Protein 9EXV (pdb70)

InterPro domains:
  IPR000415 Nitroreductase-like [G3DSA:3.40.109.10] (1-157)
  IPR000415 Nitroreductase-like [SSF55469] (2-156)
  IPR029479 Nitroreductase [PF00881] (74-133)

Structure (mmCIF, N/CA/C/O backbone):
data_9EXV
#
_entry.id   9EXV
#
loop_
_entity.id
_entity.type
_entity.pdbx_description
1 polymer Nitroreductase
2 polymer AlbB
3 non-polymer 'FLAVIN MONONUCLEOTIDE'
#
loop_
_atom_site.group_PDB
_atom_site.id
_atom_site.type_symbol
_atom_site.label_atom_id
_atom_site.label_alt_id
_atom_site.label_comp_id
_atom_site.label_asym_id
_atom_site.label_entity_id
_atom_site.label_seq_id
_atom_site.pdbx_PDB_ins_code
_atom_site.Cartn_x
_atom_site.Cartn_y
_atom_site.Cartn_z
_atom_site.occupancy
_atom_site.B_iso_or_equiv
_atom_site.auth_seq_id
_atom_site.auth_comp_id
_atom_site.auth_asym_id
_atom_site.auth_atom_id
_atom_site.pdbx_PDB_model_num
ATOM 1 N N . PRO A 1 14 ? 187.85186 146.83852 132.18071 1.000 156.16409 14 PRO A N 1
ATOM 2 C CA . PRO A 1 14 ? 186.84221 145.78344 132.05205 1.000 156.97499 14 PRO A CA 1
ATOM 3 C C . PRO A 1 14 ? 186.20489 145.43548 133.39212 1.000 152.41064 14 PRO A C 1
ATOM 4 O O . PRO A 1 14 ? 184.97939 145.42407 133.51105 1.000 149.70821 14 PRO A O 1
ATOM 8 N N . SER A 1 15 ? 187.04091 145.14983 134.39285 1.000 149.77587 15 SER A N 1
ATOM 9 C CA . SER A 1 15 ? 186.52382 144.89108 135.72972 1.000 146.23106 15 SER A CA 1
ATOM 10 C C . SER A 1 15 ? 186.06968 146.17589 136.40869 1.000 143.87996 15 SER A C 1
ATOM 11 O O . SER A 1 15 ? 185.13157 146.15348 137.21214 1.000 140.35439 15 SER A O 1
ATOM 14 N N . GLN A 1 16 ? 186.71381 147.30326 136.09230 1.000 145.59378 16 GLN A N 1
ATOM 15 C CA . GLN A 1 16 ? 186.38698 148.55232 136.77036 1.000 143.43497 16 GLN A CA 1
ATOM 16 C C . GLN A 1 16 ? 185.02847 149.08703 136.33361 1.000 138.96507 16 GLN A C 1
ATOM 17 O O . GLN A 1 16 ? 184.24267 149.54980 137.16918 1.000 131.10957 16 GLN A O 1
ATOM 23 N N . ARG A 1 17 ? 184.72809 149.03198 135.03420 1.000 142.10972 17 ARG A N 1
ATOM 24 C CA . ARG A 1 17 ? 183.44211 149.53385 134.56433 1.000 139.70624 17 ARG A CA 1
ATOM 25 C C . ARG A 1 17 ? 182.30993 148.60153 134.96502 1.000 132.57330 17 ARG A C 1
ATOM 26 O O . ARG A 1 17 ? 181.21058 149.05877 135.29924 1.000 125.60534 17 ARG A O 1
ATOM 34 N N . SER A 1 18 ? 182.55502 147.29009 134.93294 1.000 134.31446 18 SER A N 1
ATOM 35 C CA . SER A 1 18 ? 181.56422 146.35587 135.44784 1.000 128.04212 18 SER A CA 1
ATOM 36 C C . SER A 1 18 ? 181.29467 146.62390 136.92011 1.000 124.19552 18 SER A C 1
ATOM 37 O O . SER A 1 18 ? 180.13954 146.65886 137.35069 1.000 117.57368 18 SER A O 1
ATOM 40 N N . SER A 1 19 ? 182.35275 146.85266 137.69976 1.000 128.12977 19 SER A N 1
ATOM 41 C CA . SER A 1 19 ? 182.17974 147.16910 139.11211 1.000 122.59208 19 SER A CA 1
ATOM 42 C C . SER A 1 19 ? 181.40401 148.46759 139.29974 1.000 114.85246 19 SER A C 1
ATOM 43 O O . SER A 1 19 ? 180.50462 148.54246 140.14377 1.000 109.63593 19 SER A O 1
ATOM 46 N N . HIS A 1 20 ? 181.73378 149.49959 138.51862 1.000 118.10463 20 HIS A N 1
ATOM 47 C CA . HIS A 1 20 ? 181.05575 150.78644 138.66486 1.000 121.80282 20 HIS A CA 1
ATOM 48 C C . HIS A 1 20 ? 179.58120 150.69167 138.29675 1.000 110.96656 20 HIS A C 1
ATOM 49 O O . HIS A 1 20 ? 178.72392 151.23547 139.00200 1.000 104.35548 20 HIS A O 1
ATOM 56 N N . ALA A 1 21 ? 179.26979 150.02557 137.18510 1.000 112.03465 21 ALA A N 1
ATOM 57 C CA . ALA A 1 21 ? 177.87465 149.87328 136.78675 1.000 101.61783 21 ALA A CA 1
ATOM 58 C C . ALA A 1 21 ? 177.10541 149.02275 137.79024 1.000 99.35517 21 ALA A C 1
ATOM 59 O O . ALA A 1 21 ? 175.94612 149.31447 138.10026 1.000 94.47760 21 ALA A O 1
ATOM 61 N N . LEU A 1 22 ? 177.73844 147.96947 138.30525 1.000 104.62079 22 LEU A N 1
ATOM 62 C CA . LEU A 1 22 ? 177.10709 147.15942 139.34101 1.000 99.51332 22 LEU A CA 1
ATOM 63 C C . LEU A 1 22 ? 176.85041 147.98006 140.59833 1.000 98.87746 22 LEU A C 1
ATOM 64 O O . LEU A 1 22 ? 175.80271 147.83822 141.23949 1.000 96.17524 22 LEU A O 1
ATOM 69 N N . GLN A 1 23 ? 177.79909 148.84143 140.96688 1.000 98.47618 23 GLN A N 1
ATOM 70 C CA . GLN A 1 23 ? 177.60577 149.70636 142.12739 1.000 93.84457 23 GLN A CA 1
ATOM 71 C C . GLN A 1 23 ? 176.47861 150.70277 141.89467 1.000 87.72790 23 GLN A C 1
ATOM 72 O O . GLN A 1 23 ? 175.68318 150.96597 142.79923 1.000 86.55319 23 GLN A O 1
ATOM 78 N N . THR A 1 24 ? 176.40014 151.27129 140.68985 1.000 88.82303 24 THR A N 1
ATOM 79 C CA . THR A 1 24 ? 175.32638 152.20867 140.38076 1.000 85.36904 24 THR A CA 1
ATOM 80 C C . THR A 1 24 ? 173.96672 151.52421 140.44989 1.000 78.01700 24 THR A C 1
ATOM 81 O O . THR A 1 24 ? 173.01509 152.06096 141.02816 1.000 75.22445 24 THR A O 1
ATOM 85 N N . LEU A 1 25 ? 173.86003 150.33194 139.86446 1.000 80.36342 25 LEU A N 1
ATOM 86 C CA . LEU A 1 25 ? 172.59672 149.60340 139.88984 1.000 75.22596 25 LEU A CA 1
ATOM 87 C C . LEU A 1 25 ? 172.22188 149.18144 141.30351 1.000 74.14951 25 LEU A C 1
ATOM 88 O O . LEU A 1 25 ? 171.05945 149.30388 141.70785 1.000 71.87524 25 LEU A O 1
ATOM 93 N N . THR A 1 26 ? 173.19354 148.68292 142.06879 1.000 75.11417 26 THR A N 1
ATOM 94 C CA . THR A 1 26 ? 172.89936 148.15101 143.39609 1.000 74.65845 26 THR A CA 1
ATOM 95 C C . THR A 1 26 ? 172.52483 149.25838 144.37298 1.000 76.33836 26 THR A C 1
ATOM 96 O O . THR A 1 26 ? 171.56914 149.11447 145.14575 1.000 75.38166 26 THR A O 1
AT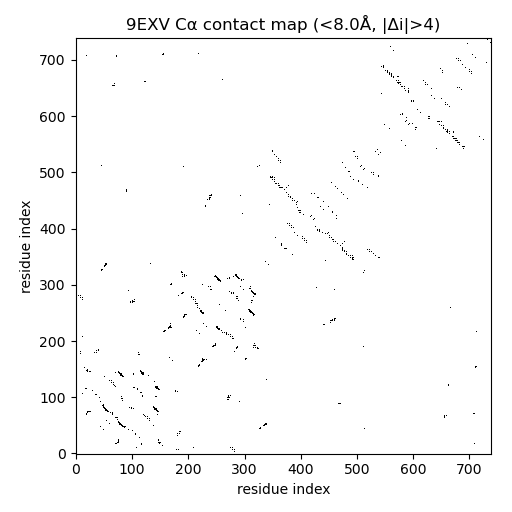OM 100 N N . THR A 1 27 ? 173.25872 150.36673 144.35437 1.000 77.23877 27 THR A N 1
ATOM 101 C CA . THR A 1 27 ? 173.04107 151.46006 145.30061 1.000 71.25991 27 THR A CA 1
ATOM 102 C C . THR A 1 27 ? 171.99954 152.44560 144.78545 1.000 69.86013 27 THR A C 1
ATOM 103 O O . THR A 1 27 ? 172.23226 153.64649 144.70775 1.000 68.47587 27 THR A O 1
ATOM 107 N N . ARG A 1 28 ? 170.83032 151.92639 144.43082 1.000 72.32313 28 ARG A N 1
ATOM 108 C CA . ARG A 1 28 ? 169.70796 152.72559 143.95093 1.000 68.60968 28 ARG A CA 1
ATOM 109 C C . ARG A 1 28 ? 168.60747 152.64244 145.00399 1.000 75.02173 28 ARG A C 1
ATOM 110 O O . ARG A 1 28 ? 167.88224 151.64774 145.07912 1.000 77.05919 28 ARG A O 1
ATOM 118 N N . ARG A 1 29 ? 168.49323 153.68705 145.81720 1.000 77.11092 29 ARG A N 1
ATOM 119 C CA . ARG A 1 29 ? 167.51595 153.75223 146.89294 1.000 77.34869 29 ARG A CA 1
ATOM 120 C C . ARG A 1 29 ? 166.45829 154.79879 146.57407 1.000 80.45698 29 ARG A C 1
ATOM 121 O O . ARG A 1 29 ? 166.76960 155.86699 146.03976 1.000 77.69891 29 ARG A O 1
ATOM 129 N N . ALA A 1 30 ? 165.20910 154.48294 146.90647 1.000 77.93144 30 ALA A N 1
ATOM 130 C CA . ALA A 1 30 ? 164.11581 155.41319 146.66732 1.000 66.23839 30 ALA A CA 1
ATOM 131 C C . ALA A 1 30 ? 164.31337 156.68885 147.47705 1.000 67.12399 30 ALA A C 1
ATOM 132 O O . ALA A 1 30 ? 164.74299 156.65275 148.63268 1.000 67.43858 30 ALA A O 1
ATOM 134 N N . VAL A 1 31 ? 163.99260 157.82229 146.85924 1.000 64.06916 31 VAL A N 1
ATOM 135 C CA . VAL A 1 31 ? 164.13171 159.13674 147.47428 1.000 55.02071 31 VAL A CA 1
ATOM 136 C C . VAL A 1 31 ? 162.73874 159.72909 147.63733 1.000 55.98522 31 VAL A C 1
ATOM 137 O O . VAL A 1 31 ? 161.99258 159.85703 146.65927 1.000 55.92101 31 VAL A O 1
ATOM 141 N N . ARG A 1 32 ? 162.38953 160.08946 148.87295 1.000 59.35965 32 ARG A N 1
ATOM 142 C CA . ARG A 1 32 ? 161.09558 160.67882 149.18167 1.000 63.76390 32 ARG A CA 1
ATOM 143 C C . ARG A 1 32 ? 161.19074 162.06520 149.79704 1.000 69.55506 32 ARG A C 1
ATOM 144 O O . ARG A 1 32 ? 160.15429 162.64697 150.13519 1.000 72.20838 32 ARG A O 1
ATOM 152 N N . ALA A 1 33 ? 162.39594 162.60941 149.96366 1.000 67.09562 33 ALA A N 1
ATOM 153 C CA . ALA A 1 33 ? 162.60263 163.92245 150.57564 1.000 67.16635 33 ALA A CA 1
ATOM 154 C C . ALA A 1 33 ? 163.41869 164.76885 149.60433 1.000 65.03928 33 ALA A C 1
ATOM 155 O O . ALA A 1 33 ? 164.65183 164.75094 149.64063 1.000 69.29172 33 ALA A O 1
ATOM 157 N N . PHE A 1 34 ? 162.73491 165.50742 148.74484 1.000 63.74390 34 PHE A N 1
ATOM 158 C CA . PHE A 1 34 ? 163.40064 166.31857 147.74012 1.000 63.01441 34 PHE A CA 1
ATOM 159 C C . PHE A 1 34 ? 163.80038 167.67517 148.31248 1.000 70.08419 34 PHE A C 1
ATOM 160 O O . PHE A 1 34 ? 163.22404 168.16177 149.28772 1.000 79.49354 34 PHE A O 1
ATOM 168 N N . ALA A 1 35 ? 164.80714 168.27932 147.68922 1.000 62.45959 35 ALA A N 1
ATOM 169 C CA . ALA A 1 35 ? 165.32714 169.57299 148.09174 1.000 66.17201 35 ALA A CA 1
ATOM 170 C C . ALA A 1 35 ? 164.72415 170.66825 147.21931 1.000 82.93937 35 ALA A C 1
ATOM 171 O O . ALA A 1 35 ? 163.90339 170.41621 146.33517 1.000 86.29781 35 ALA A O 1
ATOM 173 N N . ASP A 1 36 ? 165.14123 171.90342 147.47592 1.000 94.08349 36 ASP A N 1
ATOM 174 C CA . ASP A 1 36 ? 164.66976 173.05185 146.70460 1.000 93.22127 36 ASP A CA 1
ATOM 175 C C . ASP A 1 36 ? 165.61033 173.37549 145.54686 1.000 90.86566 36 ASP A C 1
ATOM 176 O O . ASP A 1 36 ? 166.04414 174.51310 145.37283 1.000 86.40605 36 ASP A O 1
ATOM 181 N N . ARG A 1 37 ? 165.93420 172.36858 144.74266 1.000 88.07640 37 ARG A N 1
ATOM 182 C CA . ARG A 1 37 ? 166.72827 172.55938 143.52575 1.000 83.30753 37 ARG A CA 1
ATOM 183 C C . ARG A 1 37 ? 165.93461 172.06597 142.32682 1.000 84.18435 37 ARG A C 1
ATOM 184 O O . ARG A 1 37 ? 165.67764 170.85151 142.21821 1.000 83.63177 37 ARG A O 1
ATOM 192 N N . PRO A 1 38 ? 165.51637 172.94235 141.41420 1.000 84.12552 38 PRO A N 1
ATOM 193 C CA . PRO A 1 38 ? 164.73730 172.48239 140.26014 1.000 79.26000 38 PRO A CA 1
ATOM 194 C C . PRO A 1 38 ? 165.55481 171.58509 139.34418 1.000 79.64401 38 PRO A C 1
ATOM 195 O O . PRO A 1 38 ? 166.77900 171.69711 139.24995 1.000 78.05531 38 PRO A O 1
ATOM 199 N N . VAL A 1 39 ? 164.85348 170.68031 138.66682 1.000 81.33611 39 VAL A N 1
ATOM 200 C CA . VAL A 1 39 ? 165.47145 169.76564 137.71321 1.000 77.00848 39 VAL A CA 1
ATOM 201 C C . VAL A 1 39 ? 165.54406 170.47753 136.36758 1.000 83.67167 39 VAL A C 1
ATOM 202 O O . VAL A 1 39 ? 164.51759 170.72598 135.72922 1.000 84.75934 39 VAL A O 1
ATOM 206 N N . ASP A 1 40 ? 166.75720 170.80638 135.93798 1.000 83.02480 40 ASP A N 1
ATOM 207 C CA . ASP A 1 40 ? 166.95058 171.53317 134.69409 1.000 82.31284 40 ASP A CA 1
ATOM 208 C C . ASP A 1 40 ? 166.69121 170.62715 133.49329 1.000 83.59833 40 ASP A C 1
ATOM 209 O O . ASP A 1 40 ? 166.70084 169.39760 133.59294 1.000 83.43291 40 ASP A O 1
ATOM 214 N N . ASP A 1 41 ? 166.45515 171.25912 132.34171 1.000 84.34471 41 ASP A N 1
ATOM 215 C CA . ASP A 1 41 ? 166.26915 170.49536 131.11347 1.000 83.39242 41 ASP A CA 1
ATOM 216 C C . ASP A 1 41 ? 167.53683 169.74900 130.72318 1.000 84.86902 41 ASP A C 1
ATOM 217 O O . ASP A 1 41 ? 167.46280 168.68165 130.10556 1.000 82.50705 41 ASP A O 1
ATOM 222 N N . SER A 1 42 ? 168.70622 170.29558 131.06507 1.000 86.70858 42 SER A N 1
ATOM 223 C CA . SER A 1 42 ? 169.95406 169.59471 130.78790 1.000 85.15619 42 SER A CA 1
ATOM 224 C C . SER A 1 42 ? 170.06928 168.31515 131.60379 1.000 80.78626 42 SER A C 1
ATOM 225 O O . SER A 1 42 ? 170.72481 167.36172 131.17138 1.000 79.19870 42 SER A O 1
ATOM 228 N N . LEU A 1 43 ? 169.44964 168.27678 132.77977 1.000 84.30026 43 LEU A N 1
ATOM 229 C CA . LEU A 1 43 ? 169.42386 167.07874 133.60565 1.000 78.25053 43 LEU A CA 1
ATOM 230 C C . LEU A 1 43 ? 168.24848 166.16848 133.28622 1.000 75.93695 43 LEU A C 1
ATOM 231 O O . LEU A 1 43 ? 168.16735 165.06768 133.84307 1.000 71.36315 43 LEU A O 1
ATOM 236 N N . LEU A 1 44 ? 167.34219 166.59505 132.40919 1.000 78.39003 44 LEU A N 1
ATOM 237 C CA . LEU A 1 44 ? 166.19565 165.79383 132.00416 1.000 78.55441 44 LEU A CA 1
ATOM 238 C C . LEU A 1 44 ? 166.38469 165.11685 130.65591 1.000 80.39687 44 LEU A C 1
ATOM 239 O O . LEU A 1 44 ? 165.97437 163.96597 130.48786 1.000 82.18204 44 LEU A O 1
ATOM 244 N N . ASP A 1 45 ? 166.98173 165.80534 129.68446 1.000 79.02740 45 ASP A N 1
ATOM 245 C CA . ASP A 1 45 ? 167.11360 165.22130 128.35038 1.000 77.21833 45 ASP A CA 1
ATOM 246 C C . ASP A 1 45 ? 167.86638 163.89985 128.37006 1.000 74.04189 45 ASP A C 1
ATOM 247 O O . ASP A 1 45 ? 167.36495 162.92001 127.79143 1.000 71.64750 45 ASP A O 1
ATOM 252 N N . PRO A 1 46 ? 169.03616 163.78590 129.00525 1.000 74.51370 46 PRO A N 1
AT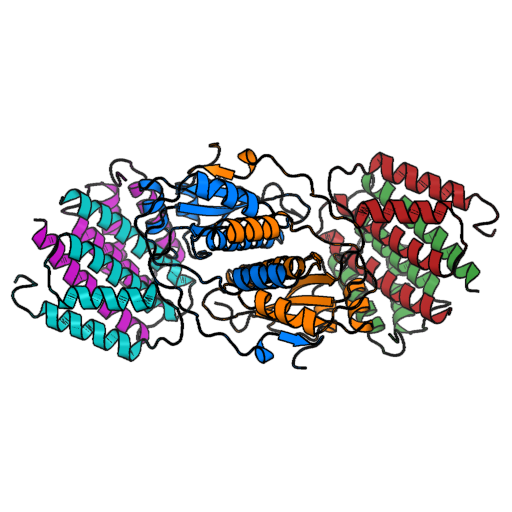OM 253 C CA . PRO A 1 46 ? 169.65196 162.45912 129.13953 1.000 71.36212 46 PRO A CA 1
ATOM 254 C C . PRO A 1 46 ? 168.77021 161.47645 129.88582 1.000 67.94077 46 PRO A C 1
ATOM 255 O O . PRO A 1 46 ? 168.77945 160.28098 129.56821 1.000 70.46327 46 PRO A O 1
ATOM 259 N N . MET A 1 47 ? 167.99560 161.95191 130.86119 1.000 66.34130 47 MET A N 1
ATOM 260 C CA . MET A 1 47 ? 167.13193 161.06142 131.62728 1.000 63.71117 47 MET A CA 1
ATOM 261 C C . MET A 1 47 ? 166.07851 160.41481 130.73867 1.000 66.58986 47 MET A C 1
ATOM 262 O O . MET A 1 47 ? 165.89448 159.19375 130.76258 1.000 70.11026 47 MET A O 1
ATOM 267 N N . LEU A 1 48 ? 165.36690 161.22633 129.95474 1.000 68.35653 48 LEU A N 1
ATOM 268 C CA . LEU A 1 48 ? 164.36917 160.68293 129.04280 1.000 63.51809 48 LEU A CA 1
ATOM 269 C C . LEU A 1 48 ? 165.01317 159.86300 127.93465 1.000 67.73881 48 LEU A C 1
ATOM 270 O O . LEU A 1 48 ? 164.43236 158.87020 127.48229 1.000 67.65992 48 LEU A O 1
ATOM 275 N N . ASP A 1 49 ? 166.20270 160.25989 127.48405 1.000 71.03567 49 ASP A N 1
ATOM 276 C CA . ASP A 1 49 ? 166.88817 159.50673 126.43848 1.000 67.76531 49 ASP A CA 1
ATOM 277 C C . ASP A 1 49 ? 167.22655 158.09692 126.90984 1.000 65.45779 49 ASP A C 1
ATOM 278 O O . ASP A 1 49 ? 167.00789 157.11760 126.18734 1.000 63.60612 49 ASP A O 1
ATOM 283 N N . ALA A 1 50 ? 167.76102 157.97377 128.12641 1.000 67.71756 50 ALA A N 1
ATOM 284 C CA . ALA A 1 50 ? 168.10133 156.66338 128.66675 1.000 65.73130 50 ALA A CA 1
ATOM 285 C C . ALA A 1 50 ? 166.87367 155.90284 129.15107 1.000 58.94334 50 ALA A C 1
ATOM 286 O O . ALA A 1 50 ? 166.88615 154.66723 129.18250 1.000 61.71330 50 ALA A O 1
ATOM 288 N N . MET A 1 51 ? 165.81861 156.61997 129.54286 1.000 60.93204 51 MET A N 1
ATOM 289 C CA . MET A 1 51 ? 164.59952 155.96913 130.01331 1.000 63.61159 51 MET A CA 1
ATOM 290 C C . MET A 1 51 ? 163.87114 155.26826 128.87538 1.000 67.01645 51 MET A C 1
ATOM 291 O O . MET A 1 51 ? 163.35501 154.15762 129.04691 1.000 62.85928 51 MET A O 1
ATOM 296 N N . LEU A 1 52 ? 163.81764 155.90597 127.70496 1.000 69.71986 52 LEU A N 1
ATOM 297 C CA . LEU A 1 52 ? 163.10579 155.34049 126.56834 1.000 59.97563 52 LEU A CA 1
ATOM 298 C C . LEU A 1 52 ? 163.77947 154.09214 126.01817 1.000 62.64927 52 LEU A C 1
ATOM 299 O O . LEU A 1 52 ? 163.14394 153.33672 125.27666 1.000 61.91737 52 LEU A O 1
ATOM 304 N N . ALA A 1 53 ? 165.04874 153.86261 126.35668 1.000 64.48667 53 ALA A N 1
ATOM 305 C CA . ALA A 1 53 ? 165.77556 152.68098 125.89560 1.000 64.61824 53 ALA A CA 1
ATOM 306 C C . ALA A 1 53 ? 165.45392 151.50418 126.81628 1.000 60.51306 53 ALA A C 1
ATOM 307 O O . ALA A 1 53 ? 166.28967 151.00101 127.56901 1.000 57.84112 53 ALA A O 1
ATOM 309 N N . ALA A 1 54 ? 164.20119 151.06864 126.74370 1.000 61.73544 54 ALA A N 1
ATOM 310 C CA . ALA A 1 54 ? 163.69023 149.96244 127.53339 1.000 61.45110 54 ALA A CA 1
ATOM 311 C C . ALA A 1 54 ? 162.96183 148.98552 126.62633 1.000 72.96726 54 ALA A C 1
ATOM 312 O O . ALA A 1 54 ? 162.43268 149.38297 125.58355 1.000 82.42676 54 ALA A O 1
ATOM 314 N N . PRO A 1 55 ? 162.91838 147.70505 126.99270 1.000 68.73383 55 PRO A N 1
ATOM 315 C CA . PRO A 1 55 ? 162.23871 146.72853 126.13512 1.000 72.16963 55 PRO A CA 1
ATOM 316 C C . PRO A 1 55 ? 160.76548 147.06588 125.95888 1.000 72.92035 55 PRO A C 1
ATOM 317 O O . PRO A 1 55 ? 160.08733 147.49991 126.89176 1.000 72.80644 55 PRO A O 1
ATOM 321 N N . SER A 1 56 ? 160.28147 146.86455 124.73768 1.000 68.74129 56 SER A N 1
ATOM 322 C CA . SER A 1 56 ? 158.87825 147.00982 124.39147 1.000 69.21276 56 SER A CA 1
ATOM 323 C C . SER A 1 56 ? 158.36482 145.67354 123.88023 1.000 73.73075 56 SER A C 1
ATOM 324 O O . SER A 1 56 ? 159.11758 144.90524 123.28441 1.000 80.96311 56 SER A O 1
ATOM 327 N N . ALA A 1 57 ? 157.07567 145.40541 124.11355 1.000 71.07724 57 ALA A N 1
ATOM 328 C CA . ALA A 1 57 ? 156.51782 144.08648 123.82956 1.000 74.00424 57 ALA A CA 1
ATOM 329 C C . ALA A 1 57 ? 156.98135 143.53677 122.49207 1.000 76.80890 57 ALA A C 1
ATOM 330 O O . ALA A 1 57 ? 157.71417 142.54491 122.42766 1.000 77.32450 57 ALA A O 1
ATOM 332 N N . SER A 1 58 ? 156.59463 144.20613 121.40520 1.000 77.81082 58 SER A N 1
ATOM 333 C CA . SER A 1 58 ? 156.99268 143.82590 120.05677 1.000 76.70948 58 SER A CA 1
ATOM 334 C C . SER A 1 58 ? 157.79656 144.92384 119.38309 1.000 77.21451 58 SER A C 1
ATOM 335 O O . SER A 1 58 ? 157.89252 144.94157 118.15269 1.000 81.25472 58 SER A O 1
ATOM 338 N N . ASN A 1 59 ? 158.36354 145.83980 120.16640 1.000 74.25712 59 ASN A N 1
ATOM 339 C CA . ASN A 1 59 ? 158.80914 147.13285 119.67294 1.000 74.68124 59 ASN A CA 1
ATOM 340 C C . ASN A 1 59 ? 157.61115 147.99346 119.30540 1.000 81.24451 59 ASN A C 1
ATOM 341 O O . ASN A 1 59 ? 157.76649 149.02163 118.63333 1.000 79.87485 59 ASN A O 1
ATOM 346 N N . LYS A 1 60 ? 156.41042 147.57480 119.71690 1.000 83.44988 60 LYS A N 1
ATOM 347 C CA . LYS A 1 60 ? 155.23195 148.42478 119.61437 1.000 79.93886 60 LYS A CA 1
ATOM 348 C C . LYS A 1 60 ? 155.49844 149.77932 120.23995 1.000 77.55358 60 LYS A C 1
ATOM 349 O O . LYS A 1 60 ? 155.06987 150.81390 119.71694 1.000 82.62392 60 LYS A O 1
ATOM 355 N N . GLN A 1 61 ? 156.22441 149.78911 121.35703 1.000 72.25282 61 GLN A N 1
ATOM 356 C CA . GLN A 1 61 ? 156.44057 151.00126 122.13383 1.000 71.64420 61 GLN A CA 1
ATOM 357 C C . GLN A 1 61 ? 155.10509 151.58867 122.58531 1.000 75.89548 61 GLN A C 1
ATOM 358 O O . GLN A 1 61 ? 154.88688 152.80036 122.53463 1.000 73.94851 61 GLN A O 1
ATOM 364 N N . ALA A 1 62 ? 154.19978 150.71056 123.03171 1.000 77.59028 62 ALA A N 1
ATOM 365 C CA . ALA A 1 62 ? 152.86768 151.10256 123.49981 1.000 75.96646 62 ALA A CA 1
ATOM 366 C C . ALA A 1 62 ? 152.99101 151.70557 124.89468 1.000 75.56320 62 ALA A C 1
ATOM 367 O O . ALA A 1 62 ? 152.68517 151.07973 125.91189 1.000 80.82595 62 ALA A O 1
ATOM 369 N N . TRP A 1 63 ? 153.44457 152.95499 124.93481 1.000 73.09772 63 TRP A N 1
ATOM 370 C CA . TRP A 1 63 ? 153.55131 153.68667 126.19058 1.000 69.88335 63 TRP A CA 1
ATOM 371 C C . TRP A 1 63 ? 153.51266 155.18199 125.90665 1.000 69.56576 63 TRP A C 1
ATOM 372 O O . TRP A 1 63 ? 153.63196 155.62401 124.76223 1.000 71.53979 63 TRP A O 1
ATOM 383 N N . ALA A 1 64 ? 153.33141 155.95456 126.97616 1.000 68.26359 64 ALA A N 1
ATOM 384 C CA . ALA A 1 64 ? 153.31864 157.40706 126.89731 1.000 64.92912 64 ALA A CA 1
ATOM 385 C C . ALA A 1 64 ? 153.83949 157.96722 128.21171 1.000 66.73714 64 ALA A C 1
ATOM 386 O O . ALA A 1 64 ? 153.51926 157.44745 129.28310 1.000 70.98909 64 ALA A O 1
ATOM 388 N N . PHE A 1 65 ? 154.63895 159.02576 128.12020 1.000 59.95163 65 PHE A N 1
ATOM 389 C CA . PHE A 1 65 ? 155.24076 159.66496 129.28086 1.000 54.12104 65 PHE A CA 1
ATOM 390 C C . PHE A 1 65 ? 154.93509 161.15396 129.24885 1.000 58.16276 65 PHE A C 1
ATOM 391 O O . PHE A 1 65 ? 154.92847 161.77038 128.17955 1.000 67.31487 65 PHE A O 1
ATOM 399 N N . VAL A 1 66 ? 154.67304 161.72638 130.42106 1.000 57.44512 66 VAL A N 1
ATOM 400 C CA . VAL A 1 66 ? 154.40235 163.15317 130.57225 1.000 54.59644 66 VAL A CA 1
ATOM 401 C C . VAL A 1 66 ? 155.37770 163.71664 131.59455 1.000 58.16681 66 VAL A C 1
ATOM 402 O O . VAL A 1 66 ? 155.46296 163.21075 132.71945 1.000 61.50045 66 VAL A O 1
ATOM 406 N N . ALA A 1 67 ? 156.10304 164.76442 131.20952 1.000 54.85974 67 ALA A N 1
ATOM 407 C CA . ALA A 1 67 ? 157.09939 165.38997 132.07371 1.000 50.11170 67 ALA A CA 1
ATOM 408 C C . ALA A 1 67 ? 156.51929 166.68369 132.63353 1.000 57.89177 67 ALA A C 1
ATOM 409 O O . ALA A 1 67 ? 156.38129 167.67432 131.90987 1.000 75.13051 67 ALA A O 1
ATOM 411 N N . VAL A 1 68 ? 156.20266 166.67627 133.92556 1.000 46.85142 68 VAL A N 1
ATOM 412 C CA . VAL A 1 68 ? 155.53857 167.78714 134.59895 1.000 52.07752 68 VAL A CA 1
ATOM 413 C C . VAL A 1 68 ? 156.56482 168.52120 135.45004 1.000 57.07964 68 VAL A C 1
ATOM 414 O O . VAL A 1 68 ? 157.25047 167.90432 136.27445 1.000 58.92747 68 VAL A O 1
ATOM 418 N N . ARG A 1 69 ? 156.66976 169.83490 135.25260 1.000 59.96108 69 ARG A N 1
ATOM 419 C CA . ARG A 1 69 ? 157.52783 170.67811 136.07673 1.000 60.43401 69 ARG A CA 1
ATOM 420 C C . ARG A 1 69 ? 156.84454 171.91449 136.63479 1.000 63.35035 69 ARG A C 1
ATOM 421 O O . ARG A 1 69 ? 157.36496 172.49248 137.59691 1.000 70.22909 69 ARG A O 1
ATOM 429 N N . GLU A 1 70 ? 155.72082 172.35004 136.06998 1.000 61.26193 70 GLU A N 1
ATOM 430 C CA . GLU A 1 70 ? 155.05313 173.53790 136.58097 1.000 66.99058 70 GLU A CA 1
ATOM 431 C C . GLU A 1 70 ? 154.64292 173.32362 138.03116 1.000 67.60271 70 GLU A C 1
ATOM 432 O O . GLU A 1 70 ? 154.13256 172.26263 138.39549 1.000 66.96294 70 GLU A O 1
ATOM 438 N N . ARG A 1 71 ? 154.86864 174.34226 138.86091 1.000 70.56110 71 ARG A N 1
ATOM 439 C CA . ARG A 1 71 ? 154.59059 174.20429 140.28637 1.000 72.85672 71 ARG A CA 1
ATOM 440 C C . ARG A 1 71 ? 153.11319 173.93094 140.54589 1.000 68.12883 71 ARG A C 1
ATOM 441 O O . ARG A 1 71 ? 152.77031 173.09402 141.38898 1.000 63.52194 71 ARG A O 1
ATOM 449 N N . ARG A 1 72 ? 152.22513 174.62410 139.82991 1.000 66.93476 72 ARG A N 1
ATOM 450 C CA . ARG A 1 72 ? 150.79478 174.38471 139.99617 1.000 65.38694 72 ARG A CA 1
ATOM 451 C C . ARG A 1 72 ? 150.43785 172.94112 139.68227 1.000 66.28134 72 ARG A C 1
ATOM 452 O O . ARG A 1 72 ? 149.74179 172.27432 140.45546 1.000 66.66500 72 ARG A O 1
ATOM 460 N N . ALA A 1 73 ? 150.90088 172.44760 138.53372 1.000 67.05535 73 ALA A N 1
ATOM 461 C CA . ALA A 1 73 ? 150.57552 171.08879 138.12473 1.000 60.26018 73 ALA A CA 1
ATOM 462 C C . ALA A 1 73 ? 151.15849 170.07266 139.09353 1.000 60.24774 73 ALA A C 1
ATOM 463 O O . ALA A 1 73 ? 150.51758 169.06232 139.40736 1.000 60.37547 73 ALA A O 1
ATOM 465 N N . LEU A 1 74 ? 152.37695 170.32090 139.57544 1.000 63.26736 74 LEU A N 1
ATOM 466 C CA . LEU A 1 74 ? 152.99407 169.41256 140.53512 1.000 61.43876 74 LEU A CA 1
ATOM 467 C C . LEU A 1 74 ? 152.20405 169.36119 141.83509 1.000 65.88464 74 LEU A C 1
ATOM 468 O O . LEU A 1 74 ? 151.98715 168.28085 142.39584 1.000 66.13990 74 LEU A O 1
ATOM 473 N N . ARG A 1 75 ? 151.76656 170.51886 142.33022 1.000 63.08815 75 ARG A N 1
ATOM 474 C CA . ARG A 1 75 ? 150.96956 170.53986 143.55098 1.000 59.53783 75 ARG A CA 1
ATOM 475 C C . ARG A 1 75 ? 149.63548 169.83469 143.35128 1.000 58.45152 75 ARG A C 1
ATOM 476 O O . ARG A 1 75 ? 149.18227 169.09021 144.22761 1.000 59.81861 75 ARG A O 1
ATOM 484 N N . LEU A 1 76 ? 148.98984 170.05932 142.20679 1.000 55.38333 76 LEU A N 1
ATOM 485 C CA . LEU A 1 76 ? 147.72462 169.38642 141.93642 1.000 53.09960 76 LEU A CA 1
ATOM 486 C C . LEU A 1 76 ? 147.91015 167.87689 141.85250 1.000 58.04909 76 LEU A C 1
ATOM 487 O O . LEU A 1 76 ? 147.08576 167.11222 142.36733 1.000 61.27358 76 LEU A O 1
ATOM 492 N N . LEU A 1 77 ? 148.98862 167.42959 141.20553 1.000 61.12682 77 LEU A N 1
ATOM 493 C CA . LEU A 1 77 ? 149.25788 165.99765 141.11254 1.000 57.79955 77 LEU A CA 1
ATOM 494 C C . LEU A 1 77 ? 149.53630 165.39360 142.48273 1.000 58.83641 77 LEU A C 1
ATOM 495 O O . LEU A 1 77 ? 149.02666 164.31621 142.80877 1.000 62.29477 77 LEU A O 1
ATOM 500 N N . ARG A 1 78 ? 150.34297 166.07388 143.29981 1.000 57.81754 78 ARG A N 1
ATOM 501 C CA . ARG A 1 78 ? 150.63473 165.56906 144.63671 1.000 61.02012 78 ARG A CA 1
ATOM 502 C C . ARG A 1 78 ? 149.37565 165.50399 145.48893 1.000 63.51937 78 ARG A C 1
ATOM 503 O O . ARG A 1 78 ? 149.16363 164.53540 146.22755 1.000 63.24050 78 ARG A O 1
ATOM 511 N N . ALA A 1 79 ? 148.52511 166.52758 145.39491 1.000 61.23697 79 ALA A N 1
ATOM 512 C CA . ALA A 1 79 ? 147.33582 166.58130 146.23706 1.000 55.63252 79 ALA A CA 1
ATOM 513 C C . ALA A 1 79 ? 146.40501 165.40901 145.96005 1.000 59.51497 79 ALA A C 1
ATOM 514 O O . ALA A 1 79 ? 145.83615 164.82699 146.88616 1.000 61.90256 79 ALA A O 1
ATOM 516 N N . PHE A 1 80 ? 146.24224 165.04519 144.69232 1.000 64.21653 80 PHE A N 1
ATOM 517 C CA . PHE A 1 80 ? 145.35313 163.95820 144.30661 1.000 65.52277 80 PHE A CA 1
ATOM 518 C C . PHE A 1 80 ? 146.04069 162.60377 144.25832 1.000 66.98295 80 PHE A C 1
ATOM 519 O O . PHE A 1 80 ? 145.40306 161.61562 143.87999 1.000 72.87985 80 PHE A O 1
ATOM 527 N N . SER A 1 81 ? 147.31687 162.53051 144.62221 1.000 63.68953 81 SER A N 1
ATOM 528 C CA . SER A 1 81 ? 148.06793 161.27769 144.61110 1.000 63.07271 81 SER A CA 1
ATOM 529 C C . SER A 1 81 ? 148.71945 161.07363 145.97194 1.000 63.66281 81 SER A C 1
ATOM 530 O O . SER A 1 81 ? 149.74565 161.70846 146.27107 1.000 70.27175 81 SER A O 1
ATOM 533 N N . PRO A 1 82 ? 148.16177 160.20867 146.82388 1.000 60.39992 82 PRO A N 1
ATOM 534 C CA . PRO A 1 82 ? 148.77053 159.99398 148.14649 1.000 61.78038 82 PRO A CA 1
ATOM 535 C C . PRO A 1 82 ? 150.15817 159.38562 148.08420 1.000 65.63298 82 PRO A C 1
ATOM 536 O O . PRO A 1 82 ? 150.89792 159.46823 149.07243 1.000 67.35146 82 PRO A O 1
ATOM 540 N N . GLY A 1 83 ? 150.53424 158.77264 146.95961 1.000 66.34065 83 GLY A N 1
ATOM 541 C CA . GLY A 1 83 ? 151.84222 158.14409 146.87587 1.000 62.42425 83 GLY A CA 1
ATOM 542 C C . GLY A 1 83 ? 152.98231 159.12292 147.08060 1.000 61.63464 83 GLY A C 1
ATOM 543 O O . GLY A 1 83 ? 153.99801 158.78775 147.69369 1.000 64.83234 83 GLY A O 1
ATOM 544 N N . ILE A 1 84 ? 152.82690 160.34782 146.57355 1.000 60.99758 84 ILE A N 1
ATOM 545 C CA . ILE A 1 84 ? 153.87822 161.34745 146.68861 1.000 63.15887 84 ILE A CA 1
ATOM 546 C C . ILE A 1 84 ? 153.91337 161.87481 148.11352 1.000 67.94886 84 ILE A C 1
ATOM 547 O O . ILE A 1 84 ? 152.87843 162.24427 148.68177 1.000 70.47544 84 ILE A O 1
ATOM 552 N N . ILE A 1 85 ? 155.10642 161.90436 148.69732 1.000 69.05302 85 ILE A N 1
ATOM 553 C CA . ILE A 1 85 ? 155.29222 162.31953 150.07752 1.000 69.26455 85 ILE A CA 1
ATOM 554 C C . ILE A 1 85 ? 155.75414 163.76766 150.17178 1.000 72.92628 85 ILE A C 1
ATOM 555 O O . ILE A 1 85 ? 155.24111 164.53312 150.98576 1.000 74.43720 85 ILE A O 1
ATOM 560 N N . GLU A 1 86 ? 156.70318 164.16422 149.33014 1.000 72.13016 86 GLU A N 1
ATOM 561 C CA . GLU A 1 86 ? 157.24019 165.51470 149.32146 1.000 73.41657 86 GLU A CA 1
ATOM 562 C C . GLU A 1 86 ? 157.08674 166.12265 147.93662 1.000 71.72669 86 GLU A C 1
ATOM 563 O O . GLU A 1 86 ? 157.03235 165.40744 146.93222 1.000 70.52685 86 GLU A O 1
ATOM 569 N N . LEU A 1 87 ? 157.01936 167.44635 147.88911 1.000 69.56951 87 LEU A N 1
ATOM 570 C CA . LEU A 1 87 ? 156.81758 168.13258 146.62083 1.000 68.39781 87 LEU A CA 1
ATOM 571 C C . LEU A 1 87 ? 157.99478 167.85085 145.69475 1.000 66.78948 87 LEU A C 1
ATOM 572 O O . LEU A 1 87 ? 159.13815 168.17399 146.04887 1.000 67.15714 87 LEU A O 1
ATOM 577 N N . PRO A 1 88 ? 157.77741 167.25757 144.52282 1.000 59.74455 88 PRO A N 1
ATOM 578 C CA . PRO A 1 88 ? 158.89998 166.92835 143.64656 1.000 51.17103 88 PRO A CA 1
ATOM 579 C C . PRO A 1 88 ? 159.16583 168.04492 142.65337 1.000 57.28702 88 PRO A C 1
ATOM 580 O O . PRO A 1 88 ? 158.22375 168.59792 142.06595 1.000 70.52387 88 PRO A O 1
ATOM 584 N N . PRO A 1 89 ? 160.43285 168.41469 142.43762 1.000 54.43181 89 PRO A N 1
ATOM 585 C CA . PRO A 1 89 ? 160.72183 169.37499 141.36123 1.000 58.23225 89 PRO A CA 1
ATOM 586 C C . PRO A 1 89 ? 160.26350 168.90003 139.99162 1.000 56.60835 89 PRO A C 1
ATOM 587 O O . PRO A 1 89 ? 159.86093 169.72748 139.16499 1.000 57.59801 89 PRO A O 1
ATOM 591 N N . LEU A 1 90 ? 160.31200 167.59579 139.72555 1.000 53.12282 90 LEU A N 1
ATOM 592 C CA . LEU A 1 90 ? 159.89478 167.04480 138.44523 1.000 48.55618 90 LEU A CA 1
ATOM 593 C C . LEU A 1 90 ? 159.08165 165.77967 138.68160 1.000 48.69190 90 LEU A C 1
ATOM 594 O O . LEU A 1 90 ? 159.25640 165.09182 139.68985 1.000 55.93756 90 LEU A O 1
ATOM 599 N N . VAL A 1 91 ? 158.18802 165.48344 137.74204 1.000 48.82980 91 VAL A N 1
ATOM 600 C CA . VAL A 1 91 ? 157.33910 164.29901 137.79794 1.000 48.81249 91 VAL A CA 1
ATOM 601 C C . VAL A 1 91 ? 157.28449 163.67281 136.41156 1.000 54.66604 91 VAL A C 1
ATOM 602 O O . VAL A 1 91 ? 157.21631 164.38230 135.40171 1.000 60.29992 91 VAL A O 1
ATOM 606 N N . VAL A 1 92 ? 157.32890 162.34417 136.36324 1.000 51.66811 92 VAL A N 1
ATOM 607 C CA . VAL A 1 92 ? 157.19069 161.58843 135.12425 1.000 55.13638 92 VAL A CA 1
ATOM 608 C C . VAL A 1 92 ? 155.98052 160.67765 135.26936 1.000 61.45033 92 VAL A C 1
ATOM 609 O O . VAL A 1 92 ? 155.97279 159.78019 136.12173 1.000 65.06144 92 VAL A O 1
ATOM 613 N N . ALA A 1 93 ? 154.96580 160.90470 134.44100 1.000 58.99904 93 ALA A N 1
ATOM 614 C CA . ALA A 1 93 ? 153.74496 160.10799 134.44862 1.000 56.10116 93 ALA A CA 1
ATOM 615 C C . ALA A 1 93 ? 153.83482 159.08231 133.32532 1.000 60.94734 93 ALA A C 1
ATOM 616 O O . ALA A 1 93 ? 153.71890 159.43266 132.14715 1.000 65.37020 93 ALA A O 1
ATOM 618 N N . ALA A 1 94 ? 154.04044 157.82176 133.69168 1.000 60.00348 94 ALA A N 1
ATOM 619 C CA . ALA A 1 94 ? 154.15814 156.73276 132.73464 1.000 62.33399 94 ALA A CA 1
ATOM 620 C C . ALA A 1 94 ? 152.81762 156.02989 132.58445 1.000 66.61474 94 ALA A C 1
ATOM 621 O O . ALA A 1 94 ? 152.13188 155.75613 133.57557 1.000 69.50346 94 ALA A O 1
ATOM 623 N N . CYS A 1 95 ? 152.44415 155.74554 131.34029 1.000 66.15607 95 CYS A N 1
ATOM 624 C CA . CYS A 1 95 ? 151.10578 155.28162 131.01675 1.000 69.34612 95 CYS A CA 1
ATOM 625 C C . CYS A 1 95 ? 151.17969 154.27158 129.88230 1.000 73.27782 95 CYS A C 1
ATOM 626 O O . CYS A 1 95 ? 152.08915 154.31814 129.05093 1.000 75.01490 95 CYS A O 1
ATOM 629 N N . PHE A 1 96 ? 150.21483 153.35532 129.85572 1.000 75.36821 96 PHE A N 1
ATOM 630 C CA . PHE A 1 96 ? 150.17925 152.30658 128.84463 1.000 72.90028 96 PHE A CA 1
ATOM 631 C C . PHE A 1 96 ? 149.32903 152.75250 127.66421 1.000 74.65150 96 PHE A C 1
ATOM 632 O O . PHE A 1 96 ? 148.19184 153.20038 127.84184 1.000 79.91624 96 PHE A O 1
ATOM 640 N N . ASP A 1 97 ? 149.88295 152.62213 126.46191 1.000 70.15249 97 ASP A N 1
ATOM 641 C CA . ASP A 1 97 ? 149.18941 153.00463 125.23481 1.000 70.27042 97 ASP A CA 1
ATOM 642 C C . ASP A 1 97 ? 148.35597 151.81679 124.77283 1.000 80.76970 97 ASP A C 1
ATOM 643 O O . ASP A 1 97 ? 148.86329 150.90216 124.11985 1.000 89.51115 97 ASP A O 1
ATOM 648 N N . ARG A 1 98 ? 147.06659 151.82854 125.11342 1.000 77.55332 98 ARG A N 1
ATOM 649 C CA . ARG A 1 98 ? 146.17567 150.75102 124.70777 1.000 81.52509 98 ARG A CA 1
ATOM 650 C C . ARG A 1 98 ? 145.91417 150.73166 123.20946 1.000 84.31127 98 ARG A C 1
ATOM 651 O O . ARG A 1 98 ? 145.35284 149.75108 122.70922 1.000 90.37023 98 ARG A O 1
ATOM 659 N N . SER A 1 99 ? 146.30125 151.78434 122.48803 1.000 80.00302 99 SER A N 1
ATOM 660 C CA . SER A 1 99 ? 146.09356 151.80676 121.04405 1.000 81.06452 99 SER A CA 1
ATOM 661 C C . SER A 1 99 ? 146.87269 150.69291 120.35832 1.000 88.98634 99 SER A C 1
ATOM 662 O O . SER A 1 99 ? 146.37397 150.06012 119.42109 1.000 92.76423 99 SER A O 1
ATOM 665 N N . ARG A 1 100 ? 148.09901 150.44149 120.81450 1.000 88.68844 100 ARG A N 1
ATOM 666 C CA . ARG A 1 100 ? 148.98323 149.44727 120.22255 1.000 90.41680 100 ARG A CA 1
ATOM 667 C C . ARG A 1 100 ? 149.14323 148.22862 121.12400 1.000 92.47867 100 ARG A C 1
ATOM 668 O O . ARG A 1 100 ? 150.21971 147.63556 121.19310 1.000 97.83018 100 ARG A O 1
ATOM 676 N N . ALA A 1 101 ? 148.08486 147.85977 121.83821 1.000 93.89881 101 ALA A N 1
ATOM 677 C CA . ALA A 1 101 ? 148.14262 146.71211 122.73009 1.000 94.57455 101 ALA A CA 1
ATOM 678 C C . ALA A 1 101 ? 148.30701 145.42280 121.93573 1.000 104.19069 101 ALA A C 1
ATOM 679 O O . ALA A 1 101 ? 147.76276 145.27553 120.83875 1.000 107.96209 101 ALA A O 1
ATOM 681 N N . VAL A 1 102 ? 149.06571 144.48559 122.49778 1.000 105.66580 102 VAL A N 1
ATOM 682 C CA . VAL A 1 102 ? 149.30760 143.19452 121.86536 1.000 105.24761 102 VAL A CA 1
ATOM 683 C C . VAL A 1 102 ? 148.16685 142.25035 122.22016 1.000 110.93084 102 VAL A C 1
ATOM 684 O O . VAL A 1 102 ? 147.80113 142.10849 123.39386 1.000 112.86577 102 VAL A O 1
ATOM 688 N N . GLY A 1 103 ? 147.59350 141.60963 121.20406 1.000 112.82371 103 GLY A N 1
ATOM 689 C CA . GLY A 1 103 ? 146.50462 140.67979 121.40469 1.000 119.89938 103 GLY A CA 1
ATOM 690 C C . GLY A 1 103 ? 145.13275 141.30336 121.51713 1.000 124.33885 103 GLY A C 1
ATOM 691 O O . GLY A 1 103 ? 144.15009 140.57019 121.68398 1.000 127.21028 103 GLY A O 1
ATOM 692 N N . GLY A 1 104 ? 145.02838 142.62535 121.43225 1.000 122.48971 104 GLY A N 1
ATOM 693 C CA . GLY A 1 104 ? 143.74698 143.29752 121.52857 1.000 125.15551 104 GLY A CA 1
ATOM 694 C C . GLY A 1 104 ? 143.76922 144.69209 120.93600 1.000 120.24067 104 GLY A C 1
ATOM 695 O O . GLY A 1 104 ? 144.43305 145.58803 121.45807 1.000 115.08058 104 GLY A O 1
ATOM 696 N N . TRP A 1 115 ? 144.61657 142.54263 131.93422 1.000 95.36580 115 TRP A N 1
ATOM 697 C CA . TRP A 1 115 ? 146.04863 142.77555 132.06874 1.000 97.10924 115 TRP A CA 1
ATOM 698 C C . TRP A 1 115 ? 146.76440 142.54299 130.74354 1.000 99.01651 115 TRP A C 1
ATOM 699 O O . TRP A 1 115 ? 146.39433 141.65422 129.97645 1.000 96.44061 115 TRP A O 1
ATOM 710 N N . ASP A 1 116 ? 147.79434 143.34564 130.48036 1.000 95.97694 116 ASP A N 1
ATOM 711 C CA . ASP A 1 116 ? 148.56176 143.26312 129.24882 1.000 91.73972 116 ASP A CA 1
ATOM 712 C C . ASP A 1 116 ? 150.04693 143.23060 129.57897 1.000 89.49520 116 ASP A C 1
ATOM 713 O O . ASP A 1 116 ? 150.50065 143.86529 130.53455 1.000 86.24803 116 ASP A O 1
ATOM 718 N N . GLU A 1 117 ? 150.80273 142.48032 128.77497 1.000 91.45956 117 GLU A N 1
ATOM 719 C CA . GLU A 1 117 ? 152.23203 142.33857 129.02091 1.000 87.49719 117 GLU A CA 1
ATOM 720 C C . GLU A 1 117 ? 152.98443 143.64526 128.79135 1.000 82.85595 117 GLU A C 1
ATOM 721 O O . GLU A 1 117 ? 154.01965 143.87856 129.42539 1.000 83.07870 117 GLU A O 1
ATOM 727 N N . GLY A 1 118 ? 152.48751 144.50548 127.89862 1.000 77.74641 118 GLY A N 1
ATOM 728 C CA . GLY A 1 118 ? 153.15902 145.77149 127.65013 1.000 75.03279 118 GLY A CA 1
ATOM 729 C C . GLY A 1 118 ? 153.18793 146.68412 128.86020 1.000 73.22805 118 GLY A C 1
ATOM 730 O O . GLY A 1 118 ? 154.08563 147.51951 128.98968 1.000 72.19617 118 GLY A O 1
ATOM 731 N N . MET A 1 119 ? 152.20410 146.54987 129.75256 1.000 75.83914 119 MET A N 1
ATOM 732 C CA . MET A 1 119 ? 152.23389 147.29498 131.00587 1.000 70.62332 119 MET A CA 1
ATOM 733 C C . MET A 1 119 ? 153.52445 147.02382 131.76765 1.000 69.81186 119 MET A C 1
ATOM 734 O O . MET A 1 119 ? 154.11509 147.93506 132.35855 1.000 71.42719 119 MET A O 1
ATOM 739 N N . LEU A 1 120 ? 153.98590 145.77386 131.74401 1.000 70.05173 120 LEU A N 1
ATOM 740 C CA . LEU A 1 120 ? 155.26673 145.45075 132.35672 1.000 62.99704 120 LEU A CA 1
ATOM 741 C C . LEU A 1 120 ? 156.40634 146.19520 131.67145 1.000 59.67588 120 LEU A C 1
ATOM 742 O O . LEU A 1 120 ? 157.37095 146.59909 132.32904 1.000 59.18636 120 LEU A O 1
ATOM 747 N N . CYS A 1 121 ? 156.31609 146.38649 130.35391 1.000 60.22379 121 CYS A N 1
ATOM 748 C CA . CYS A 1 121 ? 157.33914 147.16215 129.65704 1.000 57.20242 121 CYS A CA 1
ATOM 749 C C . CYS A 1 121 ? 157.31214 148.62468 130.08508 1.000 61.97405 121 CYS A C 1
ATOM 750 O O . CYS A 1 121 ? 158.36273 149.26829 130.18426 1.000 63.50353 121 CYS A O 1
ATOM 753 N N . VAL A 1 122 ? 156.11937 149.17060 130.33036 1.000 65.87680 122 VAL A N 1
ATOM 754 C CA . VAL A 1 122 ? 156.01912 150.50616 130.90773 1.000 56.89941 122 VAL A CA 1
ATOM 755 C C . VAL A 1 122 ? 156.76647 150.55385 132.23501 1.000 56.35743 122 VAL A C 1
ATOM 756 O O . VAL A 1 122 ? 157.55161 151.47139 132.49785 1.000 62.12797 122 VAL A O 1
ATOM 760 N N . ALA A 1 123 ? 156.55459 149.54400 133.07963 1.000 58.21744 123 ALA A N 1
ATOM 761 C CA . ALA A 1 123 ? 157.25288 149.48089 134.35623 1.000 55.25279 123 ALA A CA 1
ATOM 762 C C . ALA A 1 123 ? 158.76093 149.36301 134.16276 1.000 52.34777 123 ALA A C 1
ATOM 763 O O . ALA A 1 123 ? 159.53941 149.92668 134.94225 1.000 52.43728 123 ALA A O 1
ATOM 765 N N . MET A 1 124 ? 159.19412 148.61540 133.14392 1.000 53.53955 124 MET A N 1
ATOM 766 C CA . MET A 1 124 ? 160.62258 148.47342 132.87811 1.000 52.42777 124 MET A CA 1
ATOM 767 C C . MET A 1 124 ? 161.24633 149.80467 132.48264 1.000 53.27719 124 MET A C 1
ATOM 768 O O . MET A 1 124 ? 162.34242 150.14921 132.93916 1.000 57.84151 124 MET A O 1
ATOM 773 N N . ALA A 1 125 ? 160.56247 150.56411 131.62516 1.000 54.00232 125 ALA A N 1
ATOM 774 C CA . ALA A 1 125 ? 161.02849 151.90411 131.30915 1.000 53.76030 125 ALA A CA 1
ATOM 775 C C . ALA A 1 125 ? 161.07619 152.77558 132.55254 1.000 53.79644 125 ALA A C 1
ATOM 776 O O . ALA A 1 125 ? 161.96279 153.62562 132.67957 1.000 61.28122 125 ALA A O 1
ATOM 778 N N . VAL A 1 126 ? 160.15227 152.57071 133.48978 1.000 53.90538 126 VAL A N 1
ATOM 779 C CA . VAL A 1 126 ? 160.20544 153.31388 134.74320 1.000 50.35785 126 VAL A CA 1
ATOM 780 C C . VAL A 1 126 ? 161.43570 152.91961 135.55388 1.000 50.64436 126 VAL A C 1
ATOM 781 O O . VAL A 1 126 ? 162.04222 153.75708 136.22801 1.000 50.99281 126 VAL A O 1
ATOM 785 N N . GLU A 1 127 ? 161.82209 151.64173 135.52200 1.000 57.93962 127 GLU A N 1
ATOM 786 C CA . GLU A 1 127 ? 163.05504 151.24134 136.19220 1.000 55.80076 127 GLU A CA 1
ATOM 787 C C . GLU A 1 127 ? 164.25398 151.95462 135.59127 1.000 52.47471 127 GLU A C 1
ATOM 788 O O . GLU A 1 127 ? 165.11452 152.47255 136.31023 1.000 56.41624 127 GLU A O 1
ATOM 794 N N . ASN A 1 128 ? 164.32952 151.98316 134.25994 1.000 47.64967 128 ASN A N 1
ATOM 795 C CA . ASN A 1 128 ? 165.37704 152.74800 133.60607 1.000 48.24411 128 ASN A CA 1
ATOM 796 C C . ASN A 1 128 ? 165.30665 154.21341 133.99708 1.000 53.34953 128 ASN A C 1
ATOM 797 O O . ASN A 1 128 ? 166.34329 154.88001 134.08865 1.000 57.96585 128 ASN A O 1
ATOM 802 N N . LEU A 1 129 ? 164.09948 154.72997 134.24481 1.000 55.23616 129 LEU A N 1
ATOM 803 C CA . LEU A 1 129 ? 163.95472 156.09762 134.73549 1.000 52.20101 129 LEU A CA 1
ATOM 804 C C . LEU A 1 129 ? 164.63384 156.27397 136.08319 1.000 52.93829 129 LEU A C 1
ATOM 805 O O . LEU A 1 129 ? 165.35300 157.25454 136.30828 1.000 55.48634 129 LEU A O 1
ATOM 810 N N . LEU A 1 130 ? 164.39357 155.34175 137.00742 1.000 52.47168 130 LEU A N 1
ATOM 811 C CA . LEU A 1 130 ? 164.98430 155.46097 138.33117 1.000 48.54792 130 LEU A CA 1
ATOM 812 C C . LEU A 1 130 ? 166.49884 155.45765 138.24564 1.000 55.47420 130 LEU A C 1
ATOM 813 O O . LEU A 1 130 ? 167.16548 156.28219 138.88195 1.000 56.32910 130 LEU A O 1
ATOM 818 N N . LEU A 1 131 ? 167.06543 154.55827 137.44792 1.000 60.43157 131 LEU A N 1
ATOM 819 C CA . LEU A 1 131 ? 168.51342 154.53384 137.32038 1.000 55.93583 131 LEU A CA 1
ATOM 820 C C . LEU A 1 131 ? 169.02815 155.77896 136.60877 1.000 58.46370 131 LEU A C 1
ATOM 821 O O . LEU A 1 131 ? 170.07773 156.31631 136.97737 1.000 61.48395 131 LEU A O 1
ATOM 826 N N . ALA A 1 132 ? 168.29974 156.25949 135.59636 1.000 57.25438 132 ALA A N 1
ATOM 827 C CA . ALA A 1 132 ? 168.68495 157.50393 134.93649 1.000 54.77574 132 ALA A CA 1
ATOM 828 C C . ALA A 1 132 ? 168.72512 158.66229 135.92103 1.000 58.87712 132 ALA A C 1
ATOM 829 O O . ALA A 1 132 ? 169.55672 159.56834 135.78787 1.000 60.60367 132 ALA A O 1
ATOM 831 N N . ALA A 1 133 ? 167.82886 158.65577 136.90882 1.000 56.49686 133 ALA A N 1
ATOM 832 C CA . ALA A 1 133 ? 167.86053 159.67878 137.94178 1.000 51.98556 133 ALA A CA 1
ATOM 833 C C . ALA A 1 133 ? 169.01924 159.46916 138.90643 1.000 53.44940 133 ALA A C 1
ATOM 834 O O . ALA A 1 133 ? 169.59988 160.44414 139.38936 1.000 57.35829 133 ALA A O 1
ATOM 836 N N . HIS A 1 134 ? 169.37104 158.21722 139.20103 1.000 51.31483 134 HIS A N 1
ATOM 837 C CA . HIS A 1 134 ? 170.41209 157.97205 140.19380 1.000 53.27140 134 HIS A CA 1
ATOM 838 C C . HIS A 1 134 ? 171.78997 158.37616 139.68448 1.000 55.36272 134 HIS A C 1
ATOM 839 O O . HIS A 1 134 ? 172.59969 158.92080 140.44322 1.000 55.54954 134 HIS A O 1
ATOM 846 N N . CYS A 1 135 ? 172.07920 158.10807 138.40982 1.000 56.03575 135 CYS A N 1
ATOM 847 C CA . CYS A 1 135 ? 173.41863 158.36430 137.88972 1.000 55.33913 135 CYS A CA 1
ATOM 848 C C . CYS A 1 135 ? 173.76976 159.84466 137.95204 1.000 66.03411 135 CYS A C 1
ATOM 849 O O . CYS A 1 135 ? 174.90149 160.21000 138.29125 1.000 74.80299 135 CYS A O 1
ATOM 852 N N . LEU A 1 136 ? 172.81232 160.70975 137.63254 1.000 60.07552 136 LEU A N 1
ATOM 853 C CA . LEU A 1 136 ? 173.04487 162.14703 137.60208 1.000 52.50451 136 LEU A CA 1
ATOM 854 C C . LEU A 1 136 ? 172.98824 162.78785 138.98291 1.000 54.42163 136 LEU A C 1
ATOM 855 O O . LEU A 1 136 ? 173.24981 163.98987 139.09985 1.000 59.88739 136 LEU A O 1
ATOM 860 N N . GLY A 1 137 ? 172.65781 162.02308 140.02269 1.000 55.34121 137 GLY A N 1
ATOM 861 C CA . GLY A 1 137 ? 172.54654 162.53811 141.36967 1.000 56.89090 137 GLY A CA 1
ATOM 862 C C . GLY A 1 137 ? 171.12984 162.79032 141.83241 1.000 54.13110 137 GLY A C 1
ATOM 863 O O . GLY A 1 137 ? 170.93069 163.13895 142.99993 1.000 54.67691 137 GLY A O 1
ATOM 864 N N . LEU A 1 138 ? 170.14881 162.62440 140.95471 1.000 53.14202 138 LEU A N 1
ATOM 865 C CA . LEU A 1 138 ? 168.74738 162.81358 141.29691 1.000 50.41521 138 LEU A CA 1
ATOM 866 C C . LEU A 1 138 ? 168.22840 161.55011 141.98375 1.000 50.47527 138 LEU A C 1
ATOM 867 O O . LEU A 1 138 ? 168.98390 160.62154 142.28283 1.000 59.08726 138 LEU A O 1
ATOM 872 N N . GLY A 1 139 ? 166.92867 161.50029 142.24723 1.000 48.19346 139 GLY A N 1
ATOM 873 C CA . GLY A 1 139 ? 166.35408 160.34833 142.91268 1.000 49.43492 139 GLY A CA 1
ATOM 874 C C . GLY A 1 139 ? 164.84596 160.41500 142.91180 1.000 48.86692 139 GLY A C 1
ATOM 875 O O . GLY A 1 139 ? 164.24916 161.48088 142.72460 1.000 53.21535 139 GLY A O 1
ATOM 876 N N . GLY A 1 140 ? 164.23765 159.25618 143.12871 1.000 51.31614 140 GLY A N 1
ATOM 877 C CA . GLY A 1 140 ? 162.79152 159.17425 143.17357 1.000 44.88732 140 GLY A CA 1
ATOM 878 C C . GLY A 1 140 ? 162.35123 157.75753 143.45346 1.000 55.73367 140 GLY A C 1
ATOM 879 O O . GLY A 1 140 ? 163.16837 156.84572 143.60733 1.000 72.56053 140 GLY A O 1
ATOM 880 N N . CYS A 1 141 ? 161.03626 157.58536 143.52484 1.000 48.41970 141 CYS A N 1
ATOM 881 C CA . CYS A 1 141 ? 160.42823 156.28962 143.76999 1.000 63.75162 141 CYS A CA 1
ATOM 882 C C . CYS A 1 141 ? 159.35439 156.02078 142.72758 1.000 60.12559 141 CYS A C 1
ATOM 883 O O . CYS A 1 141 ? 158.70312 156.95176 142.25548 1.000 57.36331 141 CYS A O 1
ATOM 886 N N . PRO A 1 142 ? 159.16141 154.75526 142.32952 1.000 59.03170 142 PRO A N 1
ATOM 887 C CA . PRO A 1 142 ? 158.05928 154.44882 141.38746 1.000 59.41767 142 PRO A CA 1
ATOM 888 C C . PRO A 1 142 ? 156.68539 154.46968 142.04851 1.000 64.95329 142 PRO A C 1
ATOM 889 O O . PRO A 1 142 ? 155.98759 153.45919 142.15441 1.000 74.44374 142 PRO A O 1
ATOM 893 N N . SER A 1 143 ? 156.26663 155.65022 142.50143 1.000 60.87076 143 SER A N 1
ATOM 894 C CA . SER A 1 143 ? 154.95832 155.78020 143.12818 1.000 65.25380 143 SER A CA 1
ATOM 895 C C . SER A 1 143 ? 153.86643 155.36777 142.15019 1.000 65.63632 143 SER A C 1
ATOM 896 O O . SER A 1 143 ? 153.89353 155.74788 140.97630 1.000 70.01274 143 SER A O 1
ATOM 899 N N . GLY A 1 144 ? 152.91604 154.57042 142.62990 1.000 65.04958 144 GLY A N 1
ATOM 900 C CA . GLY A 1 144 ? 151.83397 154.10466 141.78519 1.000 69.85484 144 GLY A CA 1
ATOM 901 C C . GLY A 1 144 ? 150.48455 154.11991 142.47202 1.000 74.73003 144 GLY A C 1
ATOM 902 O O . GLY A 1 144 ? 149.47397 153.73463 141.87718 1.000 79.18197 144 GLY A O 1
ATOM 903 N N . SER A 1 145 ? 150.45565 154.56328 143.72706 1.000 75.03452 145 SER A N 1
ATOM 904 C CA . SER A 1 145 ? 149.22037 154.62881 144.50645 1.000 75.97535 145 SER A CA 1
ATOM 905 C C . SER A 1 145 ? 148.61936 156.01536 144.32582 1.000 70.84166 145 SER A C 1
ATOM 906 O O . SER A 1 145 ? 148.91892 156.94986 145.07093 1.000 71.16976 145 SER A O 1
ATOM 909 N N . PHE A 1 146 ? 147.75631 156.15086 143.32288 1.000 72.16594 146 PHE A N 1
ATOM 910 C CA . PHE A 1 146 ? 147.13662 157.42977 143.01396 1.000 69.82097 146 PHE A CA 1
ATOM 911 C C . PHE A 1 146 ? 145.73551 157.19102 142.47370 1.000 75.58135 146 PHE A C 1
ATOM 912 O O . PHE A 1 146 ? 145.41458 156.10684 141.97895 1.000 80.95291 146 PHE A O 1
ATOM 920 N N . ARG A 1 147 ? 144.90335 158.22546 142.56982 1.000 72.26393 147 ARG A N 1
ATOM 921 C CA . ARG A 1 147 ? 143.56220 158.19346 142.00038 1.000 74.62709 147 ARG A CA 1
ATOM 922 C C . ARG A 1 147 ? 143.67462 158.38434 140.49513 1.000 72.09602 147 ARG A C 1
ATOM 923 O O . ARG A 1 147 ? 144.04063 159.46562 140.02644 1.000 71.47142 147 ARG A O 1
ATOM 931 N N . ARG A 1 148 ? 143.36279 157.33300 139.73724 1.000 71.71534 148 ARG A N 1
ATOM 932 C CA . ARG A 1 148 ? 143.59610 157.36607 138.29802 1.000 71.47963 148 ARG A CA 1
ATOM 933 C C . ARG A 1 148 ? 142.72526 158.40921 137.60740 1.000 73.45466 148 ARG A C 1
ATOM 934 O O . ARG A 1 148 ? 143.17621 159.07198 136.66670 1.000 74.22677 148 ARG A O 1
ATOM 942 N N . GLY A 1 149 ? 141.48302 158.56662 138.05019 1.000 74.54312 149 GLY A N 1
ATOM 943 C CA . GLY A 1 149 ? 140.56291 159.48533 137.41840 1.000 72.43378 149 GLY A CA 1
ATOM 944 C C . GLY A 1 149 ? 141.00130 160.93504 137.49445 1.000 73.91932 149 GLY A C 1
ATOM 945 O O . GLY A 1 149 ? 141.16762 161.61266 136.47572 1.000 80.22020 149 GLY A O 1
ATOM 946 N N . PRO A 1 150 ? 141.16164 161.44849 138.71800 1.000 70.73653 150 PRO A N 1
ATOM 947 C CA . PRO A 1 150 ? 141.61908 162.83992 138.86363 1.000 65.12720 150 PRO A CA 1
ATOM 948 C C . PRO A 1 150 ? 142.96698 163.10269 138.21487 1.000 66.70756 150 PRO A C 1
ATOM 949 O O . PRO A 1 150 ? 143.15510 164.16046 137.60447 1.000 63.92775 150 PRO A O 1
ATOM 953 N N . VAL A 1 151 ? 143.90715 162.16024 138.31532 1.000 68.37014 151 VAL A N 1
ATOM 954 C CA . VAL A 1 151 ? 145.21293 162.34327 137.68548 1.000 64.91653 151 VAL A CA 1
ATOM 955 C C . VAL A 1 151 ? 145.06915 162.40340 136.17112 1.000 66.82574 151 VAL A C 1
ATOM 956 O O . VAL A 1 151 ? 145.69411 163.23635 135.50393 1.000 66.19289 151 VAL A O 1
ATOM 960 N N . ARG A 1 152 ? 144.24521 161.51912 135.60823 1.000 65.77101 152 ARG A N 1
ATOM 961 C CA . ARG A 1 152 ? 143.99425 161.54065 134.17154 1.000 63.40106 152 ARG A CA 1
ATOM 962 C C . ARG A 1 152 ? 143.42161 162.88262 133.74024 1.000 62.64437 152 ARG A C 1
ATOM 963 O O . ARG A 1 152 ? 143.85392 163.46485 132.73993 1.000 64.08849 152 ARG A O 1
ATOM 971 N N . ARG A 1 153 ? 142.44031 163.39084 134.48629 1.000 66.70906 153 ARG A N 1
ATOM 972 C CA . ARG A 1 153 ? 141.84065 164.66663 134.12442 1.000 68.11922 153 ARG A CA 1
ATOM 973 C C . ARG A 1 153 ? 142.84773 165.80244 134.23888 1.000 65.75191 153 ARG A C 1
ATOM 974 O O . ARG A 1 153 ? 142.85742 166.71813 133.40883 1.000 67.46608 153 ARG A O 1
ATOM 982 N N . LEU A 1 154 ? 143.70182 165.75804 135.26132 1.000 67.80529 154 LEU A N 1
ATOM 983 C CA . LEU A 1 154 ? 144.70355 166.80369 135.44211 1.000 68.59711 154 LEU A CA 1
ATOM 984 C C . LEU A 1 154 ? 145.72878 166.80302 134.31477 1.000 66.57439 154 LEU A C 1
ATOM 985 O O . LEU A 1 154 ? 146.12036 167.86705 133.82744 1.000 67.91547 154 LEU A O 1
ATOM 990 N N . LEU A 1 155 ? 146.17945 165.62501 133.89313 1.000 64.92387 155 LEU A N 1
ATOM 991 C CA . LEU A 1 155 ? 147.23146 165.51517 132.89265 1.000 59.21315 155 LEU A CA 1
ATOM 992 C C . LEU A 1 155 ? 146.70292 165.44276 131.46486 1.000 61.61527 155 LEU A C 1
ATOM 993 O O . LEU A 1 155 ? 147.50306 165.44181 130.52456 1.000 61.68472 155 LEU A O 1
ATOM 998 N N . GLY A 1 156 ? 145.38709 165.38512 131.28049 1.000 62.63631 156 GLY A N 1
ATOM 999 C CA . GLY A 1 156 ? 144.81505 165.46777 129.95010 1.000 58.80907 156 GLY A CA 1
ATOM 1000 C C . GLY A 1 156 ? 145.00417 164.24503 129.08201 1.000 67.95331 156 GLY A C 1
ATOM 1001 O O . GLY A 1 156 ? 145.07293 164.36976 127.85693 1.000 75.91658 156 GLY A O 1
ATOM 1002 N N . LEU A 1 157 ? 145.09266 163.06475 129.67927 1.000 64.56036 157 LEU A N 1
ATOM 1003 C CA . LEU A 1 157 ? 145.22109 161.85123 128.88599 1.000 63.28090 157 LEU A CA 1
ATOM 1004 C C . LEU A 1 157 ? 143.91558 161.56065 128.15126 1.000 71.18497 157 LEU A C 1
ATOM 1005 O O . LEU A 1 157 ? 142.83189 161.80228 128.69027 1.000 78.87696 157 LEU A O 1
ATOM 1010 N N . PRO A 1 158 ? 143.98281 161.04237 126.92140 1.000 66.30681 158 PRO A N 1
ATOM 1011 C CA . PRO A 1 158 ? 142.76277 160.55881 126.26550 1.000 70.73458 158 PRO A CA 1
ATOM 1012 C C . PRO A 1 158 ? 142.28406 159.24744 126.86686 1.000 72.67794 158 PRO A C 1
ATOM 1013 O O . PRO A 1 158 ? 142.85130 158.76138 127.85049 1.000 73.19497 158 PRO A O 1
ATOM 1017 N N . ASP A 1 159 ? 141.23470 158.66784 126.28198 1.000 78.01100 159 ASP A N 1
ATOM 1018 C CA . ASP A 1 159 ? 140.66144 157.44470 126.83429 1.000 85.09818 159 ASP A CA 1
ATOM 1019 C C . ASP A 1 159 ? 141.64491 156.28265 126.77410 1.000 84.15898 159 ASP A C 1
ATOM 1020 O O . ASP A 1 159 ? 141.72508 155.47874 127.71025 1.000 80.30807 159 ASP A O 1
ATOM 1025 N N . HIS A 1 160 ? 142.40406 156.17416 125.68170 1.000 81.59737 160 HIS A N 1
ATOM 1026 C CA . HIS A 1 160 ? 143.22310 154.98953 125.45764 1.000 75.62599 160 HIS A CA 1
ATOM 1027 C C . HIS A 1 160 ? 144.50045 154.96521 126.29117 1.000 73.91056 160 HIS A C 1
ATOM 1028 O O . HIS A 1 160 ? 145.10997 153.89914 126.42384 1.000 81.10314 160 HIS A O 1
ATOM 1035 N N . LEU A 1 161 ? 144.92138 156.09662 126.85261 1.000 70.14912 161 LEU A N 1
ATOM 1036 C CA . LEU A 1 161 ? 146.11167 156.14575 127.69921 1.000 69.68496 161 LEU A CA 1
ATOM 1037 C C . LEU A 1 161 ? 145.70281 155.88569 129.14479 1.000 73.60423 161 LEU A C 1
ATOM 1038 O O . LEU A 1 161 ? 145.08263 156.73858 129.78506 1.000 76.50918 161 LEU A O 1
ATOM 1043 N N . GLU A 1 162 ? 146.06469 154.71079 129.66217 1.000 72.74517 162 GLU A N 1
ATOM 1044 C CA . GLU A 1 162 ? 145.73984 154.32518 131.02946 1.000 76.82757 162 GLU A CA 1
ATOM 1045 C C . GLU A 1 162 ? 146.92225 154.62028 131.93636 1.000 79.12222 162 GLU A C 1
ATOM 1046 O O . GLU A 1 162 ? 147.98968 154.01621 131.74626 1.000 81.77497 162 GLU A O 1
ATOM 1052 N N . PRO A 1 163 ? 146.80497 155.52380 132.91199 1.000 78.62520 163 PRO A N 1
ATOM 1053 C CA . PRO A 1 163 ? 147.95202 155.80253 133.78489 1.000 73.69175 163 PRO A CA 1
ATOM 1054 C C . PRO A 1 163 ? 148.38209 154.56531 134.56213 1.000 82.32136 163 PRO A C 1
ATOM 1055 O O . PRO A 1 163 ? 147.55499 153.78297 135.03487 1.000 88.58939 163 PRO A O 1
ATOM 1059 N N . LEU A 1 164 ? 149.69727 154.39663 134.68814 1.000 78.31986 164 LEU A N 1
ATOM 1060 C CA . LEU A 1 164 ? 150.28857 153.28557 135.42466 1.000 72.13006 164 LEU A CA 1
ATOM 1061 C C . LEU A 1 164 ? 151.11386 153.74164 136.61491 1.000 71.40431 164 LEU A C 1
ATOM 1062 O O . LEU A 1 164 ? 150.87748 153.28789 137.74125 1.000 70.82301 164 LEU A O 1
ATOM 1067 N N . LEU A 1 165 ? 152.08383 154.62368 136.39537 1.000 71.43760 165 LEU A N 1
ATOM 1068 C CA . LEU A 1 165 ? 153.00035 155.04869 137.43899 1.000 66.58597 165 LEU A CA 1
ATOM 1069 C C . LEU A 1 165 ? 153.17037 156.55686 137.37934 1.000 66.86306 165 LEU A C 1
ATOM 1070 O O . LEU A 1 165 ? 153.00964 157.17742 136.32484 1.000 73.95449 165 LEU A O 1
ATOM 1075 N N . LEU A 1 166 ? 153.48742 157.14024 138.53482 1.000 59.27265 166 LEU A N 1
ATOM 1076 C CA . LEU A 1 166 ? 153.70901 158.57634 138.68838 1.000 57.19811 166 LEU A CA 1
ATOM 1077 C C . LEU A 1 166 ? 154.98122 158.72469 139.51745 1.000 60.83727 166 LEU A C 1
ATOM 1078 O O . LEU A 1 166 ? 154.92479 158.84172 140.74533 1.000 64.62043 166 LEU A O 1
ATOM 1083 N N . VAL A 1 167 ? 156.12782 158.72825 138.84620 1.000 54.49796 167 VAL A N 1
ATOM 1084 C CA . VAL A 1 167 ? 157.42716 158.68663 139.50149 1.000 56.94715 167 VAL A CA 1
ATOM 1085 C C . VAL A 1 167 ? 157.84586 160.12363 139.83124 1.000 56.34063 167 VAL A C 1
ATOM 1086 O O . VAL A 1 167 ? 158.01847 160.92170 138.89979 1.000 58.71338 167 VAL A O 1
ATOM 1090 N N . PRO A 1 168 ? 158.01356 160.48030 141.11076 1.000 49.94306 168 PRO A N 1
ATOM 1091 C CA . PRO A 1 168 ? 158.55666 161.80061 141.42635 1.000 44.72122 168 PRO A CA 1
ATOM 1092 C C . PRO A 1 168 ? 160.07049 161.80225 141.39442 1.000 47.48337 168 PRO A C 1
ATOM 1093 O O . PRO A 1 168 ? 160.71341 161.11091 142.19366 1.000 58.95213 168 PRO A O 1
ATOM 1097 N N . ILE A 1 169 ? 160.65536 162.56887 140.48118 1.000 47.87552 169 ILE A N 1
ATOM 1098 C CA . ILE A 1 169 ? 162.09953 162.65830 140.31074 1.000 48.77394 169 ILE A CA 1
ATOM 1099 C C . ILE A 1 169 ? 162.54591 164.04871 140.73836 1.000 49.02672 169 ILE A C 1
ATOM 1100 O O . ILE A 1 169 ? 161.97054 165.05426 140.30401 1.000 60.25644 169 ILE A O 1
ATOM 1105 N N . GLY A 1 170 ? 163.56611 164.10361 141.58607 1.000 45.73105 170 GLY A N 1
ATOM 1106 C CA . GLY A 1 170 ? 164.04620 165.37078 142.10400 1.000 48.29133 170 GLY A CA 1
ATOM 1107 C C . GLY A 1 170 ? 165.36601 165.18423 142.81522 1.000 55.67359 170 GLY A C 1
ATOM 1108 O O . GLY A 1 170 ? 165.83621 164.06220 143.02151 1.000 64.35922 170 GLY A O 1
ATOM 1109 N N . HIS A 1 171 ? 165.95604 166.30644 143.18982 1.000 55.77167 171 HIS A N 1
ATOM 1110 C CA . HIS A 1 171 ? 167.25796 166.29090 143.84410 1.000 55.67753 171 HIS A CA 1
ATOM 1111 C C . HIS A 1 171 ? 167.11791 165.82107 145.28489 1.000 61.77077 171 HIS A C 1
ATOM 1112 O O . HIS A 1 171 ? 166.35120 166.42347 146.04761 1.000 73.80195 171 HIS A O 1
ATOM 1119 N N . PRO A 1 172 ? 167.81934 164.76850 145.70277 1.000 59.44812 172 PRO A N 1
ATOM 1120 C CA . PRO A 1 172 ? 167.64119 164.26915 147.06935 1.000 59.11357 172 PRO A CA 1
ATOM 1121 C C . PRO A 1 172 ? 168.11241 165.27256 148.11027 1.000 66.44578 172 PRO A C 1
ATOM 1122 O O . PRO A 1 172 ? 169.05559 166.03801 147.89743 1.000 67.96620 172 PRO A O 1
ATOM 1126 N N . ALA A 1 173 ? 167.42800 165.25781 149.25364 1.000 71.38805 173 ALA A N 1
ATOM 1127 C CA . ALA A 1 173 ? 167.76699 166.09195 150.39386 1.000 71.53386 173 ALA A CA 1
ATOM 1128 C C . ALA A 1 173 ? 168.12609 165.29252 151.63377 1.000 80.82949 173 ALA A C 1
ATOM 1129 O O . ALA A 1 173 ? 168.69198 165.86098 152.57372 1.000 90.14221 173 ALA A O 1
ATOM 1131 N N . ARG A 1 174 ? 167.81141 164.00193 151.66387 1.000 80.92505 174 ARG A N 1
ATOM 1132 C CA . ARG A 1 174 ? 168.05697 163.13828 152.80037 1.000 91.26423 174 ARG A CA 1
ATOM 1133 C C . ARG A 1 174 ? 169.06553 162.06755 152.41113 1.000 93.86550 174 ARG A C 1
ATOM 1134 O O . ARG A 1 174 ? 168.93755 161.47653 151.32978 1.000 95.86398 174 ARG A O 1
ATOM 1142 N N . PRO A 1 175 ? 170.07524 161.79150 153.23799 1.000 95.85108 175 PRO A N 1
ATOM 1143 C CA . PRO A 1 175 ? 171.05667 160.76661 152.86561 1.000 100.31560 175 PRO A CA 1
ATOM 1144 C C . PRO A 1 175 ? 170.38209 159.42480 152.61907 1.000 105.70391 175 PRO A C 1
ATOM 1145 O O . PRO A 1 175 ? 169.44657 159.04090 153.32342 1.000 106.44506 175 PRO A O 1
ATOM 1149 N N . LEU A 1 176 ? 170.86058 158.72032 151.59664 1.000 103.67860 176 LEU A N 1
ATOM 1150 C CA . LEU A 1 176 ? 170.29989 157.41762 151.26874 1.000 99.71607 176 LEU A CA 1
ATOM 1151 C C . LEU A 1 176 ? 170.43743 156.47374 152.45554 1.000 101.07521 176 LEU A C 1
ATOM 1152 O O . LEU A 1 176 ? 171.50839 156.36655 153.05886 1.000 101.65393 176 LEU A O 1
ATOM 1157 N N . ALA A 1 177 ? 169.34660 155.79637 152.79108 1.000 101.38558 177 ALA A N 1
ATOM 1158 C CA . ALA A 1 177 ? 169.30004 154.89607 153.93963 1.000 109.10261 177 ALA A CA 1
ATOM 1159 C C . ALA A 1 177 ? 168.82276 153.52581 153.48251 1.000 111.69328 177 ALA A C 1
ATOM 1160 O O . ALA A 1 177 ? 167.66024 153.39571 153.04567 1.000 113.10322 177 ALA A O 1
ATOM 1162 N N . PRO A 1 178 ? 169.66021 152.48963 153.55443 1.000 109.30958 178 PRO A N 1
ATOM 1163 C CA . PRO A 1 178 ? 169.23758 151.17159 153.06652 1.000 106.21484 178 PRO A CA 1
ATOM 1164 C C . PRO A 1 178 ? 168.07054 150.61862 153.87303 1.000 111.19066 178 PRO A C 1
ATOM 1165 O O . PRO A 1 178 ? 167.92774 150.88397 155.06827 1.000 115.93816 178 PRO A O 1
ATOM 1169 N N . ALA A 1 179 ? 167.22522 149.83877 153.19406 1.000 103.77209 179 ALA A N 1
ATOM 1170 C CA . ALA A 1 179 ? 166.06085 149.22971 153.81447 1.000 105.86418 179 ALA A CA 1
ATOM 1171 C C . ALA A 1 179 ? 166.28945 147.73864 154.04613 1.000 118.95801 179 ALA A C 1
ATOM 1172 O O . ALA A 1 179 ? 167.01484 147.09319 153.28377 1.000 122.18817 179 ALA A O 1
ATOM 1174 N N . PRO A 1 180 ? 165.68730 147.16388 155.08804 1.000 118.82468 180 PRO A N 1
ATOM 1175 C CA . PRO A 1 180 ? 165.85147 145.72485 155.32453 1.000 113.76953 180 PRO A CA 1
ATOM 1176 C C . PRO A 1 180 ? 165.31965 144.90296 154.15802 1.000 111.13740 180 PRO A C 1
ATOM 1177 O O . PRO A 1 180 ? 164.31486 145.25129 153.53393 1.000 115.72017 180 PRO A O 1
ATOM 1181 N N . ARG A 1 181 ? 166.00885 143.80233 153.87096 1.000 103.56911 181 ARG A N 1
ATOM 1182 C CA . ARG A 1 181 ? 165.66894 142.93012 152.75883 1.000 103.13349 181 ARG A CA 1
ATOM 1183 C C . ARG A 1 181 ? 165.56407 141.49169 153.24595 1.000 104.98596 181 ARG A C 1
ATOM 1184 O O . ARG A 1 181 ? 166.22868 141.09174 154.20497 1.000 105.68289 181 ARG A O 1
ATOM 1192 N N . ARG A 1 182 ? 164.71989 140.71991 152.56864 1.000 107.25202 182 ARG A N 1
ATOM 1193 C CA . ARG A 1 182 ? 164.54916 139.31695 152.89445 1.000 104.02679 182 ARG A CA 1
ATOM 1194 C C . ARG A 1 182 ? 165.82769 138.53382 152.62331 1.000 100.56149 182 ARG A C 1
ATOM 1195 O O . ARG A 1 182 ? 166.71651 138.97006 151.88541 1.000 102.20616 182 ARG A O 1
ATOM 1203 N N . ASP A 1 183 ? 165.90652 137.35434 153.23131 1.000 90.94669 183 ASP A N 1
ATOM 1204 C CA . ASP A 1 183 ? 167.04813 136.48012 153.01246 1.000 89.83562 183 ASP A CA 1
ATOM 1205 C C . ASP A 1 183 ? 167.11851 136.06476 151.54847 1.000 92.08142 183 ASP A C 1
ATOM 1206 O O . ASP A 1 183 ? 166.09455 135.83673 150.89993 1.000 95.33594 183 ASP A O 1
ATOM 1211 N N . ARG A 1 184 ? 168.34265 135.97500 151.02740 1.000 89.60770 184 ARG A N 1
ATOM 1212 C CA . ARG A 1 184 ? 168.52797 135.58478 149.63547 1.000 85.76136 184 ARG A CA 1
ATOM 1213 C C . ARG A 1 184 ? 168.00508 134.17839 149.37327 1.000 87.51597 184 ARG A C 1
ATOM 1214 O O . ARG A 1 184 ? 167.46826 133.90688 148.29412 1.000 89.06779 184 ARG A O 1
ATOM 1222 N N . ASN A 1 185 ? 168.14180 133.27664 150.34710 1.000 87.39612 185 ASN A N 1
ATOM 1223 C CA . ASN A 1 185 ? 167.70582 131.89955 150.14625 1.000 86.94219 185 ASN A CA 1
ATOM 1224 C C . ASN A 1 185 ? 166.19395 131.79326 149.98661 1.000 86.99019 185 ASN A C 1
ATOM 1225 O O . ASN A 1 185 ? 165.70677 130.87473 149.31873 1.000 88.90641 185 ASN A O 1
ATOM 1230 N N . GLU A 1 186 ? 165.43979 132.70996 150.58558 1.000 86.36516 186 GLU A N 1
ATOM 1231 C CA . GLU A 1 186 ? 163.98568 132.67313 150.53870 1.000 86.76230 186 GLU A CA 1
ATOM 1232 C C . GLU A 1 186 ? 163.40161 133.39486 149.33104 1.000 87.17393 186 GLU A C 1
ATOM 1233 O O . GLU A 1 186 ? 162.18289 133.36349 149.14150 1.000 92.40309 186 GLU A O 1
ATOM 1239 N N . VAL A 1 187 ? 164.23215 134.03932 148.51595 1.000 81.65405 187 VAL A N 1
ATOM 1240 C CA . VAL A 1 187 ? 163.76658 134.79321 147.36338 1.000 75.97545 187 VAL A CA 1
ATOM 1241 C C . VAL A 1 187 ? 164.20323 134.15338 146.04847 1.000 72.43870 187 VAL A C 1
ATOM 1242 O O . VAL A 1 187 ? 163.45535 134.17646 145.06836 1.000 80.94500 187 VAL A O 1
ATOM 1246 N N . VAL A 1 188 ? 165.40518 133.57730 146.00227 1.000 67.35997 188 VAL A N 1
ATOM 1247 C CA . VAL A 1 188 ? 165.93887 132.99161 144.78029 1.000 68.41102 188 VAL A CA 1
ATOM 1248 C C . VAL A 1 188 ? 166.27539 131.52726 145.03812 1.000 78.12329 188 VAL A C 1
ATOM 1249 O O . VAL A 1 188 ? 166.52297 131.10903 146.17065 1.000 84.72778 188 VAL A O 1
ATOM 1253 N N . SER A 1 189 ? 166.27061 130.74124 143.96192 1.000 78.39244 189 SER A N 1
ATOM 1254 C CA . SER A 1 189 ? 166.53856 129.31437 144.03700 1.000 74.15835 189 SER A CA 1
ATOM 1255 C C . SER A 1 189 ? 167.28847 128.88897 142.78323 1.000 77.69363 189 SER A C 1
ATOM 1256 O O . SER A 1 189 ? 167.44036 129.66236 141.83381 1.000 89.62983 189 SER A O 1
ATOM 1259 N N . HIS A 1 190 ? 167.76164 127.64410 142.78548 1.000 74.31101 190 HIS A N 1
ATOM 1260 C CA . HIS A 1 190 ? 168.57396 127.10262 141.69784 1.000 80.40581 190 HIS A CA 1
ATOM 1261 C C . HIS A 1 190 ? 167.78225 126.02294 140.96695 1.000 86.13760 190 HIS A C 1
ATOM 1262 O O . HIS A 1 190 ? 167.63799 124.90300 141.46661 1.000 92.91061 190 HIS A O 1
ATOM 1269 N N . GLU A 1 191 ? 167.25299 126.38176 139.79439 1.000 87.51232 191 GLU A N 1
ATOM 1270 C CA . GLU A 1 191 ? 166.57955 125.51222 138.83230 1.000 87.81542 191 GLU A CA 1
ATOM 1271 C C . GLU A 1 191 ? 165.39365 124.75712 139.41735 1.000 85.29810 191 GLU A C 1
ATOM 1272 O O . GLU A 1 191 ? 164.81369 123.90591 138.73230 1.000 94.01053 191 GLU A O 1
ATOM 1278 N N . ARG A 1 192 ? 164.99673 125.06091 140.64506 1.000 81.01847 192 ARG A N 1
ATOM 1279 C CA . ARG A 1 192 ? 163.88609 124.38971 141.30964 1.000 83.41144 192 ARG A CA 1
ATOM 1280 C C . ARG A 1 192 ? 163.33635 125.34838 142.35988 1.000 87.06775 192 ARG A C 1
ATOM 1281 O O . ARG A 1 192 ? 163.65211 126.54106 142.35364 1.000 96.37402 192 ARG A O 1
ATOM 1289 N N . TRP A 1 193 ? 162.50306 124.83473 143.25731 1.000 88.91543 193 TRP A N 1
ATOM 1290 C CA . TRP A 1 193 ? 162.01817 125.59920 144.39617 1.000 91.15319 193 TRP A CA 1
ATOM 1291 C C . TRP A 1 193 ? 162.45778 124.90887 145.67717 1.000 101.75618 193 TRP A C 1
ATOM 1292 O O . TRP A 1 193 ? 162.22792 123.70648 145.84934 1.000 105.79803 193 TRP A O 1
ATOM 1303 N N . GLY A 1 194 ? 163.08926 125.66853 146.56898 1.000 101.25913 194 GLY A N 1
ATOM 1304 C CA . GLY A 1 194 ? 163.59382 125.13345 147.81290 1.000 107.55028 194 GLY A CA 1
ATOM 1305 C C . GLY A 1 194 ? 164.95181 124.47497 147.73050 1.000 116.71931 194 GLY A C 1
ATOM 1306 O O . GLY A 1 194 ? 165.44631 123.98580 148.75323 1.000 117.38999 194 GLY A O 1
ATOM 1307 N N . THR A 1 195 ? 165.57324 124.44541 146.55464 1.000 113.96729 195 THR A N 1
ATOM 1308 C CA . THR A 1 195 ? 166.89086 123.84232 146.39713 1.000 115.48187 195 THR A CA 1
ATOM 1309 C C . THR A 1 195 ? 167.97499 124.91368 146.35825 1.000 115.41625 195 THR A C 1
ATOM 1310 O O . THR A 1 195 ? 169.01724 124.78186 146.99916 1.000 119.15373 195 THR A O 1
ATOM 1314 N N . PRO B 1 14 ? 182.28832 161.17365 139.18457 1.000 111.88382 14 PRO B N 1
ATOM 1315 C CA . PRO B 1 14 ? 181.35642 162.29928 139.06123 1.000 112.31717 14 PRO B CA 1
ATOM 1316 C C . PRO B 1 14 ? 180.75970 162.40928 137.65034 1.000 110.66501 14 PRO B C 1
ATOM 1317 O O . PRO B 1 14 ? 179.80929 161.68487 137.35591 1.000 109.49814 14 PRO B O 1
ATOM 1321 N N . SER B 1 15 ? 181.29408 163.28872 136.80066 1.000 110.68083 15 SER B N 1
ATOM 1322 C CA . SER B 1 15 ? 180.74751 163.42597 135.45188 1.000 108.95921 15 SER B CA 1
ATOM 1323 C C . SER B 1 15 ? 181.07145 162.20924 134.59679 1.000 106.06786 15 SER B C 1
ATOM 1324 O O . SER B 1 15 ? 180.23304 161.75061 133.81190 1.000 103.95840 15 SER B O 1
ATOM 1327 N N . GLN B 1 16 ? 182.28506 161.67241 134.73420 1.000 107.59456 16 GLN B N 1
ATOM 1328 C CA . GLN B 1 16 ? 182.68072 160.53451 133.91265 1.000 106.32012 16 GLN B CA 1
ATOM 1329 C C . GLN B 1 16 ? 181.96282 159.26309 134.34706 1.000 103.73520 16 GLN B C 1
ATOM 1330 O O . GLN B 1 16 ? 181.56132 158.45311 133.50398 1.000 102.92766 16 GLN B O 1
ATOM 1336 N N . ARG B 1 17 ? 181.78789 159.07365 135.65602 1.000 103.41419 17 ARG B N 1
ATOM 1337 C CA . ARG B 1 17 ? 181.04408 157.91625 136.13694 1.000 104.99643 17 ARG B CA 1
ATOM 1338 C C . ARG B 1 17 ? 179.59155 157.97371 135.68221 1.000 102.65667 17 ARG B C 1
ATOM 1339 O O . ARG B 1 17 ? 179.02793 156.96304 135.24439 1.000 102.45925 17 ARG B O 1
ATOM 1347 N N . SER B 1 18 ? 178.97219 159.15243 135.77204 1.000 100.04299 18 SER B N 1
ATOM 1348 C CA . SER B 1 18 ? 177.60155 159.30386 135.29642 1.000 97.37532 18 SER B CA 1
ATOM 1349 C C . SER B 1 18 ? 177.50833 159.05194 133.79809 1.000 94.74756 18 SER B C 1
ATOM 1350 O O . SER B 1 18 ? 176.58224 158.38143 133.33131 1.000 92.08313 18 SER B O 1
ATOM 1353 N N . SER B 1 19 ? 178.46025 159.58126 133.02757 1.000 97.69422 19 SER B N 1
ATOM 1354 C CA . SER B 1 19 ? 178.44225 159.36188 131.58644 1.000 95.97782 19 SER B CA 1
ATOM 1355 C C . SER B 1 19 ? 178.58678 157.88277 131.25141 1.000 91.15841 19 SER B C 1
ATOM 1356 O O . SER B 1 19 ? 177.88323 157.36432 130.37729 1.000 86.03913 19 SER B O 1
ATOM 1359 N N . HIS B 1 20 ? 179.49340 157.18737 131.94153 1.000 95.25262 20 HIS B N 1
ATOM 1360 C CA . HIS B 1 20 ? 179.66593 155.75828 131.70826 1.000 94.02984 20 HIS B CA 1
ATOM 1361 C C . HIS B 1 20 ? 178.40369 154.98366 132.06297 1.000 86.68391 20 HIS B C 1
ATOM 1362 O O . HIS B 1 20 ? 177.99460 154.07813 131.32699 1.000 85.93995 20 HIS B O 1
ATOM 1369 N N . ALA B 1 21 ? 177.77407 155.32320 133.18807 1.000 83.56834 21 ALA B N 1
ATOM 1370 C CA . ALA B 1 21 ? 176.54044 154.64283 133.56605 1.000 80.44756 21 ALA B CA 1
ATOM 1371 C C . ALA B 1 21 ? 175.44380 154.88248 132.53970 1.000 81.60574 21 ALA B C 1
ATOM 1372 O O . ALA B 1 21 ? 174.73843 153.95398 132.15123 1.000 80.40333 21 ALA B O 1
ATOM 1374 N N . LEU B 1 22 ? 175.30067 156.12115 132.07238 1.000 84.02930 22 LEU B N 1
ATOM 1375 C CA . LEU B 1 22 ? 174.27173 156.41774 131.07966 1.000 79.73400 22 LEU B CA 1
ATOM 1376 C C . LEU B 1 22 ? 174.54164 155.68162 129.77499 1.000 78.31942 22 LEU B C 1
ATOM 1377 O O . LEU B 1 22 ? 173.61111 155.19207 129.12599 1.000 75.44335 22 LEU B O 1
ATOM 1382 N N . GLN B 1 23 ? 175.81115 155.59370 129.37393 1.000 80.22533 23 GLN B N 1
ATOM 1383 C CA . GLN B 1 23 ? 176.15128 154.79487 128.20308 1.000 78.51049 23 GLN B CA 1
ATOM 1384 C C . GLN B 1 23 ? 175.76387 153.33849 128.41020 1.000 74.44744 23 GLN B C 1
ATOM 1385 O O . GLN B 1 23 ? 175.19411 152.70779 127.51518 1.000 76.92388 23 GLN B O 1
ATOM 1391 N N . THR B 1 24 ? 176.05219 152.79558 129.59489 1.000 72.15935 24 THR B N 1
ATOM 1392 C CA . THR B 1 24 ? 175.70541 151.41014 129.88695 1.000 72.55002 24 THR B CA 1
ATOM 1393 C C . THR B 1 24 ? 174.20205 151.18641 129.78940 1.000 69.75773 24 THR B C 1
ATOM 1394 O O . THR B 1 24 ? 173.74800 150.19654 129.20377 1.000 69.31949 24 THR B O 1
ATOM 1398 N N . LEU B 1 25 ? 173.41287 152.10298 130.35322 1.000 69.23280 25 LEU B N 1
ATOM 1399 C CA . LEU B 1 25 ? 171.96222 151.95470 130.32180 1.000 66.27034 25 LEU B CA 1
ATOM 1400 C C . LEU B 1 25 ? 171.41413 152.09313 128.90825 1.000 64.73236 25 LEU B C 1
ATOM 1401 O O . LEU B 1 25 ? 170.51643 151.34245 128.50864 1.000 63.08822 25 LEU B O 1
ATOM 1406 N N . THR B 1 26 ? 171.93912 153.04701 128.13840 1.000 65.87669 26 THR B N 1
ATOM 1407 C CA . THR B 1 26 ? 171.38480 153.32886 126.81768 1.000 64.72888 26 THR B CA 1
ATOM 1408 C C . THR B 1 26 ? 171.71167 152.22382 125.82006 1.000 66.26960 26 THR B C 1
ATOM 1409 O O . THR B 1 26 ? 170.87235 151.86320 124.98640 1.000 69.09075 26 THR B O 1
ATOM 1413 N N . THR B 1 27 ? 172.92154 151.67257 125.88862 1.000 66.98728 27 THR B N 1
ATOM 1414 C CA . THR B 1 27 ? 173.36685 150.65187 124.94789 1.000 64.24653 27 THR B CA 1
ATOM 1415 C C . THR B 1 27 ? 172.75624 149.28312 125.21153 1.000 62.23633 27 THR B C 1
ATOM 1416 O O . THR B 1 27 ? 173.14971 148.31184 124.55763 1.000 64.55957 27 THR B O 1
ATOM 1420 N N . ARG B 1 28 ? 171.81693 149.17716 126.14755 1.000 60.00364 28 ARG B N 1
ATOM 1421 C CA . ARG B 1 28 ? 171.22472 147.88687 126.47110 1.000 56.34561 28 ARG B CA 1
ATOM 1422 C C . ARG B 1 28 ? 170.36274 147.41247 125.30526 1.000 58.83145 28 ARG B C 1
ATOM 1423 O O . ARG B 1 28 ? 169.39658 148.08178 124.92321 1.000 60.33712 28 ARG B O 1
ATOM 1431 N N . ARG B 1 29 ? 170.71488 146.25812 124.74532 1.000 58.39613 29 ARG B N 1
ATOM 1432 C CA . ARG B 1 29 ? 170.02934 145.69699 123.59117 1.000 57.05438 29 ARG B CA 1
ATOM 1433 C C . ARG B 1 29 ? 169.66318 144.24641 123.87220 1.000 57.58968 29 ARG B C 1
ATOM 1434 O O . ARG B 1 29 ? 170.45354 143.49950 124.45839 1.000 58.80568 29 ARG B O 1
ATOM 1442 N N . ALA B 1 30 ? 168.46184 143.85697 123.45348 1.000 54.72897 30 ALA B N 1
ATOM 1443 C CA . ALA B 1 30 ? 168.00711 142.48996 123.65848 1.000 48.39772 30 ALA B CA 1
ATOM 1444 C C . ALA B 1 30 ? 168.87981 141.51659 122.87767 1.000 48.28740 30 ALA B C 1
ATOM 1445 O O . ALA B 1 30 ? 169.25320 141.77349 121.73014 1.000 48.93304 30 ALA B O 1
ATOM 1447 N N . VAL B 1 31 ? 169.20484 140.39183 123.50918 1.000 48.00970 31 VAL B N 1
ATOM 1448 C CA . VAL B 1 31 ? 170.07594 139.37569 122.93010 1.000 47.49386 31 VAL B CA 1
ATOM 1449 C C . VAL B 1 31 ? 169.26109 138.10627 122.73551 1.000 45.76556 31 VAL B C 1
ATOM 1450 O O . VAL B 1 31 ? 168.75873 137.53165 123.70856 1.000 45.57483 31 VAL B O 1
ATOM 1454 N N . ARG B 1 32 ? 169.14269 137.66327 121.48454 1.000 42.18384 32 ARG B N 1
ATOM 1455 C CA . ARG B 1 32 ? 168.42849 136.44036 121.15326 1.000 38.76665 32 ARG B CA 1
ATOM 1456 C C . ARG B 1 32 ? 169.34314 135.31625 120.68987 1.000 42.12985 32 ARG B C 1
ATOM 1457 O O . ARG B 1 32 ? 168.89614 134.16645 120.62186 1.000 43.22910 32 ARG B O 1
ATOM 1465 N N . ALA B 1 33 ? 170.59882 135.61349 120.36870 1.000 45.11818 33 ALA B N 1
ATOM 1466 C CA . ALA B 1 33 ? 171.57744 134.61062 119.96838 1.000 46.83016 33 ALA B CA 1
ATOM 1467 C C . ALA B 1 33 ? 172.64440 134.51914 121.04821 1.000 47.48033 33 ALA B C 1
ATOM 1468 O O . ALA B 1 33 ? 173.33170 135.50606 121.33146 1.000 47.39299 33 ALA B O 1
ATOM 1470 N N . PHE B 1 34 ? 172.78584 133.33729 121.63998 1.000 48.11245 34 PHE B N 1
ATOM 1471 C CA . PHE B 1 34 ? 173.68729 133.11659 122.76009 1.000 47.34089 34 PHE B CA 1
ATOM 1472 C C . PHE B 1 34 ? 174.76083 132.11826 122.35957 1.000 52.36823 34 PHE B C 1
ATOM 1473 O O . PHE B 1 34 ? 174.45852 131.08524 121.75292 1.000 56.08289 34 PHE B O 1
ATOM 1481 N N . ALA B 1 35 ? 176.00823 132.43025 122.69660 1.000 50.80355 35 ALA B N 1
ATOM 1482 C CA . ALA B 1 35 ? 177.09485 131.49533 122.47096 1.000 50.79976 35 ALA B CA 1
ATOM 1483 C C . ALA B 1 35 ? 176.91024 130.25768 123.34235 1.000 60.66884 35 ALA B C 1
ATOM 1484 O O . ALA B 1 35 ? 176.16444 130.26153 124.32573 1.000 61.41577 35 ALA B O 1
ATOM 1486 N N . ASP B 1 36 ? 177.59763 129.18505 122.96686 1.000 68.05536 36 ASP B N 1
ATOM 1487 C CA . ASP B 1 36 ? 177.55133 127.94576 123.73228 1.000 65.90831 36 ASP B CA 1
ATOM 1488 C C . ASP B 1 36 ? 178.40934 127.99791 124.99004 1.000 64.14630 36 ASP B C 1
ATOM 1489 O O . ASP B 1 36 ? 178.64937 126.95405 125.60535 1.000 62.38014 36 ASP B O 1
ATOM 1494 N N . ARG B 1 37 ? 178.89104 129.18003 125.36834 1.000 62.52213 37 ARG B N 1
ATOM 1495 C CA . ARG B 1 37 ? 179.65203 129.34770 126.59792 1.000 57.06833 37 ARG B CA 1
ATOM 1496 C C . ARG B 1 37 ? 178.71003 129.37234 127.80059 1.000 55.31382 37 ARG B C 1
ATOM 1497 O O . ARG B 1 37 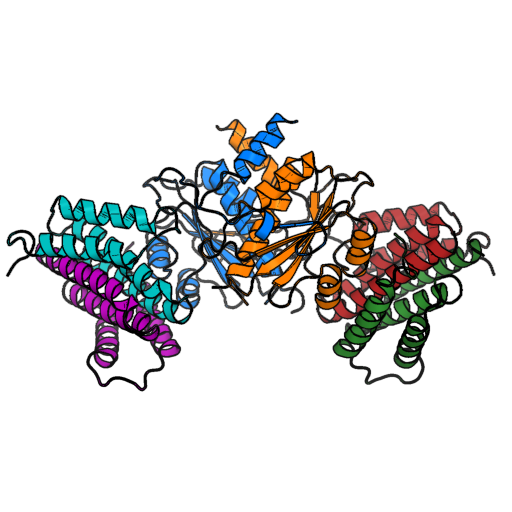? 177.62081 129.94605 127.71942 1.000 56.17128 37 ARG B O 1
ATOM 1505 N N . PRO B 1 38 ? 179.09252 128.76610 128.92345 1.000 54.44584 38 PRO B N 1
ATOM 1506 C CA . PRO B 1 38 ? 178.23063 128.79111 130.10587 1.000 54.09131 38 PRO B CA 1
ATOM 1507 C C . PRO B 1 38 ? 178.46471 130.03019 130.96110 1.000 55.50510 38 PRO B C 1
ATOM 1508 O O . PRO B 1 38 ? 179.50273 130.69009 130.88915 1.000 56.21723 38 PRO B O 1
ATOM 1512 N N . VAL B 1 39 ? 177.46453 130.33546 131.78208 1.000 56.33323 39 VAL B N 1
ATOM 1513 C CA . VAL B 1 39 ? 177.52909 131.46575 132.70185 1.000 51.93078 39 VAL B CA 1
ATOM 1514 C C . VAL B 1 39 ? 178.09923 130.97428 134.02457 1.000 55.69132 39 VAL B C 1
ATOM 1515 O O . VAL B 1 39 ? 177.49405 130.13417 134.69826 1.000 60.91811 39 VAL B O 1
ATOM 1519 N N . ASP B 1 40 ? 179.26233 131.49925 134.39647 1.000 53.92659 40 ASP B N 1
ATOM 1520 C CA . ASP B 1 40 ? 179.91849 131.07620 135.62197 1.000 58.40240 40 ASP B CA 1
ATOM 1521 C C . ASP B 1 40 ? 179.19304 131.63695 136.84143 1.000 58.66739 40 ASP B C 1
ATOM 1522 O O . ASP B 1 40 ? 178.50509 132.65838 136.77628 1.000 60.34091 40 ASP B O 1
ATOM 1527 N N . ASP B 1 41 ? 179.34934 130.94022 137.96969 1.000 62.14420 41 ASP B N 1
ATOM 1528 C CA . ASP B 1 41 ? 178.74903 131.40172 139.21656 1.000 61.86219 41 ASP B CA 1
ATOM 1529 C C . ASP B 1 41 ? 179.33364 132.73948 139.65053 1.000 58.81246 41 ASP B C 1
ATOM 1530 O O . ASP B 1 41 ? 178.60671 133.62016 140.12424 1.000 56.99598 41 ASP B O 1
ATOM 1535 N N . SER B 1 42 ? 180.65082 132.90317 139.50807 1.000 61.33517 42 SER B N 1
ATOM 1536 C CA . SER B 1 42 ? 181.27812 134.17264 139.85346 1.000 62.90769 42 SER B CA 1
ATOM 1537 C C . SER B 1 42 ? 180.72708 135.30912 139.00610 1.000 57.76889 42 SER B C 1
ATOM 1538 O O . SER B 1 42 ? 180.72925 136.46668 139.43695 1.000 59.78899 42 SER B O 1
ATOM 1541 N N . LEU B 1 43 ? 180.25524 134.99654 137.80168 1.000 55.94427 43 LEU B N 1
ATOM 1542 C CA . LEU B 1 43 ? 179.61591 135.97543 136.93861 1.000 49.24598 43 LEU B CA 1
ATOM 1543 C C . LEU B 1 43 ? 178.12109 136.09211 137.19369 1.000 46.55128 43 LEU B C 1
ATOM 1544 O O . LEU B 1 43 ? 177.51758 137.10565 136.82858 1.000 42.08246 43 LEU B O 1
ATOM 1549 N N . LEU B 1 44 ? 177.50923 135.08760 137.81424 1.000 53.48894 44 LEU B N 1
ATOM 1550 C CA . LEU B 1 44 ? 176.08180 135.11039 138.08431 1.000 53.03082 44 LEU B CA 1
ATOM 1551 C C . LEU B 1 44 ? 175.74686 135.84651 139.37487 1.000 53.89384 44 LEU B C 1
ATOM 1552 O O . LEU B 1 44 ? 174.70833 136.51274 139.45593 1.000 55.79255 44 LEU B O 1
ATOM 1557 N N . ASP B 1 45 ? 176.60487 135.73895 140.38546 1.000 56.52613 45 ASP B N 1
ATOM 1558 C CA . ASP B 1 45 ? 176.31214 136.36178 141.67558 1.000 54.86559 45 ASP B CA 1
ATOM 1559 C C . ASP B 1 45 ? 176.08145 137.86233 141.57363 1.000 54.79137 45 ASP B C 1
ATOM 1560 O O . ASP B 1 45 ? 175.05954 138.34312 142.09431 1.000 54.10092 45 ASP B O 1
ATOM 1565 N N . PRO B 1 46 ? 176.95992 138.65305 140.94646 1.000 53.29398 46 PRO B N 1
ATOM 1566 C CA . PRO B 1 46 ? 176.67637 140.09204 140.83432 1.000 48.61610 46 PRO B CA 1
ATOM 1567 C C . PRO B 1 46 ? 175.37184 140.38578 140.11857 1.000 46.25103 46 PRO B C 1
ATOM 1568 O O . PRO B 1 46 ? 174.65875 141.32642 140.48894 1.000 50.55021 46 PRO B O 1
ATOM 1572 N N . MET B 1 47 ? 175.03458 139.59080 139.10225 1.000 43.37510 47 MET B N 1
ATOM 1573 C CA . MET B 1 47 ? 173.77138 139.77851 138.40219 1.000 43.61830 47 MET B CA 1
ATOM 1574 C C . MET B 1 47 ? 172.58809 139.55919 139.33409 1.000 44.75246 47 MET B C 1
ATOM 1575 O O . MET B 1 47 ? 171.62927 140.34077 139.32916 1.000 42.97579 47 MET B O 1
ATOM 1580 N N . LEU B 1 48 ? 172.64418 138.50704 140.15111 1.000 49.23320 48 LEU B N 1
ATOM 1581 C CA . LEU B 1 48 ? 171.56447 138.24479 141.09647 1.000 47.55112 48 LEU B CA 1
ATOM 1582 C C . LEU B 1 48 ? 171.45367 139.35810 142.13021 1.000 49.87327 48 LEU B C 1
ATOM 1583 O O . LEU B 1 48 ? 170.34775 139.78149 142.48122 1.000 52.33878 48 LEU B O 1
ATOM 1588 N N . ASP B 1 49 ? 172.59258 139.84448 142.62943 1.000 49.08982 49 ASP B N 1
ATOM 1589 C CA . ASP B 1 49 ? 172.56238 140.92854 143.60480 1.000 47.05445 49 ASP B CA 1
ATOM 1590 C C . ASP B 1 49 ? 171.95058 142.18982 143.00996 1.000 50.64165 49 ASP B C 1
ATOM 1591 O O . ASP B 1 49 ? 171.11389 142.84208 143.64713 1.000 50.55777 49 ASP B O 1
ATOM 1596 N N . ALA B 1 50 ? 172.34775 142.54517 141.78867 1.000 52.09904 50 ALA B N 1
ATOM 1597 C CA . ALA B 1 50 ? 171.77419 143.72023 141.14382 1.000 44.72371 50 ALA B CA 1
ATOM 1598 C C . ALA B 1 50 ? 170.28297 143.53794 140.89538 1.000 42.30105 50 ALA B C 1
ATOM 1599 O O . ALA B 1 50 ? 169.49829 144.47917 141.06291 1.000 43.55853 50 ALA B O 1
ATOM 1601 N N . MET B 1 51 ? 169.87388 142.33457 140.49239 1.000 42.60599 51 MET B N 1
ATOM 1602 C CA . MET B 1 51 ? 168.45752 142.07194 140.25651 1.000 43.56359 51 MET B CA 1
ATOM 1603 C C . MET B 1 51 ? 167.64312 142.23040 141.53439 1.000 44.01771 51 MET B C 1
ATOM 1604 O O . MET B 1 51 ? 166.57145 142.84592 141.52509 1.000 42.64408 51 MET B O 1
ATOM 1609 N N . LEU B 1 52 ? 168.13653 141.68186 142.64483 1.000 47.36313 52 LEU B N 1
ATOM 1610 C CA . LEU B 1 52 ? 167.39219 141.73532 143.89574 1.000 47.50119 52 LEU B CA 1
ATOM 1611 C C . LEU B 1 52 ? 167.32374 143.14133 144.47676 1.000 49.78851 52 LEU B C 1
ATOM 1612 O O . LEU B 1 52 ? 166.44066 143.41567 145.29513 1.000 53.66666 52 LEU B O 1
ATOM 1617 N N . ALA B 1 53 ? 168.23105 144.03085 144.07844 1.000 47.58869 53 ALA B N 1
ATOM 1618 C CA . ALA B 1 53 ? 168.22537 145.41227 144.56110 1.000 47.20300 53 ALA B CA 1
ATOM 1619 C C . ALA B 1 53 ? 167.29662 146.25235 143.68391 1.000 48.75892 53 ALA B C 1
ATOM 1620 O O . ALA B 1 53 ? 167.70676 147.17066 142.97321 1.000 47.88116 53 ALA B O 1
ATOM 1622 N N . ALA B 1 54 ? 166.01402 145.91129 143.74880 1.000 50.57515 54 ALA B N 1
ATOM 1623 C CA . ALA B 1 54 ? 164.98507 146.57595 142.96824 1.000 46.75781 54 ALA B CA 1
ATOM 1624 C C . ALA B 1 54 ? 163.83584 146.99598 143.87017 1.000 51.26371 54 ALA B C 1
ATOM 1625 O O . ALA B 1 54 ? 163.57788 146.35387 144.89316 1.000 56.64258 54 ALA B O 1
ATOM 1627 N N . PRO B 1 55 ? 163.12935 148.06733 143.51558 1.000 49.45533 55 PRO B N 1
ATOM 1628 C CA . PRO B 1 55 ? 162.00380 148.50527 144.34330 1.000 52.36409 55 PRO B CA 1
ATOM 1629 C C . PRO B 1 55 ? 160.87073 147.49220 144.33674 1.000 51.78719 55 PRO B C 1
ATOM 1630 O O . PRO B 1 55 ? 160.64814 146.77259 143.36050 1.000 56.44698 55 PRO B O 1
ATOM 1634 N N . SER B 1 56 ? 160.15576 147.44279 145.45374 1.000 50.17685 56 SER B N 1
ATOM 1635 C CA . SER B 1 56 ? 159.01924 146.55872 145.65888 1.000 52.09859 56 SER B CA 1
ATOM 1636 C C . SER B 1 56 ? 157.77570 147.39986 145.92205 1.000 56.48184 56 SER B C 1
ATOM 1637 O O . SER B 1 56 ? 157.82279 148.62848 145.91208 1.000 58.91792 56 SER B O 1
ATOM 1640 N N . ALA B 1 57 ? 156.64798 146.72922 146.15640 1.000 55.08197 57 ALA B N 1
ATOM 1641 C CA . ALA B 1 57 ? 155.42519 147.45889 146.47123 1.000 54.22747 57 ALA B CA 1
ATOM 1642 C C . ALA B 1 57 ? 155.53509 148.16216 147.81994 1.000 57.52523 57 ALA B C 1
ATOM 1643 O O . ALA B 1 57 ? 155.32814 149.37749 147.91650 1.000 63.73456 57 ALA B O 1
ATOM 1645 N N . SER B 1 58 ? 155.85643 147.41411 148.87584 1.000 58.15009 58 SER B N 1
ATOM 1646 C CA . SER B 1 58 ? 155.88784 147.95742 150.23163 1.000 54.83309 58 SER B CA 1
ATOM 1647 C C . SER B 1 58 ? 157.05214 147.38444 151.03029 1.000 54.71054 58 SER B C 1
ATOM 1648 O O . SER B 1 58 ? 156.89285 146.99673 152.19273 1.000 57.80659 58 SER B O 1
ATOM 1651 N N . ASN B 1 59 ? 158.23736 147.31262 150.42180 1.000 54.06310 59 ASN B N 1
ATOM 1652 C CA . ASN B 1 59 ? 159.36699 146.59598 151.02309 1.000 53.26074 59 ASN B CA 1
ATOM 1653 C C . ASN B 1 59 ? 158.95513 145.18332 151.42785 1.000 61.01272 59 ASN B C 1
ATOM 1654 O O . ASN B 1 59 ? 159.50270 144.59424 152.36074 1.000 63.81878 59 ASN B O 1
ATOM 1659 N N . LYS B 1 60 ? 157.95860 144.63893 150.73889 1.000 61.18733 60 LYS B N 1
ATOM 1660 C CA . LYS B 1 60 ? 157.47324 143.29679 151.00008 1.000 60.50408 60 LYS B CA 1
ATOM 1661 C C . LYS B 1 60 ? 158.25737 142.23297 150.25358 1.000 59.87690 60 LYS B C 1
ATOM 1662 O O . LYS B 1 60 ? 158.02341 141.04044 150.48534 1.000 67.19055 60 LYS B O 1
ATOM 1668 N N . GLN B 1 61 ? 159.17655 142.63856 149.37674 1.000 55.61951 61 GLN B N 1
ATOM 1669 C CA . GLN B 1 61 ? 159.93715 141.71666 148.54340 1.000 53.52350 61 GLN B CA 1
ATOM 1670 C C . GLN B 1 61 ? 159.03875 140.61517 147.99038 1.000 52.75211 61 GLN B C 1
ATOM 1671 O O . GLN B 1 61 ? 159.41405 139.44169 147.98233 1.000 52.75010 61 GLN B O 1
ATOM 1677 N N . ALA B 1 62 ? 157.85008 140.99591 147.52149 1.000 51.46956 62 ALA B N 1
ATOM 1678 C CA . ALA B 1 62 ? 156.83997 140.04494 147.06387 1.000 53.21609 62 ALA B CA 1
ATOM 1679 C C . ALA B 1 62 ? 157.18494 139.58681 145.64956 1.000 51.86343 62 ALA B C 1
ATOM 1680 O O . ALA B 1 62 ? 156.62880 140.05429 144.65274 1.000 55.65922 62 ALA B O 1
ATOM 1682 N N . TRP B 1 63 ? 158.12574 138.64965 145.56693 1.000 48.99536 63 TRP B N 1
ATOM 1683 C CA . TRP B 1 63 ? 158.48824 138.05088 144.29054 1.000 50.08235 63 TRP B CA 1
ATOM 1684 C C . TRP B 1 63 ? 159.25805 136.76364 144.54406 1.000 49.82222 63 TRP B C 1
ATOM 1685 O O . TRP B 1 63 ? 159.67259 136.47004 145.66780 1.000 51.16959 63 TRP B O 1
ATOM 1696 N N . ALA B 1 64 ? 159.44828 136.00207 143.47002 1.000 48.09627 64 ALA B N 1
ATOM 1697 C CA . ALA B 1 64 ? 160.18590 134.74954 143.50325 1.000 43.60391 64 ALA B CA 1
ATOM 1698 C C . ALA B 1 64 ? 161.00959 134.63072 142.23142 1.000 42.00150 64 ALA B C 1
ATOM 1699 O O . ALA B 1 64 ? 160.51576 134.91607 141.13833 1.000 47.65272 64 ALA B O 1
ATOM 1701 N N . PHE B 1 65 ? 162.26393 134.21247 142.37630 1.000 34.93218 65 PHE B N 1
ATOM 1702 C CA . PHE B 1 65 ? 163.16394 134.04595 141.24551 1.000 33.07013 65 PHE B CA 1
ATOM 1703 C C . PHE B 1 65 ? 163.72388 132.63236 141.24319 1.000 40.30008 65 PHE B C 1
ATOM 1704 O O . PHE B 1 65 ? 164.02930 132.07386 142.30066 1.000 45.17412 65 PHE B O 1
ATOM 1712 N N . VAL B 1 66 ? 163.84700 132.05568 140.05059 1.000 39.37438 66 VAL B N 1
ATOM 1713 C CA . VAL B 1 66 ? 164.42601 130.73218 139.85713 1.000 32.97389 66 VAL B CA 1
ATOM 1714 C C . VAL B 1 66 ? 165.53040 130.85182 138.81739 1.000 34.67722 66 VAL B C 1
ATOM 1715 O O . VAL B 1 66 ? 165.33246 131.47443 137.76820 1.000 40.09898 66 VAL B O 1
ATOM 1719 N N . ALA B 1 67 ? 166.68680 130.26587 139.10736 1.000 35.45875 67 ALA B N 1
ATOM 1720 C CA . ALA B 1 67 ? 167.86760 130.36948 138.25375 1.000 35.11638 67 ALA B CA 1
ATOM 1721 C C . ALA B 1 67 ? 168.15296 128.99094 137.66376 1.000 38.75633 67 ALA B C 1
ATOM 1722 O O . ALA B 1 67 ? 168.88214 128.18725 138.24657 1.000 43.77733 67 ALA B O 1
ATOM 1724 N N . VAL B 1 68 ? 167.57454 128.72728 136.49749 1.000 36.82760 68 VAL B N 1
ATOM 1725 C CA . VAL B 1 68 ? 167.75274 127.44918 135.81699 1.000 37.21886 68 VAL B CA 1
ATOM 1726 C C . VAL B 1 68 ? 169.05764 127.47609 135.03359 1.000 37.62484 68 VAL B C 1
ATOM 1727 O O . VAL B 1 68 ? 169.28262 128.36916 134.20861 1.000 39.38794 68 VAL B O 1
ATOM 1731 N N . ARG B 1 69 ? 169.92356 126.49326 135.28868 1.000 39.41049 69 ARG B N 1
ATOM 1732 C CA . ARG B 1 69 ? 171.16565 126.34527 134.54417 1.000 37.82443 69 ARG B CA 1
ATOM 1733 C C . ARG B 1 69 ? 171.41623 124.93743 134.02738 1.000 39.04385 69 ARG B C 1
ATOM 1734 O O . ARG B 1 69 ? 172.29351 124.76656 133.17304 1.000 39.02497 69 ARG B O 1
ATOM 1742 N N . GLU B 1 70 ? 170.69225 123.93111 134.51066 1.000 42.59749 70 GLU B N 1
ATOM 1743 C CA . GLU B 1 70 ? 170.86969 122.57911 133.99820 1.000 44.44910 70 GLU B CA 1
ATOM 1744 C C . GLU B 1 70 ? 170.46402 122.51419 132.53371 1.000 43.20017 70 GLU B C 1
ATOM 1745 O O . GLU B 1 70 ? 169.50701 123.16551 132.11083 1.000 40.81820 70 GLU B O 1
ATOM 1751 N N . ARG B 1 71 ? 171.20304 121.72384 131.75368 1.000 45.61933 71 ARG B N 1
ATOM 1752 C CA . ARG B 1 71 ? 170.95674 121.67231 130.31572 1.000 43.48875 71 ARG B CA 1
ATOM 1753 C C . ARG B 1 71 ? 169.56371 121.14113 130.00706 1.000 39.56107 71 ARG B C 1
ATOM 1754 O O . ARG B 1 71 ? 168.83350 121.71968 129.19558 1.000 35.56984 71 ARG B O 1
ATOM 1762 N N . ARG B 1 72 ? 169.17402 120.04026 130.65242 1.000 41.87990 72 ARG B N 1
ATOM 1763 C CA . ARG B 1 72 ? 167.87180 119.44583 130.36901 1.000 37.24781 72 ARG B CA 1
ATOM 1764 C C . ARG B 1 72 ? 166.73960 120.39973 130.72416 1.000 36.40223 72 ARG B C 1
ATOM 1765 O O . ARG B 1 72 ? 165.78372 120.55651 129.95597 1.000 39.38257 72 ARG B O 1
ATOM 1773 N N . ALA B 1 73 ? 166.83396 121.05229 131.88383 1.000 35.91169 73 ALA B N 1
ATOM 1774 C CA . ALA B 1 73 ? 165.81665 122.02221 132.27017 1.000 32.40211 73 ALA B CA 1
ATOM 1775 C C . ALA B 1 73 ? 165.77673 123.18852 131.29400 1.000 33.25182 73 ALA B C 1
ATOM 1776 O O . ALA B 1 73 ? 164.69871 123.69326 130.95925 1.000 34.54976 73 ALA B O 1
ATOM 1778 N N . LEU B 1 74 ? 166.94648 123.63198 130.83102 1.000 35.35348 74 LEU B N 1
ATOM 1779 C CA . LEU B 1 74 ? 167.00028 124.72020 129.86107 1.000 35.76852 74 LEU B CA 1
ATOM 1780 C C . LEU B 1 74 ? 166.29087 124.33822 128.56936 1.000 36.30925 74 LEU B C 1
ATOM 1781 O O . LEU B 1 74 ? 165.50728 125.12147 128.02118 1.000 38.33873 74 LEU B O 1
ATOM 1786 N N . ARG B 1 75 ? 166.55132 123.12927 128.06909 1.000 33.19302 75 ARG B N 1
ATOM 1787 C CA . ARG B 1 75 ? 165.90921 122.69117 126.83611 1.000 30.71604 75 ARG B CA 1
ATOM 1788 C C . ARG B 1 75 ? 164.40391 122.54535 127.01819 1.000 31.19198 75 ARG B C 1
ATOM 1789 O O . ARG B 1 75 ? 163.62848 122.92700 126.13554 1.000 33.14450 75 ARG B O 1
ATOM 1797 N N . LEU B 1 76 ? 163.97012 122.00265 128.15714 1.000 30.87181 76 LEU B N 1
ATOM 1798 C CA . LEU B 1 76 ? 162.53882 121.87927 128.40853 1.000 28.09501 76 LEU B CA 1
ATOM 1799 C C . LEU B 1 76 ? 161.86751 123.24517 128.47316 1.000 28.86821 76 LEU B C 1
ATOM 1800 O O . LEU B 1 76 ? 160.79440 123.44556 127.89285 1.000 32.79453 76 LEU B O 1
ATOM 1805 N N . LEU B 1 77 ? 162.48908 124.19892 129.16741 1.000 28.84195 77 LEU B N 1
ATOM 1806 C CA . LEU B 1 77 ? 161.91712 125.53795 129.26071 1.000 28.85382 77 LEU B CA 1
ATOM 1807 C C . LEU B 1 77 ? 161.86347 126.21342 127.89778 1.000 29.68759 77 LEU B C 1
ATOM 1808 O O . LEU B 1 77 ? 160.88031 126.88193 127.56954 1.000 32.83302 77 LEU B O 1
ATOM 1813 N N . ARG B 1 78 ? 162.91323 126.05273 127.09212 1.000 29.62312 78 ARG B N 1
ATOM 1814 C CA . ARG B 1 78 ? 162.89334 126.61370 125.74585 1.000 32.01191 78 ARG B CA 1
ATOM 1815 C C . ARG B 1 78 ? 161.78202 125.99259 124.91081 1.000 33.14881 78 ARG B C 1
ATOM 1816 O O . ARG B 1 78 ? 161.08623 126.69397 124.16799 1.000 35.57854 78 ARG B O 1
ATOM 1824 N N . ALA B 1 79 ? 161.60024 124.67673 125.02455 1.000 30.55533 79 ALA B N 1
ATOM 1825 C CA . ALA B 1 79 ? 160.53409 124.01316 124.28442 1.000 28.24126 79 ALA B CA 1
ATOM 1826 C C . ALA B 1 79 ? 159.16595 124.52625 124.71321 1.000 28.33072 79 ALA B C 1
ATOM 1827 O O . ALA B 1 79 ? 158.27451 124.71231 123.87856 1.000 28.58264 79 ALA B O 1
ATOM 1829 N N . PHE B 1 80 ? 158.98127 124.76852 126.00714 1.000 31.00433 80 PHE B N 1
ATOM 1830 C CA . PHE B 1 80 ? 157.69795 125.20212 126.53684 1.000 31.68341 80 PHE B CA 1
ATOM 1831 C C . PHE B 1 80 ? 157.57121 126.71366 126.65579 1.000 34.51848 80 PHE B C 1
ATOM 1832 O O . PHE B 1 80 ? 156.56898 127.19839 127.18779 1.000 35.91938 80 PHE B O 1
ATOM 1840 N N . SER B 1 81 ? 158.55681 127.46638 126.17413 1.000 32.98339 81 SER B N 1
ATOM 1841 C CA . SER B 1 81 ? 158.50325 128.92658 126.15324 1.000 32.94150 81 SER B CA 1
ATOM 1842 C C . SER B 1 81 ? 158.79930 129.39370 124.73583 1.000 34.75006 81 SER B C 1
ATOM 1843 O O . SER B 1 81 ? 159.96748 129.56418 124.36152 1.000 36.43009 81 SER B O 1
ATOM 1846 N N . PRO B 1 82 ? 157.76755 129.60508 123.91323 1.000 33.81780 82 PRO B N 1
ATOM 1847 C CA . PRO B 1 82 ? 158.01816 130.05363 122.53389 1.000 33.64356 82 PRO B CA 1
ATOM 1848 C C . PRO B 1 82 ? 158.71446 131.39858 122.45075 1.000 37.63599 82 PRO B C 1
ATOM 1849 O O . PRO B 1 82 ? 159.32812 131.69617 121.41906 1.000 39.72788 82 PRO B O 1
ATOM 1853 N N . GLY B 1 83 ? 158.64000 132.22023 123.49928 1.000 36.41798 83 GLY B N 1
ATOM 1854 C CA . GLY B 1 83 ? 159.33185 133.49831 123.46974 1.000 34.07113 83 GLY B CA 1
ATOM 1855 C C . GLY B 1 83 ? 160.83320 133.34497 123.32299 1.000 36.47448 83 GLY B C 1
ATOM 1856 O O . GLY B 1 83 ? 161.48580 134.14610 122.64975 1.000 39.38156 83 GLY B O 1
ATOM 1857 N N . ILE B 1 84 ? 161.39924 132.31233 123.94772 1.000 38.28625 84 ILE B N 1
ATOM 1858 C CA . ILE B 1 84 ? 162.83414 132.07483 123.86428 1.000 39.80703 84 ILE B CA 1
ATOM 1859 C C . ILE B 1 84 ? 163.19367 131.64347 122.44975 1.000 44.14455 84 ILE B C 1
ATOM 1860 O O . ILE B 1 84 ? 162.55336 130.75653 121.87199 1.000 44.73007 84 ILE B O 1
ATOM 1865 N N . ILE B 1 85 ? 164.22020 132.27260 121.88558 1.000 47.42681 85 ILE B N 1
ATOM 1866 C CA . ILE B 1 85 ? 164.59659 132.03886 120.49478 1.000 43.30873 85 ILE B CA 1
ATOM 1867 C C . ILE B 1 85 ? 165.66260 130.95774 120.37758 1.000 46.95950 85 ILE B C 1
ATOM 1868 O O . ILE B 1 85 ? 165.52172 130.01504 119.59352 1.000 51.47366 85 ILE B O 1
ATOM 1873 N N . GLU B 1 86 ? 166.74278 131.06852 121.14747 1.000 44.89619 86 GLU B N 1
ATOM 1874 C CA . GLU B 1 86 ? 167.83197 130.10482 121.11453 1.000 43.03798 86 GLU B CA 1
ATOM 1875 C C . GLU B 1 86 ? 168.13209 129.63485 122.53140 1.000 39.76634 86 GLU B C 1
ATOM 1876 O O . GLU B 1 86 ? 167.77358 130.29185 123.51156 1.000 41.10836 86 GLU B O 1
ATOM 1882 N N . LEU B 1 87 ? 168.79176 128.48642 122.63099 1.000 38.82754 87 LEU B N 1
ATOM 1883 C CA . LEU B 1 87 ? 169.04198 127.87359 123.92672 1.000 37.37425 87 LEU B CA 1
ATOM 1884 C C . LEU B 1 87 ? 169.88820 128.80483 124.78789 1.000 40.12719 87 LEU B C 1
ATOM 1885 O O . LEU B 1 87 ? 171.00400 129.16498 124.38296 1.000 40.22862 87 LEU B O 1
ATOM 1890 N N . PRO B 1 88 ? 169.41129 129.21932 125.95919 1.000 37.59225 88 PRO B N 1
ATOM 1891 C CA . PRO B 1 88 ? 170.17047 130.16410 126.76976 1.000 32.74232 88 PRO B CA 1
ATOM 1892 C C . PRO B 1 88 ? 171.03707 129.44431 127.78561 1.000 34.13196 88 PRO B C 1
ATOM 1893 O O . PRO B 1 88 ? 170.62796 128.41916 128.35074 1.000 40.22208 88 PRO B O 1
ATOM 1897 N N . PRO B 1 89 ? 172.24704 129.94586 128.04304 1.000 34.68031 89 PRO B N 1
ATOM 1898 C CA . PRO B 1 89 ? 173.04862 129.37364 129.13468 1.000 34.65179 89 PRO B CA 1
ATOM 1899 C C . PRO B 1 89 ? 172.36002 129.44147 130.48546 1.000 34.03412 89 PRO B C 1
ATOM 1900 O O . PRO B 1 89 ? 172.54444 128.54041 131.31291 1.000 39.46867 89 PRO B O 1
ATOM 1904 N N . LEU B 1 90 ? 171.57289 130.48615 130.73446 1.000 31.94340 90 LEU B N 1
ATOM 1905 C CA . LEU B 1 90 ? 170.89210 130.67740 132.00439 1.000 30.89696 90 LEU B CA 1
ATOM 1906 C C . LEU B 1 90 ? 169.47158 131.15560 131.73733 1.000 32.94559 90 LEU B C 1
ATOM 1907 O O . LEU B 1 90 ? 169.20706 131.82591 130.73810 1.000 35.87183 90 LEU B O 1
ATOM 1912 N N . VAL B 1 91 ? 168.55553 130.79544 132.63570 1.000 34.66879 91 VAL B N 1
ATOM 1913 C CA . VAL B 1 91 ? 167.17129 131.25122 132.58634 1.000 33.73344 91 VAL B CA 1
ATOM 1914 C C . VAL B 1 91 ? 166.79555 131.78061 133.96281 1.000 36.63611 91 VAL B C 1
ATOM 1915 O O . VAL B 1 91 ? 167.07056 131.12995 134.97675 1.000 42.42725 91 VAL B O 1
ATOM 1919 N N . VAL B 1 92 ? 166.17881 132.95858 134.00020 1.000 32.57105 92 VAL B N 1
ATOM 1920 C CA . VAL B 1 92 ? 165.68959 133.56056 135.23459 1.000 33.29888 92 VAL B CA 1
ATOM 1921 C C . VAL B 1 92 ? 164.17246 133.62205 135.14419 1.000 34.59226 92 VAL B C 1
ATOM 1922 O O . VAL B 1 92 ? 163.61904 134.36451 134.32414 1.000 38.20297 92 VAL B O 1
ATOM 1926 N N . ALA B 1 93 ? 163.49932 132.84707 135.98826 1.000 34.22339 93 ALA B N 1
ATOM 1927 C CA . ALA B 1 93 ? 162.04396 132.81726 136.04574 1.000 33.12140 93 ALA B CA 1
ATOM 1928 C C . ALA B 1 93 ? 161.59180 133.72880 137.17883 1.000 34.65914 93 ALA B C 1
ATOM 1929 O O . ALA B 1 93 ? 161.77732 133.40546 138.35637 1.000 39.88516 93 ALA B O 1
ATOM 1931 N N . ALA B 1 94 ? 161.00365 134.86453 136.82152 1.000 34.87886 94 ALA B N 1
ATOM 1932 C CA . ALA B 1 94 ? 160.48665 135.82324 137.78689 1.000 38.75807 94 ALA B CA 1
ATOM 1933 C C . ALA B 1 94 ? 158.99527 135.58984 137.97043 1.000 42.88479 94 ALA B C 1
ATOM 1934 O O . ALA B 1 94 ? 158.25285 135.48068 136.98907 1.000 47.23918 94 ALA B O 1
ATOM 1936 N N . CYS B 1 95 ? 158.56444 135.51230 139.22530 1.000 42.00554 95 CYS B N 1
ATOM 1937 C CA . CYS B 1 95 ? 157.19759 135.16822 139.57826 1.000 45.89815 95 CYS B CA 1
ATOM 1938 C C . CYS B 1 95 ? 156.67431 136.17112 140.59146 1.000 49.38706 95 CYS B C 1
ATOM 1939 O O . CYS B 1 95 ? 157.43635 136.71620 141.39308 1.000 48.62240 95 CYS B O 1
ATOM 1942 N N . PHE B 1 96 ? 155.36788 136.41248 140.55492 1.000 54.82957 96 PHE B N 1
ATOM 1943 C CA . PHE B 1 96 ? 154.73565 137.26501 141.55036 1.000 58.16920 96 PHE B CA 1
ATOM 1944 C C . PHE B 1 96 ? 154.35445 136.42724 142.76123 1.000 62.75599 96 PHE B C 1
ATOM 1945 O O . PHE B 1 96 ? 153.79499 135.33498 142.61856 1.000 65.05320 96 PHE B O 1
ATOM 1953 N N . ASP B 1 97 ? 154.65801 136.94196 143.94845 1.000 61.53725 97 ASP B N 1
ATOM 1954 C CA . ASP B 1 97 ? 154.38071 136.23832 145.19823 1.000 61.07529 97 ASP B CA 1
ATOM 1955 C C . ASP B 1 97 ? 153.01147 136.68342 145.69532 1.000 66.21396 97 ASP B C 1
ATOM 1956 O O . ASP B 1 97 ? 152.85978 137.77787 146.24307 1.000 69.99562 97 ASP B O 1
ATOM 1961 N N . ARG B 1 98 ? 152.00593 135.82598 145.50306 1.000 67.26569 98 ARG B N 1
ATOM 1962 C CA . ARG B 1 98 ? 150.64163 136.18000 145.87777 1.000 69.76795 98 ARG B CA 1
ATOM 1963 C C . ARG B 1 98 ? 150.44451 136.18759 147.38782 1.000 70.71684 98 ARG B C 1
ATOM 1964 O O . ARG B 1 98 ? 149.57271 136.90444 147.89140 1.000 73.40086 98 ARG B O 1
ATOM 1972 N N . SER B 1 99 ? 151.22687 135.39646 148.12584 1.000 67.62555 99 SER B N 1
ATOM 1973 C CA . SER B 1 99 ? 151.07679 135.37570 149.57683 1.000 71.35314 99 SER B CA 1
ATOM 1974 C C . SER B 1 99 ? 151.47359 136.70721 150.19782 1.000 75.87582 99 SER B C 1
ATOM 1975 O O . SER B 1 99 ? 150.88853 137.12215 151.20382 1.000 77.08774 99 SER B O 1
ATOM 1978 N N . ARG B 1 100 ? 152.45730 137.38601 149.61343 1.000 73.30484 100 ARG B N 1
ATOM 1979 C CA . ARG B 1 100 ? 152.93360 138.67226 150.09765 1.000 67.28726 100 ARG B CA 1
ATOM 1980 C C . ARG B 1 100 ? 152.33193 139.84344 149.33442 1.000 68.70423 100 ARG B C 1
ATOM 1981 O O . ARG B 1 100 ? 152.76812 140.98158 149.52253 1.000 73.90900 100 ARG B O 1
ATOM 1989 N N . ALA B 1 101 ? 151.35287 139.58986 148.47283 1.000 69.38006 101 ALA B N 1
ATOM 1990 C CA . ALA B 1 101 ? 150.73912 140.66090 147.70267 1.000 73.25206 101 ALA B CA 1
ATOM 1991 C C . ALA B 1 101 ? 150.00470 141.63067 148.61888 1.000 76.48267 101 ALA B C 1
ATOM 1992 O O . ALA B 1 101 ? 149.40892 141.23139 149.62395 1.000 79.17179 101 ALA B O 1
ATOM 1994 N N . VAL B 1 102 ? 150.05115 142.91152 148.26741 1.000 77.80377 102 VAL B N 1
ATOM 1995 C CA . VAL B 1 102 ? 149.37259 143.94534 149.03704 1.000 78.42321 102 VAL B CA 1
ATOM 1996 C C . VAL B 1 102 ? 147.93217 144.08637 148.56342 1.000 76.42424 102 VAL B C 1
ATOM 1997 O O . VAL B 1 102 ? 147.03384 144.37899 149.35204 1.000 74.65790 102 VAL B O 1
ATOM 2001 N N . TRP B 1 115 ? 146.34244 141.14299 137.97754 1.000 97.53183 115 TRP B N 1
ATOM 2002 C CA . TRP B 1 115 ? 145.95322 142.52389 138.23250 1.000 98.33119 115 TRP B CA 1
ATOM 2003 C C . TRP B 1 115 ? 146.43827 142.97926 139.60924 1.000 101.06496 115 TRP B C 1
ATOM 2004 O O . TRP B 1 115 ? 145.66240 143.09044 140.55158 1.000 103.95747 115 TRP B O 1
ATOM 2015 N N . ASP B 1 116 ? 147.73519 143.24625 139.72828 1.000 94.75307 116 ASP B N 1
ATOM 2016 C CA . ASP B 1 116 ? 148.31095 143.64147 141.00426 1.000 84.29122 116 ASP B CA 1
ATOM 2017 C C . ASP B 1 116 ? 149.38178 144.69610 140.77531 1.000 77.21151 116 ASP B C 1
ATOM 2018 O O . ASP B 1 116 ? 150.18801 144.58274 139.84831 1.000 75.61412 116 ASP B O 1
ATOM 2023 N N . GLU B 1 117 ? 149.38087 145.72223 141.62856 1.000 78.11522 117 GLU B N 1
ATOM 2024 C CA . GLU B 1 117 ? 150.38268 146.77634 141.52564 1.000 76.30403 117 GLU B CA 1
ATOM 2025 C C . GLU B 1 117 ? 151.78886 146.22147 141.70217 1.000 69.80333 117 GLU B C 1
ATOM 2026 O O . GLU B 1 117 ? 152.70248 146.56593 140.94119 1.000 68.38328 117 GLU B O 1
ATOM 2032 N N . GLY B 1 118 ? 151.98175 145.35101 142.69467 1.000 67.82028 118 GLY B N 1
ATOM 2033 C CA . GLY B 1 118 ? 153.29746 144.79715 142.95220 1.000 62.94590 118 GLY B CA 1
ATOM 2034 C C . GLY B 1 118 ? 153.84263 143.95921 141.81696 1.000 59.98747 118 GLY B C 1
ATOM 2035 O O . GLY B 1 118 ? 155.05778 143.75206 141.73887 1.000 57.14538 118 GLY B O 1
ATOM 2036 N N . MET B 1 119 ? 152.97077 143.47188 140.93189 1.000 61.64411 119 MET B N 1
ATOM 2037 C CA . MET B 1 119 ? 153.43492 142.69416 139.78919 1.000 58.16483 119 MET B CA 1
ATOM 2038 C C . MET B 1 119 ? 154.36048 143.51273 138.89473 1.000 56.28898 119 MET B C 1
ATOM 2039 O O . MET B 1 119 ? 155.21637 142.94823 138.20545 1.000 54.63967 119 MET B O 1
ATOM 2044 N N . LEU B 1 120 ? 154.20509 144.83934 138.89441 1.000 57.40384 120 LEU B N 1
ATOM 2045 C CA . LEU B 1 120 ? 155.10491 145.70045 138.13410 1.000 49.74498 120 LEU B CA 1
ATOM 2046 C C . LEU B 1 120 ? 156.50910 145.71845 138.72585 1.000 48.25621 120 LEU B C 1
ATOM 2047 O O . LEU B 1 120 ? 157.49368 145.82739 137.98630 1.000 48.00879 120 LEU B O 1
ATOM 2052 N N . CYS B 1 121 ? 156.61960 145.63194 140.05205 1.000 49.57876 121 CYS B N 1
ATOM 2053 C CA . CYS B 1 121 ? 157.92839 145.67483 140.69447 1.000 47.33273 121 CYS B CA 1
ATOM 2054 C C . CYS B 1 121 ? 158.79299 144.48685 140.29297 1.000 49.02259 121 CYS B C 1
ATOM 2055 O O . CYS B 1 121 ? 160.01592 144.61815 140.17974 1.000 48.28234 121 CYS B O 1
ATOM 2058 N N . VAL B 1 122 ? 158.17934 143.32220 140.08260 1.000 50.44301 122 VAL B N 1
ATOM 2059 C CA . VAL B 1 122 ? 158.93321 142.15930 139.62615 1.000 43.65832 122 VAL B CA 1
ATOM 2060 C C . VAL B 1 122 ? 159.53177 142.42056 138.25015 1.000 43.45020 122 VAL B C 1
ATOM 2061 O O . VAL B 1 122 ? 160.68879 142.07351 137.98186 1.000 44.87957 122 VAL B O 1
ATOM 2065 N N . ALA B 1 123 ? 158.75562 143.03679 137.35690 1.000 43.10697 123 ALA B N 1
ATOM 2066 C CA . ALA B 1 123 ? 159.28445 143.40314 136.04894 1.000 40.02973 123 ALA B CA 1
ATOM 2067 C C . ALA B 1 123 ? 160.39453 144.43921 136.17446 1.000 40.26406 123 ALA B C 1
ATOM 2068 O O . ALA B 1 123 ? 161.35429 144.42963 135.39389 1.000 44.46909 123 ALA B O 1
ATOM 2070 N N . MET B 1 124 ? 160.27939 145.35007 137.14344 1.000 41.18840 124 MET B N 1
ATOM 2071 C CA . MET B 1 124 ? 161.36718 146.28509 137.40316 1.000 40.35709 124 MET B CA 1
ATOM 2072 C C . MET B 1 124 ? 162.63927 145.54779 137.79655 1.000 40.07350 124 MET B C 1
ATOM 2073 O O . MET B 1 124 ? 163.73455 145.88661 137.33165 1.000 40.58256 124 MET B O 1
ATOM 2078 N N . ALA B 1 125 ? 162.51348 144.53220 138.65321 1.000 41.81876 125 ALA B N 1
ATOM 2079 C CA . ALA B 1 125 ? 163.66555 143.71891 139.01548 1.000 39.67087 125 ALA B CA 1
ATOM 2080 C C . ALA B 1 125 ? 164.25060 143.02087 137.79664 1.000 38.57025 125 ALA B C 1
ATOM 2081 O O . ALA B 1 125 ? 165.47499 142.92887 137.65182 1.000 41.92440 125 ALA B O 1
ATOM 2083 N N . VAL B 1 126 ? 163.38985 142.52095 136.90909 1.000 36.92066 126 VAL B N 1
ATOM 2084 C CA . VAL B 1 126 ? 163.86916 141.89080 135.68451 1.000 36.83694 126 VAL B CA 1
ATOM 2085 C C . VAL B 1 126 ? 164.65264 142.88839 134.84077 1.000 38.17761 126 VAL B C 1
ATOM 2086 O O . VAL B 1 126 ? 165.69756 142.55332 134.26920 1.000 40.18198 126 VAL B O 1
ATOM 2090 N N . GLU B 1 127 ? 164.15677 144.12372 134.74018 1.000 40.51961 127 GLU B N 1
ATOM 2091 C CA . GLU B 1 127 ? 164.88239 145.15948 134.01389 1.000 37.19621 127 GLU B CA 1
ATOM 2092 C C . GLU B 1 127 ? 166.25574 145.39836 134.62186 1.000 37.41461 127 GLU B C 1
ATOM 2093 O O . GLU B 1 127 ? 167.25015 145.53769 133.90121 1.000 39.95065 127 GLU B O 1
ATOM 2099 N N . ASN B 1 128 ? 166.32741 145.45582 135.95234 1.000 39.32721 128 ASN B N 1
ATOM 2100 C CA . ASN B 1 128 ? 167.61655 145.58577 136.61259 1.000 38.87950 128 ASN B CA 1
ATOM 2101 C C . ASN B 1 128 ? 168.52791 144.42262 136.25421 1.000 37.94727 128 ASN B C 1
ATOM 2102 O O . ASN B 1 128 ? 169.73943 144.60290 136.08576 1.000 40.60252 128 ASN B O 1
ATOM 2107 N N . LEU B 1 129 ? 167.96651 143.21857 136.13156 1.000 37.17200 129 LEU B N 1
ATOM 2108 C CA . LEU B 1 129 ? 168.77905 142.07200 135.74493 1.000 36.75967 129 LEU B CA 1
ATOM 2109 C C . LEU B 1 129 ? 169.31304 142.22067 134.32734 1.000 39.60624 129 LEU B C 1
ATOM 2110 O O . LEU B 1 129 ? 170.45516 141.83509 134.04726 1.000 41.14307 129 LEU B O 1
ATOM 2115 N N . LEU B 1 130 ? 168.49756 142.74592 133.40941 1.000 39.88014 130 LEU B N 1
ATOM 2116 C CA . LEU B 1 130 ? 168.97436 142.98790 132.05386 1.000 35.30912 130 LEU B CA 1
ATOM 2117 C C . LEU B 1 130 ? 170.14906 143.95298 132.06202 1.000 40.19215 130 LEU B C 1
ATOM 2118 O O . LEU B 1 130 ? 171.17912 143.70941 131.42420 1.000 44.61658 130 LEU B O 1
ATOM 2123 N N . LEU B 1 131 ? 170.01509 145.05326 132.79711 1.000 39.67776 131 LEU B N 1
ATOM 2124 C CA . LEU B 1 131 ? 171.10172 146.01354 132.87417 1.000 38.25758 131 LEU B CA 1
ATOM 2125 C C . LEU B 1 131 ? 172.32728 145.41120 133.55222 1.000 41.41429 131 LEU B C 1
ATOM 2126 O O . LEU B 1 131 ? 173.45827 145.75247 133.19314 1.000 41.94954 131 LEU B O 1
ATOM 2131 N N . ALA B 1 132 ? 172.13001 144.50519 134.51544 1.000 42.02267 132 ALA B N 1
ATOM 2132 C CA . ALA B 1 132 ? 173.26466 143.80508 135.11391 1.000 40.84317 132 ALA B CA 1
ATOM 2133 C C . ALA B 1 132 ? 173.97223 142.92026 134.09579 1.000 47.18706 132 ALA B C 1
ATOM 2134 O O . ALA B 1 132 ? 175.20573 142.87398 134.05006 1.000 50.47295 132 ALA B O 1
ATOM 2136 N N . ALA B 1 133 ? 173.19876 142.19713 133.28232 1.000 46.03929 133 ALA B N 1
ATOM 2137 C CA . ALA B 1 133 ? 173.79136 141.42046 132.20469 1.000 41.75575 133 ALA B CA 1
ATOM 2138 C C . ALA B 1 133 ? 174.67012 142.30046 131.33368 1.000 42.36949 133 ALA B C 1
ATOM 2139 O O . ALA B 1 133 ? 175.78923 141.91936 130.98378 1.000 46.75910 133 ALA B O 1
ATOM 2141 N N . HIS B 1 134 ? 174.19543 143.50008 130.99419 1.000 41.76136 134 HIS B N 1
ATOM 2142 C CA . HIS B 1 134 ? 175.04920 144.39612 130.23192 1.000 44.63782 134 HIS B CA 1
ATOM 2143 C C . HIS B 1 134 ? 176.22334 144.89509 131.06268 1.000 47.54992 134 HIS B C 1
ATOM 2144 O O . HIS B 1 134 ? 177.27860 145.21990 130.50434 1.000 48.62563 134 HIS B O 1
ATOM 2151 N N . CYS B 1 135 ? 176.06794 144.96530 132.38835 1.000 47.49701 135 CYS B N 1
ATOM 2152 C CA . CYS B 1 135 ? 177.19331 145.33304 133.24061 1.000 47.78677 135 CYS B CA 1
ATOM 2153 C C . CYS B 1 135 ? 178.33615 144.33916 133.09237 1.000 51.76979 135 CYS B C 1
ATOM 2154 O O . CYS B 1 135 ? 179.50895 144.72649 133.08763 1.000 57.77038 135 CYS B O 1
ATOM 2157 N N . LEU B 1 136 ? 178.01716 143.05356 132.96876 1.000 46.85629 136 LEU B N 1
ATOM 2158 C CA . LEU B 1 136 ? 179.02620 142.01607 132.84073 1.000 40.68941 136 LEU B CA 1
ATOM 2159 C C . LEU B 1 136 ? 179.25578 141.57839 131.39992 1.000 43.87802 136 LEU B C 1
ATOM 2160 O O . LEU B 1 136 ? 179.93505 140.57422 131.17034 1.000 47.94165 136 LEU B O 1
ATOM 2165 N N . GLY B 1 137 ? 178.70840 142.30540 130.42574 1.000 45.84956 137 GLY B N 1
ATOM 2166 C CA . GLY B 1 137 ? 178.92220 141.99689 129.02875 1.000 45.59058 137 GLY B CA 1
ATOM 2167 C C . GLY B 1 137 ? 177.99543 140.95646 128.45503 1.000 46.31011 137 GLY B C 1
ATOM 2168 O O . GLY B 1 137 ? 178.02994 140.71614 127.24131 1.000 49.23746 137 GLY B O 1
ATOM 2169 N N . LEU B 1 138 ? 177.16415 140.33138 129.27560 1.000 46.24834 138 LEU B N 1
ATOM 2170 C CA . LEU B 1 138 ? 176.19508 139.35340 128.80496 1.000 40.95197 138 LEU B CA 1
ATOM 2171 C C . LEU B 1 138 ? 174.94828 140.09117 128.32843 1.000 40.78571 138 LEU B C 1
ATOM 2172 O O . LEU B 1 138 ? 174.91595 141.32302 128.24800 1.000 44.51152 138 LEU B O 1
ATOM 2177 N N . GLY B 1 139 ? 173.90219 139.34297 127.99607 1.000 38.59723 139 GLY B N 1
ATOM 2178 C CA . GLY B 1 139 ? 172.65718 139.94360 127.56638 1.000 38.74056 139 GLY B CA 1
ATOM 2179 C C . GLY B 1 139 ? 171.45810 139.07869 127.88358 1.000 38.53932 139 GLY B C 1
ATOM 2180 O O . GLY B 1 139 ? 171.52970 137.84944 127.79232 1.000 40.66173 139 GLY B O 1
ATOM 2181 N N . GLY B 1 140 ? 170.35678 139.70584 128.25646 1.000 41.25002 140 GLY B N 1
ATOM 2182 C CA . GLY B 1 140 ? 169.13721 138.98213 128.57998 1.000 39.72199 140 GLY B CA 1
ATOM 2183 C C . GLY B 1 140 ? 167.96620 139.50777 127.78078 1.000 40.87710 140 GLY B C 1
ATOM 2184 O O . GLY B 1 140 ? 167.86895 140.70450 127.51560 1.000 47.61947 140 GLY B O 1
ATOM 2185 N N . CYS B 1 141 ? 167.07216 138.59391 127.40183 1.000 36.92796 141 CYS B N 1
ATOM 2186 C CA . CYS B 1 141 ? 165.91609 138.90678 126.56320 1.000 37.46823 141 CYS B CA 1
ATOM 2187 C C . CYS B 1 141 ? 164.64657 138.48258 127.28703 1.000 37.64553 141 CYS B C 1
ATOM 2188 O O . CYS B 1 141 ? 164.20725 137.33079 127.15711 1.000 38.22692 141 CYS B O 1
ATOM 2191 N N . PRO B 1 142 ? 164.01587 139.37618 128.04919 1.000 36.48634 142 PRO B N 1
ATOM 2192 C CA . PRO B 1 142 ? 162.80379 138.98671 128.77478 1.000 36.44614 142 PRO B CA 1
ATOM 2193 C C . PRO B 1 142 ? 161.68820 138.60168 127.81633 1.000 41.57703 142 PRO B C 1
ATOM 2194 O O . PRO B 1 142 ? 161.57847 139.12881 126.70809 1.000 47.89042 142 PRO B O 1
ATOM 2198 N N . SER B 1 143 ? 160.85811 137.65851 128.25570 1.000 41.26740 143 SER B N 1
ATOM 2199 C CA . SER B 1 143 ? 159.75528 137.15978 127.45001 1.000 45.68991 143 SER B CA 1
ATOM 2200 C C . SER B 1 143 ? 158.57105 136.85478 128.35253 1.000 44.22424 143 SER B C 1
ATOM 2201 O O . SER B 1 143 ? 158.74143 136.33283 129.45725 1.000 43.51364 143 SER B O 1
ATOM 2204 N N . GLY B 1 144 ? 157.37354 137.18389 127.87574 1.000 45.07688 144 GLY B N 1
ATOM 2205 C CA . GLY B 1 144 ? 156.16302 136.90487 128.61850 1.000 44.78132 144 GLY B CA 1
ATOM 2206 C C . GLY B 1 144 ? 155.20263 136.01499 127.85877 1.000 45.58142 144 GLY B C 1
ATOM 2207 O O . GLY B 1 144 ? 154.12465 135.68598 128.35884 1.000 47.91438 144 GLY B O 1
ATOM 2208 N N . SER B 1 145 ? 155.58132 135.61492 126.64739 1.000 46.35770 145 SER B N 1
ATOM 2209 C CA . SER B 1 145 ? 154.73304 134.77039 125.80656 1.000 49.52009 145 SER B CA 1
ATOM 2210 C C . SER B 1 145 ? 155.14283 133.31958 126.02559 1.000 45.56022 145 SER B C 1
ATOM 2211 O O . SER B 1 145 ? 156.01271 132.78178 125.33891 1.000 43.75433 145 SER B O 1
ATOM 2214 N N . PHE B 1 146 ? 154.51083 132.67533 127.00203 1.000 43.61251 146 PHE B N 1
ATOM 2215 C CA . PHE B 1 146 ? 154.81297 131.28402 127.30460 1.000 39.86869 146 PHE B CA 1
ATOM 2216 C C . PHE B 1 146 ? 153.61092 130.65006 127.98679 1.000 42.99200 146 PHE B C 1
ATOM 2217 O O . PHE B 1 146 ? 152.72220 131.33950 128.49370 1.000 44.29085 146 PHE B O 1
ATOM 2225 N N . ARG B 1 147 ? 153.60324 129.31928 127.99547 1.000 43.09559 147 ARG B N 1
ATOM 2226 C CA . ARG B 1 147 ? 152.55229 128.55122 128.65003 1.000 44.16648 147 ARG B CA 1
ATOM 2227 C C . ARG B 1 147 ? 152.84436 128.49271 130.14096 1.000 42.94469 147 ARG B C 1
ATOM 2228 O O . ARG B 1 147 ? 153.81259 127.85514 130.56376 1.000 43.33098 147 ARG B O 1
ATOM 2236 N N . ARG B 1 148 ? 152.00939 129.15995 130.94193 1.000 43.44616 148 ARG B N 1
ATOM 2237 C CA . ARG B 1 148 ? 152.25587 129.21156 132.37981 1.000 43.89784 148 ARG B CA 1
ATOM 2238 C C . ARG B 1 148 ? 152.18417 127.83014 133.01241 1.000 46.68318 148 ARG B C 1
ATOM 2239 O O . ARG B 1 148 ? 152.95945 127.51985 133.92255 1.000 48.64505 148 ARG B O 1
ATOM 2247 N N . GLY B 1 149 ? 151.25372 126.99582 132.56197 1.000 46.24946 149 GLY B N 1
ATOM 2248 C CA . GLY B 1 149 ? 151.04947 125.70024 133.16682 1.000 44.48004 149 GLY B CA 1
ATOM 2249 C C . GLY B 1 149 ? 152.27866 124.81669 133.11137 1.000 44.97773 149 GLY B C 1
ATOM 2250 O O . GLY B 1 149 ? 152.87409 124.47520 134.13750 1.000 50.16672 149 GLY B O 1
ATOM 2251 N N . PRO B 1 150 ? 152.67306 124.41391 131.89965 1.000 42.84641 150 PRO B N 1
ATOM 2252 C CA . PRO B 1 150 ? 153.86062 123.55389 131.77554 1.000 42.06219 150 PRO B CA 1
ATOM 2253 C C . PRO B 1 150 ? 155.12481 124.18359 132.33611 1.000 43.93301 150 PRO B C 1
ATOM 2254 O O . PRO B 1 150 ? 155.93808 123.48039 132.94518 1.000 45.18317 150 PRO B O 1
ATOM 2258 N N . VAL B 1 151 ? 155.30838 125.49364 132.15914 1.000 45.48910 151 VAL B N 1
ATOM 2259 C CA . VAL B 1 151 ? 156.50498 126.15187 132.68088 1.000 41.76386 151 VAL B CA 1
ATOM 2260 C C . VAL B 1 151 ? 156.53058 126.08437 134.20077 1.000 43.69484 151 VAL B C 1
ATOM 2261 O O . VAL B 1 151 ? 157.56907 125.79916 134.80971 1.000 46.27266 151 VAL B O 1
ATOM 2265 N N . ARG B 1 152 ? 155.38609 126.34573 134.83378 1.000 42.72633 152 ARG B N 1
ATOM 2266 C CA . ARG B 1 152 ? 155.26988 126.17591 136.27801 1.000 42.18038 152 ARG B CA 1
ATOM 2267 C C . ARG B 1 152 ? 155.61305 124.75121 136.68462 1.000 43.29107 152 ARG B C 1
ATOM 2268 O O . ARG B 1 152 ? 156.34957 124.52627 137.64978 1.000 48.12190 152 ARG B O 1
ATOM 2276 N N . ARG B 1 153 ? 155.08618 123.77315 135.94895 1.000 45.26902 153 ARG B N 1
ATOM 2277 C CA . ARG B 1 153 ? 155.32390 122.38206 136.30117 1.000 45.54430 153 ARG B CA 1
ATOM 2278 C C . ARG B 1 153 ? 156.80580 122.04271 136.24049 1.000 44.02041 153 ARG B C 1
ATOM 2279 O O . ARG B 1 153 ? 157.32897 121.35628 137.12681 1.000 45.47697 153 ARG B O 1
ATOM 2287 N N . LEU B 1 154 ? 157.50257 122.51473 135.20321 1.000 44.19413 154 LEU B N 1
ATOM 2288 C CA . LEU B 1 154 ? 158.94005 122.28212 135.12051 1.000 45.01360 154 LEU B CA 1
ATOM 2289 C C . LEU B 1 154 ? 159.68065 122.98671 136.24852 1.000 46.88837 154 LEU B C 1
ATOM 2290 O O . LEU B 1 154 ? 160.58928 122.41182 136.85689 1.000 50.22997 154 LEU B O 1
ATOM 2295 N N . LEU B 1 155 ? 159.30370 124.23180 136.54320 1.000 44.68072 155 LEU B N 1
ATOM 2296 C CA . LEU B 1 155 ? 159.97289 124.99383 137.59028 1.000 43.68499 155 LEU B CA 1
ATOM 2297 C C . LEU B 1 155 ? 159.63341 124.49285 138.98740 1.000 47.15768 155 LEU B C 1
ATOM 2298 O O . LEU B 1 155 ? 160.34973 124.81795 139.93911 1.000 48.78601 155 LEU B O 1
ATOM 2303 N N . GLY B 1 156 ? 158.56364 123.71300 139.13376 1.000 49.06090 156 GLY B N 1
ATOM 2304 C CA . GLY B 1 156 ? 158.16408 123.24237 140.44336 1.000 47.18325 156 GLY B CA 1
ATOM 2305 C C . GLY B 1 156 ? 157.62796 124.31535 141.36024 1.000 54.76898 156 GLY B C 1
ATOM 2306 O O . GLY B 1 156 ? 157.67474 124.15501 142.58136 1.000 61.75887 156 GLY B O 1
ATOM 2307 N N . LEU B 1 157 ? 157.12187 125.41001 140.80449 1.000 52.63555 157 LEU B N 1
ATOM 2308 C CA . LEU B 1 157 ? 156.65246 126.51434 141.62744 1.000 55.06400 157 LEU B CA 1
ATOM 2309 C C . LEU B 1 157 ? 155.40138 126.10996 142.40411 1.000 58.43244 157 LEU B C 1
ATOM 2310 O O . LEU B 1 157 ? 154.56533 125.36293 141.88703 1.000 56.81259 157 LEU B O 1
ATOM 2315 N N . PRO B 1 158 ? 155.24497 126.57990 143.64996 1.000 60.09122 158 PRO B N 1
ATOM 2316 C CA . PRO B 1 158 ? 154.01084 126.28990 144.39157 1.000 61.92830 158 PRO B CA 1
ATOM 2317 C C . PRO B 1 158 ? 152.79858 127.00673 143.81964 1.000 64.66860 158 PRO B C 1
ATOM 2318 O O . PRO B 1 158 ? 152.88703 127.67793 142.78869 1.000 65.61365 158 PRO B O 1
ATOM 2322 N N . ASP B 1 159 ? 151.65522 126.86209 144.49208 1.000 64.74158 159 ASP B N 1
ATOM 2323 C CA . ASP B 1 159 ? 150.40551 127.39938 143.96372 1.000 66.07216 159 ASP B CA 1
ATOM 2324 C C . ASP B 1 159 ? 150.39592 128.92362 143.97352 1.000 67.90339 159 ASP B C 1
ATOM 2325 O O . ASP B 1 159 ? 149.98932 129.55180 142.98829 1.000 67.06199 159 ASP B O 1
ATOM 2330 N N . HIS B 1 160 ? 150.83385 129.53828 145.07692 1.000 68.08009 160 HIS B N 1
ATOM 2331 C CA . HIS B 1 160 ? 150.73075 130.98940 145.20100 1.000 64.87638 160 HIS B CA 1
ATOM 2332 C C . HIS B 1 160 ? 151.60458 131.70998 144.17991 1.000 65.83966 160 HIS B C 1
ATOM 2333 O O . HIS B 1 160 ? 151.16718 132.69047 143.56620 1.000 69.12157 160 HIS B O 1
ATOM 2340 N N . LEU B 1 161 ? 152.83531 131.24543 143.98144 1.000 63.31253 161 LEU B N 1
ATOM 2341 C CA . LEU B 1 161 ? 153.72301 131.87773 143.01561 1.000 60.68013 161 LEU B CA 1
ATOM 2342 C C . LEU B 1 161 ? 153.20313 131.65863 141.60094 1.000 60.83234 161 LEU B C 1
ATOM 2343 O O . LEU B 1 161 ? 152.85074 130.53653 141.22733 1.000 61.01135 161 LEU B O 1
ATOM 2348 N N . GLU B 1 162 ? 153.15229 132.72692 140.81446 1.000 57.47048 162 GLU B N 1
ATOM 2349 C CA . GLU B 1 162 ? 152.69292 132.65338 139.42610 1.000 58.11252 162 GLU B CA 1
ATOM 2350 C C . GLU B 1 162 ? 153.76297 133.19912 138.49458 1.000 53.63747 162 GLU B C 1
ATOM 2351 O O . GLU B 1 162 ? 154.04518 134.41200 138.53008 1.000 54.53410 162 GLU B O 1
ATOM 2357 N N . PRO B 1 163 ? 154.38864 132.37241 137.65374 1.000 51.66135 163 PRO B N 1
ATOM 2358 C CA . PRO B 1 163 ? 155.42379 132.89594 136.75455 1.000 47.31477 163 PRO B CA 1
ATOM 2359 C C . PRO B 1 163 ? 154.86079 133.93781 135.79985 1.000 48.49641 163 PRO B C 1
ATOM 2360 O O . PRO B 1 163 ? 153.74969 133.80280 135.28289 1.000 53.69349 163 PRO B O 1
ATOM 2364 N N . LEU B 1 164 ? 155.64950 134.98756 135.56890 1.000 41.36664 164 LEU B N 1
ATOM 2365 C CA . LEU B 1 164 ? 155.25105 136.08439 134.69664 1.000 37.53984 164 LEU B CA 1
ATOM 2366 C C . LEU B 1 164 ? 156.31285 136.49538 133.68692 1.000 37.87900 164 LEU B C 1
ATOM 2367 O O . LEU B 1 164 ? 155.96112 137.12178 132.68054 1.000 40.57677 164 LEU B O 1
ATOM 2372 N N . LEU B 1 165 ? 157.58905 136.18708 133.91772 1.000 37.77217 165 LEU B N 1
ATOM 2373 C CA . LEU B 1 165 ? 158.65651 136.55994 132.99906 1.000 37.76703 165 LEU B CA 1
ATOM 2374 C C . LEU B 1 165 ? 159.71800 135.47424 132.96700 1.000 37.03576 165 LEU B C 1
ATOM 2375 O O . LEU B 1 165 ? 160.13662 134.97880 134.01760 1.000 38.53822 165 LEU B O 1
ATOM 2380 N N . LEU B 1 166 ? 160.14529 135.10846 131.76156 1.000 37.52534 166 LEU B N 1
ATOM 2381 C CA . LEU B 1 166 ? 161.29718 134.24446 131.54885 1.000 34.11110 166 LEU B CA 1
ATOM 2382 C C . LEU B 1 166 ? 162.38703 135.05175 130.86072 1.000 37.77252 166 LEU B C 1
ATOM 2383 O O . LEU B 1 166 ? 162.14449 135.65938 129.81343 1.000 40.92049 166 LEU B O 1
ATOM 2388 N N . VAL B 1 167 ? 163.58167 135.05115 131.44280 1.000 33.39241 167 VAL B N 1
ATOM 2389 C CA . VAL B 1 167 ? 164.66833 135.90056 130.96486 1.000 33.43579 167 VAL B CA 1
ATOM 2390 C C . VAL B 1 167 ? 165.84339 135.03305 130.53166 1.000 34.16460 167 VAL B C 1
ATOM 2391 O O . VAL B 1 167 ? 166.71792 134.71775 131.35401 1.000 36.44052 167 VAL B O 1
ATOM 2395 N N . PRO B 1 168 ? 165.89886 134.60858 129.26980 1.000 32.04382 168 PRO B N 1
ATOM 2396 C CA . PRO B 1 168 ? 167.11456 133.95567 128.75826 1.000 30.98531 168 PRO B CA 1
ATOM 2397 C C . PRO B 1 168 ? 168.30295 134.90566 128.79015 1.000 34.95096 168 PRO B C 1
ATOM 2398 O O . PRO B 1 168 ? 168.27724 135.98176 128.19109 1.000 37.49855 168 PRO B O 1
ATOM 2402 N N . ILE B 1 169 ? 169.35856 134.48896 129.48718 1.000 36.54646 169 ILE B N 1
ATOM 2403 C CA . ILE B 1 169 ? 170.55803 135.29640 129.66877 1.000 35.32925 169 ILE B CA 1
ATOM 2404 C C . ILE B 1 169 ? 171.77583 134.47726 129.27090 1.000 35.87073 169 ILE B C 1
ATOM 2405 O O . ILE B 1 169 ? 171.87801 133.29424 129.61353 1.000 40.62831 169 ILE B O 1
ATOM 2410 N N . GLY B 1 170 ? 172.69724 135.10684 128.55290 1.000 36.49625 170 GLY B N 1
ATOM 2411 C CA . GLY B 1 170 ? 173.91736 134.43378 128.15234 1.000 36.78017 170 GLY B CA 1
ATOM 2412 C C . GLY B 1 170 ? 174.83230 135.39198 127.42278 1.000 41.23701 170 GLY B C 1
ATOM 2413 O O . GLY B 1 170 ? 174.47975 136.54335 127.14539 1.000 46.83776 170 GLY B O 1
ATOM 2414 N N . HIS B 1 171 ? 176.01910 134.89240 127.11353 1.000 38.42731 171 HIS B N 1
ATOM 2415 C CA . HIS B 1 171 ? 177.00939 135.69842 126.41381 1.000 43.44176 171 HIS B CA 1
ATOM 2416 C C . HIS B 1 171 ? 176.55451 135.96307 124.98289 1.000 45.48550 171 HIS B C 1
ATOM 2417 O O . HIS B 1 171 ? 176.19268 135.01826 124.27198 1.000 52.20438 171 HIS B O 1
ATOM 2424 N N . PRO B 1 172 ? 176.54132 137.21792 124.52924 1.000 42.42456 172 PRO B N 1
ATOM 2425 C CA . PRO B 1 172 ? 176.13202 137.49111 123.14734 1.000 46.78340 172 PRO B CA 1
ATOM 2426 C C . PRO B 1 172 ? 177.04323 136.80259 122.14298 1.000 51.42584 172 PRO B C 1
ATOM 2427 O O . PRO B 1 172 ? 178.24305 136.63082 122.36948 1.000 51.90643 172 PRO B O 1
ATOM 2431 N N . ALA B 1 173 ? 176.44891 136.39977 121.01880 1.000 52.88490 173 ALA B N 1
ATOM 2432 C CA . ALA B 1 173 ? 177.17464 135.73808 119.94619 1.000 54.54158 173 ALA B CA 1
ATOM 2433 C C . ALA B 1 173 ? 177.27641 136.56424 118.67404 1.000 65.36612 173 ALA B C 1
ATOM 2434 O O . ALA B 1 173 ? 178.18298 136.32109 117.87199 1.000 73.30040 173 ALA B O 1
ATOM 2436 N N . ARG B 1 174 ? 176.37889 137.52198 118.46836 1.000 66.41079 174 ARG B N 1
ATOM 2437 C CA . ARG B 1 174 ? 176.37669 138.36554 117.28491 1.000 71.00315 174 ARG B CA 1
ATOM 2438 C C . ARG B 1 174 ? 176.26559 139.82647 117.68734 1.000 72.35425 174 ARG B C 1
ATOM 2439 O O . ARG B 1 174 ? 175.73356 140.13887 118.75743 1.000 71.05998 174 ARG B O 1
ATOM 2447 N N . PRO B 1 175 ? 176.76606 140.74281 116.85667 1.000 75.40125 175 PRO B N 1
ATOM 2448 C CA . PRO B 1 175 ? 176.68693 142.16571 117.20606 1.000 78.19510 175 PRO B CA 1
ATOM 2449 C C . PRO B 1 175 ? 175.24364 142.61578 117.38414 1.000 78.16329 175 PRO B C 1
ATOM 2450 O O . PRO B 1 175 ? 174.33577 142.15110 116.69224 1.000 75.31517 175 PRO B O 1
ATOM 2454 N N . LEU B 1 176 ? 175.04261 143.52819 118.32815 1.000 77.23867 176 LEU B N 1
ATOM 2455 C CA . LEU B 1 176 ? 173.72069 144.03767 118.66277 1.000 78.73858 176 LEU B CA 1
ATOM 2456 C C . LEU B 1 176 ? 173.46942 145.35966 117.94988 1.000 81.86899 176 LEU B C 1
ATOM 2457 O O . LEU B 1 176 ? 174.35140 146.22003 117.88310 1.000 82.36431 176 LEU B O 1
ATOM 2462 N N . ALA B 1 177 ? 172.25903 145.51158 117.41473 1.000 84.41425 177 ALA B N 1
ATOM 2463 C CA . ALA B 1 177 ? 171.86519 146.72041 116.71322 1.000 89.62867 177 ALA B CA 1
ATOM 2464 C C . ALA B 1 177 ? 170.56440 147.25712 117.29313 1.000 93.75081 177 ALA B C 1
ATOM 2465 O O . ALA B 1 177 ? 169.69014 146.47530 117.68607 1.000 95.35952 177 ALA B O 1
ATOM 2467 N N . PRO B 1 178 ? 170.40609 148.57761 117.35871 1.000 92.63414 178 PRO B N 1
ATOM 2468 C CA . PRO B 1 178 ? 169.17976 149.14115 117.93244 1.000 90.88188 178 PRO B CA 1
ATOM 2469 C C . PRO B 1 178 ? 167.95936 148.85045 117.07465 1.000 93.32381 178 PRO B C 1
ATOM 2470 O O . PRO B 1 178 ? 168.03329 148.76608 115.84580 1.000 93.44780 178 PRO B O 1
ATOM 2474 N N . ALA B 1 179 ? 166.82286 148.69433 117.74572 1.000 94.05220 179 ALA B N 1
ATOM 2475 C CA . ALA B 1 179 ? 165.55564 148.51832 117.05880 1.000 98.14996 179 ALA B CA 1
ATOM 2476 C C . ALA B 1 179 ? 164.98294 149.87436 116.65177 1.000 103.22332 179 ALA B C 1
ATOM 2477 O O . ALA B 1 179 ? 165.29745 150.89536 117.26999 1.000 105.87214 179 ALA B O 1
ATOM 2479 N N . PRO B 1 180 ? 164.14531 149.91505 115.61430 1.000 103.51136 180 PRO B N 1
ATOM 2480 C CA . PRO B 1 180 ? 163.54216 151.19279 115.21703 1.000 104.79063 180 PRO B CA 1
ATOM 2481 C C . PRO B 1 180 ? 162.74146 151.80500 116.35937 1.000 105.25963 180 PRO B C 1
ATOM 2482 O O . PRO B 1 180 ? 162.03340 151.11052 117.08999 1.000 105.72883 180 PRO B O 1
ATOM 2486 N N . ARG B 1 181 ? 162.86419 153.12413 116.50741 1.000 102.83482 181 ARG B N 1
ATOM 2487 C CA . ARG B 1 181 ? 162.25181 153.85064 117.61029 1.000 101.59347 181 ARG B CA 1
ATOM 2488 C C . ARG B 1 181 ? 161.42902 155.01309 117.07377 1.000 102.25143 181 ARG B C 1
ATOM 2489 O O . ARG B 1 181 ? 161.81939 155.66592 116.10165 1.000 102.68716 181 ARG B O 1
ATOM 2497 N N . ARG B 1 182 ? 160.28853 155.26345 117.71306 1.000 100.85591 182 ARG B N 1
ATOM 2498 C CA . ARG B 1 182 ? 159.44141 156.38376 117.33984 1.000 96.24373 182 ARG B CA 1
ATOM 2499 C C . ARG B 1 182 ? 160.07110 157.69989 117.78280 1.000 97.78019 182 ARG B C 1
ATOM 2500 O O . ARG B 1 182 ? 160.97676 157.73854 118.62089 1.000 101.07792 182 ARG B O 1
ATOM 2508 N N . ASP B 1 183 ? 159.57516 158.79158 117.20554 1.000 95.40747 183 ASP B N 1
ATOM 2509 C CA . ASP B 1 183 ? 160.06755 160.11259 117.57205 1.000 95.81818 183 ASP B CA 1
ATOM 2510 C C . ASP B 1 183 ? 159.76385 160.40444 119.03577 1.000 94.81008 183 ASP B C 1
ATOM 2511 O O . ASP B 1 183 ? 158.72698 159.99310 119.56592 1.000 95.75177 183 ASP B O 1
ATOM 2516 N N . ARG B 1 184 ? 160.68053 161.11769 119.69111 1.000 93.09010 184 ARG B N 1
ATOM 2517 C CA . ARG B 1 184 ? 160.50535 161.41067 121.10850 1.000 90.67817 184 ARG B CA 1
ATOM 2518 C C . ARG B 1 184 ? 159.26561 162.25841 121.36073 1.000 89.79130 184 ARG B C 1
ATOM 2519 O O . ARG B 1 184 ? 158.70717 162.22664 122.46215 1.000 90.66680 184 ARG B O 1
ATOM 2527 N N . ASN B 1 185 ? 158.82661 163.02587 120.36296 1.000 90.58938 185 ASN B N 1
ATOM 2528 C CA . ASN B 1 185 ? 157.65501 163.87564 120.54680 1.000 90.16433 185 ASN B CA 1
ATOM 2529 C C . ASN B 1 185 ? 156.38000 163.04955 120.66769 1.000 87.40990 185 ASN B C 1
ATOM 2530 O O . ASN B 1 185 ? 155.46605 163.41222 121.41701 1.000 87.39402 185 ASN B O 1
ATOM 2535 N N . GLU B 1 186 ? 156.29845 161.93740 119.93449 1.000 86.72237 186 GLU B N 1
ATOM 2536 C CA . GLU B 1 186 ? 155.09428 161.11448 119.96806 1.000 89.22906 186 GLU B CA 1
ATOM 2537 C C . GLU B 1 186 ? 154.94688 160.38990 121.30154 1.000 86.28909 186 GLU B C 1
ATOM 2538 O O . GLU B 1 186 ? 153.82826 160.21120 121.79562 1.000 89.00694 186 GLU B O 1
ATOM 2544 N N . VAL B 1 187 ? 156.06213 159.96599 121.89465 1.000 81.55693 187 VAL B N 1
ATOM 2545 C CA . VAL B 1 187 ? 156.02388 159.15651 123.10599 1.000 78.21892 187 VAL B CA 1
ATOM 2546 C C . VAL B 1 187 ? 156.21009 159.97212 124.38221 1.000 79.27900 187 VAL B C 1
ATOM 2547 O O . VAL B 1 187 ? 155.81950 159.50242 125.46331 1.000 81.22151 187 VAL B O 1
ATOM 2551 N N . VAL B 1 188 ? 156.79096 161.16536 124.29532 1.000 78.64864 188 VAL B N 1
ATOM 2552 C CA . VAL B 1 188 ? 157.06029 162.00539 125.45646 1.000 75.66768 188 VAL B CA 1
ATOM 2553 C C . VAL B 1 188 ? 156.45350 163.37861 125.21078 1.000 77.86520 188 VAL B C 1
ATOM 2554 O O . VAL B 1 188 ? 156.63664 163.95970 124.13619 1.000 83.16551 188 VAL B O 1
ATOM 2558 N N . SER B 1 189 ? 155.73449 163.89056 126.20195 1.000 76.49437 189 SER B N 1
ATOM 2559 C CA . SER B 1 189 ? 155.13199 165.21434 126.16990 1.000 75.98678 189 SER B CA 1
ATOM 2560 C C . SER B 1 189 ? 155.68979 166.04396 127.32134 1.000 78.93963 189 SER B C 1
ATOM 2561 O O . SER B 1 189 ? 156.56722 165.60025 128.06554 1.000 85.57280 189 SER B O 1
ATOM 2564 N N . HIS B 1 190 ? 155.17122 167.26130 127.47258 1.000 76.53474 190 HIS B N 1
ATOM 2565 C CA . HIS B 1 190 ? 155.67543 168.20386 128.47105 1.000 75.88624 190 HIS B CA 1
ATOM 2566 C C . HIS B 1 190 ? 154.50630 168.84443 129.21315 1.000 80.92294 190 HIS B C 1
ATOM 2567 O O . HIS B 1 190 ? 153.88320 169.78537 128.71015 1.000 82.30416 190 HIS B O 1
ATOM 2574 N N . GLU B 1 191 ? 154.21305 168.31688 130.40368 1.000 82.96488 191 GLU B N 1
ATOM 2575 C CA . GLU B 1 191 ? 153.27342 168.90940 131.34925 1.000 81.33628 191 GLU B CA 1
ATOM 2576 C C . GLU B 1 191 ? 151.82755 168.71239 130.91860 1.000 81.14408 191 GLU B C 1
ATOM 2577 O O . GLU B 1 191 ? 150.90469 169.01468 131.67921 1.000 83.95260 191 GLU B O 1
ATOM 2583 N N . ARG B 1 192 ? 151.62214 168.19073 129.71394 1.000 80.65873 192 ARG B N 1
ATOM 2584 C CA . ARG B 1 192 ? 150.29276 167.96000 129.16775 1.000 81.26227 192 ARG B CA 1
ATOM 2585 C C . ARG B 1 192 ? 150.39269 166.79993 128.18574 1.000 82.02189 192 ARG B C 1
ATOM 2586 O O . ARG B 1 192 ? 151.39858 166.08701 128.14537 1.000 84.46056 192 ARG B O 1
ATOM 2594 N N . TRP B 1 193 ? 149.34433 166.60361 127.39262 1.000 80.98490 193 TRP B N 1
ATOM 2595 C CA . TRP B 1 193 ? 149.35642 165.63061 126.31152 1.000 78.54386 193 TRP B CA 1
ATOM 2596 C C . TRP B 1 193 ? 149.23143 166.36598 124.98733 1.000 84.19701 193 TRP B C 1
ATOM 2597 O O . TRP B 1 193 ? 148.37285 167.24227 124.83859 1.000 86.94497 193 TRP B O 1
ATOM 2608 N N . GLY B 1 194 ? 150.08508 166.00800 124.03077 1.000 86.19281 194 GLY B N 1
ATOM 2609 C CA . GLY B 1 194 ? 150.13849 166.68782 122.75703 1.000 90.20570 194 GLY B CA 1
ATOM 2610 C C . GLY B 1 194 ? 151.09658 167.85608 122.69691 1.000 93.10466 194 GLY B C 1
ATOM 2611 O O . GLY B 1 194 ? 151.23674 168.46592 121.62904 1.000 96.17467 194 GLY B O 1
ATOM 2612 N N . THR B 1 195 ? 151.75863 168.18748 123.80067 1.000 89.69479 195 THR B N 1
ATOM 2613 C CA . THR B 1 195 ? 152.70152 169.29375 123.85404 1.000 91.87560 195 THR B CA 1
ATOM 2614 C C . THR B 1 195 ? 154.12115 168.77434 123.66890 1.000 93.45284 195 THR B C 1
ATOM 2615 O O . THR B 1 195 ? 154.50885 167.76953 124.27173 1.000 89.76378 195 THR B O 1
ATOM 2619 N N . GLY B 1 196 ? 154.89011 169.46180 122.83059 1.000 99.58218 196 GLY B N 1
ATOM 2620 C CA . GLY B 1 196 ? 156.26110 169.07357 122.56079 1.000 98.31555 196 GLY B CA 1
ATOM 2621 C C . GLY B 1 196 ? 157.26262 169.78006 123.45309 1.000 95.26423 196 GLY B C 1
ATOM 2622 O O . GLY B 1 196 ? 156.90899 170.69877 124.19274 1.000 94.11079 196 GLY B O 1
ATOM 2623 N N . GLU C 2 7 ? 169.63389 105.31501 108.29140 1.000 91.78469 7 GLU C N 1
ATOM 2624 C CA . GLU C 2 7 ? 168.29601 105.75688 108.66473 1.000 92.12400 7 GLU C CA 1
ATOM 2625 C C . GLU C 2 7 ? 168.30005 107.24278 109.01114 1.000 92.07022 7 GLU C C 1
ATOM 2626 O O . GLU C 2 7 ? 167.29511 107.93377 108.85197 1.000 93.62239 7 GLU C O 1
ATOM 2632 N N . VAL C 2 8 ? 169.45068 107.72485 109.48450 1.000 91.47726 8 VAL C N 1
ATOM 2633 C CA . VAL C 2 8 ? 169.57986 109.12673 109.87430 1.000 89.70412 8 VAL C CA 1
ATOM 2634 C C . VAL C 2 8 ? 169.41667 110.04094 108.66284 1.000 89.48726 8 VAL C C 1
ATOM 2635 O O . VAL C 2 8 ? 168.77688 111.09543 108.74102 1.000 87.88968 8 VAL C O 1
ATOM 2639 N N . ARG C 2 9 ? 169.98470 109.64220 107.52200 1.000 90.91431 9 ARG C N 1
ATOM 2640 C CA . ARG C 2 9 ? 169.86913 110.42710 106.29763 1.000 92.05834 9 ARG C CA 1
ATOM 2641 C C . ARG C 2 9 ? 168.41073 110.61683 105.89645 1.000 85.96057 9 ARG C C 1
ATOM 2642 O O . ARG C 2 9 ? 167.99941 111.71639 105.50992 1.000 82.34354 9 ARG C O 1
ATOM 2650 N N . GLN C 2 10 ? 167.61424 109.55077 105.98114 1.000 83.28549 10 GLN C N 1
ATOM 2651 C CA . GLN C 2 10 ? 166.19905 109.65106 105.64225 1.000 82.67738 10 GLN C CA 1
ATOM 2652 C C . GLN C 2 10 ? 165.46844 110.57949 106.60532 1.000 79.12588 10 GLN C C 1
ATOM 2653 O O . GLN C 2 10 ? 164.59155 111.34563 106.20303 1.000 80.65730 10 GLN C O 1
ATOM 2659 N N . VAL C 2 11 ? 165.81756 110.52531 107.88689 1.000 75.89657 11 VAL C N 1
ATOM 2660 C CA . VAL C 2 11 ? 165.22615 111.45508 108.84238 1.000 73.82498 11 VAL C CA 1
ATOM 2661 C C . VAL C 2 11 ? 165.53437 112.88955 108.43903 1.000 74.35105 11 VAL C C 1
ATOM 2662 O O . VAL C 2 11 ? 164.66939 113.77036 108.50458 1.000 72.10677 11 VAL C O 1
ATOM 2666 N N . GLY C 2 12 ? 166.76610 113.14162 107.99611 1.000 78.05851 12 GLY C N 1
ATOM 2667 C CA . GLY C 2 12 ? 167.12702 114.48266 107.57416 1.000 74.19497 12 GLY C CA 1
ATOM 2668 C C . GLY C 2 12 ? 166.35239 114.96220 106.36014 1.000 72.06869 12 GLY C C 1
ATOM 2669 O O . GLY C 2 12 ? 165.92010 116.11481 106.31032 1.000 69.86212 12 GLY C O 1
ATOM 2670 N N . GLU C 2 13 ? 166.18170 114.09817 105.35501 1.000 73.07617 13 GLU C N 1
ATOM 2671 C CA . GLU C 2 13 ? 165.41842 114.50717 104.18204 1.000 67.41666 13 GLU C CA 1
ATOM 2672 C C . GLU C 2 13 ? 163.97711 114.83125 104.55570 1.000 67.30791 13 GLU C C 1
ATOM 2673 O O . GLU C 2 13 ? 163.41940 115.82910 104.09198 1.000 67.11580 13 GLU C O 1
ATOM 2679 N N . GLU C 2 14 ? 163.36324 114.01253 105.41084 1.000 68.91152 14 GLU C N 1
ATOM 2680 C CA . GLU C 2 14 ? 162.01304 114.31838 105.85715 1.000 67.54975 14 GLU C CA 1
ATOM 2681 C C . GLU C 2 14 ? 161.97702 115.61868 106.64917 1.000 67.08831 14 GLU C C 1
ATOM 2682 O O . GLU C 2 14 ? 160.99514 116.36381 106.57167 1.000 67.50273 14 GLU C O 1
ATOM 2688 N N . LEU C 2 15 ? 163.038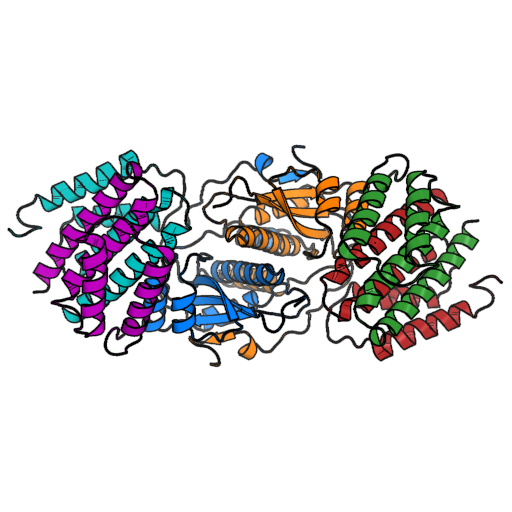39 115.91467 107.40262 1.000 66.53445 15 LEU C N 1
ATOM 2689 C CA . LEU C 2 15 ? 163.11195 117.18964 108.10759 1.000 64.15131 15 LEU C CA 1
ATOM 2690 C C . LEU C 2 15 ? 163.14064 118.36039 107.13462 1.000 62.00433 15 LEU C C 1
ATOM 2691 O O . LEU C 2 15 ? 162.51358 119.39739 107.38098 1.000 59.46642 15 LEU C O 1
ATOM 2696 N N . LEU C 2 16 ? 163.88409 118.22637 106.03372 1.000 60.45720 16 LEU C N 1
ATOM 2697 C CA . LEU C 2 16 ? 163.89999 119.28406 105.03170 1.000 58.61962 16 LEU C CA 1
ATOM 2698 C C . LEU C 2 16 ? 162.51270 119.49986 104.44572 1.000 58.46758 16 LEU C C 1
ATOM 2699 O O . LEU C 2 16 ? 162.07554 120.64104 104.26767 1.000 58.18339 16 LEU C O 1
ATOM 2704 N N . LEU C 2 17 ? 161.79846 118.41498 104.14775 1.000 57.45686 17 LEU C N 1
ATOM 2705 C CA . LEU C 2 17 ? 160.43710 118.55040 103.65028 1.000 54.90876 17 LEU C CA 1
ATOM 2706 C C . LEU C 2 17 ? 159.54715 119.24724 104.66960 1.000 53.47004 17 LEU C C 1
ATOM 2707 O O . LEU C 2 17 ? 158.72676 120.09828 104.30912 1.000 55.56253 17 LEU C O 1
ATOM 2712 N N . LEU C 2 18 ? 159.69838 118.90381 105.95009 1.000 52.02625 18 LEU C N 1
ATOM 2713 C CA . LEU C 2 18 ? 158.89327 119.54126 106.98566 1.000 51.71270 18 LEU C CA 1
ATOM 2714 C C . LEU C 2 18 ? 159.19688 121.03105 107.08455 1.000 55.53594 18 LEU C C 1
ATOM 2715 O O . LEU C 2 18 ? 158.28687 121.84413 107.28926 1.000 55.57763 18 LEU C O 1
ATOM 2720 N N . ALA C 2 19 ? 160.47262 121.40740 106.97162 1.000 58.05909 19 ALA C N 1
ATOM 2721 C CA . ALA C 2 19 ? 160.82756 122.82150 107.00590 1.000 55.07743 19 ALA C CA 1
ATOM 2722 C C . ALA C 2 19 ? 160.21992 123.56973 105.82696 1.000 54.20103 19 ALA C C 1
ATOM 2723 O O . ALA C 2 19 ? 159.73806 124.69685 105.97857 1.000 53.65868 19 ALA C O 1
ATOM 2725 N N . ALA C 2 20 ? 160.23703 122.95881 104.64177 1.000 54.61587 20 ALA C N 1
ATOM 2726 C CA . ALA C 2 20 ? 159.58934 123.57309 103.49139 1.000 50.94040 20 ALA C CA 1
ATOM 2727 C C . ALA C 2 20 ? 158.09769 123.74954 103.73724 1.000 53.15873 20 ALA C C 1
ATOM 2728 O O . ALA C 2 20 ? 157.51963 124.78320 103.38425 1.000 56.27034 20 ALA C O 1
ATOM 2730 N N . TYR C 2 21 ? 157.45608 122.74795 104.34515 1.000 52.30934 21 TYR C N 1
ATOM 2731 C CA . TYR C 2 21 ? 156.04381 122.87635 104.67893 1.000 50.28363 21 TYR C CA 1
ATOM 2732 C C . TYR C 2 21 ? 155.81036 124.01519 105.66088 1.000 53.48345 21 TYR C C 1
ATOM 2733 O O . TYR C 2 21 ? 154.82336 124.75163 105.54435 1.000 58.73595 21 TYR C O 1
ATOM 2742 N N . LEU C 2 22 ? 156.69095 124.16011 106.65263 1.000 50.31184 22 LEU C N 1
ATOM 2743 C CA . LEU C 2 22 ? 156.54335 125.25078 107.60920 1.000 50.65122 22 LEU C CA 1
ATOM 2744 C C . LEU C 2 22 ? 156.65228 126.60423 106.92193 1.000 54.27295 22 LEU C C 1
ATOM 2745 O O . LEU C 2 22 ? 155.87718 127.52098 107.21200 1.000 55.40275 22 LEU C O 1
ATOM 2750 N N . LEU C 2 23 ? 157.60892 126.75051 106.00501 1.000 57.86545 23 LEU C N 1
ATOM 2751 C CA . LEU C 2 23 ? 157.74478 128.01189 105.28630 1.000 54.80497 23 LEU C CA 1
ATOM 2752 C C . LEU C 2 23 ? 156.51954 128.29643 104.42707 1.000 53.91890 23 LEU C C 1
ATOM 2753 O O . LEU C 2 23 ? 156.02814 129.42928 104.39185 1.000 55.73653 23 LEU C O 1
ATOM 2758 N N . SER C 2 24 ? 156.01256 127.28171 103.72483 1.000 53.08840 24 SER C N 1
ATOM 2759 C CA . SER C 2 24 ? 154.83073 127.48439 102.89570 1.000 56.83010 24 SER C CA 1
ATOM 2760 C C . SER C 2 24 ? 153.61959 127.84558 103.74496 1.000 60.82908 24 SER C C 1
ATOM 2761 O O . SER C 2 24 ? 152.83546 128.72859 103.37837 1.000 65.32710 24 SER C O 1
ATOM 2764 N N . SER C 2 25 ? 153.45165 127.17236 104.88624 1.000 56.79408 25 SER C N 1
ATOM 2765 C CA . SER C 2 25 ? 152.34241 127.49340 105.77775 1.000 54.52692 25 SER C CA 1
ATOM 2766 C C . SER C 2 25 ? 152.46025 128.91414 106.30893 1.000 63.47608 25 SER C C 1
ATOM 2767 O O . SER C 2 25 ? 151.46064 129.63592 106.39810 1.000 73.68083 25 SER C O 1
ATOM 2770 N N . GLY C 2 26 ? 153.67404 129.33237 106.66957 1.000 63.09058 26 GLY C N 1
ATOM 2771 C CA . GLY C 2 26 ? 153.86160 130.70264 107.11496 1.000 63.66700 26 GLY C CA 1
ATOM 2772 C C . GLY C 2 26 ? 153.48967 131.70916 106.04406 1.000 65.40496 26 GLY C C 1
ATOM 2773 O O . GLY C 2 26 ? 152.74264 132.64901 106.29254 1.000 67.22757 26 GLY C O 1
ATOM 2774 N N . ARG C 2 27 ? 153.97877 131.50191 104.82098 1.000 67.36887 27 ARG C N 1
ATOM 2775 C CA . ARG C 2 27 ? 153.64502 132.42490 103.74309 1.000 69.59635 27 ARG C CA 1
ATOM 2776 C C . ARG C 2 27 ? 152.14358 132.45635 103.49346 1.000 71.00941 27 ARG C C 1
ATOM 2777 O O . ARG C 2 27 ? 151.56365 133.52738 103.27850 1.000 74.29806 27 ARG C O 1
ATOM 2785 N N . GLY C 2 28 ? 151.49335 131.29216 103.52949 1.000 68.14209 28 GLY C N 1
ATOM 2786 C CA . GLY C 2 28 ? 150.06489 131.24483 103.27094 1.000 68.61767 28 GLY C CA 1
ATOM 2787 C C . GLY C 2 28 ? 149.22194 131.83658 104.38106 1.000 73.39410 28 GLY C C 1
ATOM 2788 O O . GLY C 2 28 ? 148.13646 132.35782 104.12456 1.000 79.71008 28 GLY C O 1
ATOM 2789 N N . LEU C 2 29 ? 149.70976 131.78417 105.62272 1.000 71.06524 29 LEU C N 1
ATOM 2790 C CA . LEU C 2 29 ? 148.90758 132.23766 106.75482 1.000 73.01139 29 LEU C CA 1
ATOM 2791 C C . LEU C 2 29 ? 148.51186 133.70424 106.63946 1.000 78.31645 29 LEU C C 1
ATOM 2792 O O . LEU C 2 29 ? 147.53632 134.12129 107.27093 1.000 84.16596 29 LEU C O 1
ATOM 2797 N N . LEU C 2 30 ? 149.24713 134.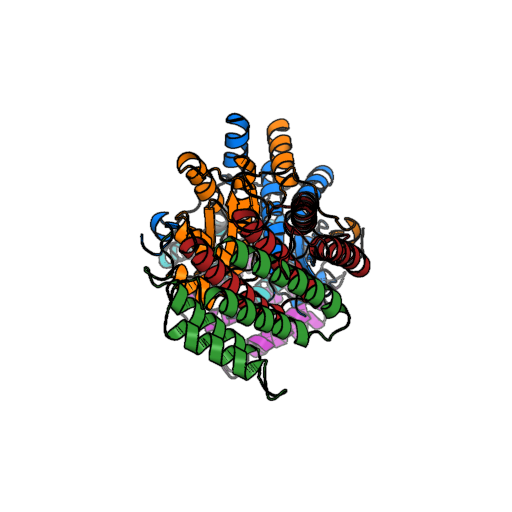49417 105.85575 1.000 79.45160 30 LEU C N 1
ATOM 2798 C CA . LEU C 2 30 ? 148.84354 135.87487 105.62248 1.000 81.99854 30 LEU C CA 1
ATOM 2799 C C . LEU C 2 30 ? 147.49957 135.94028 104.91053 1.000 83.05355 30 LEU C C 1
ATOM 2800 O O . LEU C 2 30 ? 146.63323 136.74585 105.26975 1.000 84.67672 30 LEU C O 1
ATOM 2805 N N . ASP C 2 31 ? 147.30612 135.09311 103.89846 1.000 84.10774 31 ASP C N 1
ATOM 2806 C CA . ASP C 2 31 ? 146.02770 135.04877 103.19842 1.000 87.38330 31 ASP C CA 1
ATOM 2807 C C . ASP C 2 31 ? 144.95741 134.37065 104.04567 1.000 87.39847 31 ASP C C 1
ATOM 2808 O O . ASP C 2 31 ? 143.81716 134.84384 104.11280 1.000 86.18440 31 ASP C O 1
ATOM 2813 N N . GLU C 2 32 ? 145.30686 133.26720 104.69785 1.000 87.96205 32 GLU C N 1
ATOM 2814 C CA . GLU C 2 32 ? 144.34535 132.53540 105.50240 1.000 88.23809 32 GLU C CA 1
ATOM 2815 C C . GLU C 2 32 ? 143.96060 133.34172 106.74134 1.000 87.54262 32 GLU C C 1
ATOM 2816 O O . GLU C 2 32 ? 144.73666 134.17510 107.21426 1.000 86.62850 32 GLU C O 1
ATOM 2822 N N . PRO C 2 33 ? 142.76412 133.11355 107.28420 1.000 88.52922 33 PRO C N 1
ATOM 2823 C CA . PRO C 2 33 ? 142.33011 133.87027 108.46488 1.000 87.37585 33 PRO C CA 1
ATOM 2824 C C . PRO C 2 33 ? 143.23394 133.62045 109.66464 1.000 87.70984 33 PRO C C 1
ATOM 2825 O O . PRO C 2 33 ? 144.14013 132.78459 109.64950 1.000 90.01503 33 PRO C O 1
ATOM 2829 N N . ARG C 2 34 ? 142.97218 134.38554 110.72688 1.000 87.94725 34 ARG C N 1
ATOM 2830 C CA . ARG C 2 34 ? 143.78353 134.29433 111.93718 1.000 95.15445 34 ARG C CA 1
ATOM 2831 C C . ARG C 2 34 ? 143.67778 132.91996 112.58069 1.000 96.71278 34 ARG C C 1
ATOM 2832 O O . ARG C 2 34 ? 144.67605 132.37038 113.06186 1.000 92.25045 34 ARG C O 1
ATOM 2840 N N . GLN C 2 35 ? 142.47139 132.35043 112.60898 1.000 99.39011 35 GLN C N 1
ATOM 2841 C CA . GLN C 2 35 ? 142.26122 131.08550 113.30088 1.000 98.09919 35 GLN C CA 1
ATOM 2842 C C . GLN C 2 35 ? 143.08050 129.95134 112.70036 1.000 87.71157 35 GLN C C 1
ATOM 2843 O O . GLN C 2 35 ? 143.30279 128.93992 113.37229 1.000 87.91246 35 GLN C O 1
ATOM 2849 N N . TYR C 2 36 ? 143.54278 130.10200 111.45827 1.000 82.83339 36 TYR C N 1
ATOM 2850 C CA . TYR C 2 36 ? 144.32410 129.05212 110.81864 1.000 77.54103 36 TYR C CA 1
ATOM 2851 C C . TYR C 2 36 ? 145.74943 128.96530 111.34815 1.000 78.65949 36 TYR C C 1
ATOM 2852 O O . TYR C 2 36 ? 146.41948 127.95891 111.10589 1.000 80.93051 36 TYR C O 1
ATOM 2861 N N . GLY C 2 37 ? 146.23566 129.99118 112.05045 1.000 80.44790 37 GLY C N 1
ATOM 2862 C CA . GLY C 2 37 ? 147.58835 129.91667 112.58237 1.000 74.96898 37 GLY C CA 1
ATOM 2863 C C . GLY C 2 37 ? 147.76312 128.76715 113.55482 1.000 69.93263 37 GLY C C 1
ATOM 2864 O O . GLY C 2 37 ? 148.70445 127.97918 113.44486 1.000 70.59004 37 GLY C O 1
ATOM 2865 N N . THR C 2 38 ? 146.83744 128.64337 114.50604 1.000 69.88811 38 THR C N 1
ATOM 2866 C CA . THR C 2 38 ? 146.91550 127.56171 115.47945 1.000 68.45631 38 THR C CA 1
ATOM 2867 C C . THR C 2 38 ? 146.76416 126.20516 114.80945 1.000 68.40175 38 THR C C 1
ATOM 2868 O O . THR C 2 38 ? 147.42812 125.23500 115.19429 1.000 69.60802 38 THR C O 1
ATOM 2872 N N . PHE C 2 39 ? 145.88158 126.11063 113.81449 1.000 70.48826 39 PHE C N 1
ATOM 2873 C CA . PHE C 2 39 ? 145.68809 124.83809 113.12990 1.000 69.52869 39 PHE C CA 1
ATOM 2874 C C . PHE C 2 39 ? 146.92221 124.43794 112.33711 1.000 67.96855 39 PHE C C 1
ATOM 2875 O O . PHE C 2 39 ? 147.26817 123.25265 112.27822 1.000 75.17344 39 PHE C O 1
ATOM 2883 N N . ARG C 2 40 ? 147.58376 125.40278 111.70285 1.000 65.64187 40 ARG C N 1
ATOM 2884 C CA . ARG C 2 40 ? 148.81288 125.08295 110.98850 1.000 68.23660 40 ARG C CA 1
ATOM 2885 C C . ARG C 2 40 ? 149.91145 124.66462 111.95740 1.000 72.15711 40 ARG C C 1
ATOM 2886 O O . ARG C 2 40 ? 150.67563 123.73574 111.67602 1.000 71.88388 40 ARG C O 1
ATOM 2894 N N . CYS C 2 41 ? 149.98242 125.31510 113.12009 1.000 73.77489 41 CYS C N 1
ATOM 2895 C CA . CYS C 2 41 ? 150.92327 124.88685 114.14923 1.000 66.29864 41 CYS C CA 1
ATOM 2896 C C . CYS C 2 41 ? 150.62639 123.46575 114.61713 1.000 66.92132 41 CYS C C 1
ATOM 2897 O O . CYS C 2 41 ? 151.54363 122.65196 114.77649 1.000 66.42490 41 CYS C O 1
ATOM 2899 N N . LEU C 2 42 ? 149.34786 123.14963 114.84049 1.000 68.11155 42 LEU C N 1
ATOM 2900 C CA . LEU C 2 42 ? 148.96140 121.81633 115.29642 1.000 67.31200 42 LEU C CA 1
ATOM 2901 C C . LEU C 2 42 ? 149.23294 120.76173 114.22733 1.000 67.08935 42 LEU C C 1
ATOM 2902 O O . LEU C 2 42 ? 149.67124 119.64706 114.53614 1.000 71.27055 42 LEU C O 1
ATOM 2907 N N . ASP C 2 43 ? 148.96619 121.10330 112.96672 1.000 63.53177 43 ASP C N 1
ATOM 2908 C CA . ASP C 2 43 ? 149.29745 120.22199 111.85272 1.000 62.26811 43 ASP C CA 1
ATOM 2909 C C . ASP C 2 43 ? 150.78919 119.92158 111.82694 1.000 64.21225 43 ASP C C 1
ATOM 2910 O O . ASP C 2 43 ? 151.20519 118.76653 111.70013 1.000 69.12940 43 ASP C O 1
ATOM 2915 N N . ALA C 2 44 ? 151.61307 120.95999 111.95608 1.000 63.89087 44 ALA C N 1
ATOM 2916 C CA . ALA C 2 44 ? 153.05474 120.75837 112.01153 1.000 63.55580 44 ALA C CA 1
ATOM 2917 C C . ALA C 2 44 ? 153.44096 119.90608 113.21176 1.000 63.28782 44 ALA C C 1
ATOM 2918 O O . ALA C 2 44 ? 154.36957 119.09453 113.13297 1.000 61.43770 44 ALA C O 1
ATOM 2920 N N . ALA C 2 45 ? 152.74257 120.08387 114.33536 1.000 64.54760 45 ALA C N 1
ATOM 2921 C CA . ALA C 2 45 ? 153.02159 119.28091 115.51964 1.000 59.64215 45 ALA C CA 1
ATOM 2922 C C . ALA C 2 45 ? 152.82468 117.79924 115.23505 1.000 58.81958 45 ALA C C 1
ATOM 2923 O O . ALA C 2 45 ? 153.68951 116.97310 115.54739 1.000 60.31048 45 ALA C O 1
ATOM 2925 N N . ARG C 2 46 ? 151.68899 117.43981 114.63212 1.000 58.52164 46 ARG C N 1
ATOM 2926 C CA . ARG C 2 46 ? 151.45060 116.03286 114.34553 1.000 58.83407 46 ARG C CA 1
ATOM 2927 C C . ARG C 2 46 ? 152.39889 115.50908 113.27555 1.000 60.82747 46 ARG C C 1
ATOM 2928 O O . ARG C 2 46 ? 152.78779 114.33803 113.32374 1.000 63.53178 46 ARG C O 1
ATOM 2936 N N . ARG C 2 47 ? 152.79372 116.34563 112.31418 1.000 60.87804 47 ARG C N 1
ATOM 2937 C CA . ARG C 2 47 ? 153.79012 115.91675 111.33732 1.000 59.12565 47 ARG C CA 1
ATOM 2938 C C . ARG C 2 47 ? 155.12604 115.60640 112.00898 1.000 63.56162 47 ARG C C 1
ATOM 2939 O O . ARG C 2 47 ? 155.76000 114.58808 111.70957 1.000 65.51374 47 ARG C O 1
ATOM 2947 N N . VAL C 2 48 ? 155.56058 116.47090 112.92774 1.000 64.48065 48 VAL C N 1
ATOM 2948 C CA . VAL C 2 48 ? 156.80223 116.23190 113.65666 1.000 59.04849 48 VAL C CA 1
ATOM 2949 C C . VAL C 2 48 ? 156.70744 114.94560 114.46381 1.000 61.22032 48 VAL C C 1
ATOM 2950 O O . VAL C 2 48 ? 157.64612 114.14115 114.49524 1.000 65.33846 48 VAL C O 1
ATOM 2954 N N . LEU C 2 49 ? 155.57771 114.73664 115.14107 1.000 61.29666 49 LEU C N 1
ATOM 2955 C CA . LEU C 2 49 ? 155.39592 113.50457 115.89458 1.000 62.00404 49 LEU C CA 1
ATOM 2956 C C . LEU C 2 49 ? 155.38597 112.28804 114.98105 1.000 64.05232 49 LEU C C 1
ATOM 2957 O O . LEU C 2 49 ? 155.82014 111.20494 115.38801 1.000 67.01489 49 LEU C O 1
ATOM 2962 N N . ALA C 2 50 ? 154.89228 112.44150 113.75056 1.000 61.85106 50 ALA C N 1
ATOM 2963 C CA . ALA C 2 50 ? 154.98247 111.35170 112.78628 1.000 60.99589 50 ALA C CA 1
ATOM 2964 C C . ALA C 2 50 ? 156.43459 111.01516 112.48277 1.000 66.63681 50 ALA C C 1
ATOM 2965 O O . ALA C 2 50 ? 156.81022 109.83830 112.43147 1.000 70.47953 50 ALA C O 1
ATOM 2967 N N . LEU C 2 51 ? 157.27075 112.03584 112.28524 1.000 69.14667 51 LEU C N 1
ATOM 2968 C CA . LEU C 2 51 ? 158.68405 111.78193 112.04776 1.000 69.07229 51 LEU C CA 1
ATOM 2969 C C . LEU C 2 51 ? 159.32393 111.09136 113.24276 1.000 71.26866 51 LEU C C 1
ATOM 2970 O O . LEU C 2 51 ? 160.13903 110.17620 113.07739 1.000 75.07707 51 LEU C O 1
ATOM 2975 N N . ALA C 2 52 ? 158.96528 111.50601 114.45655 1.000 71.17591 52 ALA C N 1
ATOM 2976 C CA . ALA C 2 52 ? 159.54941 110.94058 115.66352 1.000 69.38967 52 ALA C CA 1
ATOM 2977 C C . ALA C 2 52 ? 158.89680 109.63393 116.09552 1.000 75.24597 52 ALA C C 1
ATOM 2978 O O . ALA C 2 52 ? 159.34097 109.03770 117.08204 1.000 82.12425 52 ALA C O 1
ATOM 2980 N N . ALA C 2 53 ? 157.85417 109.18065 115.39751 1.000 74.49648 53 ALA C N 1
ATOM 2981 C CA . ALA C 2 53 ? 157.16630 107.95979 115.80494 1.000 75.05711 53 ALA C CA 1
ATOM 2982 C C . ALA C 2 53 ? 158.03776 106.72735 115.59451 1.000 84.49294 53 ALA C C 1
ATOM 2983 O O . ALA C 2 53 ? 158.04124 105.81401 116.42782 1.000 87.76184 53 ALA C O 1
ATOM 2985 N N . GLY C 2 54 ? 158.77651 106.67896 114.48867 1.000 82.34309 54 GLY C N 1
ATOM 2986 C CA . GLY C 2 54 ? 159.56171 105.50608 114.15941 1.000 85.48349 54 GLY C CA 1
ATOM 2987 C C . GLY C 2 54 ? 161.02612 105.60566 114.53144 1.000 88.96699 54 GLY C C 1
ATOM 2988 O O . GLY C 2 54 ? 161.75624 104.61382 114.46005 1.000 91.74109 54 GLY C O 1
ATOM 2989 N N . THR C 2 55 ? 161.46851 106.79297 114.93337 1.000 86.12515 55 THR C N 1
ATOM 2990 C CA . THR C 2 55 ? 162.86618 107.03050 115.27703 1.000 84.43888 55 THR C CA 1
ATOM 2991 C C . THR C 2 55 ? 163.06505 107.48455 116.71164 1.000 81.37022 55 THR C C 1
ATOM 2992 O O . THR C 2 55 ? 164.03991 107.08289 117.35193 1.000 82.00359 55 THR C O 1
ATOM 2996 N N . GLY C 2 56 ? 162.16613 108.31350 117.23589 1.000 82.29479 56 GLY C N 1
ATOM 2997 C CA . GLY C 2 56 ? 162.30523 108.82246 118.57741 1.000 80.83632 56 GLY C CA 1
ATOM 2998 C C . GLY C 2 56 ? 161.83018 107.83526 119.61701 1.000 82.65139 56 GLY C C 1
ATOM 2999 O O . GLY C 2 56 ? 161.43526 106.69858 119.31990 1.000 88.26460 56 GLY C O 1
ATOM 3000 N N . PRO C 2 57 ? 161.87014 108.26820 120.87642 1.000 81.22791 57 PRO C N 1
ATOM 3001 C CA . PRO C 2 57 ? 161.45111 107.38377 121.96781 1.000 90.32820 57 PRO C CA 1
ATOM 3002 C C . PRO C 2 57 ? 160.00981 106.93196 121.78584 1.000 97.18940 57 PRO C C 1
ATOM 3003 O O . PRO C 2 57 ? 159.14339 107.70122 121.36831 1.000 94.13863 57 PRO C O 1
ATOM 3007 N N . HIS C 2 58 ? 159.76272 105.66285 122.10103 1.000 98.96303 58 HIS C N 1
ATOM 3008 C CA . HIS C 2 58 ? 158.43380 105.07480 121.98301 1.000 95.81344 58 HIS C CA 1
ATOM 3009 C C . HIS C 2 58 ? 157.73521 105.17789 123.33307 1.000 89.25137 58 HIS C C 1
ATOM 3010 O O . HIS C 2 58 ? 158.15283 104.54091 124.30609 1.000 95.81895 58 HIS C O 1
ATOM 3017 N N . HIS C 2 59 ? 156.67542 105.97995 123.39254 1.000 81.25806 59 HIS C N 1
ATOM 3018 C CA . HIS C 2 59 ? 155.89978 106.16783 124.60772 1.000 82.14223 59 HIS C CA 1
ATOM 3019 C C . HIS C 2 59 ? 154.42502 105.99459 124.26597 1.000 84.26486 59 HIS C C 1
ATOM 3020 O O . HIS C 2 59 ? 153.95829 106.55296 123.25892 1.000 84.55743 59 HIS C O 1
ATOM 3027 N N . PRO C 2 60 ? 153.66322 105.23083 125.05739 1.000 85.25387 60 PRO C N 1
ATOM 3028 C CA . PRO C 2 60 ? 152.23884 105.04846 124.72313 1.000 85.59265 60 PRO C CA 1
ATOM 3029 C C . PRO C 2 60 ? 151.47581 106.35814 124.62723 1.000 87.04156 60 PRO C C 1
ATOM 3030 O O . PRO C 2 60 ? 150.64550 106.53500 123.72768 1.000 85.24898 60 PRO C O 1
ATOM 3034 N N . GLU C 2 61 ? 151.76372 107.29527 125.52940 1.000 85.13750 61 GLU C N 1
ATOM 3035 C CA . GLU C 2 61 ? 151.07376 108.57650 125.50161 1.000 84.46492 61 GLU C CA 1
ATOM 3036 C C . GLU C 2 61 ? 151.39859 109.35541 124.23461 1.000 83.16930 61 GLU C C 1
ATOM 3037 O O . GLU C 2 61 ? 150.56824 110.13502 123.75949 1.000 84.22869 61 GLU C O 1
ATOM 3043 N N . LEU C 2 62 ? 152.59577 109.16122 123.67381 1.000 80.84975 62 LEU C N 1
ATOM 3044 C CA . LEU C 2 62 ? 152.91779 109.80362 122.40362 1.000 76.30926 62 LEU C CA 1
ATOM 3045 C C . LEU C 2 62 ? 152.00917 109.30756 121.28861 1.000 82.81833 62 LEU C C 1
ATOM 3046 O O . LEU C 2 62 ? 151.51798 110.10030 120.47759 1.000 86.86810 62 LEU C O 1
ATOM 3051 N N . ASP C 2 63 ? 151.77876 107.99536 121.22946 1.000 84.76597 63 ASP C N 1
ATOM 3052 C CA . ASP C 2 63 ? 150.85743 107.45748 120.23583 1.000 84.13614 63 ASP C CA 1
ATOM 3053 C C . ASP C 2 63 ? 149.44948 107.99469 120.45169 1.000 80.12295 63 ASP C C 1
ATOM 3054 O O . ASP C 2 63 ? 148.76380 108.36266 119.49330 1.000 78.61259 63 ASP C O 1
ATOM 3059 N N . ALA C 2 64 ? 149.00521 108.06262 121.70727 1.000 82.31935 64 ALA C N 1
ATOM 3060 C CA . ALA C 2 64 ? 147.68326 108.60792 121.98763 1.000 88.01497 64 ALA C CA 1
ATOM 3061 C C . ALA C 2 64 ? 147.57593 110.05866 121.53116 1.000 85.20498 64 ALA C C 1
ATOM 3062 O O . ALA C 2 64 ? 146.56902 110.45926 120.93664 1.000 86.51068 64 ALA C O 1
ATOM 3064 N N . LEU C 2 65 ? 148.61035 110.85950 121.79799 1.000 81.83267 65 LEU C N 1
ATOM 3065 C CA . LEU C 2 65 ? 148.60509 112.26365 121.39642 1.000 79.48323 65 LEU C CA 1
ATOM 3066 C C . LEU C 2 65 ? 148.59119 112.41265 119.88172 1.000 77.11566 65 LEU C C 1
ATOM 3067 O O . LEU C 2 65 ? 147.88086 113.26495 119.33701 1.000 79.16568 65 LEU C O 1
ATOM 3072 N N . ARG C 2 66 ? 149.39628 111.60950 119.18972 1.000 75.28321 66 ARG C N 1
ATOM 3073 C CA . ARG C 2 66 ? 149.40217 111.66075 117.73787 1.000 74.87772 66 ARG C CA 1
ATOM 3074 C C . ARG C 2 66 ? 148.03225 111.30556 117.18323 1.000 79.71124 66 ARG C C 1
ATOM 3075 O O . ARG C 2 66 ? 147.56156 111.92612 116.22438 1.000 79.86060 66 ARG C O 1
ATOM 3083 N N . GLY C 2 67 ? 147.37192 110.31355 117.78301 1.000 82.62407 67 GLY C N 1
ATOM 3084 C CA . GLY C 2 67 ? 146.01528 109.99375 117.37622 1.000 81.31287 67 GLY C CA 1
ATOM 3085 C C . GLY C 2 67 ? 145.04867 111.13671 117.62189 1.000 81.92922 67 GLY C C 1
ATOM 3086 O O . GLY C 2 67 ? 144.15311 111.38842 116.81261 1.000 82.69145 67 GLY C O 1
ATOM 3087 N N . ARG C 2 68 ? 145.21190 111.83996 118.74445 1.000 80.49537 68 ARG C N 1
ATOM 3088 C CA . ARG C 2 68 ? 144.36396 112.99125 119.02910 1.000 80.20502 68 ARG C CA 1
ATOM 3089 C C . ARG C 2 68 ? 144.48801 114.04306 117.93327 1.000 79.66777 68 ARG C C 1
ATOM 3090 O O . ARG C 2 68 ? 143.48571 114.50556 117.37953 1.000 82.03089 68 ARG C O 1
ATOM 3098 N N . MET C 2 69 ? 145.72097 114.42336 117.59840 1.000 79.38021 69 MET C N 1
ATOM 3099 C CA . MET C 2 69 ? 145.92808 115.41878 116.55550 1.000 73.49030 69 MET C CA 1
ATOM 3100 C C . MET C 2 69 ? 145.45559 114.91159 115.20328 1.000 74.63772 69 MET C C 1
ATOM 3101 O O . MET C 2 69 ? 144.94995 115.68835 114.38533 1.000 78.48455 69 MET C O 1
ATOM 3106 N N . ASP C 2 70 ? 145.64858 113.62041 114.93623 1.000 76.25344 70 ASP C N 1
ATOM 3107 C CA . ASP C 2 70 ? 145.15708 113.04300 113.69123 1.000 77.49994 70 ASP C CA 1
ATOM 3108 C C . ASP C 2 70 ? 143.64849 113.20523 113.58150 1.000 80.77869 70 ASP C C 1
ATOM 3109 O O . ASP C 2 70 ? 143.12919 113.64277 112.54894 1.000 83.99926 70 ASP C O 1
ATOM 3114 N N . ASP C 2 71 ? 142.92917 112.88325 114.65742 1.000 83.72620 71 ASP C N 1
ATOM 3115 C CA . ASP C 2 71 ? 141.48195 113.05082 114.65535 1.000 84.24509 71 ASP C CA 1
ATOM 3116 C C . ASP C 2 71 ? 141.09692 114.50685 114.43586 1.000 80.41864 71 ASP C C 1
ATOM 3117 O O . ASP C 2 71 ? 140.15352 114.80273 113.69643 1.000 83.27738 71 ASP C O 1
ATOM 3122 N N . VAL C 2 72 ? 141.81753 115.43339 115.06498 1.000 78.93192 72 VAL C N 1
ATOM 3123 C CA . VAL C 2 72 ? 141.44497 116.84022 114.98030 1.000 76.55067 72 VAL C CA 1
ATOM 3124 C C . VAL C 2 72 ? 141.67334 117.37608 113.57152 1.000 79.82064 72 VAL C C 1
ATOM 3125 O O . VAL C 2 72 ? 140.74692 117.87725 112.92462 1.000 85.75794 72 VAL C O 1
ATOM 3129 N N . MET C 2 73 ? 142.90638 117.27607 113.07296 1.000 79.78075 73 MET C N 1
ATOM 3130 C CA . MET C 2 73 ? 143.21554 117.83789 111.76221 1.000 79.13626 73 MET C CA 1
ATOM 3131 C C . MET C 2 73 ? 142.55243 117.03821 110.64854 1.000 83.21560 73 MET C C 1
ATOM 3132 O O . MET C 2 73 ? 141.77242 117.57801 109.85575 1.000 88.65757 73 MET C O 1
ATOM 3137 N N . CYS C 2 74 ? 142.85333 115.74747 110.57398 1.000 80.42703 74 CYS C N 1
ATOM 3138 C CA . CYS C 2 74 ? 142.30887 114.91453 109.51640 1.000 78.98326 74 CYS C CA 1
ATOM 3139 C C . CYS C 2 74 ? 140.82392 114.65383 109.75440 1.000 85.99740 74 CYS C C 1
ATOM 3140 O O . CYS C 2 74 ? 140.27697 114.92462 110.82693 1.000 87.82091 74 CYS C O 1
ATOM 3142 N N . GLY C 2 75 ? 140.16741 114.11876 108.72812 1.000 92.69800 75 GLY C N 1
ATOM 3143 C CA . GLY C 2 75 ? 138.77130 113.76077 108.82254 1.000 96.93129 75 GLY C CA 1
ATOM 3144 C C . GLY C 2 75 ? 137.85504 114.96167 108.93170 1.000 101.37501 75 GLY C C 1
ATOM 3145 O O . GLY C 2 75 ? 137.97421 115.92895 108.17411 1.000 102.07675 75 GLY C O 1
ATOM 3146 N N . PRO C 2 76 ? 136.91734 114.92759 109.88313 1.000 103.78215 76 PRO C N 1
ATOM 3147 C CA . PRO C 2 76 ? 135.89790 115.98037 109.93886 1.000 103.23033 76 PRO C CA 1
ATOM 3148 C C . PRO C 2 76 ? 136.50976 117.34394 110.21840 1.000 105.25964 76 PRO C C 1
ATOM 3149 O O . PRO C 2 76 ? 137.49352 117.47226 110.95072 1.000 102.54785 76 PRO C O 1
ATOM 3153 N N . MET C 2 77 ? 135.91063 118.37071 109.62268 1.000 103.84550 77 MET C N 1
ATOM 3154 C CA . MET C 2 77 ? 136.32573 119.75139 109.81900 1.000 102.38437 77 MET C CA 1
ATOM 3155 C C . MET C 2 77 ? 135.23570 120.51565 110.55532 1.000 102.26101 77 MET C C 1
ATOM 3156 O O . MET C 2 77 ? 134.04244 120.32571 110.29319 1.000 105.50873 77 MET C O 1
ATOM 3161 N N . GLY C 2 78 ? 135.64888 121.37615 111.47367 1.000 102.37912 78 GLY C N 1
ATOM 3162 C CA . GLY C 2 78 ? 134.74435 122.19349 112.25288 1.000 107.44645 78 GLY C CA 1
ATOM 3163 C C . GLY C 2 78 ? 134.83483 121.87468 113.72983 1.000 108.07265 78 GLY C C 1
ATOM 3164 O O . GLY C 2 78 ? 135.55644 120.97481 114.15784 1.000 109.35475 78 GLY C O 1
ATOM 3165 N N . ASP C 2 79 ? 134.07466 122.64049 114.51288 1.000 108.40283 79 ASP C N 1
ATOM 3166 C CA . ASP C 2 79 ? 134.01851 122.46616 115.96418 1.000 112.00316 79 ASP C CA 1
ATOM 3167 C C . ASP C 2 79 ? 135.43688 122.63314 116.49271 1.000 112.37265 79 ASP C C 1
ATOM 3168 O O . ASP C 2 79 ? 136.04833 123.68315 116.22402 1.000 109.72415 79 ASP C O 1
ATOM 3173 N N . HIS C 2 80 ? 135.99359 121.66293 117.21374 1.000 112.23295 80 HIS C N 1
ATOM 3174 C CA . HIS C 2 80 ? 137.40562 121.66914 117.57514 1.000 106.74448 80 HIS C CA 1
ATOM 3175 C C . HIS C 2 80 ? 137.80766 122.98403 118.23707 1.000 109.17338 80 HIS C C 1
ATOM 3176 O O . HIS C 2 80 ? 138.72906 123.66973 117.78892 1.000 110.04387 80 HIS C O 1
ATOM 3183 N N . GLU C 2 81 ? 137.08318 123.35307 119.29376 1.000 109.41380 81 GLU C N 1
ATOM 3184 C CA . GLU C 2 81 ? 137.48736 124.51317 120.07656 1.000 109.67878 81 GLU C CA 1
ATOM 3185 C C . GLU C 2 81 ? 138.96521 124.40311 120.40824 1.000 109.38980 81 GLU C C 1
ATOM 3186 O O . GLU C 2 81 ? 139.41972 123.37617 120.91067 1.000 105.60725 81 GLU C O 1
ATOM 3192 N N . LEU C 2 82 ? 139.71526 125.45798 120.11044 1.000 106.25467 82 LEU C N 1
ATOM 3193 C CA . LEU C 2 82 ? 141.16562 125.32696 120.11767 1.000 96.27069 82 LEU C CA 1
ATOM 3194 C C . LEU C 2 82 ? 141.82227 125.72509 121.42812 1.000 94.73712 82 LEU C C 1
ATOM 3195 O O . LEU C 2 82 ? 142.87388 125.17191 121.75466 1.000 97.16988 82 LEU C O 1
ATOM 3200 N N . ASP C 2 83 ? 141.27942 126.67647 122.18533 1.000 97.99660 83 ASP C N 1
ATOM 3201 C CA . ASP C 2 83 ? 141.95639 127.02105 123.43163 1.000 99.91137 83 ASP C CA 1
ATOM 3202 C C . ASP C 2 83 ? 142.06020 125.80202 124.34335 1.000 100.10976 83 ASP C C 1
ATOM 3203 O O . ASP C 2 83 ? 143.16093 125.39514 124.72975 1.000 98.94942 83 ASP C O 1
ATOM 3208 N N . THR C 2 84 ? 140.92931 125.14844 124.61282 1.000 101.51851 84 THR C N 1
ATOM 3209 C CA . THR C 2 84 ? 140.93384 123.96729 125.46892 1.000 99.53888 84 THR C CA 1
ATOM 3210 C C . THR C 2 84 ? 141.68385 122.81222 124.82025 1.000 96.21952 84 THR C C 1
ATOM 3211 O O . THR C 2 84 ? 142.46524 122.12015 125.48119 1.000 94.95893 84 THR C O 1
ATOM 3215 N N . LEU C 2 85 ? 141.45566 122.59157 123.52531 1.000 97.91161 85 LEU C N 1
ATOM 3216 C CA . LEU C 2 85 ? 142.06572 121.45777 122.84150 1.000 95.18438 85 LEU C CA 1
ATOM 3217 C C . LEU C 2 85 ? 143.58379 121.56931 122.83372 1.000 93.42870 85 LEU C C 1
ATOM 3218 O O . LEU C 2 85 ? 144.29401 120.62228 123.19142 1.000 91.66985 85 LEU C O 1
ATOM 3223 N N . LEU C 2 86 ? 144.09530 122.72955 122.42147 1.000 93.72969 86 LEU C N 1
ATOM 3224 C CA . LEU C 2 86 ? 145.53804 122.94986 122.39906 1.000 86.24921 86 LEU C CA 1
ATOM 3225 C C . LEU C 2 86 ? 146.13050 122.86922 123.79844 1.000 87.25064 86 LEU C C 1
ATOM 3226 O O . LEU C 2 86 ? 147.18748 122.26484 123.99430 1.000 91.91870 86 LEU C O 1
ATOM 3231 N N . ASP C 2 87 ? 145.46522 123.47095 124.78379 1.000 87.37900 87 ASP C N 1
ATOM 3232 C CA . ASP C 2 87 ? 145.96092 123.38234 126.15467 1.000 90.54914 87 ASP C CA 1
ATOM 3233 C C . ASP C 2 87 ? 146.10181 121.92791 126.58686 1.000 89.89105 87 ASP C C 1
ATOM 3234 O O . ASP C 2 87 ? 147.14641 121.51841 127.10330 1.000 88.43454 87 ASP C O 1
ATOM 3239 N N . GLN C 2 88 ? 145.06017 121.12579 126.35886 1.000 90.12850 88 GLN C N 1
ATOM 3240 C CA . GLN C 2 88 ? 145.08365 119.72999 126.78431 1.000 86.27520 88 GLN C CA 1
ATOM 3241 C C . GLN C 2 88 ? 146.18573 118.95006 126.07668 1.000 85.20487 88 GLN C C 1
ATOM 3242 O O . GLN C 2 88 ? 146.95841 118.22764 126.71387 1.000 86.39816 88 GLN C O 1
ATOM 3248 N N . MET C 2 89 ? 146.27721 119.09157 124.75349 1.000 86.87420 89 MET C N 1
ATOM 3249 C CA . MET C 2 89 ? 147.28452 118.35599 123.99583 1.000 84.35073 89 MET C CA 1
ATOM 3250 C C . MET C 2 89 ? 148.68922 118.71475 124.46056 1.000 83.95226 89 MET C C 1
ATOM 3251 O O . MET C 2 89 ? 149.52412 117.83697 124.69764 1.000 85.43380 89 MET C O 1
ATOM 3256 N N . CYS C 2 90 ? 148.96233 120.01201 124.59800 1.000 81.01348 90 CYS C N 1
ATOM 3257 C CA . CYS C 2 90 ? 150.29112 120.45205 125.00105 1.000 77.21670 90 CYS C CA 1
ATOM 3258 C C . CYS C 2 90 ? 150.62490 119.98332 126.41169 1.000 81.05455 90 CYS C C 1
ATOM 3259 O O . CYS C 2 90 ? 151.76355 119.59277 126.68962 1.000 82.14515 90 CYS C O 1
ATOM 3261 N N . GLU C 2 91 ? 149.64482 120.01457 127.31616 1.000 83.38727 91 GLU C N 1
ATOM 3262 C CA . GLU C 2 91 ? 149.87545 119.53493 128.67651 1.000 80.83605 91 GLU C CA 1
ATOM 3263 C C . GLU C 2 91 ? 150.25070 118.05903 128.68622 1.000 76.87825 91 GLU C C 1
ATOM 3264 O O . GLU C 2 91 ? 151.15815 117.64145 129.41132 1.000 79.08916 91 GLU C O 1
ATOM 3270 N N . ARG C 2 92 ? 149.54640 117.25114 127.90167 1.000 76.08433 92 ARG C N 1
ATOM 3271 C CA . ARG C 2 92 ? 149.86938 115.83600 127.83159 1.000 76.87054 92 ARG C CA 1
ATOM 3272 C C . ARG C 2 92 ? 151.27738 115.62371 127.29330 1.000 78.23811 92 ARG C C 1
ATOM 3273 O O . ARG C 2 92 ? 152.05044 114.83143 127.84107 1.000 79.85987 92 ARG C O 1
ATOM 3281 N N . LEU C 2 93 ? 151.63772 116.33548 126.22449 1.000 77.88433 93 LEU C N 1
ATOM 3282 C CA . LEU C 2 93 ? 153.00346 116.22948 125.73007 1.000 75.77252 93 LEU C CA 1
ATOM 3283 C C . LEU C 2 93 ? 154.00058 116.64923 126.79875 1.000 76.36344 93 LEU C C 1
ATOM 3284 O O . LEU C 2 93 ? 155.09750 116.08683 126.87881 1.000 79.29838 93 LEU C O 1
ATOM 3289 N N . ALA C 2 94 ? 153.62729 117.61642 127.63959 1.000 75.33308 94 ALA C N 1
ATOM 3290 C CA . ALA C 2 94 ? 154.49155 118.02480 128.74051 1.000 73.08173 94 ALA C CA 1
ATOM 3291 C C . ALA C 2 94 ? 154.73817 116.87446 129.69995 1.000 78.88433 94 ALA C C 1
ATOM 3292 O O . ALA C 2 94 ? 155.87872 116.62218 130.10434 1.000 82.52963 94 ALA C O 1
ATOM 3294 N N . THR C 2 95 ? 153.67658 116.16109 130.08177 1.000 80.91718 95 THR C N 1
ATOM 3295 C CA . THR C 2 95 ? 153.87933 114.99429 130.92371 1.000 78.64995 95 THR C CA 1
ATOM 3296 C C . THR C 2 95 ? 154.82107 114.00783 130.25531 1.000 80.64841 95 THR C C 1
ATOM 3297 O O . THR C 2 95 ? 155.68568 113.42059 130.91458 1.000 84.88668 95 THR C O 1
ATOM 3301 N N . VAL C 2 96 ? 154.68615 113.82224 128.94178 1.000 78.29182 96 VAL C N 1
ATOM 3302 C CA . VAL C 2 96 ? 155.54133 112.86742 128.25190 1.000 80.07778 96 VAL C CA 1
ATOM 3303 C C . VAL C 2 96 ? 157.00197 113.29011 128.33394 1.000 85.88902 96 VAL C C 1
ATOM 3304 O O . VAL C 2 96 ? 157.88746 112.46437 128.58377 1.000 90.66892 96 VAL C O 1
ATOM 3308 N N . LEU C 2 97 ? 157.28210 114.57843 128.12312 1.000 82.16948 97 LEU C N 1
ATOM 3309 C CA . LEU C 2 97 ? 158.67003 115.01990 128.02712 1.000 81.55902 97 LEU C CA 1
ATOM 3310 C C . LEU C 2 97 ? 159.41345 114.89030 129.35067 1.000 91.70417 97 LEU C C 1
ATOM 3311 O O . LEU C 2 97 ? 160.63427 114.69683 129.35494 1.000 97.45745 97 LEU C O 1
ATOM 3316 N N . GLU C 2 98 ? 158.71069 114.99643 130.47959 1.000 91.42358 98 GLU C N 1
ATOM 3317 C CA . GLU C 2 98 ? 159.38181 114.93925 131.77255 1.000 95.67543 98 GLU C CA 1
ATOM 3318 C C . GLU C 2 98 ? 159.90224 113.55137 132.11974 1.000 96.77962 98 GLU C C 1
ATOM 3319 O O . GLU C 2 98 ? 160.66583 113.42295 133.08305 1.000 98.35780 98 GLU C O 1
ATOM 3325 N N . ASP C 2 99 ? 159.51526 112.52209 131.37980 1.000 96.02433 99 ASP C N 1
ATOM 3326 C CA . ASP C 2 99 ? 159.98783 111.17492 131.67997 1.000 99.11458 99 ASP C CA 1
ATOM 3327 C C . ASP C 2 99 ? 161.49445 111.09609 131.45707 1.000 100.40472 99 ASP C C 1
ATOM 3328 O O . ASP C 2 99 ? 161.97901 111.52886 130.40520 1.000 100.72902 99 ASP C O 1
ATOM 3333 N N . PRO C 2 100 ? 162.26787 110.56761 132.41423 1.000 101.02389 100 PRO C N 1
ATOM 3334 C CA . PRO C 2 100 ? 163.72144 110.48498 132.19493 1.000 102.03064 100 PRO C CA 1
ATOM 3335 C C . PRO C 2 100 ? 164.10290 109.70409 130.94858 1.000 102.70172 100 PRO C C 1
ATOM 3336 O O . PRO C 2 100 ? 165.06231 110.07269 130.26184 1.000 103.33615 100 PRO C O 1
ATOM 3340 N N . ASP C 2 101 ? 163.37383 108.63141 130.63444 1.000 104.12235 101 ASP C N 1
ATOM 3341 C CA . ASP C 2 101 ? 163.67772 107.86190 129.43365 1.000 105.34101 101 ASP C CA 1
ATOM 3342 C C . ASP C 2 101 ? 163.37169 108.64753 128.16605 1.000 102.73990 101 ASP C C 1
ATOM 3343 O O . ASP C 2 101 ? 164.07985 108.50401 127.16306 1.000 100.24935 101 ASP C O 1
ATOM 3348 N N . VAL C 2 102 ? 162.32309 109.47044 128.18685 1.000 101.30418 102 VAL C N 1
ATOM 3349 C CA . VAL C 2 102 ? 161.94001 110.21596 126.98943 1.000 96.84000 102 VAL C CA 1
ATOM 3350 C C . VAL C 2 102 ? 163.03097 111.20878 126.60476 1.000 100.97209 102 VAL C C 1
ATOM 3351 O O . VAL C 2 102 ? 163.42092 111.30368 125.43665 1.000 105.24249 102 VAL C O 1
ATOM 3355 N N . ILE C 2 103 ? 163.54088 111.96068 127.57873 1.000 101.27878 103 ILE C N 1
ATOM 3356 C CA . ILE C 2 103 ? 164.62550 112.91383 127.35857 1.000 101.75475 103 ILE C CA 1
ATOM 3357 C C . ILE C 2 103 ? 165.70519 112.64923 128.39715 1.000 104.42027 103 ILE C C 1
ATOM 3358 O O . ILE C 2 103 ? 165.42651 112.66176 129.60151 1.000 107.67989 103 ILE C O 1
ATOM 3363 N N . SER C 2 104 ? 166.93348 112.41198 127.93396 1.000 104.38723 104 SER C N 1
ATOM 3364 C CA . SER C 2 104 ? 168.03902 112.13070 128.84314 1.000 109.33816 104 SER C CA 1
ATOM 3365 C C . SER C 2 104 ? 168.65201 113.41424 129.39123 1.000 113.00530 104 SER C C 1
ATOM 3366 O O . SER C 2 104 ? 168.64375 113.65253 130.60403 1.000 112.45150 104 SER C O 1
ATOM 3369 N N . ASP C 2 105 ? 169.18432 114.25395 128.51078 1.000 118.20830 105 ASP C N 1
ATOM 3370 C CA . ASP C 2 105 ? 169.79520 115.51433 128.92173 1.000 121.94287 105 ASP C CA 1
ATOM 3371 C C . ASP C 2 105 ? 170.00034 116.44395 127.73085 1.000 124.47230 105 ASP C C 1
ATOM 3372 O O . ASP C 2 105 ? 170.03199 117.66401 127.87794 1.000 123.22322 105 ASP C O 1
ATOM 3378 N N . GLU D 2 7 ? 172.60630 107.92756 117.81564 1.000 85.55342 7 GLU D N 1
ATOM 3379 C CA . GLU D 2 7 ? 172.44606 109.20120 117.12623 1.000 92.16153 7 GLU D CA 1
ATOM 3380 C C . GLU D 2 7 ? 170.98530 109.44654 116.76525 1.000 88.89105 7 GLU D C 1
ATOM 3381 O O . GLU D 2 7 ? 170.48448 110.56372 116.88492 1.000 86.64799 7 GLU D O 1
ATOM 3387 N N . VAL D 2 8 ? 170.30380 108.38638 116.32706 1.000 88.37230 8 VAL D N 1
ATOM 3388 C CA . VAL D 2 8 ? 168.89696 108.50307 115.95358 1.000 84.44935 8 VAL D CA 1
ATOM 3389 C C . VAL D 2 8 ? 168.05430 108.90553 117.15984 1.000 82.33057 8 VAL D C 1
ATOM 3390 O O . VAL D 2 8 ? 167.12256 109.70984 117.04663 1.000 79.15609 8 VAL D O 1
ATOM 3394 N N . ARG D 2 9 ? 168.37879 108.36292 118.33625 1.000 81.63405 9 ARG D N 1
ATOM 3395 C CA . ARG D 2 9 ? 167.60400 108.65809 119.53584 1.000 79.30502 9 ARG D CA 1
ATOM 3396 C C . ARG D 2 9 ? 167.70865 110.12937 119.92339 1.000 81.45536 9 ARG D C 1
ATOM 3397 O O . ARG D 2 9 ? 166.72317 110.73231 120.36238 1.000 80.88201 9 ARG D O 1
ATOM 3405 N N . GLN D 2 10 ? 168.89890 110.71890 119.78800 1.000 81.83129 10 GLN D N 1
ATOM 3406 C CA . GLN D 2 10 ? 169.05430 112.14125 120.07982 1.000 79.68109 10 GLN D CA 1
ATOM 3407 C C . GLN D 2 10 ? 168.18639 112.98891 119.15987 1.000 80.87128 10 GLN D C 1
ATOM 3408 O O . GLN D 2 10 ? 167.53228 113.93850 119.60652 1.000 79.78507 10 GLN D O 1
ATOM 3414 N N . VAL D 2 11 ? 168.16787 112.65352 117.86957 1.000 80.04034 11 VAL D N 1
ATOM 3415 C CA . VAL D 2 11 ? 167.32411 113.37424 116.92375 1.000 71.81677 11 VAL D CA 1
ATOM 3416 C C . VAL D 2 11 ? 165.86105 113.24682 117.32193 1.000 68.42414 11 VAL D C 1
ATOM 3417 O O . VAL D 2 11 ? 165.10381 114.22175 117.27465 1.000 67.08719 11 VAL D O 1
ATOM 3421 N N . GLY D 2 12 ? 165.44105 112.04828 117.72905 1.000 68.99734 12 GLY D N 1
ATOM 3422 C CA . GLY D 2 12 ? 164.06476 111.86944 118.16111 1.000 68.05958 12 GLY D CA 1
ATOM 3423 C C . GLY D 2 12 ? 163.71821 112.68961 119.38908 1.000 65.82747 12 GLY D C 1
ATOM 3424 O O . GLY D 2 12 ? 162.62847 113.25358 119.48052 1.000 69.11663 12 GLY D O 1
ATOM 3425 N N . GLU D 2 13 ? 164.63623 112.75856 120.35430 1.000 64.22400 13 GLU D N 1
ATOM 3426 C CA . GLU D 2 13 ? 164.40718 113.57541 121.54260 1.000 63.40715 13 GLU D CA 1
ATOM 3427 C C . GLU D 2 13 ? 164.22527 115.04042 121.17168 1.000 62.72658 13 GLU D C 1
ATOM 3428 O O . GLU D 2 13 ? 163.30242 115.70744 121.64773 1.000 63.34372 13 GLU D O 1
ATOM 3434 N N . GLU D 2 14 ? 165.10185 115.55656 120.31253 1.000 64.51320 14 GLU D N 1
ATOM 3435 C CA . GLU D 2 14 ? 164.95838 116.93512 119.87505 1.000 63.48936 14 GLU D CA 1
ATOM 3436 C C . GLU D 2 14 ? 163.67950 117.12801 119.07423 1.000 61.13488 14 GLU D C 1
ATOM 3437 O O . GLU D 2 14 ? 163.08496 118.21142 119.10877 1.000 59.42390 14 GLU D O 1
ATOM 3443 N N . LEU D 2 15 ? 163.22609 116.08834 118.36909 1.000 60.52341 15 LEU D N 1
ATOM 3444 C CA . LEU D 2 15 ? 161.93653 116.16172 117.68842 1.000 51.63174 15 LEU D CA 1
ATOM 3445 C C . LEU D 2 15 ? 160.79291 116.29547 118.68229 1.000 49.41069 15 LEU D C 1
ATOM 3446 O O . LEU D 2 15 ? 159.83146 117.03355 118.43555 1.000 51.19334 15 LEU D O 1
ATOM 3451 N N . LEU D 2 16 ? 160.85916 115.56706 119.79762 1.000 51.76634 16 LEU D N 1
ATOM 3452 C CA . LEU D 2 16 ? 159.82807 115.70291 120.81692 1.000 49.87411 16 LEU D CA 1
ATOM 3453 C C . LEU D 2 16 ? 159.79360 117.11736 121.37566 1.000 49.93230 16 LEU D C 1
ATOM 3454 O O . LEU D 2 16 ? 158.71945 117.70468 121.53420 1.000 51.54958 16 LEU D O 1
ATOM 3459 N N . LEU D 2 17 ? 160.96063 117.68869 121.67055 1.000 51.34280 17 LEU D N 1
ATOM 3460 C CA . LEU D 2 17 ? 160.99456 119.05936 122.16006 1.000 49.86263 17 LEU D CA 1
ATOM 3461 C C . LEU D 2 17 ? 160.47240 120.03076 121.10813 1.000 51.36725 17 LEU D C 1
ATOM 3462 O O . LEU D 2 17 ? 159.77061 120.99409 121.43645 1.000 52.89448 17 LEU D O 1
ATOM 3467 N N . LEU D 2 18 ? 160.79794 119.78743 119.83726 1.000 50.80344 18 LEU D N 1
ATOM 3468 C CA . LEU D 2 18 ? 160.28627 120.62461 118.75713 1.000 48.23888 18 LEU D CA 1
ATOM 3469 C C . LEU D 2 18 ? 158.76726 120.54965 118.66333 1.000 47.34727 18 LEU D C 1
ATOM 3470 O O . LEU D 2 18 ? 158.09833 121.56643 118.43822 1.000 44.27703 18 LEU D O 1
ATOM 3475 N N . ALA D 2 19 ? 158.20674 119.34668 118.80865 1.000 47.38264 19 ALA D N 1
ATOM 3476 C CA . ALA D 2 19 ? 156.75646 119.19751 118.77930 1.000 40.45374 19 ALA D CA 1
ATOM 3477 C C . ALA D 2 19 ? 156.10900 119.93460 119.93973 1.000 43.21640 19 ALA D C 1
ATOM 3478 O O . ALA D 2 19 ? 155.05208 120.55509 119.78167 1.000 49.47841 19 ALA D O 1
ATOM 3480 N N . ALA D 2 20 ? 156.72797 119.87633 121.11955 1.000 42.16658 20 ALA D N 1
ATOM 3481 C CA . ALA D 2 20 ? 156.22004 120.64393 122.24783 1.000 41.64744 20 ALA D CA 1
ATOM 3482 C C . ALA D 2 20 ? 156.25037 122.13537 121.95090 1.000 44.31257 20 ALA D C 1
ATOM 3483 O O . ALA D 2 20 ? 155.30794 122.86081 122.28730 1.000 47.31694 20 ALA D O 1
ATOM 3485 N N . TYR D 2 21 ? 157.32531 122.61499 121.31946 1.000 43.51647 21 TYR D N 1
ATOM 3486 C CA . TYR D 2 21 ? 157.38452 124.02488 120.95143 1.000 44.12751 21 TYR D CA 1
ATOM 3487 C C . TYR D 2 21 ? 156.28333 124.38831 119.96677 1.000 46.62041 21 TYR D C 1
ATOM 3488 O O . TYR D 2 21 ? 155.66398 125.45152 120.08343 1.000 48.38836 21 TYR D O 1
ATOM 3497 N N . LEU D 2 22 ? 156.04234 123.53041 118.97140 1.000 45.71888 22 LEU D N 1
ATOM 3498 C CA . LEU D 2 22 ? 154.99212 123.81331 117.99980 1.000 42.14309 22 LEU D CA 1
ATOM 3499 C C . LEU D 2 22 ? 153.62391 123.85919 118.66339 1.000 44.77869 22 LEU D C 1
ATOM 3500 O O . LEU D 2 22 ? 152.80165 124.72773 118.35090 1.000 48.89930 22 LEU D O 1
ATOM 3505 N N . LEU D 2 23 ? 153.36086 122.93136 119.58413 1.000 44.95509 23 LEU D N 1
ATOM 3506 C CA . LEU D 2 23 ? 152.09773 122.94725 120.31229 1.000 44.45300 23 LEU D CA 1
ATOM 3507 C C . LEU D 2 23 ? 151.95675 124.20448 121.15572 1.000 48.08254 23 LEU D C 1
ATOM 3508 O O . LEU D 2 23 ? 150.88108 124.81085 121.20874 1.000 54.33471 23 LEU D O 1
ATOM 3513 N N . SER D 2 24 ? 153.03074 124.59605 121.83890 1.000 45.52369 24 SER D N 1
ATOM 3514 C CA . SER D 2 24 ? 152.98602 125.81078 122.63988 1.000 48.36613 24 SER D CA 1
ATOM 3515 C C . SER D 2 24 ? 152.73885 127.02853 121.76291 1.000 54.04906 24 SER D C 1
ATOM 3516 O O . SER D 2 24 ? 151.97589 127.92568 122.13466 1.000 58.96615 24 SER D O 1
ATOM 3519 N N . SER D 2 25 ? 153.36679 127.07221 120.58641 1.000 52.68245 25 SER D N 1
ATOM 3520 C CA . SER D 2 25 ? 153.11286 128.16726 119.65522 1.000 52.09250 25 SER D CA 1
ATOM 3521 C C . SER D 2 25 ? 151.66117 128.17444 119.19821 1.000 56.30048 25 SER D C 1
ATOM 3522 O O . SER D 2 25 ? 151.04460 129.23846 119.08016 1.000 60.74299 25 SER D O 1
ATOM 3525 N N . GLY D 2 26 ? 151.10221 126.99336 118.92938 1.000 54.55571 26 GLY D N 1
ATOM 3526 C CA . GLY D 2 26 ? 149.70427 126.92551 118.54415 1.000 59.05235 26 GLY D CA 1
ATOM 3527 C C . GLY D 2 26 ? 148.78593 127.47495 119.61720 1.000 60.15836 26 GLY D C 1
ATOM 3528 O O . GLY D 2 26 ? 147.88133 128.26269 119.33448 1.000 63.96308 26 GLY D O 1
ATOM 3529 N N . ARG D 2 27 ? 149.01421 127.07765 120.87058 1.000 57.37917 27 ARG D N 1
ATOM 3530 C CA . ARG D 2 27 ? 148.21045 127.62491 121.95622 1.000 59.77974 27 ARG D CA 1
ATOM 3531 C C . ARG D 2 27 ? 148.43219 129.12313 122.10003 1.000 63.30778 27 ARG D C 1
ATOM 3532 O O . ARG D 2 27 ? 147.48201 129.87958 122.33917 1.000 66.87928 27 ARG D O 1
ATOM 3540 N N . GLY D 2 28 ? 149.67976 129.56881 121.95426 1.000 63.23350 28 GLY D N 1
ATOM 3541 C CA . GLY D 2 28 ? 149.97851 130.97742 122.14315 1.000 65.69615 28 GLY D CA 1
ATOM 3542 C C . GLY D 2 28 ? 149.32883 131.86662 121.10200 1.000 70.74018 28 GLY D C 1
ATOM 3543 O O . GLY D 2 28 ? 148.87463 132.96993 121.41641 1.000 74.15878 28 GLY D O 1
ATOM 3544 N N . LEU D 2 29 ? 149.25226 131.39419 119.85535 1.000 70.12000 29 LEU D N 1
ATOM 3545 C CA . LEU D 2 29 ? 148.73487 132.22590 118.77371 1.000 71.49007 29 LEU D CA 1
ATOM 3546 C C . LEU D 2 29 ? 147.29036 132.65141 119.00539 1.000 74.65403 29 LEU D C 1
ATOM 3547 O O . LEU D 2 29 ? 146.82509 133.59899 118.36482 1.000 77.53421 29 LEU D O 1
ATOM 3552 N N . LEU D 2 30 ? 146.57150 131.97585 119.90478 1.000 75.28202 30 LEU D N 1
ATOM 3553 C CA . LEU D 2 30 ? 145.21631 132.37994 120.26070 1.000 73.72224 30 LEU D CA 1
ATOM 3554 C C . LEU D 2 30 ? 145.18196 133.65573 121.09069 1.000 75.70042 30 LEU D C 1
ATOM 3555 O O . LEU D 2 30 ? 144.09190 134.15277 121.39137 1.000 77.02502 30 LEU D O 1
ATOM 3560 N N . ASP D 2 31 ? 146.34476 134.17627 121.48407 1.000 79.14183 31 ASP D N 1
ATOM 3561 C CA . ASP D 2 31 ? 146.45900 135.44182 122.19682 1.000 82.93645 31 ASP D CA 1
ATOM 3562 C C . ASP D 2 31 ? 147.42092 136.42423 121.54773 1.000 85.38430 31 ASP D C 1
ATOM 3563 O O . ASP D 2 31 ? 147.33227 137.62341 121.83522 1.000 88.92325 31 ASP D O 1
ATOM 3568 N N . GLU D 2 32 ? 148.33374 135.96414 120.69215 1.000 84.51874 32 GLU D N 1
ATOM 3569 C CA . GLU D 2 32 ? 149.30240 136.83615 120.05469 1.000 85.84468 32 GLU D CA 1
ATOM 3570 C C . GLU D 2 32 ? 148.63006 137.66786 118.96610 1.000 87.61317 32 GLU D C 1
ATOM 3571 O O . GLU D 2 32 ? 147.53531 137.33303 118.50784 1.000 86.61722 32 GLU D O 1
ATOM 3577 N N . PRO D 2 33 ? 149.26937 138.76170 118.52516 1.000 90.86246 33 PRO D N 1
ATOM 3578 C CA . PRO D 2 33 ? 148.67315 139.56104 117.44641 1.000 91.48259 33 PRO D CA 1
ATOM 3579 C C . PRO D 2 33 ? 148.54765 138.77736 116.14819 1.000 89.91124 33 PRO D C 1
ATOM 3580 O O . PRO D 2 33 ? 148.97895 137.62331 116.06103 1.000 88.48933 33 PRO D O 1
ATOM 3584 N N . ARG D 2 34 ? 147.95029 139.40305 115.13193 1.000 91.70716 34 ARG D N 1
ATOM 3585 C CA . ARG D 2 34 ? 147.62515 138.68759 113.90284 1.000 92.68437 34 ARG D CA 1
ATOM 3586 C C . ARG D 2 34 ? 148.86659 138.21608 113.15957 1.000 91.11461 34 ARG D C 1
ATOM 3587 O O . ARG D 2 34 ? 148.82789 137.17757 112.49078 1.000 91.73076 34 ARG D O 1
ATOM 3595 N N . GLN D 2 35 ? 149.96904 138.95620 113.26160 1.000 90.95224 35 GLN D N 1
ATOM 3596 C CA . GLN D 2 35 ? 151.11174 138.74693 112.38109 1.000 89.19629 35 GLN D CA 1
ATOM 3597 C C . GLN D 2 35 ? 152.05527 137.64503 112.84683 1.000 85.43104 35 GLN D C 1
ATOM 3598 O O . GLN D 2 35 ? 152.98504 137.30121 112.11025 1.000 85.50038 35 GLN D O 1
ATOM 3604 N N . TYR D 2 36 ? 151.85210 137.08462 114.03831 1.000 82.18251 36 TYR D N 1
ATOM 3605 C CA . TYR D 2 36 ? 152.76353 136.06292 114.53846 1.000 78.83975 36 TYR D CA 1
ATOM 3606 C C . TYR D 2 36 ? 152.50322 134.68556 113.94334 1.000 76.25730 36 TYR D C 1
ATOM 3607 O O . TYR D 2 36 ? 153.32194 133.78199 114.14375 1.000 74.97237 36 TYR D O 1
ATOM 3616 N N . GLY D 2 37 ? 151.40407 134.50559 113.20846 1.000 76.82441 37 GLY D N 1
ATOM 3617 C CA . GLY D 2 37 ? 151.17909 133.23111 112.54974 1.000 73.80158 37 GLY D CA 1
ATOM 3618 C C . GLY D 2 37 ? 152.32272 132.84747 111.63082 1.000 72.88033 37 GLY D C 1
ATOM 3619 O O . GLY D 2 37 ? 152.75537 131.69346 111.60910 1.000 74.38251 37 GLY D O 1
ATOM 3620 N N . THR D 2 38 ? 152.83135 133.81320 110.86418 1.000 70.65478 38 THR D N 1
ATOM 3621 C CA . THR D 2 38 ? 153.97617 133.56227 109.99634 1.000 69.10551 38 THR D CA 1
ATOM 3622 C C . THR D 2 38 ? 155.28553 133.53552 110.77321 1.000 72.46730 38 THR D C 1
ATOM 3623 O O . THR D 2 38 ? 156.18750 132.75753 110.44607 1.000 75.00029 38 THR D O 1
ATOM 3627 N N . PHE D 2 39 ? 155.42082 134.40005 111.78133 1.000 76.80325 39 PHE D N 1
ATOM 3628 C CA . PHE D 2 39 ? 156.68325 134.49181 112.50618 1.000 76.14107 39 PHE D CA 1
ATOM 3629 C C . PHE D 2 39 ? 156.98942 133.20596 113.26227 1.000 70.34371 39 PHE D C 1
ATOM 3630 O O . PHE D 2 39 ? 158.13845 132.75097 113.28124 1.000 69.87857 39 PHE D O 1
ATOM 3638 N N . ARG D 2 40 ? 155.98051 132.61168 113.89575 1.000 66.93310 40 ARG D N 1
ATOM 3639 C CA . ARG D 2 40 ? 156.20301 131.35397 114.60033 1.000 63.20613 40 ARG D CA 1
ATOM 3640 C C . ARG D 2 40 ? 156.53174 130.23051 113.62628 1.000 66.85049 40 ARG D C 1
ATOM 3641 O O . ARG D 2 40 ? 157.36374 129.36677 113.92319 1.000 69.57806 40 ARG D O 1
ATOM 3649 N N . CYS D 2 41 ? 155.89245 130.22913 112.45461 1.000 67.70113 41 CYS D N 1
ATOM 3650 C CA . CYS D 2 41 ? 156.23750 129.24867 111.43307 1.000 65.13263 41 CYS D CA 1
ATOM 3651 C C . CYS D 2 41 ? 157.68467 129.41194 110.98565 1.000 67.69223 41 CYS D C 1
ATOM 3652 O O . CYS D 2 41 ? 158.39963 128.42104 110.79556 1.000 70.38322 41 CYS D O 1
ATOM 3654 N N . LEU D 2 42 ? 158.13345 130.65713 110.81220 1.000 66.64747 42 LEU D N 1
ATOM 3655 C CA . LEU D 2 42 ? 159.51653 130.90965 110.42414 1.000 67.06723 42 LEU D CA 1
ATOM 3656 C C . LEU D 2 42 ? 160.48766 130.45927 111.51094 1.000 71.64699 42 LEU D C 1
ATOM 3657 O O . LEU D 2 42 ? 161.53666 129.87360 111.21707 1.000 72.78752 42 LEU D O 1
ATOM 3662 N N . ASP D 2 43 ? 160.15554 130.73689 112.77228 1.000 69.68230 43 ASP D N 1
ATOM 3663 C CA . ASP D 2 43 ? 160.97906 130.28248 113.88860 1.000 63.76541 43 ASP D CA 1
ATOM 3664 C C . ASP D 2 43 ? 161.09908 128.76563 113.89351 1.000 62.36688 43 ASP D C 1
ATOM 3665 O O . ASP D 2 43 ? 162.19695 128.21354 114.00489 1.000 65.18101 43 ASP D O 1
ATOM 3670 N N . ALA D 2 44 ? 159.96566 128.07588 113.77354 1.000 61.69315 44 ALA D N 1
ATOM 3671 C CA . ALA D 2 44 ? 159.98068 126.62015 113.72839 1.000 59.77724 44 ALA D CA 1
ATOM 3672 C C . ALA D 2 44 ? 160.76120 126.11930 112.52368 1.000 63.28210 44 ALA D C 1
ATOM 3673 O O . ALA D 2 44 ? 161.44945 125.09586 112.60189 1.000 66.09904 44 ALA D O 1
ATOM 3675 N N . ALA D 2 45 ? 160.65871 126.82615 111.39642 1.000 61.78445 45 ALA D N 1
ATOM 3676 C CA . ALA D 2 45 ? 161.38980 126.42522 110.20159 1.000 61.46744 45 ALA D CA 1
ATOM 3677 C C . ALA D 2 45 ? 162.89304 126.48635 110.42730 1.000 66.70940 45 ALA D C 1
ATOM 3678 O O . ALA D 2 45 ? 163.62286 125.56271 110.04948 1.000 70.07148 45 ALA D O 1
ATOM 3680 N N . ARG D 2 46 ? 163.37880 127.56584 111.04451 1.000 67.69583 46 ARG D N 1
ATOM 3681 C CA . ARG D 2 46 ? 164.80953 127.65437 111.29747 1.000 68.36795 46 ARG D CA 1
ATOM 3682 C C . ARG D 2 46 ? 165.25680 126.63360 112.33568 1.000 69.85865 46 ARG D C 1
ATOM 3683 O O . ARG D 2 46 ? 166.36217 126.09456 112.23018 1.000 72.87076 46 ARG D O 1
ATOM 3691 N N . ARG D 2 47 ? 164.41841 126.34466 113.33232 1.000 68.26788 47 ARG D N 1
ATOM 3692 C CA . ARG D 2 47 ? 164.74408 125.28675 114.28285 1.000 60.93744 47 ARG D CA 1
ATOM 3693 C C . ARG D 2 47 ? 164.86872 123.94163 113.57852 1.000 62.68437 47 ARG D C 1
ATOM 3694 O O . ARG D 2 47 ? 165.82449 123.19206 113.80460 1.000 67.23462 47 ARG D O 1
ATOM 3702 N N . VAL D 2 48 ? 163.90583 123.62832 112.70779 1.000 62.73318 48 VAL D N 1
ATOM 3703 C CA . VAL D 2 48 ? 163.94226 122.36716 111.97463 1.000 62.72377 48 VAL D CA 1
ATOM 3704 C C . VAL D 2 48 ? 165.16679 122.30923 111.07771 1.000 68.38634 48 VAL D C 1
ATOM 3705 O O . VAL D 2 48 ? 165.78913 121.25210 110.91901 1.000 75.01897 48 VAL D O 1
ATOM 3709 N N . LEU D 2 49 ? 165.52021 123.43541 110.45622 1.000 67.02084 49 LEU D N 1
ATOM 3710 C CA . LEU D 2 49 ? 166.67633 123.43921 109.56879 1.000 70.08823 49 LEU D CA 1
ATOM 3711 C C . LEU D 2 49 ? 167.97512 123.27605 110.34501 1.000 77.49947 49 LEU D C 1
ATOM 3712 O O . LEU D 2 49 ? 168.91253 122.63160 109.86145 1.000 82.88535 49 LEU D O 1
ATOM 3717 N N . ALA D 2 50 ? 168.06228 123.85639 111.54329 1.000 75.82287 50 ALA D N 1
ATOM 3718 C CA . ALA D 2 50 ? 169.22592 123.60324 112.38599 1.000 76.76865 50 ALA D CA 1
ATOM 3719 C C . ALA D 2 50 ? 169.33202 122.12127 112.72269 1.000 76.05718 50 ALA D C 1
ATOM 3720 O O . ALA D 2 50 ? 170.38566 121.50243 112.54488 1.000 80.17308 50 ALA D O 1
ATOM 3722 N N . LEU D 2 51 ? 168.22743 121.52690 113.17285 1.000 73.39191 51 LEU D N 1
ATOM 3723 C CA . LEU D 2 51 ? 168.23509 120.10778 113.50014 1.000 76.57652 51 LEU D CA 1
ATOM 3724 C C . LEU D 2 51 ? 168.60495 119.26538 112.28543 1.000 80.74917 51 LEU D C 1
ATOM 3725 O O . LEU D 2 51 ? 169.40095 118.32375 112.39149 1.000 85.28245 51 LEU D O 1
ATOM 3730 N N . ALA D 2 52 ? 168.04037 119.59756 111.12362 1.000 78.14348 52 ALA D N 1
ATOM 3731 C CA . ALA D 2 52 ? 168.29510 118.83302 109.90658 1.000 80.14686 52 ALA D CA 1
ATOM 3732 C C . ALA D 2 52 ? 169.73000 118.99747 109.42939 1.000 88.36829 52 ALA D C 1
ATOM 3733 O O . ALA D 2 52 ? 170.33753 118.04877 108.92944 1.000 97.02625 52 ALA D O 1
ATOM 3735 N N . ALA D 2 53 ? 170.27639 120.20774 109.54116 1.000 85.38202 53 ALA D N 1
ATOM 3736 C CA . ALA D 2 53 ? 171.68630 120.39540 109.22324 1.000 86.75150 53 ALA D CA 1
ATOM 3737 C C . ALA D 2 53 ? 172.56680 119.58860 110.16331 1.000 90.40860 53 ALA D C 1
ATOM 3738 O O . ALA D 2 53 ? 173.69027 119.22511 109.80461 1.000 93.14713 53 ALA D O 1
ATOM 3740 N N . GLY D 2 54 ? 172.07277 119.29064 111.36326 1.000 90.38657 54 GLY D N 1
ATOM 3741 C CA . GLY D 2 54 ? 172.83466 118.45791 112.27321 1.000 91.42951 54 GLY D CA 1
ATOM 3742 C C . GLY D 2 54 ? 173.14036 117.08583 111.70022 1.000 94.12018 54 GLY D C 1
ATOM 3743 O O . GLY D 2 54 ? 174.27917 116.61553 111.75654 1.000 98.66444 54 GLY D O 1
ATOM 3744 N N . THR D 2 55 ? 172.12943 116.42606 111.12896 1.000 93.51082 55 THR D N 1
ATOM 3745 C CA . THR D 2 55 ? 172.25798 115.02046 110.75346 1.000 98.12795 55 THR D CA 1
ATOM 3746 C C . THR D 2 55 ? 171.88726 114.76231 109.29755 1.000 94.68529 55 THR D C 1
ATOM 3747 O O . THR D 2 55 ? 172.46893 113.89282 108.64030 1.000 94.40568 55 THR D O 1
ATOM 3751 N N . GLY D 2 56 ? 170.90977 115.50748 108.79188 1.000 96.63579 56 GLY D N 1
ATOM 3752 C CA . GLY D 2 56 ? 170.39954 115.32400 107.45463 1.000 102.60629 56 GLY D CA 1
ATOM 3753 C C . GLY D 2 56 ? 171.32357 115.78100 106.34392 1.000 105.57263 56 GLY D C 1
ATOM 3754 O O . GLY D 2 56 ? 172.49928 116.09502 106.56267 1.000 106.60596 56 GLY D O 1
ATOM 3755 N N . PRO D 2 57 ? 170.79960 115.81208 105.11657 1.000 105.83130 57 PRO D N 1
ATOM 3756 C CA . PRO D 2 57 ? 171.63583 116.16675 103.96429 1.000 107.86297 57 PRO D CA 1
ATOM 3757 C C . PRO D 2 57 ? 172.21400 117.56820 104.10203 1.000 107.81957 57 PRO D C 1
ATOM 3758 O O . PRO D 2 57 ? 171.57164 118.48030 104.62506 1.000 103.75315 57 PRO D O 1
ATOM 3762 N N . HIS D 2 58 ? 173.44383 117.72729 103.62203 1.000 109.98791 58 HIS D N 1
ATOM 3763 C CA . HIS D 2 58 ? 174.15401 118.99773 103.66322 1.000 109.11708 58 HIS D CA 1
ATOM 3764 C C . HIS D 2 58 ? 174.12812 119.64541 102.28571 1.000 108.99296 58 HIS D C 1
ATOM 3765 O O . HIS D 2 58 ? 174.45364 118.99809 101.28427 1.000 110.13974 58 HIS D O 1
ATOM 3772 N N . HIS D 2 59 ? 173.74879 120.92301 102.23930 1.000 107.48910 59 HIS D N 1
ATOM 3773 C CA . HIS D 2 59 ? 173.74462 121.69053 101.00788 1.000 107.25545 59 HIS D CA 1
ATOM 3774 C C . HIS D 2 59 ? 174.09241 123.12600 101.37662 1.000 111.55030 59 HIS D C 1
ATOM 3775 O O . HIS D 2 59 ? 173.51248 123.65788 102.33619 1.000 112.02865 59 HIS D O 1
ATOM 3782 N N . PRO D 2 60 ? 175.02101 123.77052 100.66061 1.000 114.25461 60 PRO D N 1
ATOM 3783 C CA . PRO D 2 60 ? 175.39935 125.14538 101.03924 1.000 112.22111 60 PRO D CA 1
ATOM 3784 C C . PRO D 2 60 ? 174.22549 126.10909 101.06392 1.000 109.94588 60 PRO D C 1
ATOM 3785 O O . PRO D 2 60 ? 174.12463 126.94807 101.96750 1.000 109.24243 60 PRO D O 1
ATOM 3789 N N . GLU D 2 61 ? 173.31837 125.98977 100.09415 1.000 108.52535 61 GLU D N 1
ATOM 3790 C CA . GLU D 2 61 ? 172.16115 126.87222 100.04982 1.000 108.44338 61 GLU D CA 1
ATOM 3791 C C . GLU D 2 61 ? 171.27217 126.68931 101.27306 1.000 106.65161 61 GLU D C 1
ATOM 3792 O O . GLU D 2 61 ? 170.63679 127.64658 101.72375 1.000 107.83576 61 GLU D O 1
ATOM 3798 N N . LEU D 2 62 ? 171.21210 125.47441 101.82019 1.000 105.86906 62 LEU D N 1
ATOM 3799 C CA . LEU D 2 62 ? 170.45166 125.25776 103.04766 1.000 105.33000 62 LEU D CA 1
ATOM 3800 C C . LEU D 2 62 ? 171.06334 126.02461 104.21551 1.000 106.80120 62 LEU D C 1
ATOM 3801 O O . LEU D 2 62 ? 170.33991 126.60139 105.03464 1.000 104.52740 62 LEU D O 1
ATOM 3806 N N . ASP D 2 63 ? 172.39284 126.03711 104.30442 1.000 109.21560 63 ASP D N 1
ATOM 3807 C CA . ASP D 2 63 ? 173.05280 126.84910 105.31924 1.000 107.49404 63 ASP D CA 1
ATOM 3808 C C . ASP D 2 63 ? 172.74769 128.32703 105.11448 1.000 105.83811 63 ASP D C 1
ATOM 3809 O O . ASP D 2 63 ? 172.54955 129.06706 106.08251 1.000 103.63485 63 ASP D O 1
ATOM 3814 N N . ALA D 2 64 ? 172.70330 128.77519 103.85792 1.000 107.34696 64 ALA D N 1
ATOM 3815 C CA . ALA D 2 64 ? 172.31894 130.15434 103.58535 1.000 107.27653 64 ALA D CA 1
ATOM 3816 C C . ALA D 2 64 ? 170.90402 130.43748 104.07365 1.000 107.88627 64 ALA D C 1
ATOM 3817 O O . ALA D 2 64 ? 170.63913 131.49436 104.65896 1.000 106.58115 64 ALA D O 1
ATOM 3819 N N . LEU D 2 65 ? 169.97996 129.50265 103.83684 1.000 109.81252 65 LEU D N 1
ATOM 3820 C CA . LEU D 2 65 ? 168.61241 129.65780 104.31987 1.000 105.06878 65 LEU D CA 1
ATOM 3821 C C . LEU D 2 65 ? 168.57945 129.79964 105.83468 1.000 102.85279 65 LEU D C 1
ATOM 3822 O O . LEU D 2 65 ? 167.91263 130.68833 106.37433 1.000 100.99403 65 LEU D O 1
ATOM 3827 N N . ARG D 2 66 ? 169.29928 128.92424 106.53831 1.000 102.09090 66 ARG D N 1
ATOM 3828 C CA . ARG D 2 66 ? 169.31098 128.98864 107.99262 1.000 98.60262 66 ARG D CA 1
ATOM 3829 C C . ARG D 2 66 ? 169.90526 130.30256 108.47685 1.000 100.88916 66 ARG D C 1
ATOM 3830 O O . ARG D 2 66 ? 169.41499 130.89311 109.44669 1.000 101.96993 66 ARG D O 1
ATOM 3838 N N . GLY D 2 67 ? 170.96368 130.77630 107.81758 1.000 103.01701 67 GLY D N 1
ATOM 3839 C CA . GLY D 2 67 ? 171.54643 132.05036 108.20049 1.000 101.45619 67 GLY D CA 1
ATOM 3840 C C . GLY D 2 67 ? 170.58546 133.20930 108.02053 1.000 101.78299 67 GLY D C 1
ATOM 3841 O O . GLY D 2 67 ? 170.50204 134.09730 108.87115 1.000 103.22237 67 GLY D O 1
ATOM 3842 N N . ARG D 2 68 ? 169.84706 133.21728 106.90948 1.000 100.21922 68 ARG D N 1
ATOM 3843 C CA . ARG D 2 68 ? 168.86504 134.27005 106.68712 1.000 98.15617 68 ARG D CA 1
ATOM 3844 C C . ARG D 2 68 ? 167.77312 134.23609 107.74868 1.000 97.63524 68 ARG D C 1
ATOM 3845 O O . ARG D 2 68 ? 167.37233 135.28193 108.27170 1.000 98.50941 68 ARG D O 1
ATOM 3853 N N . MET D 2 69 ? 167.28204 133.04358 108.08139 1.000 97.25099 69 MET D N 1
ATOM 3854 C CA . MET D 2 69 ? 166.26550 132.93570 109.11981 1.000 94.32631 69 MET D CA 1
ATOM 3855 C C . MET D 2 69 ? 166.80406 133.40404 110.46394 1.000 94.83211 69 MET D C 1
ATOM 3856 O O . MET D 2 69 ? 166.09375 134.06237 111.23175 1.000 97.19249 69 MET D O 1
ATOM 3861 N N . ASP D 2 70 ? 168.05949 133.06570 110.76678 1.000 96.07443 70 ASP D N 1
ATOM 3862 C CA . ASP D 2 70 ? 168.67286 133.52380 112.00665 1.000 96.85846 70 ASP D CA 1
ATOM 3863 C C . ASP D 2 70 ? 168.76266 135.04163 112.04721 1.000 99.94606 70 ASP D C 1
ATOM 3864 O O . ASP D 2 70 ? 168.47946 135.66139 113.07905 1.000 101.13194 70 ASP D O 1
ATOM 3869 N N . ASP D 2 71 ? 169.15106 135.66156 110.93162 1.000 102.06553 71 ASP D N 1
ATOM 3870 C CA . ASP D 2 71 ? 169.18798 137.11833 110.88494 1.000 100.41358 71 ASP D CA 1
ATOM 3871 C C . ASP D 2 71 ? 167.80183 137.70995 111.10331 1.000 96.76005 71 ASP D C 1
ATOM 3872 O O . ASP D 2 71 ? 167.65146 138.71124 111.81160 1.000 96.54359 71 ASP D O 1
ATOM 3877 N N . VAL D 2 72 ? 166.77510 137.10391 110.50464 1.000 95.75044 72 VAL D N 1
ATOM 3878 C CA . VAL D 2 72 ? 165.42208 137.63400 110.63760 1.000 97.16539 72 VAL D CA 1
ATOM 3879 C C . VAL D 2 72 ? 164.95200 137.55670 112.08560 1.000 99.27863 72 VAL D C 1
ATOM 3880 O O . VAL D 2 72 ? 164.39726 138.51903 112.62845 1.000 101.61570 72 VAL D O 1
ATOM 3884 N N . MET D 2 73 ? 165.17278 136.41612 112.73653 1.000 99.45247 73 MET D N 1
ATOM 3885 C CA . MET D 2 73 ? 164.58870 136.17206 114.05358 1.000 97.50263 73 MET D CA 1
ATOM 3886 C C . MET D 2 73 ? 165.49752 136.62817 115.19081 1.000 101.98563 73 MET D C 1
ATOM 3887 O O . MET D 2 73 ? 165.13171 137.50956 115.97385 1.000 103.76355 73 MET D O 1
ATOM 3892 N N . CYS D 2 74 ? 166.68901 136.03783 115.28673 1.000 102.34609 74 CYS D N 1
ATOM 3893 C CA . CYS D 2 74 ? 167.60015 136.34739 116.38054 1.000 100.58241 74 CYS D CA 1
ATOM 3894 C C . CYS D 2 74 ? 168.09579 137.78523 116.34634 1.000 101.52834 74 CYS D C 1
ATOM 3895 O O . CYS D 2 74 ? 168.67152 138.24664 117.33640 1.000 102.17058 74 CYS D O 1
ATOM 3897 N N . GLY D 2 75 ? 167.89684 138.49377 115.23977 1.000 102.23941 75 GLY D N 1
ATOM 3898 C CA . GLY D 2 75 ? 168.36578 139.85100 115.11065 1.000 104.26127 75 GLY D CA 1
ATOM 3899 C C . GLY D 2 75 ? 167.31816 140.88456 115.45835 1.000 106.55215 75 GLY D C 1
ATOM 3900 O O . GLY D 2 75 ? 166.28313 140.58233 116.06084 1.000 107.06217 75 GLY D O 1
ATOM 3901 N N . PRO D 2 76 ? 167.57534 142.13737 115.08012 1.000 106.17119 76 PRO D N 1
ATOM 3902 C CA . PRO D 2 76 ? 166.63477 143.21114 115.41071 1.000 103.94453 76 PRO D CA 1
ATOM 3903 C C . PRO D 2 76 ? 165.26021 142.94158 114.81740 1.000 107.14530 76 PRO D C 1
ATOM 3904 O O . PRO D 2 76 ? 165.12553 142.37134 113.73267 1.000 110.18895 76 PRO D O 1
ATOM 3908 N N . MET D 2 77 ? 164.23392 143.34901 115.55463 1.000 105.05911 77 MET D N 1
ATOM 3909 C CA . MET D 2 77 ? 162.84982 143.14940 115.15753 1.000 106.45261 77 MET D CA 1
ATOM 3910 C C . MET D 2 77 ? 162.24858 144.46915 114.69806 1.000 109.28625 77 MET D C 1
ATOM 3911 O O . MET D 2 77 ? 162.51801 145.52338 115.28365 1.000 112.13254 77 MET D O 1
ATOM 3916 N N . GLY D 2 78 ? 161.43984 144.40477 113.65322 1.000 112.66554 78 GLY D N 1
ATOM 3917 C CA . GLY D 2 78 ? 160.83298 145.57574 113.06035 1.000 117.75105 78 GLY D CA 1
ATOM 3918 C C . GLY D 2 78 ? 161.35785 145.83514 111.65782 1.000 123.05375 78 GLY D C 1
ATOM 3919 O O . GLY D 2 78 ? 162.41380 145.34076 111.24900 1.000 122.69128 78 GLY D O 1
ATOM 3920 N N . ASP D 2 79 ? 160.59297 146.63276 110.91025 1.000 124.44990 79 ASP D N 1
ATOM 3921 C CA . ASP D 2 79 ? 160.94211 146.97932 109.53358 1.000 125.12681 79 ASP D CA 1
ATOM 3922 C C . ASP D 2 79 ? 161.13883 145.72939 108.67979 1.000 125.52040 79 ASP D C 1
ATOM 3923 O O . ASP D 2 79 ? 162.04492 145.65942 107.84762 1.000 126.56265 79 ASP D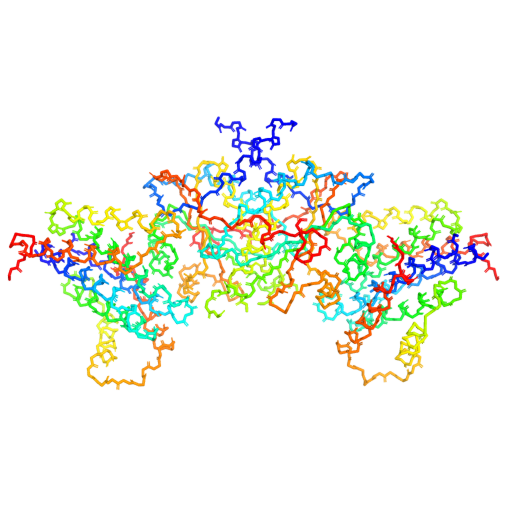 O 1
ATOM 3928 N N . HIS D 2 80 ? 160.28729 144.72826 108.89282 1.000 121.78357 80 HIS D N 1
ATOM 3929 C CA . HIS D 2 80 ? 160.34975 143.46994 108.16408 1.000 116.15782 80 HIS D CA 1
ATOM 3930 C C . HIS D 2 80 ? 159.08906 143.29087 107.33112 1.000 115.83515 80 HIS D C 1
ATOM 3931 O O . HIS D 2 80 ? 157.97405 143.38693 107.85446 1.000 114.11145 80 HIS D O 1
ATOM 3938 N N . GLU D 2 81 ? 159.27261 143.03165 106.03957 1.000 116.16563 81 GLU D N 1
ATOM 3939 C CA . GLU D 2 81 ? 158.18880 142.68075 105.13517 1.000 112.09950 81 GLU D CA 1
ATOM 3940 C C . GLU D 2 81 ? 158.12310 141.16575 104.99839 1.000 114.12512 81 GLU D C 1
ATOM 3941 O O . GLU D 2 81 ? 159.15088 140.50252 104.83821 1.000 114.10648 81 GLU D O 1
ATOM 3947 N N . LEU D 2 82 ? 156.90853 140.62337 105.06610 1.000 112.10787 82 LEU D N 1
ATOM 3948 C CA . LEU D 2 82 ? 156.70495 139.18201 105.04957 1.000 106.09178 82 LEU D CA 1
ATOM 3949 C C . LEU D 2 82 ? 156.23606 138.64436 103.70623 1.000 106.11063 82 LEU D C 1
ATOM 3950 O O . LEU D 2 82 ? 156.43995 137.45703 103.42901 1.000 106.30850 82 LEU D O 1
ATOM 3955 N N . ASP D 2 83 ? 155.61281 139.47762 102.87209 1.000 109.81766 83 ASP D N 1
ATOM 3956 C CA . ASP D 2 83 ? 155.12130 139.00284 101.58191 1.000 111.12898 83 ASP D CA 1
ATOM 3957 C C . ASP D 2 83 ? 156.26610 138.54019 100.68908 1.000 111.36013 83 ASP D C 1
ATOM 3958 O O . ASP D 2 83 ? 156.22330 137.44436 100.12406 1.000 111.80832 83 ASP D O 1
ATOM 3963 N N . THR D 2 84 ? 157.30602 139.36323 100.55818 1.000 111.11521 84 THR D N 1
ATOM 3964 C CA . THR D 2 84 ? 158.40425 139.06545 99.64887 1.000 110.02475 84 THR D CA 1
ATOM 3965 C C . THR D 2 84 ? 159.46359 138.17215 100.28081 1.000 110.82197 84 THR D C 1
ATOM 3966 O O . THR D 2 84 ? 159.93071 137.22557 99.64319 1.000 113.92808 84 THR D O 1
ATOM 3970 N N . LEU D 2 85 ? 159.84350 138.45532 101.52876 1.000 110.19968 85 LEU D N 1
ATOM 3971 C CA . LEU D 2 85 ? 160.89241 137.68472 102.18774 1.000 109.18499 85 LEU D CA 1
ATOM 3972 C C . LEU D 2 85 ? 160.55565 136.19969 102.21076 1.000 107.87687 85 LEU D C 1
ATOM 3973 O O . LEU D 2 85 ? 161.35732 135.35918 101.78706 1.000 106.91713 85 LEU D O 1
ATOM 3978 N N . LEU D 2 86 ? 159.36005 135.86207 102.69538 1.000 107.81271 86 LEU D N 1
ATOM 3979 C CA . LEU D 2 86 ? 158.94378 134.46721 102.73075 1.000 104.63014 86 LEU D CA 1
ATOM 3980 C C . LEU D 2 86 ? 158.92144 133.85803 101.33704 1.000 107.29451 86 LEU D C 1
ATOM 3981 O O . LEU D 2 86 ? 159.22170 132.67013 101.17682 1.000 109.97460 86 LEU D O 1
ATOM 3986 N N . ASP D 2 87 ? 158.58283 134.65151 100.31908 1.000 109.12097 87 ASP D N 1
ATOM 3987 C CA . ASP D 2 87 ? 158.56867 134.13293 98.95594 1.000 108.01704 87 ASP D CA 1
ATOM 3988 C C . ASP D 2 87 ? 159.95979 133.69059 98.52039 1.000 109.65366 87 ASP D C 1
ATOM 3989 O O . ASP D 2 87 ? 160.13716 132.57740 98.01083 1.000 112.12141 87 ASP D O 1
ATOM 3994 N N . GLN D 2 88 ? 160.96334 134.54971 98.71278 1.000 107.35025 88 GLN D N 1
ATOM 3995 C CA . GLN D 2 88 ? 162.32103 134.17949 98.32905 1.000 107.96500 88 GLN D CA 1
ATOM 3996 C C . GLN D 2 88 ? 162.82460 133.00144 99.14893 1.000 110.53621 88 GLN D C 1
ATOM 3997 O O . GLN D 2 88 ? 163.47637 132.09943 98.61333 1.000 111.50097 88 GLN D O 1
ATOM 4003 N N . MET D 2 89 ? 162.54056 132.98923 100.45116 1.000 110.78857 89 MET D N 1
ATOM 4004 C CA . MET D 2 89 ? 162.98354 131.87238 101.27950 1.000 108.44803 89 MET D CA 1
ATOM 4005 C C . MET D 2 89 ? 162.37423 130.56107 100.80096 1.000 106.91062 89 MET D C 1
ATOM 4006 O O . MET D 2 89 ? 163.07997 129.56265 100.62096 1.000 105.97727 89 MET D O 1
ATOM 4011 N N . CYS D 2 90 ? 161.05924 130.55434 100.57898 1.000 108.02503 90 CYS D N 1
ATOM 4012 C CA . CYS D 2 90 ? 160.38683 129.33726 100.13771 1.000 105.61331 90 CYS D CA 1
ATOM 4013 C C . CYS D 2 90 ? 160.87369 128.90195 98.76363 1.000 106.26279 90 CYS D C 1
ATOM 4014 O O . CYS D 2 90 ? 161.07643 127.70764 98.51983 1.000 108.46805 90 CYS D O 1
ATOM 4016 N N . GLU D 2 91 ? 161.06034 129.85564 97.84899 1.000 105.38782 91 GLU D N 1
ATOM 4017 C CA . GLU D 2 91 ? 161.52032 129.50659 96.50766 1.000 105.11068 91 GLU D CA 1
ATOM 4018 C C . GLU D 2 91 ? 162.94223 128.96369 96.52800 1.000 106.25013 91 GLU D C 1
ATOM 4019 O O . GLU D 2 91 ? 163.25815 128.01120 95.80554 1.000 109.06929 91 GLU D O 1
ATOM 4025 N N . ARG D 2 92 ? 163.81815 129.56794 97.33054 1.000 105.82594 92 ARG D N 1
ATOM 4026 C CA . ARG D 2 92 ? 165.18330 129.06059 97.43512 1.000 105.62824 92 ARG D CA 1
ATOM 4027 C C . ARG D 2 92 ? 165.19869 127.65797 98.01931 1.000 103.96690 92 ARG D C 1
ATOM 4028 O O . ARG D 2 92 ? 165.88062 126.76663 97.50457 1.000 102.70149 92 ARG D O 1
ATOM 4036 N N . LEU D 2 93 ? 164.44515 127.44039 99.09698 1.000 104.18447 93 LEU D N 1
ATOM 4037 C CA . LEU D 2 93 ? 164.38648 126.10006 99.66376 1.000 102.54912 93 LEU D CA 1
ATOM 4038 C C . LEU D 2 93 ? 163.83246 125.12112 98.64235 1.000 102.33168 93 LEU D C 1
ATOM 4039 O O . LEU D 2 93 ? 164.40956 124.05695 98.41919 1.000 105.50359 93 LEU D O 1
ATOM 4044 N N . ALA D 2 94 ? 162.74942 125.49978 97.96138 1.000 101.91859 94 ALA D N 1
ATOM 4045 C CA . ALA D 2 94 ? 162.18428 124.64036 96.92483 1.000 101.64365 94 ALA D CA 1
ATOM 4046 C C . ALA D 2 94 ? 163.23586 124.27152 95.88853 1.000 104.17905 94 ALA D C 1
ATOM 4047 O O . ALA D 2 94 ? 163.45608 123.08892 95.60907 1.000 106.29553 94 ALA D O 1
ATOM 4049 N N . THR D 2 95 ? 163.92034 125.27791 95.33793 1.000 104.61260 95 THR D N 1
ATOM 4050 C CA . THR D 2 95 ? 164.97284 125.02307 94.35952 1.000 103.70405 95 THR D CA 1
ATOM 4051 C C . THR D 2 95 ? 165.99051 124.02874 94.89404 1.000 103.24038 95 THR D C 1
ATOM 4052 O O . THR D 2 95 ? 166.41180 123.11164 94.18070 1.000 103.25522 95 THR D O 1
ATOM 4056 N N . VAL D 2 96 ? 166.39323 124.18956 96.15529 1.000 103.57231 96 VAL D N 1
ATOM 4057 C CA . VAL D 2 96 ? 167.31293 123.23036 96.75559 1.000 103.30735 96 VAL D CA 1
ATOM 4058 C C . VAL D 2 96 ? 166.70026 121.83833 96.73611 1.000 104.42376 96 VAL D C 1
ATOM 4059 O O . VAL D 2 96 ? 167.31124 120.88746 96.25032 1.000 107.49069 96 VAL D O 1
ATOM 4063 N N . LEU D 2 97 ? 165.45876 121.71551 97.21483 1.000 103.77911 97 LEU D N 1
ATOM 4064 C CA . LEU D 2 97 ? 164.80259 120.41211 97.27186 1.000 100.60982 97 LEU D CA 1
ATOM 4065 C C . LEU D 2 97 ? 164.63710 119.79818 95.88877 1.000 105.27837 97 LEU D C 1
ATOM 4066 O O . LEU D 2 97 ? 164.62274 118.57358 95.75440 1.000 105.69432 97 LEU D O 1
ATOM 4071 N N . GLU D 2 98 ? 164.51024 120.62759 94.85067 1.000 108.41647 98 GLU D N 1
ATOM 4072 C CA . GLU D 2 98 ? 164.41288 120.09294 93.49821 1.000 109.06022 98 GLU D CA 1
ATOM 4073 C C . GLU D 2 98 ? 165.70437 119.42531 93.06023 1.000 109.89128 98 GLU D C 1
ATOM 4074 O O . GLU D 2 98 ? 165.68732 118.62753 92.11687 1.000 110.51372 98 GLU D O 1
ATOM 4080 N N . ASP D 2 99 ? 166.81355 119.73482 93.71811 1.000 110.78382 99 ASP D N 1
ATOM 4081 C CA . ASP D 2 99 ? 168.06646 119.05371 93.43849 1.000 112.97390 99 ASP D CA 1
ATOM 4082 C C . ASP D 2 99 ? 167.89293 117.56870 93.72640 1.000 114.05242 99 ASP D C 1
ATOM 4083 O O . ASP D 2 99 ? 167.52649 117.20462 94.85326 1.000 112.99292 99 ASP D O 1
ATOM 4088 N N . PRO D 2 100 ? 168.13156 116.68521 92.75386 1.000 117.13195 100 PRO D N 1
ATOM 4089 C CA . PRO D 2 100 ? 167.95058 115.24856 93.01020 1.000 115.89923 100 PRO D CA 1
ATOM 4090 C C . PRO D 2 100 ? 168.87882 114.69456 94.08040 1.000 113.81170 100 PRO D C 1
ATOM 4091 O O . PRO D 2 100 ? 168.63906 113.58019 94.55874 1.000 113.75614 100 PRO D O 1
ATOM 4095 N N . ASP D 2 101 ? 169.92405 115.42688 94.46558 1.000 113.33002 101 ASP D N 1
ATOM 4096 C CA . ASP D 2 101 ? 170.87288 114.94115 95.45950 1.000 115.00749 101 ASP D CA 1
ATOM 4097 C C . ASP D 2 101 ? 170.45702 115.27360 96.88890 1.000 114.20176 101 ASP D C 1
ATOM 4098 O O . ASP D 2 101 ? 170.54345 114.41072 97.76863 1.000 112.43479 101 ASP D O 1
ATOM 4103 N N . VAL D 2 102 ? 170.01282 116.50665 97.14601 1.000 113.80527 102 VAL D N 1
ATOM 4104 C CA . VAL D 2 102 ? 169.64565 116.88313 98.51077 1.000 112.24896 102 VAL D CA 1
ATOM 4105 C C . VAL D 2 102 ? 168.48210 116.03379 99.00381 1.000 112.48690 102 VAL D C 1
ATOM 4106 O O . VAL D 2 102 ? 168.48171 115.55601 100.14354 1.000 113.43779 102 VAL D O 1
ATOM 4110 N N . ILE D 2 103 ? 167.48001 115.82471 98.15477 1.000 112.50913 103 ILE D N 1
ATOM 4111 C CA . ILE D 2 103 ? 166.29809 115.05888 98.50503 1.000 113.89273 103 ILE D CA 1
ATOM 4112 C C . ILE D 2 103 ? 166.31912 113.76557 97.70883 1.000 117.41493 103 ILE D C 1
ATOM 4113 O O . ILE D 2 103 ? 166.84317 113.70421 96.59081 1.000 118.38557 103 ILE D O 1
ATOM 4118 N N . SER D 2 104 ? 165.74773 112.72044 98.29649 1.000 120.84141 104 SER D N 1
ATOM 4119 C CA . SER D 2 104 ? 165.73044 111.39555 97.70178 1.000 125.17233 104 SER D CA 1
ATOM 4120 C C . SER D 2 104 ? 164.32386 111.06039 97.23065 1.000 131.08598 104 SER D C 1
ATOM 4121 O O . SER D 2 104 ? 163.34313 111.31883 97.93491 1.000 129.70312 104 SER D O 1
ATOM 4124 N N . ASP D 2 105 ? 164.23355 110.48922 96.03474 1.000 134.66535 105 ASP D N 1
ATOM 4125 C CA . ASP D 2 105 ? 162.95321 110.11070 95.45832 1.000 138.64614 105 ASP D CA 1
ATOM 4126 C C . ASP D 2 105 ? 162.32876 108.96724 96.24960 1.000 138.36580 105 ASP D C 1
ATOM 4127 O O . ASP D 2 105 ? 163.02162 108.24869 96.97092 1.000 138.37827 105 ASP D O 1
ATOM 4133 N N . GLU E 2 7 ? 144.16108 187.06926 161.77867 1.000 104.68268 7 GLU E N 1
ATOM 4134 C CA . GLU E 2 7 ? 143.34776 185.91433 161.42074 1.000 107.81272 7 GLU E CA 1
ATOM 4135 C C . GLU E 2 7 ? 144.23242 184.71822 161.09513 1.000 106.19145 7 GLU E C 1
ATOM 4136 O O . GLU E 2 7 ? 143.83213 183.56880 161.27423 1.000 105.40536 7 GLU E O 1
ATOM 4142 N N . VAL E 2 8 ? 145.44460 185.00114 160.61523 1.000 105.86903 8 VAL E N 1
ATOM 4143 C CA . VAL E 2 8 ? 146.36217 183.93087 160.23735 1.000 101.75160 8 VAL E CA 1
ATOM 4144 C C . VAL E 2 8 ? 146.77882 183.11977 161.45922 1.000 101.98880 8 VAL E C 1
ATOM 4145 O O . VAL E 2 8 ? 146.94053 181.89628 161.38166 1.000 99.76406 8 VAL E O 1
ATOM 4149 N N . ARG E 2 9 ? 146.96644 183.78467 162.60390 1.000 104.37634 9 ARG E N 1
ATOM 4150 C CA . ARG E 2 9 ? 147.36950 183.07064 163.81005 1.000 102.67220 9 ARG E CA 1
ATOM 4151 C C . ARG E 2 9 ? 146.29340 182.09337 164.26165 1.000 100.32315 9 ARG E C 1
ATOM 4152 O O . ARG E 2 9 ? 146.59617 180.94465 164.61051 1.000 98.39371 9 ARG E O 1
ATOM 4160 N N . GLN E 2 10 ? 145.03171 182.52492 164.25348 1.000 102.37806 10 GLN E N 1
ATOM 4161 C CA . GLN E 2 10 ? 143.94839 181.63176 164.64955 1.000 101.82874 10 GLN E CA 1
ATOM 4162 C C . GLN E 2 10 ? 143.87420 180.41830 163.73375 1.000 97.64072 10 GLN E C 1
ATOM 4163 O O . GLN E 2 10 ? 143.63057 179.29760 164.19629 1.000 98.21566 10 GLN E O 1
ATOM 4169 N N . VAL E 2 11 ? 144.08042 180.62286 162.43246 1.000 98.54635 11 VAL E N 1
ATOM 4170 C CA . VAL E 2 11 ? 144.08806 179.50019 161.50025 1.000 94.28520 11 VAL E CA 1
ATOM 4171 C C . VAL E 2 11 ? 145.16742 178.49942 161.88606 1.000 94.63123 11 VAL E C 1
ATOM 4172 O O . VAL E 2 11 ? 144.96396 177.28093 161.80864 1.000 92.87899 11 VAL E O 1
ATOM 4176 N N . GLY E 2 12 ? 146.32963 178.99571 162.31069 1.000 95.03245 12 GLY E N 1
ATOM 4177 C CA . GLY E 2 12 ? 147.39071 178.10057 162.74040 1.000 89.34728 12 GLY E CA 1
ATOM 4178 C C . GLY E 2 12 ? 147.02025 177.29328 163.96920 1.000 87.32907 12 GLY E C 1
ATOM 4179 O O . GLY E 2 12 ? 147.31161 176.09722 164.04710 1.000 87.11895 12 GLY E O 1
ATOM 4180 N N . GLU E 2 13 ? 146.37850 177.93507 164.94829 1.000 87.85197 13 GLU E N 1
ATOM 4181 C CA . GLU E 2 13 ? 145.97498 177.22370 166.15738 1.000 84.12490 13 GLU E CA 1
ATOM 4182 C C . GLU E 2 13 ? 145.01820 176.08636 165.82982 1.000 85.45256 13 GLU E C 1
ATOM 4183 O O . GLU E 2 13 ? 145.18347 174.95900 166.31028 1.000 86.15447 13 GLU E O 1
ATOM 4189 N N . GLU E 2 14 ? 144.00748 176.36629 165.00423 1.000 88.33202 14 GLU E N 1
ATOM 4190 C CA . GLU E 2 14 ? 143.07984 175.32006 164.59422 1.000 84.87481 14 GLU E CA 1
ATOM 4191 C C . GLU E 2 14 ? 143.78488 174.23330 163.79603 1.000 84.36537 14 GLU E C 1
ATOM 4192 O O . GLU E 2 14 ? 143.35040 173.07617 163.80330 1.000 82.40804 14 GLU E O 1
ATOM 4198 N N . LEU E 2 15 ? 144.86589 174.58540 163.09772 1.000 86.01645 15 LEU E N 1
ATOM 4199 C CA . LEU E 2 15 ? 145.64917 173.57711 162.39364 1.000 83.24608 15 LEU E CA 1
ATOM 4200 C C . LEU E 2 15 ? 146.33734 172.63110 163.36892 1.000 82.25219 15 LEU E C 1
ATOM 4201 O O . LEU E 2 15 ? 146.43851 171.42757 163.10686 1.000 81.74606 15 LEU E O 1
ATOM 4206 N N . LEU E 2 16 ? 146.82995 173.15820 164.49209 1.000 81.88403 16 LEU E N 1
ATOM 4207 C CA . LEU E 2 16 ? 147.46248 172.30179 165.49070 1.000 77.15034 16 LEU E CA 1
ATOM 4208 C C . LEU E 2 16 ? 146.46225 171.32675 166.09603 1.000 78.25923 16 LEU E C 1
ATOM 4209 O O . LEU E 2 16 ? 146.78041 170.15264 166.31372 1.000 81.31886 16 LEU E O 1
ATOM 4214 N N . LEU E 2 17 ? 145.24712 171.79934 166.38203 1.000 77.05213 17 LEU E N 1
ATOM 4215 C CA . LEU E 2 17 ? 144.21005 170.90657 166.88687 1.000 75.03089 17 LEU E CA 1
ATOM 4216 C C . LEU E 2 17 ? 143.86428 169.83393 165.86512 1.000 76.70350 17 LEU E C 1
ATOM 4217 O O . LEU E 2 17 ? 143.65081 168.66918 166.22192 1.000 80.03367 17 LEU E O 1
ATOM 4222 N N . LEU E 2 18 ? 143.79484 170.21167 164.58783 1.000 75.61040 18 LEU E N 1
ATOM 4223 C CA . LEU E 2 18 ? 143.50594 169.23582 163.54395 1.000 77.24727 18 LEU E CA 1
ATOM 4224 C C . LEU E 2 18 ? 144.61185 168.19310 163.44645 1.000 77.95531 18 LEU E C 1
ATOM 4225 O O . LEU E 2 18 ? 144.33741 167.00185 163.26082 1.000 77.12950 18 LEU E O 1
ATOM 4230 N N . ALA E 2 19 ? 145.86910 168.62681 163.55177 1.000 77.44729 19 ALA E N 1
ATOM 4231 C CA . ALA E 2 19 ? 146.98257 167.68539 163.50392 1.000 73.86226 19 ALA E CA 1
ATOM 4232 C C . ALA E 2 19 ? 146.92999 166.71357 164.67317 1.000 77.60110 19 ALA E C 1
ATOM 4233 O O . ALA E 2 19 ? 147.19655 165.51702 164.51054 1.000 80.85641 19 ALA E O 1
ATOM 4235 N N . ALA E 2 20 ? 146.59323 167.21354 165.86391 1.000 75.69243 20 ALA E N 1
ATOM 4236 C CA . ALA E 2 20 ? 146.43619 166.33365 167.01610 1.000 72.14575 20 ALA E CA 1
ATOM 4237 C C . ALA E 2 20 ? 145.30321 165.34291 166.79535 1.000 76.34666 20 ALA E C 1
ATOM 4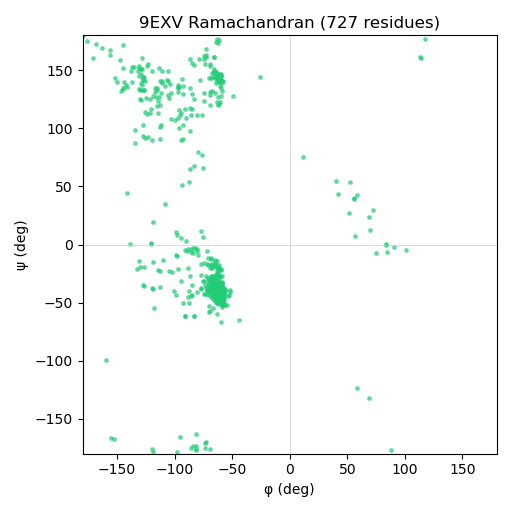238 O O . ALA E 2 20 ? 145.39067 164.18242 167.21458 1.000 78.22503 20 ALA E O 1
ATOM 4240 N N . TYR E 2 21 ? 144.22453 165.78698 166.14782 1.000 74.13121 21 TYR E N 1
ATOM 4241 C CA . TYR E 2 21 ? 143.14000 164.87277 165.81220 1.000 73.53817 21 TYR E CA 1
ATOM 4242 C C . TYR E 2 21 ? 143.58478 163.81502 164.81331 1.000 78.44873 21 TYR E C 1
ATOM 4243 O O . TYR E 2 21 ? 143.10882 162.67571 164.86591 1.000 80.75697 21 TYR E O 1
ATOM 4252 N N . LEU E 2 22 ? 144.47161 164.17542 163.88388 1.000 78.79601 22 LEU E N 1
ATOM 4253 C CA . LEU E 2 22 ? 144.96650 163.19985 162.91872 1.000 78.87980 22 LEU E CA 1
ATOM 4254 C C . LEU E 2 22 ? 145.84683 162.15419 163.58741 1.000 82.53605 22 LEU E C 1
ATOM 4255 O O . LEU E 2 22 ? 145.79717 160.97118 163.23080 1.000 85.82824 22 LEU E O 1
ATOM 4260 N N . LEU E 2 23 ? 146.67192 162.57113 164.54838 1.000 81.70553 23 LEU E N 1
ATOM 4261 C CA . LEU E 2 23 ? 147.49864 161.61335 165.27658 1.000 79.68390 23 LEU E CA 1
ATOM 4262 C C . LEU E 2 23 ? 146.64942 160.69557 166.14642 1.000 83.43138 23 LEU E C 1
ATOM 4263 O O . LEU E 2 23 ? 146.89124 159.48387 166.19950 1.000 85.75689 23 LEU E O 1
ATOM 4268 N N . SER E 2 24 ? 145.65591 161.25488 166.84019 1.000 81.22170 24 SER E N 1
ATOM 4269 C CA . SER E 2 24 ? 144.78839 160.43409 167.67771 1.000 81.67361 24 SER E CA 1
ATOM 4270 C C . SER E 2 24 ? 143.97004 159.46209 166.83857 1.000 86.11653 24 SER E C 1
ATOM 4271 O O . SER E 2 24 ? 143.76934 158.30742 167.23406 1.000 92.47862 24 SER E O 1
ATOM 4274 N N . SER E 2 25 ? 143.48117 159.91596 165.68308 1.000 83.52310 25 SER E N 1
ATOM 4275 C CA . SER E 2 25 ? 142.73279 159.02895 164.79876 1.000 86.21665 25 SER E CA 1
ATOM 4276 C C . SER E 2 25 ? 143.60922 157.89344 164.29216 1.000 91.44628 25 SER E C 1
ATOM 4277 O O . SER E 2 25 ? 143.16421 156.74263 164.21731 1.000 96.91048 25 SER E O 1
ATOM 4280 N N . GLY E 2 26 ? 144.85748 158.19967 163.93448 1.000 87.40792 26 GLY E N 1
ATOM 4281 C CA . GLY E 2 26 ? 145.75694 157.14955 163.48978 1.000 86.56093 26 GLY E CA 1
ATOM 4282 C C . GLY E 2 26 ? 145.99975 156.10914 164.56380 1.000 91.10473 26 GLY E C 1
ATOM 4283 O O . GLY E 2 26 ? 145.81308 154.91666 164.34139 1.000 94.83443 26 GLY E O 1
ATOM 4284 N N . ARG E 2 27 ? 146.36719 156.55464 165.76388 1.000 91.07160 27 ARG E N 1
ATOM 4285 C CA . ARG E 2 27 ? 146.61357 155.61140 166.85040 1.000 92.48278 27 ARG E CA 1
ATOM 4286 C C . ARG E 2 27 ? 145.38489 154.75059 167.11543 1.000 94.78605 27 ARG E C 1
ATOM 4287 O O . ARG E 2 27 ? 145.49963 153.53786 167.32568 1.000 100.19439 27 ARG E O 1
ATOM 4295 N N . GLY E 2 28 ? 144.19927 155.36027 167.09211 1.000 92.61403 28 GLY E N 1
ATOM 4296 C CA . GLY E 2 28 ? 142.98529 154.60744 167.34366 1.000 93.71241 28 GLY E CA 1
ATOM 4297 C C . GLY E 2 28 ? 142.63804 153.63078 166.24030 1.000 96.14567 28 GLY E C 1
ATOM 4298 O O . GLY E 2 28 ? 142.05721 152.57548 166.50615 1.000 100.13506 28 GLY E O 1
ATOM 4299 N N . LEU E 2 29 ? 142.99994 153.95210 164.99600 1.000 92.96701 29 LEU E N 1
ATOM 4300 C CA . LEU E 2 29 ? 142.60053 153.11800 163.86616 1.000 93.60337 29 LEU E CA 1
ATOM 4301 C C . LEU E 2 29 ? 143.11145 151.68986 163.99030 1.000 97.11570 29 LEU E C 1
ATOM 4302 O O . LEU E 2 29 ? 142.56224 150.78915 163.34675 1.000 102.59741 29 LEU E O 1
ATOM 4307 N N . LEU E 2 30 ? 144.15339 151.46342 164.79300 1.000 97.28784 30 LEU E N 1
ATOM 4308 C CA . LEU E 2 30 ? 144.61076 150.10123 165.04024 1.000 101.02960 30 LEU E CA 1
ATOM 4309 C C . LEU E 2 30 ? 143.53020 149.27943 165.72683 1.000 101.62249 30 LEU E C 1
ATOM 4310 O O . LEU E 2 30 ? 143.27596 148.12875 165.35230 1.000 100.90845 30 LEU E O 1
ATOM 4315 N N . ASP E 2 31 ? 142.87926 149.85979 166.73558 1.000 103.13002 31 ASP E N 1
ATOM 4316 C CA . ASP E 2 31 ? 141.80929 149.15819 167.43482 1.000 103.86639 31 ASP E CA 1
ATOM 4317 C C . ASP E 2 31 ? 140.54337 149.09471 166.59023 1.000 103.01533 31 ASP E C 1
ATOM 4318 O O . ASP E 2 31 ? 139.88356 148.05198 166.52786 1.000 101.65270 31 ASP E O 1
ATOM 4323 N N . GLU E 2 32 ? 140.18950 150.19797 165.93403 1.000 103.92690 32 GLU E N 1
ATOM 4324 C CA . GLU E 2 32 ? 138.98257 150.23219 165.12678 1.000 105.48822 32 GLU E CA 1
ATOM 4325 C C . GLU E 2 32 ? 139.14080 149.36131 163.88339 1.000 106.23469 32 GLU E C 1
ATOM 4326 O O . GLU E 2 32 ? 140.25749 149.12110 163.41836 1.000 104.75416 32 GLU E O 1
ATOM 4332 N N . PRO E 2 33 ? 138.03103 148.87636 163.32648 1.000 109.80003 33 PRO E N 1
ATOM 4333 C CA . PRO E 2 33 ? 138.11160 147.99916 162.15196 1.000 109.75414 33 PRO E CA 1
ATOM 4334 C C . PRO E 2 33 ? 138.69328 148.71639 160.94034 1.000 110.86669 33 PRO E C 1
ATOM 4335 O O . PRO E 2 33 ? 138.95880 149.92053 160.94733 1.000 111.68125 33 PRO E O 1
ATOM 4339 N N . ARG E 2 34 ? 138.89642 147.93455 159.87774 1.000 111.45103 34 ARG E N 1
ATOM 4340 C CA . ARG E 2 34 ? 139.50824 148.46367 158.66249 1.000 113.57679 34 ARG E CA 1
ATOM 4341 C C . ARG E 2 34 ? 138.62848 149.51419 157.99958 1.000 114.70116 34 ARG E C 1
ATOM 4342 O O . ARG E 2 34 ? 139.13453 150.50967 157.46833 1.000 109.01199 34 ARG E O 1
ATOM 4350 N N . GLN E 2 35 ? 137.31095 149.30389 158.00343 1.000 117.30783 35 GLN E N 1
ATOM 4351 C CA . GLN E 2 35 ? 136.41101 150.20457 157.29855 1.000 115.44995 35 GLN E CA 1
ATOM 4352 C C . GLN E 2 35 ? 136.43739 151.61351 157.87042 1.000 110.88364 35 GLN E C 1
ATOM 4353 O O . GLN E 2 35 ? 136.09356 152.56557 157.16274 1.000 108.76613 35 GLN E O 1
ATOM 4359 N N . TYR E 2 36 ? 136.84164 151.76897 159.13221 1.000 109.87076 36 TYR E N 1
ATOM 4360 C CA . TYR E 2 36 ? 136.92668 153.09517 159.72711 1.000 104.85698 36 TYR E CA 1
ATOM 4361 C C . TYR E 2 36 ? 138.07339 153.91839 159.16141 1.000 103.01964 36 TYR E C 1
ATOM 4362 O O . TYR E 2 36 ? 138.08097 155.14096 159.33589 1.000 102.29814 36 TYR E O 1
ATOM 4371 N N . GLY E 2 37 ? 139.04514 153.28380 158.50310 1.000 103.54014 37 GLY E N 1
ATOM 4372 C CA . GLY E 2 37 ? 140.13934 154.04518 157.92280 1.000 101.14353 37 GLY E CA 1
ATOM 4373 C C . GLY E 2 37 ? 139.65312 155.08997 156.93687 1.000 98.23342 37 GLY E C 1
ATOM 4374 O O . GLY E 2 37 ? 140.09565 156.24105 156.96116 1.000 93.49218 37 GLY E O 1
ATOM 4375 N N . THR E 2 38 ? 138.72853 154.70127 156.05747 1.000 100.24407 38 THR E N 1
ATOM 4376 C CA . THR E 2 38 ? 138.13593 155.66397 155.13672 1.000 95.21574 38 THR E CA 1
ATOM 4377 C C . THR E 2 38 ? 137.28520 156.68800 155.87665 1.000 94.28208 38 THR E C 1
ATOM 4378 O O . THR E 2 38 ? 137.28774 157.87448 155.52867 1.000 92.07313 38 THR E O 1
ATOM 4382 N N . PHE E 2 39 ? 136.54456 156.24571 156.89609 1.000 98.05829 39 PHE E N 1
ATOM 4383 C CA . PHE E 2 39 ? 135.67534 157.15798 157.63256 1.000 97.36053 39 PHE E CA 1
ATOM 4384 C C . PHE E 2 39 ? 136.47603 158.26423 158.31098 1.000 92.47633 39 PHE E C 1
ATOM 4385 O O . PHE E 2 39 ? 136.07018 159.43028 158.30326 1.000 90.96329 39 PHE E O 1
ATOM 4393 N N . ARG E 2 40 ? 137.60883 157.91139 158.92245 1.000 91.74237 40 ARG E N 1
ATOM 4394 C CA . ARG E 2 40 ? 138.43170 158.91507 159.58865 1.000 88.57666 40 ARG E CA 1
ATOM 4395 C C . ARG E 2 40 ? 139.01744 159.90375 158.59030 1.000 91.69748 40 ARG E C 1
ATOM 4396 O O . ARG E 2 40 ? 139.09189 161.10624 158.86927 1.000 92.97412 40 ARG E O 1
ATOM 4404 N N . CYS E 2 41 ? 139.45434 159.41471 157.42793 1.000 94.81994 41 CYS E N 1
ATOM 4405 C CA . CYS E 2 41 ? 139.97757 160.30754 156.39844 1.000 88.71657 41 CYS E CA 1
ATOM 4406 C C . CYS E 2 41 ? 138.89932 161.25618 155.89179 1.000 85.15754 41 CYS E C 1
ATOM 4407 O O . CYS E 2 41 ? 139.14879 162.45428 155.71080 1.000 82.15489 41 CYS E O 1
ATOM 4409 N N . LEU E 2 42 ? 137.69579 160.73483 155.65093 1.000 85.86368 42 LEU E N 1
ATOM 4410 C CA . LEU E 2 42 ? 136.58510 161.57478 155.21923 1.000 83.56594 42 LEU E CA 1
ATOM 4411 C C . LEU E 2 42 ? 136.20110 162.57090 156.30424 1.000 85.00004 42 LEU E C 1
ATOM 4412 O O . LEU E 2 42 ? 135.86571 163.72542 156.01077 1.000 88.13722 42 LEU E O 1
ATOM 4417 N N . ASP E 2 43 ? 136.23418 162.13299 157.56295 1.000 85.72111 43 ASP E N 1
ATOM 4418 C CA . ASP E 2 43 ? 135.94105 163.03044 158.67395 1.000 83.11293 43 ASP E CA 1
ATOM 4419 C C . ASP E 2 43 ? 136.95648 164.15973 158.74184 1.000 82.82125 43 ASP E C 1
ATOM 4420 O O . ASP E 2 43 ? 136.59922 165.31739 158.98427 1.000 84.14098 43 ASP E O 1
ATOM 4425 N N . ALA E 2 44 ? 138.23299 163.83809 158.53033 1.000 83.66638 44 ALA E N 1
ATOM 4426 C CA . ALA E 2 44 ? 139.26460 164.86600 158.49799 1.000 81.53116 44 ALA E CA 1
ATOM 4427 C C . ALA E 2 44 ? 139.09044 165.79438 157.30627 1.000 84.05034 44 ALA E C 1
ATOM 4428 O O . ALA E 2 44 ? 139.41918 166.98168 157.39498 1.000 84.22588 44 ALA E O 1
ATOM 4430 N N . ALA E 2 45 ? 138.58480 165.27105 156.18803 1.000 83.85349 45 ALA E N 1
ATOM 4431 C CA . ALA E 2 45 ? 138.40367 166.09395 154.99758 1.000 80.14528 45 ALA E CA 1
ATOM 4432 C C . ALA E 2 45 ? 137.44036 167.24306 155.26475 1.000 79.88285 45 ALA E C 1
ATOM 4433 O O . ALA E 2 45 ? 137.73369 168.40176 154.94708 1.000 82.27441 45 ALA E O 1
ATOM 4435 N N . ARG E 2 46 ? 136.28198 166.94028 155.85433 1.000 78.90602 46 ARG E N 1
ATOM 4436 C CA . ARG E 2 46 ? 135.31523 167.99073 156.14850 1.000 79.30949 46 ARG E CA 1
ATOM 4437 C C . ARG E 2 46 ? 135.82465 168.93843 157.22488 1.000 80.66412 46 ARG E C 1
ATOM 4438 O O . ARG E 2 46 ? 135.51085 170.13355 157.19452 1.000 80.64522 46 ARG E O 1
ATOM 4446 N N . ARG E 2 47 ? 136.60080 168.42817 158.18362 1.000 80.52517 47 ARG E N 1
ATOM 4447 C CA . ARG E 2 47 ? 137.20750 169.30212 159.18193 1.000 76.88698 47 ARG E CA 1
ATOM 4448 C C . ARG E 2 47 ? 138.14920 170.30687 158.53262 1.000 81.86431 47 ARG E C 1
ATOM 4449 O O . ARG E 2 47 ? 138.14226 171.49325 158.88251 1.000 85.92512 47 ARG E O 1
ATOM 4457 N N . VAL E 2 48 ? 138.96576 169.85017 157.58067 1.000 81.84885 48 VAL E N 1
ATOM 4458 C CA . VAL E 2 48 ? 139.88228 170.75187 156.88572 1.000 77.18323 48 VAL E CA 1
ATOM 4459 C C . VAL E 2 48 ? 139.10346 171.80774 156.11495 1.000 78.81659 48 VAL E C 1
ATOM 4460 O O . VAL E 2 48 ? 139.42129 173.00258 156.16364 1.000 83.25415 48 VAL E O 1
ATOM 4464 N N . LEU E 2 49 ? 138.06670 171.37918 155.39335 1.000 79.27917 49 LEU E N 1
ATOM 4465 C CA . LEU E 2 49 ? 137.24960 172.32289 154.63852 1.000 82.50610 49 LEU E CA 1
ATOM 4466 C C . LEU E 2 49 ? 136.57212 173.33183 155.55275 1.000 85.80151 49 LEU E C 1
ATOM 4467 O O . LEU E 2 49 ? 136.32629 174.46940 155.14357 1.000 90.21999 49 LEU E O 1
ATOM 4472 N N . ALA E 2 50 ? 136.25861 172.93355 156.78726 1.000 83.31754 50 ALA E N 1
ATOM 4473 C CA . ALA E 2 50 ? 135.69078 173.87917 157.73978 1.000 81.92266 50 ALA E CA 1
ATOM 4474 C C . ALA E 2 50 ? 136.66496 175.01081 158.03034 1.000 84.43108 50 ALA E C 1
ATOM 4475 O O . ALA E 2 50 ? 136.27194 176.18125 158.09149 1.000 87.76527 50 ALA E O 1
ATOM 4477 N N . LEU E 2 51 ? 137.94360 174.67778 158.20869 1.000 84.29398 51 LEU E N 1
ATOM 4478 C CA . LEU E 2 51 ? 138.95134 175.70915 158.42175 1.000 86.59687 51 LEU E CA 1
ATOM 4479 C C . LEU E 2 51 ? 139.06869 176.61407 157.20372 1.000 93.22809 51 LEU E C 1
ATOM 4480 O O . LEU E 2 51 ? 139.17537 177.83678 157.33872 1.000 96.46634 51 LEU E O 1
ATOM 4485 N N . ALA E 2 52 ? 139.03166 176.02962 156.00522 1.000 90.11889 52 ALA E N 1
ATOM 4486 C CA . ALA E 2 52 ? 139.14431 176.78538 154.76601 1.000 89.56086 52 ALA E CA 1
ATOM 4487 C C . ALA E 2 52 ? 137.83650 177.43735 154.33904 1.000 94.34432 52 ALA E C 1
ATOM 4488 O O . ALA E 2 52 ? 137.82928 178.18181 153.35365 1.000 96.71771 52 ALA E O 1
ATOM 4490 N N . ALA E 2 53 ? 136.73497 177.16781 155.03961 1.000 95.75467 53 ALA E N 1
ATOM 4491 C CA . ALA E 2 53 ? 135.46082 177.77507 154.67026 1.000 96.65050 53 ALA E CA 1
ATOM 4492 C C . ALA E 2 53 ? 135.48632 179.28443 154.87147 1.000 97.42354 53 ALA E C 1
ATOM 4493 O O . ALA E 2 53 ? 134.97903 180.03716 154.03191 1.000 100.13584 53 ALA E O 1
ATOM 4495 N N . GLY E 2 54 ? 136.07045 179.74382 155.97550 1.000 95.06175 54 GLY E N 1
ATOM 4496 C CA . GLY E 2 54 ? 136.07549 181.15618 156.29762 1.000 98.65063 54 GLY E CA 1
ATOM 4497 C C . GLY E 2 54 ? 137.34668 181.88297 155.91034 1.000 101.30103 54 GLY E C 1
ATOM 4498 O O . GLY E 2 54 ? 137.39675 183.11567 155.95986 1.000 105.24973 54 GLY E O 1
ATOM 4499 N N . THR E 2 55 ? 138.37755 181.13954 155.52149 1.000 100.21853 55 THR E N 1
ATOM 4500 C CA . THR E 2 55 ? 139.67270 181.71969 155.18448 1.000 98.10519 55 THR E CA 1
ATOM 4501 C C . THR E 2 55 ? 140.09373 181.46484 153.74702 1.000 95.50112 55 THR E C 1
ATOM 4502 O O . THR E 2 55 ? 140.66806 182.35223 153.11148 1.000 93.78263 55 THR E O 1
ATOM 4506 N N . GLY E 2 56 ? 139.81564 180.27690 153.20858 1.000 96.85043 56 GLY E N 1
ATOM 4507 C CA . GLY E 2 56 ? 140.22119 179.94198 151.86975 1.000 97.26204 56 GLY E CA 1
ATOM 4508 C C . GLY E 2 56 ? 139.26826 180.49098 150.83276 1.000 97.87060 56 GLY E C 1
ATOM 4509 O O . GLY E 2 56 ? 138.30925 181.21574 151.13430 1.000 101.35121 56 GLY E O 1
ATOM 4510 N N . PRO E 2 57 ? 139.53343 180.14802 149.57322 1.000 96.16592 57 PRO E N 1
ATOM 4511 C CA . PRO E 2 57 ? 138.67747 180.63409 148.48613 1.000 100.00052 57 PRO E CA 1
ATOM 4512 C C . PRO E 2 57 ? 137.23631 180.18508 148.67633 1.000 105.67435 57 PRO E C 1
ATOM 4513 O O . PRO E 2 57 ? 136.96467 179.06283 149.10808 1.000 104.57114 57 PRO E O 1
ATOM 4517 N N . HIS E 2 58 ? 136.30886 181.08074 148.35064 1.000 104.45216 58 HIS E N 1
ATOM 4518 C CA . HIS E 2 58 ? 134.88023 180.82020 148.47698 1.000 103.75017 58 HIS E CA 1
ATOM 4519 C C . HIS E 2 58 ? 134.35448 180.35071 147.12528 1.000 103.50082 58 HIS E C 1
ATOM 4520 O O . HIS E 2 58 ? 134.30674 181.12790 146.16655 1.000 107.39323 58 HIS E O 1
ATOM 4527 N N . HIS E 2 59 ? 133.96419 179.07986 147.05176 1.000 99.46122 59 HIS E N 1
ATOM 4528 C CA . HIS E 2 59 ? 133.43898 178.49081 145.82989 1.000 97.16851 59 HIS E CA 1
ATOM 4529 C C . HIS E 2 59 ? 132.11321 177.81181 146.15414 1.000 97.44397 59 HIS E C 1
ATOM 4530 O O . HIS E 2 59 ? 132.02739 177.07976 147.15401 1.000 96.08378 59 HIS E O 1
ATOM 4537 N N . PRO E 2 60 ? 131.06215 178.03061 145.35541 1.000 100.22621 60 PRO E N 1
ATOM 4538 C CA . PRO E 2 60 ? 129.77498 177.39223 145.67843 1.000 96.10348 60 PRO E CA 1
ATOM 4539 C C . PRO E 2 60 ? 129.85596 175.87888 145.76573 1.000 91.33338 60 PRO E C 1
ATOM 4540 O O . PRO E 2 60 ? 129.21021 175.27705 146.63227 1.000 90.61613 60 PRO E O 1
ATOM 4544 N N . GLU E 2 61 ? 130.64272 175.24372 144.89323 1.000 89.38217 61 GLU E N 1
ATOM 4545 C CA . GLU E 2 61 ? 130.76094 173.79049 144.94026 1.000 86.25865 61 GLU E CA 1
ATOM 4546 C C . GLU E 2 61 ? 131.47376 173.32363 146.20145 1.000 87.65153 61 GLU E C 1
ATOM 4547 O O . GLU E 2 61 ? 131.25651 172.19363 146.64935 1.000 87.54247 61 GLU E O 1
ATOM 4553 N N . LEU E 2 62 ? 132.33970 174.16230 146.77517 1.000 90.98528 62 LEU E N 1
ATOM 4554 C CA . LEU E 2 62 ? 132.98232 173.80031 148.03375 1.000 90.32023 62 LEU E CA 1
ATOM 4555 C C . LEU E 2 62 ? 131.96837 173.70633 149.16610 1.000 92.92169 62 LEU E C 1
ATOM 4556 O O . LEU E 2 62 ? 132.03943 172.79373 149.99678 1.000 93.05653 62 LEU E O 1
ATOM 4561 N N . ASP E 2 63 ? 131.02362 174.64663 149.22120 1.000 95.48221 63 ASP E N 1
ATOM 4562 C CA . ASP E 2 63 ? 129.97535 174.57780 150.23403 1.000 93.39897 63 ASP E CA 1
ATOM 4563 C C . ASP E 2 63 ? 129.10668 173.34124 150.04024 1.000 92.61399 63 ASP E C 1
ATOM 4564 O O . ASP E 2 63 ? 128.74408 172.66915 151.01243 1.000 94.50658 63 ASP E O 1
ATOM 4569 N N . ALA E 2 64 ? 128.76309 173.02843 148.78891 1.000 93.29099 64 ALA E N 1
ATOM 4570 C CA . ALA E 2 64 ? 127.95746 171.84303 148.51948 1.000 93.23581 64 ALA E CA 1
ATOM 4571 C C . ALA E 2 64 ? 128.68390 170.57452 148.94173 1.000 93.21884 64 ALA E C 1
ATOM 4572 O O . ALA E 2 64 ? 128.08157 169.66934 149.53059 1.000 96.07203 64 ALA E O 1
ATOM 4574 N N . LEU E 2 65 ? 129.98279 170.49081 148.64480 1.000 90.93239 65 LEU E N 1
ATOM 4575 C CA . LEU E 2 65 ? 130.75873 169.32307 149.04889 1.000 90.58363 65 LEU E CA 1
ATOM 4576 C C . LEU E 2 65 ? 130.81185 169.19624 150.56312 1.000 94.14387 65 LEU E C 1
ATOM 4577 O O . LEU E 2 65 ? 130.61207 168.10428 151.10552 1.000 97.61531 65 LEU E O 1
ATOM 4582 N N . ARG E 2 66 ? 131.05929 170.30624 151.26277 1.000 91.30948 66 ARG E N 1
ATOM 4583 C CA . ARG E 2 66 ? 131.14181 170.25505 152.71911 1.000 88.09177 66 ARG E CA 1
ATOM 4584 C C . ARG E 2 66 ? 129.84515 169.73693 153.32211 1.000 94.08755 66 ARG E C 1
ATOM 4585 O O . ARG E 2 66 ? 129.86338 168.98717 154.30450 1.000 95.84079 66 ARG E O 1
ATOM 4593 N N . GLY E 2 67 ? 128.70809 170.13445 152.74899 1.000 94.96061 67 GLY E N 1
ATOM 4594 C CA . GLY E 2 67 ? 127.44049 169.58289 153.18790 1.000 91.69877 67 GLY E CA 1
ATOM 4595 C C . GLY E 2 67 ? 127.31775 168.09888 152.91324 1.000 92.36828 67 GLY E C 1
ATOM 4596 O O . GLY E 2 67 ? 126.65927 167.37696 153.66637 1.000 96.19578 67 GLY E O 1
ATOM 4597 N N . ARG E 2 68 ? 127.93577 167.62460 151.83111 1.000 90.21597 68 ARG E N 1
ATOM 4598 C CA . ARG E 2 68 ? 127.88021 166.20229 151.50640 1.000 88.59240 68 ARG E CA 1
ATOM 4599 C C . ARG E 2 68 ? 128.58769 165.36744 152.56787 1.000 90.15281 68 ARG E C 1
ATOM 4600 O O . ARG E 2 68 ? 128.04187 164.36899 153.05173 1.000 92.92484 68 ARG E O 1
ATOM 4608 N N . MET E 2 69 ? 129.80972 165.75773 152.93832 1.000 91.27069 69 MET E N 1
ATOM 4609 C CA . MET E 2 69 ? 130.51315 165.05218 154.00469 1.000 92.27723 69 MET E CA 1
ATOM 4610 C C . MET E 2 69 ? 129.84518 165.26855 155.35317 1.000 93.49603 69 MET E C 1
ATOM 4611 O O . MET E 2 69 ? 129.90422 164.39140 156.22125 1.000 95.03787 69 MET E O 1
ATOM 4616 N N . ASP E 2 70 ? 129.21924 166.43149 155.55295 1.000 93.19387 70 ASP E N 1
ATOM 4617 C CA . ASP E 2 70 ? 128.49209 166.67524 156.79399 1.000 90.58715 70 ASP E CA 1
ATOM 4618 C C . ASP E 2 70 ? 127.33097 165.70328 156.95089 1.000 93.98871 70 ASP E C 1
ATOM 4619 O O . ASP E 2 70 ? 127.10223 165.16626 158.04093 1.000 98.80137 70 ASP E O 1
ATOM 4624 N N . ASP E 2 71 ? 126.58071 165.47079 155.87271 1.000 96.05021 71 ASP E N 1
ATOM 4625 C CA . ASP E 2 71 ? 125.47605 164.52012 155.93036 1.000 97.44971 71 ASP E CA 1
ATOM 4626 C C . ASP E 2 71 ? 125.97655 163.10478 156.18269 1.000 97.08232 71 ASP E C 1
ATOM 4627 O O . ASP E 2 71 ? 125.37261 162.35353 156.95678 1.000 97.01210 71 ASP E O 1
ATOM 4632 N N . VAL E 2 72 ? 127.07765 162.72451 155.53474 1.000 96.96978 72 VAL E N 1
ATOM 4633 C CA . VAL E 2 72 ? 127.60546 161.37193 155.68405 1.000 99.36100 72 VAL E CA 1
ATOM 4634 C C . VAL E 2 72 ? 128.05811 161.12498 157.11726 1.000 101.55773 72 VAL E C 1
ATOM 4635 O O . VAL E 2 72 ? 127.77717 160.07027 157.70106 1.000 106.43714 72 VAL E O 1
ATOM 4639 N N . MET E 2 73 ? 128.76544 162.08877 157.70615 1.000 100.06577 73 MET E N 1
ATOM 4640 C CA . MET E 2 73 ? 129.33882 161.89640 159.03442 1.000 98.16045 73 MET E CA 1
ATOM 4641 C C . MET E 2 73 ? 128.32678 162.18158 160.13726 1.000 99.40324 73 MET E C 1
ATOM 4642 O O . MET E 2 73 ? 127.98346 161.29549 160.92702 1.000 102.21843 73 MET E O 1
ATOM 4647 N N . CYS E 2 74 ? 127.83511 163.41924 160.20395 1.000 96.26142 74 CYS E N 1
ATOM 4648 C CA . CYS E 2 74 ? 126.90614 163.80639 161.25747 1.000 96.63379 74 CYS E CA 1
ATOM 4649 C C . CYS E 2 74 ? 125.54906 163.12786 161.13326 1.000 101.90665 74 CYS E C 1
ATOM 4650 O O . CYS E 2 74 ? 124.75982 163.18691 162.08148 1.000 101.21463 74 CYS E O 1
ATOM 4652 N N . GLY E 2 75 ? 125.25808 162.49581 159.99957 1.000 106.27455 75 GLY E N 1
ATOM 4653 C CA . GLY E 2 75 ? 123.98952 161.83751 159.79982 1.000 108.99642 75 GLY E CA 1
ATOM 4654 C C . GLY E 2 75 ? 123.98403 160.41844 160.32895 1.000 112.84353 75 GLY E C 1
ATOM 4655 O O . GLY E 2 75 ? 124.95147 159.95652 160.94340 1.000 111.33384 75 GLY E O 1
ATOM 4656 N N . PRO E 2 76 ? 122.88548 159.69962 160.10257 1.000 116.81125 76 PRO E N 1
ATOM 4657 C CA . PRO E 2 76 ? 122.80328 158.31301 160.57627 1.000 119.22525 76 PRO E CA 1
ATOM 4658 C C . PRO E 2 76 ? 123.87496 157.43834 159.94231 1.000 122.60150 76 PRO E C 1
ATOM 4659 O O . PRO E 2 76 ? 124.25586 157.61892 158.78386 1.000 126.58358 76 PRO E O 1
ATOM 4663 N N . MET E 2 77 ? 124.36569 156.48345 160.72644 1.000 121.10836 77 MET E N 1
ATOM 4664 C CA . MET E 2 77 ? 125.40712 155.57892 160.27182 1.000 126.23536 77 MET E CA 1
ATOM 4665 C C . MET E 2 77 ? 124.82542 154.47409 159.39442 1.000 126.83967 77 MET E C 1
ATOM 4666 O O . MET E 2 77 ? 123.62783 154.17778 159.43184 1.000 128.10080 77 MET E O 1
ATOM 4671 N N . GLY E 2 78 ? 125.69796 153.86032 158.59672 1.000 128.04115 78 GLY E N 1
ATOM 4672 C CA . GLY E 2 78 ? 125.31484 152.73596 157.76842 1.000 129.75767 78 GLY E CA 1
ATOM 4673 C C . GLY E 2 78 ? 124.77974 153.14006 156.41315 1.000 135.25517 78 GLY E C 1
ATOM 4674 O O . GLY E 2 78 ? 124.72227 154.31933 156.04444 1.000 135.81148 78 GLY E O 1
ATOM 4675 N N . ASP E 2 79 ? 124.36184 152.12158 155.66422 1.000 137.16213 79 ASP E N 1
ATOM 4676 C CA . ASP E 2 79 ? 123.83739 152.26335 154.30576 1.000 137.58946 79 ASP E CA 1
ATOM 4677 C C . ASP E 2 79 ? 124.62973 153.29527 153.50510 1.000 140.81755 79 ASP E C 1
ATOM 4678 O O . ASP E 2 79 ? 124.09042 154.26160 152.96566 1.000 142.72972 79 ASP E O 1
ATOM 4683 N N . HIS E 2 80 ? 125.94063 153.07673 153.44861 1.000 137.15860 80 HIS E N 1
ATOM 4684 C CA . HIS E 2 80 ? 126.84522 153.93593 152.69582 1.000 134.72720 80 HIS E CA 1
ATOM 4685 C C . HIS E 2 80 ? 127.72946 153.08147 151.80209 1.000 133.02057 80 HIS E C 1
ATOM 4686 O O . HIS E 2 80 ? 128.39810 152.16011 152.28275 1.000 130.72726 80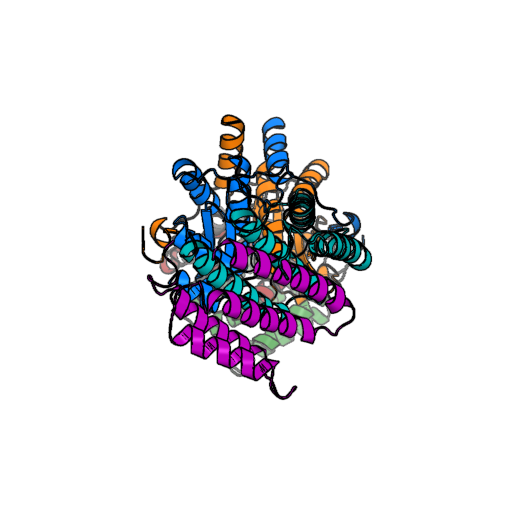 HIS E O 1
ATOM 4693 N N . GLU E 2 81 ? 127.72812 153.38872 150.50757 1.000 131.42230 81 GLU E N 1
ATOM 4694 C CA . GLU E 2 81 ? 128.58794 152.72869 149.52891 1.000 126.59047 81 GLU E CA 1
ATOM 4695 C C . GLU E 2 81 ? 129.81632 153.61322 149.34454 1.000 121.69804 81 GLU E C 1
ATOM 4696 O O . GLU E 2 81 ? 129.77233 154.61345 148.62523 1.000 120.07195 81 GLU E O 1
ATOM 4702 N N . LEU E 2 82 ? 130.91512 153.23867 150.00084 1.000 118.91435 82 LEU E N 1
ATOM 4703 C CA . LEU E 2 82 ? 132.07126 154.12572 150.07557 1.000 116.41559 82 LEU E CA 1
ATOM 4704 C C . LEU E 2 82 ? 132.78105 154.26150 148.73368 1.000 113.16072 82 LEU E C 1
ATOM 4705 O O . LEU E 2 82 ? 133.24350 155.35169 148.38428 1.000 111.63980 82 LEU E O 1
ATOM 4710 N N . ASP E 2 83 ? 132.90312 153.17136 147.97661 1.000 115.45520 83 ASP E N 1
ATOM 4711 C CA . ASP E 2 83 ? 133.70954 153.23369 146.75968 1.000 118.50012 83 ASP E CA 1
ATOM 4712 C C . ASP E 2 83 ? 133.12356 154.21392 145.74653 1.000 117.40559 83 ASP E C 1
ATOM 4713 O O . ASP E 2 83 ? 133.86398 154.95781 145.09477 1.000 116.46550 83 ASP E O 1
ATOM 4718 N N . THR E 2 84 ? 131.79791 154.23236 145.60055 1.000 117.76281 84 THR E N 1
ATOM 4719 C CA . THR E 2 84 ? 131.16628 155.17477 144.68454 1.000 116.16213 84 THR E CA 1
ATOM 4720 C C . THR E 2 84 ? 131.10243 156.57644 145.27521 1.000 115.35062 84 THR E C 1
ATOM 4721 O O . THR E 2 84 ? 131.27323 157.56659 144.55608 1.000 115.85378 84 THR E O 1
ATOM 4725 N N . LEU E 2 85 ? 130.84388 156.67609 146.58001 1.000 114.52200 85 LEU E N 1
ATOM 4726 C CA . LEU E 2 85 ? 130.72419 157.98357 147.21548 1.000 109.22684 85 LEU E CA 1
ATOM 4727 C C . LEU E 2 85 ? 132.04342 158.74240 147.18122 1.000 108.72864 85 LEU E C 1
ATOM 4728 O O . LEU E 2 85 ? 132.07242 159.93988 146.87489 1.000 109.00751 85 LEU E O 1
ATOM 4733 N N . LEU E 2 86 ? 133.14306 158.05908 147.49607 1.000 108.60523 86 LEU E N 1
ATOM 4734 C CA . LEU E 2 86 ? 134.44829 158.70964 147.52078 1.000 105.20412 86 LEU E CA 1
ATOM 4735 C C . LEU E 2 86 ? 134.90388 159.09795 146.11998 1.000 106.55461 86 LEU E C 1
ATOM 4736 O O . LEU E 2 86 ? 135.48454 160.17181 145.92718 1.000 107.03814 86 LEU E O 1
ATOM 4741 N N . ASP E 2 87 ? 134.66536 158.23120 145.13376 1.000 106.75402 87 ASP E N 1
ATOM 4742 C CA . ASP E 2 87 ? 135.04692 158.55874 143.76415 1.000 104.04156 87 ASP E CA 1
ATOM 4743 C C . ASP E 2 87 ? 134.29397 159.78307 143.25912 1.000 102.92459 87 ASP E C 1
ATOM 4744 O O . ASP E 2 87 ? 134.88742 160.67397 142.63911 1.000 104.98834 87 ASP E O 1
ATOM 4749 N N . GLN E 2 88 ? 132.98578 159.84291 143.51288 1.000 100.54943 88 GLN E N 1
ATOM 4750 C CA . GLN E 2 88 ? 132.19627 160.98096 143.05314 1.000 100.13826 88 GLN E CA 1
ATOM 4751 C C . GLN E 2 88 ? 132.62845 162.27210 143.73553 1.000 98.82516 88 GLN E C 1
ATOM 4752 O O . GLN E 2 88 ? 132.77109 163.30986 143.07705 1.000 98.84954 88 GLN E O 1
ATOM 4758 N N . MET E 2 89 ? 132.83990 162.22992 145.05151 1.000 101.31011 89 MET E N 1
ATOM 4759 C CA . MET E 2 89 ? 133.22038 163.43571 145.77837 1.000 99.68157 89 MET E CA 1
ATOM 4760 C C . MET E 2 89 ? 134.58767 163.94146 145.34097 1.000 95.58797 89 MET E C 1
ATOM 4761 O O . MET E 2 89 ? 134.76120 165.13537 145.06767 1.000 94.34817 89 MET E O 1
ATOM 4766 N N . CYS E 2 90 ? 135.57313 163.04409 145.27086 1.000 94.73336 90 CYS E N 1
ATOM 4767 C CA . CYS E 2 90 ? 136.91905 163.45478 144.88575 1.000 91.17611 90 CYS E CA 1
ATOM 4768 C C . CYS E 2 90 ? 136.93537 164.03292 143.47775 1.000 93.09218 90 CYS E C 1
ATOM 4769 O O . CYS E 2 90 ? 137.68276 164.97538 143.19326 1.000 93.93026 90 CYS E O 1
ATOM 4771 N N . GLU E 2 91 ? 136.12344 163.47043 142.58066 1.000 94.54290 91 GLU E N 1
ATOM 4772 C CA . GLU E 2 91 ? 136.00107 164.03127 141.24223 1.000 92.38105 91 GLU E CA 1
ATOM 4773 C C . GLU E 2 91 ? 135.45994 165.45356 141.28521 1.000 91.25602 91 GLU E C 1
ATOM 4774 O O . GLU E 2 91 ? 135.95493 166.33795 140.57603 1.000 94.02605 91 GLU E O 1
ATOM 4780 N N . ARG E 2 92 ? 134.44230 165.69227 142.11242 1.000 89.59982 92 ARG E N 1
ATOM 4781 C CA . ARG E 2 92 ? 133.87805 167.03168 142.22198 1.000 88.71342 92 ARG E CA 1
ATOM 4782 C C . ARG E 2 92 ? 134.90504 168.02026 142.75361 1.000 90.45915 92 ARG E C 1
ATOM 4783 O O . ARG E 2 92 ? 135.04861 169.12939 142.22654 1.000 93.55732 92 ARG E O 1
ATOM 4791 N N . LEU E 2 93 ? 135.63202 167.63339 143.80411 1.000 89.61204 93 LEU E N 1
ATOM 4792 C CA . LEU E 2 93 ? 136.66720 168.51495 144.32966 1.000 85.69312 93 LEU E CA 1
ATOM 4793 C C . LEU E 2 93 ? 137.75789 168.75083 143.30091 1.000 82.85326 93 LEU E C 1
ATOM 4794 O O . LEU E 2 93 ? 138.35596 169.83161 143.26639 1.000 83.49587 93 LEU E O 1
ATOM 4799 N N . ALA E 2 94 ? 138.03037 167.75428 142.45762 1.000 84.08790 94 ALA E N 1
ATOM 4800 C CA . ALA E 2 94 ? 139.00700 167.94371 141.39518 1.000 83.48338 94 ALA E CA 1
ATOM 4801 C C . ALA E 2 94 ? 138.60316 169.08762 140.48340 1.000 85.61797 94 ALA E C 1
ATOM 4802 O O . ALA E 2 94 ? 139.38162 170.02205 140.26710 1.000 88.35869 94 ALA E O 1
ATOM 4804 N N . THR E 2 95 ? 137.36621 169.05785 139.97956 1.000 87.21759 95 THR E N 1
ATOM 4805 C CA . THR E 2 95 ? 136.88120 170.15529 139.14858 1.000 85.86909 95 THR E CA 1
ATOM 4806 C C . THR E 2 95 ? 137.07750 171.49576 139.84216 1.000 87.18457 95 THR E C 1
ATOM 4807 O O . THR E 2 95 ? 137.47277 172.48272 139.21024 1.000 89.90944 95 THR E O 1
ATOM 4811 N N . VAL E 2 96 ? 136.81874 171.54239 141.14862 1.000 86.28424 96 VAL E N 1
ATOM 4812 C CA . VAL E 2 96 ? 137.00947 172.77654 141.89934 1.000 87.97233 96 VAL E CA 1
ATOM 4813 C C . VAL E 2 96 ? 138.47254 173.19774 141.86590 1.000 89.66262 96 VAL E C 1
ATOM 4814 O O . VAL E 2 96 ? 138.78836 174.36205 141.62205 1.000 91.18716 96 VAL E O 1
ATOM 4818 N N . LEU E 2 97 ? 139.38736 172.24982 142.07010 1.000 87.66211 97 LEU E N 1
ATOM 4819 C CA . LEU E 2 97 ? 140.80542 172.59371 142.11574 1.000 82.47755 97 LEU E CA 1
ATOM 4820 C C . LEU E 2 97 ? 141.34936 172.96802 140.74178 1.000 87.19825 97 LEU E C 1
ATOM 4821 O O . LEU E 2 97 ? 142.28971 173.76455 140.64973 1.000 94.44202 97 LEU E O 1
ATOM 4826 N N . GLU E 2 98 ? 140.78191 172.41105 139.66510 1.000 86.32020 98 GLU E N 1
ATOM 4827 C CA . GLU E 2 98 ? 141.19269 172.83259 138.32973 1.000 87.19325 98 GLU E CA 1
ATOM 4828 C C . GLU E 2 98 ? 140.88575 174.29513 138.08258 1.000 89.87200 98 GLU E C 1
ATOM 4829 O O . GLU E 2 98 ? 141.52587 174.91787 137.22802 1.000 94.64597 98 GLU E O 1
ATOM 4835 N N . ASP E 2 99 ? 139.91820 174.84907 138.79936 1.000 89.38157 99 ASP E N 1
ATOM 4836 C CA . ASP E 2 99 ? 139.53784 176.23292 138.57982 1.000 93.10510 99 ASP E CA 1
ATOM 4837 C C . ASP E 2 99 ? 140.74205 177.13020 138.83627 1.000 96.87461 99 ASP E C 1
ATOM 4838 O O . ASP E 2 99 ? 141.37118 177.02140 139.89728 1.000 96.64962 99 ASP E O 1
ATOM 4843 N N . PRO E 2 100 ? 141.10347 178.00871 137.89898 1.000 99.98795 100 PRO E N 1
ATOM 4844 C CA . PRO E 2 100 ? 142.28246 178.85785 138.12736 1.000 100.22248 100 PRO E CA 1
ATOM 4845 C C . PRO E 2 100 ? 142.16303 179.71496 139.37248 1.000 102.22576 100 PRO E C 1
ATOM 4846 O O . PRO E 2 100 ? 143.18525 180.06455 139.97628 1.000 103.67757 100 PRO E O 1
ATOM 4850 N N . ASP E 2 101 ? 140.94109 180.05823 139.78147 1.000 101.11950 101 ASP E N 1
ATOM 4851 C CA . ASP E 2 101 ? 140.74678 180.83800 140.99727 1.000 100.03455 101 ASP E CA 1
ATOM 4852 C C . ASP E 2 101 ? 140.93576 180.00512 142.25949 1.000 97.67577 101 ASP E C 1
ATOM 4853 O O . ASP E 2 101 ? 141.37319 180.53807 143.28476 1.000 99.39516 101 ASP E O 1
ATOM 4858 N N . VAL E 2 102 ? 140.61001 178.71292 142.21393 1.000 92.80672 102 VAL E N 1
ATOM 4859 C CA . VAL E 2 102 ? 140.70089 177.88700 143.41393 1.000 92.86550 102 VAL E CA 1
ATOM 4860 C C . VAL E 2 102 ? 142.15564 177.65582 143.80203 1.000 97.42582 102 VAL E C 1
ATOM 4861 O O . VAL E 2 102 ? 142.55587 177.90038 144.94682 1.000 100.65150 102 VAL E O 1
ATOM 4865 N N . ILE E 2 103 ? 142.96861 177.18639 142.85999 1.000 95.56454 103 ILE E N 1
ATOM 4866 C CA . ILE E 2 103 ? 144.40007 176.99607 143.06566 1.000 92.92898 103 ILE E CA 1
ATOM 4867 C C . ILE E 2 103 ? 145.13613 177.83822 142.03510 1.000 99.26012 103 ILE E C 1
ATOM 4868 O O . ILE E 2 103 ? 144.89060 177.71055 140.83023 1.000 100.88391 103 ILE E O 1
ATOM 4873 N N . SER E 2 104 ? 146.03448 178.70053 142.51051 1.000 104.67460 104 SER E N 1
ATOM 4874 C CA . SER E 2 104 ? 146.76625 179.62200 141.65122 1.000 109.74249 104 SER E CA 1
ATOM 4875 C C . SER E 2 104 ? 148.04317 178.99936 141.10367 1.000 114.13024 104 SER E C 1
ATOM 4876 O O . SER E 2 104 ? 148.29416 179.05350 139.89515 1.000 112.87804 104 SER E O 1
ATOM 4879 N N . ASP E 2 105 ? 148.85926 178.42745 141.98038 1.000 118.43369 105 ASP E N 1
ATOM 4880 C CA . ASP E 2 105 ? 150.06301 177.71178 141.57565 1.000 125.11194 105 ASP E CA 1
ATOM 4881 C C . ASP E 2 105 ? 150.74065 177.10404 142.78543 1.000 132.13220 105 ASP E C 1
ATOM 4882 O O . ASP E 2 105 ? 151.60515 176.23959 142.66680 1.000 141.35174 105 ASP E O 1
ATOM 4888 N N . GLU F 2 7 ? 148.49475 186.55991 152.70206 1.000 74.80127 7 GLU F N 1
ATOM 4889 C CA . GLU F 2 7 ? 149.03383 185.43427 153.45331 1.000 80.23682 7 GLU F CA 1
ATOM 4890 C C . GLU F 2 7 ? 147.93209 184.44932 153.81320 1.000 79.30500 7 GLU F C 1
ATOM 4891 O O . GLU F 2 7 ? 148.10609 183.23544 153.70707 1.000 79.29279 7 GLU F O 1
ATOM 4897 N N . VAL F 2 8 ? 146.79093 184.98858 154.24383 1.000 77.09591 8 VAL F N 1
ATOM 4898 C CA . VAL F 2 8 ? 145.67758 184.14310 154.66007 1.000 69.50836 8 VAL F CA 1
ATOM 4899 C C . VAL F 2 8 ? 145.14845 183.33363 153.48229 1.000 68.26686 8 VAL F C 1
ATOM 4900 O O . VAL F 2 8 ? 144.77906 182.16236 153.63001 1.000 68.35509 8 VAL F O 1
ATOM 4904 N N . ARG F 2 9 ? 145.10312 183.94218 152.29388 1.000 67.94510 9 ARG F N 1
ATOM 4905 C CA . ARG F 2 9 ? 144.60600 183.23400 151.12054 1.000 68.23195 9 ARG F CA 1
ATOM 4906 C C . ARG F 2 9 ? 145.51279 182.06834 150.74894 1.000 68.45476 9 ARG F C 1
ATOM 4907 O O . ARG F 2 9 ? 145.02788 181.00176 150.35414 1.000 68.46967 9 ARG F O 1
ATOM 4915 N N . GLN F 2 10 ? 146.83004 182.25359 150.86026 1.000 70.74187 10 GLN F N 1
ATOM 4916 C CA . GLN F 2 10 ? 147.74975 181.16538 150.54797 1.000 68.98462 10 GLN F CA 1
ATOM 4917 C C . GLN F 2 10 ? 147.50535 179.96320 151.44882 1.000 66.80982 10 GLN F C 1
ATOM 4918 O O . GLN F 2 10 ? 147.47525 178.82077 150.97574 1.000 65.66630 10 GLN F O 1
ATOM 4924 N N . VAL F 2 11 ? 147.30897 180.20245 152.74659 1.000 66.79012 11 VAL F N 1
ATOM 4925 C CA . VAL F 2 11 ? 147.04834 179.10150 153.67009 1.000 61.85898 11 VAL F CA 1
ATOM 4926 C C . VAL F 2 11 ? 145.77708 178.36452 153.27193 1.000 60.71970 11 VAL F C 1
ATOM 4927 O O . VAL F 2 11 ? 145.73108 177.12836 153.27494 1.000 59.24120 11 VAL F O 1
ATOM 4931 N N . GLY F 2 12 ? 144.72927 179.11032 152.91647 1.000 62.53399 12 GLY F N 1
ATOM 4932 C CA . GLY F 2 12 ? 143.48805 178.47416 152.50841 1.000 57.46530 12 GLY F CA 1
ATOM 4933 C C . GLY F 2 12 ? 143.64969 177.60844 151.27443 1.000 56.04112 12 GLY F C 1
ATOM 4934 O O . GLY F 2 12 ? 143.08265 176.51810 151.19284 1.000 56.66589 12 GLY F O 1
ATOM 4935 N N . GLU F 2 13 ? 144.42779 178.08151 150.29860 1.000 56.65649 13 GLU F N 1
ATOM 4936 C CA . GLU F 2 13 ? 144.67058 177.28697 149.09972 1.000 52.04039 13 GLU F CA 1
ATOM 4937 C C . GLU F 2 13 ? 145.34738 175.96766 149.44261 1.000 54.31417 13 GLU F C 1
ATOM 4938 O O . GLU F 2 13 ? 144.97682 174.91351 148.91331 1.000 55.57249 13 GLU F O 1
ATOM 4944 N N . GLU F 2 14 ? 146.34230 176.00608 150.33085 1.000 56.16258 14 GLU F N 1
ATOM 4945 C CA . GLU F 2 14 ? 146.98764 174.77309 150.76232 1.000 51.37801 14 GLU F CA 1
ATOM 4946 C C . GLU F 2 14 ? 146.02282 173.87886 151.52764 1.000 52.21286 14 GLU F C 1
ATOM 4947 O O . GLU F 2 14 ? 146.19951 172.65546 151.55155 1.000 54.12491 14 GLU F O 1
ATOM 4953 N N . LEU F 2 15 ? 145.00742 174.46660 152.16388 1.000 52.01355 15 LEU F N 1
ATOM 4954 C CA . LEU F 2 15 ? 144.00696 173.66293 152.85704 1.000 46.86964 15 LEU F CA 1
ATOM 4955 C C . LEU F 2 15 ? 143.14077 172.88603 151.87492 1.000 46.31479 15 LEU F C 1
ATOM 4956 O O . LEU F 2 15 ? 142.74123 171.75155 152.15694 1.000 46.79891 15 LEU F O 1
ATOM 4961 N N . LEU F 2 16 ? 142.82235 173.48457 150.72679 1.000 45.50932 16 LEU F N 1
ATOM 4962 C CA . LEU F 2 16 ? 142.02967 172.77459 149.72780 1.000 42.77288 16 LEU F CA 1
ATOM 4963 C C . LEU F 2 16 ? 142.78744 171.58059 149.16416 1.000 45.98890 16 LEU F C 1
ATOM 4964 O O . LEU F 2 16 ? 142.21212 170.50096 148.98597 1.000 49.11773 16 LEU F O 1
ATOM 4969 N N . LEU F 2 17 ? 144.07658 171.75551 148.87080 1.000 44.85666 17 LEU F N 1
ATOM 4970 C CA . LEU F 2 17 ? 144.88351 170.63261 148.40740 1.000 45.05202 17 LEU F CA 1
ATOM 4971 C C . LEU F 2 17 ? 145.02913 169.57741 149.49473 1.000 46.90442 17 LEU F C 1
ATOM 4972 O O . LEU F 2 17 ? 145.04108 168.37557 149.20510 1.000 51.34201 17 LEU F O 1
ATOM 4977 N N . LEU F 2 18 ? 145.15247 170.01133 150.74929 1.000 44.08064 18 LEU F N 1
ATOM 4978 C CA . LEU F 2 18 ? 145.20898 169.06668 151.85856 1.000 43.07094 18 LEU F CA 1
ATOM 4979 C C . LEU F 2 18 ? 143.91663 168.26991 151.96697 1.000 46.43007 18 LEU F C 1
ATOM 4980 O O . LEU F 2 18 ? 143.94083 167.06043 152.22496 1.000 45.19876 18 LEU F O 1
ATOM 4985 N N . ALA F 2 19 ? 142.77449 168.93642 151.78501 1.000 47.63839 19 ALA F N 1
ATOM 4986 C CA . ALA F 2 19 ? 141.49306 168.24057 151.83175 1.000 43.37253 19 ALA F CA 1
ATOM 4987 C C . ALA F 2 19 ? 141.36413 167.25202 150.68380 1.000 45.85799 19 ALA F C 1
ATOM 4988 O O . ALA F 2 19 ? 140.79858 166.16503 150.85143 1.000 49.70259 19 ALA F O 1
ATOM 4990 N N . ALA F 2 20 ? 141.87131 167.61843 149.50601 1.000 44.65989 20 ALA F N 1
ATOM 4991 C CA . ALA F 2 20 ? 141.86103 166.69697 148.37688 1.000 43.64886 20 ALA F CA 1
ATOM 4992 C C . ALA F 2 20 ? 142.74326 165.48675 148.64675 1.000 44.28729 20 ALA F C 1
ATOM 4993 O O . ALA F 2 20 ? 142.41327 164.36784 148.23890 1.000 48.22108 20 ALA F O 1
ATOM 4995 N N . TYR F 2 21 ? 143.87976 165.69488 149.31492 1.000 42.86931 21 TYR F N 1
ATOM 4996 C CA . TYR F 2 21 ? 144.73205 164.56975 149.67762 1.000 44.02628 21 TYR F CA 1
ATOM 4997 C C . TYR F 2 21 ? 144.05147 163.65625 150.68402 1.000 46.28672 21 TYR F C 1
ATOM 4998 O O . TYR F 2 21 ? 144.16208 162.42827 150.59014 1.000 51.51443 21 TYR F O 1
ATOM 5007 N N . LEU F 2 22 ? 143.36500 164.23598 151.66930 1.000 44.86806 22 LEU F N 1
ATOM 5008 C CA . LEU F 2 22 ? 142.65875 163.42072 152.65172 1.000 43.51464 22 LEU F CA 1
ATOM 5009 C C . LEU F 2 22 ? 141.54435 162.61635 151.99790 1.000 46.72256 22 LEU F C 1
ATOM 5010 O O . LEU F 2 22 ? 141.32631 161.44793 152.34052 1.000 50.91277 22 LEU F O 1
ATOM 5015 N N . LEU F 2 23 ? 140.82164 163.22991 151.06053 1.000 47.25282 23 LEU F N 1
ATOM 5016 C CA . LEU F 2 23 ? 139.77351 162.51355 150.34235 1.000 46.38200 23 LEU F CA 1
ATOM 5017 C C . LEU F 2 23 ? 140.35399 161.41293 149.46648 1.000 50.73971 23 LEU F C 1
ATOM 5018 O O . LEU F 2 23 ? 139.80266 160.30776 149.39902 1.000 55.82998 23 LEU F O 1
ATOM 5023 N N . SER F 2 24 ? 141.46508 161.69869 148.78571 1.000 48.96766 24 SER F N 1
ATOM 5024 C CA . SER F 2 24 ? 142.11467 160.67967 147.97022 1.000 51.49768 24 SER F CA 1
ATOM 5025 C C . SER F 2 24 ? 142.61801 159.53115 148.83140 1.000 57.30963 24 SER F C 1
ATOM 5026 O O . SER F 2 24 ? 142.55325 158.36498 148.42671 1.000 62.08982 24 SER F O 1
ATOM 5029 N N . SER F 2 25 ? 143.13151 159.84374 150.02238 1.000 56.78944 25 SER F N 1
ATOM 5030 C CA . SER F 2 25 ? 143.56008 158.79553 150.94031 1.000 53.69624 25 SER F CA 1
ATOM 5031 C C . SER F 2 25 ? 142.38021 157.94731 151.39100 1.000 58.83621 25 SER F C 1
ATOM 5032 O O . SER F 2 25 ? 142.49629 156.72232 151.51191 1.000 62.40506 25 SER F O 1
ATOM 5035 N N . GLY F 2 26 ? 141.23495 158.58170 151.64642 1.000 58.64730 26 GLY F N 1
ATOM 5036 C CA . GLY F 2 26 ? 140.06064 157.82538 152.04717 1.000 62.40536 26 GLY F CA 1
ATOM 5037 C C . GLY F 2 26 ? 139.61934 156.83983 150.98411 1.000 63.53058 26 GLY F C 1
ATOM 5038 O O . GLY F 2 26 ? 139.32165 155.68010 151.27769 1.000 67.20118 26 GLY F O 1
ATOM 5039 N N . ARG F 2 27 ? 139.57635 157.28886 149.72827 1.000 60.04251 27 ARG F N 1
ATOM 5040 C CA . ARG F 2 27 ? 139.25347 156.37766 148.63574 1.000 61.99925 27 ARG F CA 1
ATOM 5041 C C . ARG F 2 27 ? 140.31220 155.29569 148.49936 1.000 67.87956 27 ARG F C 1
ATOM 5042 O O . ARG F 2 27 ? 139.99242 154.12840 148.24162 1.000 72.77859 27 ARG F O 1
ATOM 5050 N N . GLY F 2 28 ? 141.58112 155.66676 148.66703 1.000 69.14168 28 GLY F N 1
ATOM 5051 C CA . GLY F 2 28 ? 142.65045 154.70007 148.49968 1.000 69.74240 28 GLY F CA 1
ATOM 5052 C C . GLY F 2 28 ? 142.60891 153.59067 149.52879 1.000 71.78007 28 GLY F C 1
ATOM 5053 O O . GLY F 2 28 ? 142.83857 152.42383 149.20335 1.000 75.71263 28 GLY F O 1
ATOM 5054 N N . LEU F 2 29 ? 142.28927 153.93363 150.77940 1.000 70.76124 29 LEU F N 1
ATOM 5055 C CA . LEU F 2 29 ? 142.35947 152.96193 151.86499 1.000 73.67444 29 LEU F CA 1
ATOM 5056 C C . LEU F 2 29 ? 141.42790 151.77642 151.65600 1.000 74.79445 29 LEU F C 1
ATOM 5057 O O . LEU F 2 29 ? 141.63307 150.72508 152.27031 1.000 76.17167 29 LEU F O 1
ATOM 5062 N N . LEU F 2 30 ? 140.41035 151.91813 150.80431 1.000 74.32355 30 LEU F N 1
ATOM 5063 C CA . LEU F 2 30 ? 139.52538 150.79862 150.50692 1.000 74.57684 30 LEU F CA 1
ATOM 5064 C C . LEU F 2 30 ? 140.23384 149.68838 149.74044 1.000 77.15330 30 LEU F C 1
ATOM 5065 O O . LEU F 2 30 ? 139.72038 148.56580 149.68171 1.000 80.17418 30 LEU F O 1
ATOM 5070 N N . ASP F 2 31 ? 141.39814 149.97874 149.15265 1.000 77.95868 31 ASP F N 1
ATOM 5071 C CA . ASP F 2 31 ? 142.19244 148.99675 148.42978 1.000 81.40117 31 ASP F CA 1
ATOM 5072 C C . ASP F 2 31 ? 143.53671 148.69601 149.07891 1.000 80.30032 31 ASP F C 1
ATOM 5073 O O . ASP F 2 31 ? 144.10935 147.63656 148.80753 1.000 81.29154 31 ASP F O 1
ATOM 5078 N N . GLU F 2 32 ? 144.05067 149.59784 149.91484 1.000 81.06854 32 GLU F N 1
ATOM 5079 C CA . GLU F 2 32 ? 145.35310 149.41636 150.53131 1.000 80.74557 32 GLU F CA 1
ATOM 5080 C C . GLU F 2 32 ? 145.27687 148.36746 151.63903 1.000 82.32165 32 GLU F C 1
ATOM 5081 O O . GLU F 2 32 ? 144.19627 148.08034 152.15581 1.000 83.94973 32 GLU F O 1
ATOM 5087 N N . PRO F 2 33 ? 146.42014 147.78225 152.02962 1.000 84.45438 33 PRO F N 1
ATOM 5088 C CA . PRO F 2 33 ? 146.39395 146.80485 153.12521 1.000 85.95869 33 PRO F CA 1
ATOM 5089 C C . PRO F 2 33 ? 145.90335 147.40902 154.43285 1.000 85.08387 33 PRO F C 1
ATOM 5090 O O . PRO F 2 33 ? 145.64934 148.61522 154.51800 1.000 83.74046 33 PRO F O 1
ATOM 5094 N N . ARG F 2 34 ? 145.76547 146.56733 155.45921 1.000 89.18860 34 ARG F N 1
ATOM 5095 C CA . ARG F 2 34 ? 145.10041 146.98980 156.68778 1.000 90.84449 34 ARG F CA 1
ATOM 5096 C C . ARG F 2 34 ? 145.85465 148.09582 157.40860 1.000 88.19956 34 ARG F C 1
ATOM 5097 O O . ARG F 2 34 ? 145.23555 148.93917 158.06598 1.000 87.17346 34 ARG F O 1
ATOM 5105 N N . GLN F 2 35 ? 147.17928 148.11202 157.30351 1.000 87.91720 35 GLN F N 1
ATOM 5106 C CA . GLN F 2 35 ? 148.01132 148.93048 158.17565 1.000 86.50709 35 GLN F CA 1
ATOM 5107 C C . GLN F 2 35 ? 148.19181 150.36601 157.69783 1.000 79.75295 35 GLN F C 1
ATOM 5108 O O . GLN F 2 35 ? 148.82483 151.15663 158.40395 1.000 78.46757 35 GLN F O 1
ATOM 5114 N N . TYR F 2 36 ? 147.66064 150.72781 156.53356 1.000 78.47101 36 TYR F N 1
ATOM 5115 C CA . TYR F 2 36 ? 147.79816 152.09545 156.04759 1.000 75.48355 36 TYR F CA 1
ATOM 5116 C C . TYR F 2 36 ? 146.75172 153.04085 156.61885 1.000 74.88285 36 TYR F C 1
ATOM 5117 O O . TYR F 2 36 ? 146.79427 154.23766 156.31190 1.000 72.71361 36 TYR F O 1
ATOM 5126 N N . GLY F 2 37 ? 145.81465 152.54422 157.42705 1.000 76.44910 37 GLY F N 1
ATOM 5127 C CA . GLY F 2 37 ? 144.88193 153.44448 158.08258 1.000 72.00859 37 GLY F CA 1
ATOM 5128 C C . GLY F 2 37 ? 145.58883 154.46523 158.95180 1.000 68.89907 37 GLY F C 1
ATOM 5129 O O . GLY F 2 37 ? 145.24202 155.64801 158.94813 1.000 68.14888 37 GLY F O 1
ATOM 5130 N N . THR F 2 38 ? 146.60051 154.02220 159.69743 1.000 67.96470 38 THR F N 1
ATOM 5131 C CA . THR F 2 38 ? 147.38453 154.93335 160.52181 1.000 64.60659 38 THR F CA 1
ATOM 5132 C C . THR F 2 38 ? 148.43550 155.67084 159.70909 1.000 65.19367 38 THR F C 1
ATOM 5133 O O . THR F 2 38 ? 148.65709 156.86678 159.92356 1.000 67.39481 38 THR F O 1
ATOM 5137 N N . PHE F 2 39 ? 149.10201 154.97396 158.78628 1.000 68.23152 39 PHE F N 1
ATOM 5138 C CA . PHE F 2 39 ? 150.19233 155.59730 158.04692 1.000 66.67900 39 PHE F CA 1
ATOM 5139 C C . PHE F 2 39 ? 149.71407 156.81989 157.27881 1.000 61.41711 39 PHE F C 1
ATOM 5140 O O . PHE F 2 39 ? 150.41691 157.83455 157.21309 1.000 59.59933 39 PHE F O 1
ATOM 5148 N N . ARG F 2 40 ? 148.52391 156.74041 156.68479 1.000 60.89753 40 ARG F N 1
ATOM 5149 C CA . ARG F 2 40 ? 147.97908 157.89178 155.97621 1.000 57.03206 40 ARG F CA 1
ATOM 5150 C C . ARG F 2 40 ? 147.59657 159.00760 156.94151 1.000 58.66919 40 ARG F C 1
ATOM 5151 O O . ARG F 2 40 ? 147.73624 160.19129 156.61660 1.000 57.88895 40 ARG F O 1
ATOM 5159 N N . CYS F 2 41 ? 147.09742 158.65209 158.12846 1.000 62.19958 41 CYS F N 1
ATOM 5160 C CA . CYS F 2 41 ? 146.82399 159.66503 159.14132 1.000 56.10673 41 CYS F CA 1
ATOM 5161 C C . CYS F 2 41 ? 148.10742 160.35524 159.58445 1.000 56.99123 41 CYS F C 1
ATOM 5162 O O . CYS F 2 41 ? 148.13092 161.57457 159.78820 1.000 55.90817 41 CYS F O 1
ATOM 5164 N N . LEU F 2 42 ? 149.18185 159.58263 159.75044 1.000 59.64804 42 LEU F N 1
ATOM 5165 C CA . LEU F 2 42 ? 150.47474 160.15043 160.11341 1.000 55.13808 42 LEU F CA 1
ATOM 5166 C C . LEU F 2 42 ? 151.02066 161.02517 158.99255 1.000 57.56807 42 LEU F C 1
ATOM 5167 O O . LEU F 2 42 ? 151.60869 162.08316 159.24936 1.000 56.89883 42 LEU F O 1
ATOM 5172 N N . ASP F 2 43 ? 150.84005 160.59076 157.74432 1.000 58.50381 43 ASP F N 1
ATOM 5173 C CA . ASP F 2 43 ? 151.27419 161.39197 156.60497 1.000 52.20253 43 ASP F CA 1
ATOM 5174 C C . ASP F 2 43 ? 150.54106 162.72268 156.56492 1.000 52.34168 43 ASP F C 1
ATOM 5175 O O . ASP F 2 43 ? 151.15305 163.77454 156.34629 1.000 55.41091 43 ASP F O 1
ATOM 5180 N N . ALA F 2 44 ? 149.22542 162.69234 156.77292 1.000 53.18220 44 ALA F N 1
ATOM 5181 C CA . ALA F 2 44 ? 148.44794 163.92418 156.80988 1.000 52.00393 44 ALA F CA 1
ATOM 5182 C C . ALA F 2 44 ? 148.85435 164.79406 157.98882 1.000 54.71291 44 ALA F C 1
ATOM 5183 O O . ALA F 2 44 ? 148.87886 166.02486 157.88020 1.000 55.79173 44 ALA F O 1
ATOM 5185 N N . ALA F 2 45 ? 149.17236 164.16853 159.12367 1.000 55.34438 45 ALA F N 1
ATOM 5186 C CA . ALA F 2 45 ? 149.52222 164.93032 160.31696 1.000 51.15101 45 ALA F CA 1
ATOM 5187 C C . ALA F 2 45 ? 150.76310 165.78062 160.09028 1.000 51.96384 45 ALA F C 1
ATOM 5188 O O . ALA F 2 45 ? 150.79783 166.95635 160.47287 1.000 53.90208 45 ALA F O 1
ATOM 5190 N N . ARG F 2 46 ? 151.79268 165.20575 159.46714 1.000 51.82570 46 ARG F N 1
ATOM 5191 C CA . ARG F 2 46 ? 153.01525 165.96238 159.22565 1.000 48.35408 46 ARG F CA 1
ATOM 5192 C C . ARG F 2 46 ? 152.80937 167.03644 158.16793 1.000 50.36230 46 ARG F C 1
ATOM 5193 O O . ARG F 2 46 ? 153.46473 168.08464 158.21533 1.000 53.73398 46 ARG F O 1
ATOM 5201 N N . ARG F 2 47 ? 151.92380 166.79297 157.19936 1.000 50.68252 47 ARG F N 1
ATOM 5202 C CA . ARG F 2 47 ? 151.58024 167.83185 156.23520 1.000 46.55916 47 ARG F CA 1
ATOM 5203 C C . ARG F 2 47 ? 150.91437 169.01526 156.92269 1.000 48.50681 47 ARG F C 1
ATOM 5204 O O . ARG F 2 47 ? 151.22904 170.17431 156.62700 1.000 51.62809 47 ARG F O 1
ATOM 5212 N N . VAL F 2 48 ? 149.99060 168.73995 157.84590 1.000 48.29966 48 VAL F N 1
ATOM 5213 C CA . VAL F 2 48 ? 149.31801 169.81334 158.57329 1.000 45.96773 48 VAL F CA 1
ATOM 5214 C C . VAL F 2 48 ? 150.31245 170.58213 159.42869 1.000 50.10102 48 VAL F C 1
ATOM 5215 O O . VAL F 2 48 ? 150.25669 171.81329 159.51757 1.000 55.40471 48 VAL F O 1
ATOM 5219 N N . LEU F 2 49 ? 151.22626 169.86699 160.08858 1.000 48.40935 49 LEU F N 1
ATOM 5220 C CA . LEU F 2 49 ? 152.21337 170.52861 160.93231 1.000 48.60988 49 LEU F CA 1
ATOM 5221 C C . LEU F 2 49 ? 153.19919 171.34785 160.11301 1.000 53.58167 49 LEU F C 1
ATOM 5222 O O . LEU F 2 49 ? 153.67084 172.39131 160.57689 1.000 60.17897 49 LEU F O 1
ATOM 5227 N N . ALA F 2 50 ? 153.54281 170.88230 158.91137 1.000 51.91747 50 ALA F N 1
ATOM 5228 C CA . ALA F 2 50 ? 154.41194 171.66845 158.04310 1.000 53.63051 50 ALA F CA 1
ATOM 5229 C C . ALA F 2 50 ? 153.73510 172.96394 157.62109 1.000 54.50200 50 ALA F C 1
ATOM 5230 O O . ALA F 2 50 ? 154.36968 174.02491 157.58905 1.000 58.32239 50 ALA F O 1
ATOM 5232 N N . LEU F 2 51 ? 152.44514 172.89339 157.29025 1.000 54.61632 51 LEU F N 1
ATOM 5233 C CA . LEU F 2 51 ? 151.69023 174.09893 156.96481 1.000 58.54510 51 LEU F CA 1
ATOM 5234 C C . LEU F 2 51 ? 151.51698 174.98906 158.18898 1.000 61.67353 51 LEU F C 1
ATOM 5235 O O . LEU F 2 51 ? 151.59127 176.21939 158.08682 1.000 64.26761 51 LEU F O 1
ATOM 5240 N N . ALA F 2 52 ? 151.27892 174.38193 159.35323 1.000 58.31189 52 ALA F N 1
ATOM 5241 C CA . ALA F 2 52 ? 151.02579 175.15417 160.56422 1.000 54.85483 52 ALA F CA 1
ATOM 5242 C C . ALA F 2 52 ? 152.28372 175.84097 161.06843 1.000 61.57769 52 ALA F C 1
ATOM 5243 O O . ALA F 2 52 ? 152.20719 176.93066 161.64063 1.000 70.68844 52 ALA F O 1
ATOM 5245 N N . ALA F 2 53 ? 153.44395 175.21274 160.88571 1.000 63.84925 53 ALA F N 1
ATOM 5246 C CA . ALA F 2 53 ? 154.69383 175.85057 161.26580 1.000 66.57675 53 ALA F CA 1
ATOM 5247 C C . ALA F 2 53 ? 155.00486 177.05632 160.39443 1.000 68.07135 53 ALA F C 1
ATOM 5248 O O . ALA F 2 53 ? 155.80454 177.90771 160.79543 1.000 72.81313 53 ALA F O 1
ATOM 5250 N N . GLY F 2 54 ? 154.40437 177.13831 159.20731 1.000 66.00669 54 GLY F N 1
ATOM 5251 C CA . GLY F 2 54 ? 154.64337 178.28470 158.34626 1.000 68.73608 54 GLY F CA 1
ATOM 5252 C C . GLY F 2 54 ? 154.04320 179.56913 158.88432 1.000 69.74913 54 GLY F C 1
ATOM 5253 O O . GLY F 2 54 ? 154.66449 180.63210 158.81845 1.000 70.33493 54 GLY F O 1
ATOM 5254 N N . THR F 2 55 ? 152.82332 179.48825 159.42825 1.000 69.82632 55 THR F N 1
ATOM 5255 C CA . THR F 2 55 ? 152.07121 180.67536 159.80198 1.000 70.72300 55 THR F CA 1
ATOM 5256 C C . THR F 2 55 ? 151.59577 180.63371 161.25634 1.000 66.02907 55 THR F C 1
ATOM 5257 O O . THR F 2 55 ? 151.54398 181.66672 161.92453 1.000 64.73277 55 THR F O 1
ATOM 5261 N N . GLY F 2 56 ? 151.24054 179.44446 161.74215 1.000 68.99691 56 GLY F N 1
ATOM 5262 C CA . GLY F 2 56 ? 150.71332 179.28931 163.08039 1.000 71.56183 56 GLY F CA 1
ATOM 5263 C C . GLY F 2 56 ? 151.75845 179.43718 164.16807 1.000 72.86271 56 GLY F C 1
ATOM 5264 O O . GLY F 2 56 ? 152.89940 179.84285 163.92034 1.000 74.71988 56 GLY F O 1
ATOM 5265 N N . PRO F 2 57 ? 151.37558 179.11570 165.40318 1.000 73.49474 57 PRO F N 1
ATOM 5266 C CA . PRO F 2 57 ? 152.28973 179.30645 166.53458 1.000 76.72541 57 PRO F CA 1
ATOM 5267 C C . PRO F 2 57 ? 153.55902 178.47969 166.38283 1.000 81.26217 57 PRO F C 1
ATOM 5268 O O . PRO F 2 57 ? 153.54836 177.37100 165.84395 1.000 82.04809 57 PRO F O 1
ATOM 5272 N N . HIS F 2 58 ? 154.66300 179.04122 166.86654 1.000 82.28320 58 HIS F N 1
ATOM 5273 C CA . HIS F 2 58 ? 155.97155 178.40597 166.81027 1.000 80.35511 58 HIS F CA 1
ATOM 5274 C C . HIS F 2 58 ? 156.34978 177.89234 168.19243 1.000 76.28607 58 HIS F C 1
ATOM 5275 O O . HIS F 2 58 ? 156.29695 178.64148 169.17297 1.000 77.91540 58 HIS F O 1
ATOM 5282 N N . HIS F 2 59 ? 156.73362 176.61561 168.26545 1.000 72.11760 59 HIS F N 1
ATOM 5283 C CA . HIS F 2 59 ? 157.17089 175.99750 169.50962 1.000 67.27240 59 HIS F CA 1
ATOM 5284 C C . HIS F 2 59 ? 158.27154 175.00277 169.15970 1.000 67.72199 59 HIS F C 1
ATOM 5285 O O . HIS F 2 59 ? 158.12158 174.23722 168.18982 1.000 66.22729 59 HIS F O 1
ATOM 5292 N N . PRO F 2 60 ? 159.38151 174.98420 169.90726 1.000 68.36946 60 PRO F N 1
ATOM 5293 C CA . PRO F 2 60 ? 160.47961 174.07086 169.54312 1.000 64.96361 60 PRO F CA 1
ATOM 5294 C C . PRO F 2 60 ? 160.07413 172.60763 169.50764 1.000 63.61578 60 PRO F C 1
ATOM 5295 O O . PRO F 2 60 ? 160.52345 171.86799 168.62308 1.000 66.70213 60 PRO F O 1
ATOM 5299 N N . GLU F 2 61 ? 159.22773 172.16712 170.44080 1.000 63.18228 61 GLU F N 1
ATOM 5300 C CA . GLU F 2 61 ? 158.81926 170.76758 170.45927 1.000 61.79272 61 GLU F CA 1
ATOM 5301 C C . GLU F 2 61 ? 157.93845 170.42317 169.26606 1.000 61.83133 61 GLU F C 1
ATOM 5302 O O . GLU F 2 61 ? 157.92953 169.27185 168.81745 1.000 65.81512 61 GLU F O 1
ATOM 5308 N N . LEU F 2 62 ? 157.18831 171.39642 168.74580 1.000 62.15048 62 LEU F N 1
ATOM 5309 C CA . LEU F 2 62 ? 156.40139 171.15419 167.54021 1.000 61.69575 62 LEU F CA 1
ATOM 5310 C C . LEU F 2 62 ? 157.30113 170.83585 166.35490 1.000 63.00033 62 LEU F C 1
ATOM 5311 O O . LEU F 2 62 ? 156.99504 169.94596 165.55275 1.000 63.43976 62 LEU F O 1
ATOM 5316 N N . ASP F 2 63 ? 158.41779 171.55602 166.22638 1.000 65.63196 63 ASP F N 1
ATOM 5317 C CA . ASP F 2 63 ? 159.38400 171.23792 165.18174 1.000 65.59163 63 ASP F CA 1
ATOM 5318 C C . ASP F 2 63 ? 159.96465 169.84541 165.38326 1.000 65.51039 63 ASP F C 1
ATOM 5319 O O . ASP F 2 63 ? 160.21045 169.11903 164.41246 1.000 65.86856 63 ASP F O 1
ATOM 5324 N N . ALA F 2 64 ? 160.19711 169.45778 166.63876 1.000 66.70066 64 ALA F N 1
ATOM 5325 C CA . ALA F 2 64 ? 160.68130 168.11086 166.91845 1.000 63.29300 64 ALA F CA 1
ATOM 5326 C C . ALA F 2 64 ? 159.67578 167.06361 166.46392 1.000 63.74158 64 ALA F C 1
ATOM 5327 O O . ALA F 2 64 ? 160.05643 166.01928 165.92150 1.000 67.58889 64 ALA F O 1
ATOM 5329 N N . LEU F 2 65 ? 158.38586 167.32094 166.68700 1.000 63.40129 65 LEU F N 1
ATOM 5330 C CA . LEU F 2 65 ? 157.35727 166.40962 166.19712 1.000 62.92506 65 LEU F CA 1
ATOM 5331 C C . LEU F 2 65 ? 157.45563 166.24000 164.68792 1.000 63.05324 65 LEU F C 1
ATOM 5332 O O . LEU F 2 65 ? 157.53699 165.11504 164.18142 1.000 65.33017 65 LEU F O 1
ATOM 5337 N N . ARG F 2 66 ? 157.47802 167.35426 163.95365 1.000 60.59480 66 ARG F N 1
ATOM 5338 C CA . ARG F 2 66 ? 157.51463 167.27738 162.49732 1.000 59.53285 66 ARG F CA 1
ATOM 5339 C C . ARG F 2 66 ? 158.75417 166.53769 162.01325 1.000 64.70222 66 ARG F C 1
ATOM 5340 O O . ARG F 2 66 ? 158.69966 165.80268 161.02005 1.000 68.07200 66 ARG F O 1
ATOM 5348 N N . GLY F 2 67 ? 159.88339 166.72451 162.69823 1.000 66.98752 67 GLY F N 1
ATOM 5349 C CA . GLY F 2 67 ? 161.09418 166.02269 162.30710 1.000 67.22379 67 GLY F CA 1
ATOM 5350 C C . GLY F 2 67 ? 160.98095 164.52073 162.47982 1.000 66.08506 67 GLY F C 1
ATOM 5351 O O . GLY F 2 67 ? 161.40912 163.75330 161.61259 1.000 67.38423 67 GLY F O 1
ATOM 5352 N N . ARG F 2 68 ? 160.40469 164.08030 163.60027 1.000 63.95420 68 ARG F N 1
ATOM 5353 C CA . ARG F 2 68 ? 160.21897 162.64999 163.82113 1.000 64.17864 68 ARG F CA 1
ATOM 5354 C C . ARG F 2 68 ? 159.26536 162.05245 162.79566 1.000 64.54068 68 ARG F C 1
ATOM 5355 O O . ARG F 2 68 ? 159.48914 160.94099 162.30249 1.000 69.73928 68 ARG F O 1
ATOM 5363 N N . MET F 2 69 ? 158.19308 162.77449 162.46650 1.000 61.90949 69 MET F N 1
ATOM 5364 C CA . MET F 2 69 ? 157.27132 162.30181 161.43970 1.000 63.16948 69 MET F CA 1
ATOM 5365 C C . MET F 2 69 ? 157.95628 162.20265 160.08366 1.000 66.70026 69 MET F C 1
ATOM 5366 O O . MET F 2 69 ? 157.72291 161.25148 159.32862 1.000 69.45256 69 MET F O 1
ATOM 5371 N N . ASP F 2 70 ? 158.80424 163.18024 159.75557 1.000 63.99999 70 ASP F N 1
ATOM 5372 C CA . ASP F 2 70 ? 159.51661 163.14700 158.48187 1.000 62.23728 70 ASP F CA 1
ATOM 5373 C C . ASP F 2 70 ? 160.42773 161.93000 158.39011 1.000 66.08214 70 ASP F C 1
ATOM 5374 O O . ASP F 2 70 ? 160.49466 161.27149 157.34614 1.000 70.19362 70 ASP F O 1
ATOM 5379 N N . ASP F 2 71 ? 161.13738 161.61728 159.47592 1.000 66.36701 71 ASP F N 1
ATOM 5380 C CA . ASP F 2 71 ? 161.99659 160.43874 159.48213 1.000 66.93055 71 ASP F CA 1
ATOM 5381 C C . ASP F 2 71 ? 161.18795 159.16549 159.27026 1.000 65.68936 71 ASP F C 1
ATOM 5382 O O . ASP F 2 71 ? 161.62989 158.24821 158.56903 1.000 66.18599 71 ASP F O 1
ATOM 5387 N N . VAL F 2 72 ? 160.00088 159.09063 159.87258 1.000 63.28460 72 VAL F N 1
ATOM 5388 C CA . VAL F 2 72 ? 159.18873 157.88211 159.77719 1.000 65.34415 72 VAL F CA 1
ATOM 5389 C C . VAL F 2 72 ? 158.72067 157.65608 158.34382 1.000 71.15746 72 VAL F C 1
ATOM 5390 O O . VAL F 2 72 ? 158.79110 156.53859 157.81909 1.000 76.05533 72 VAL F O 1
ATOM 5394 N N . MET F 2 73 ? 158.24275 158.71273 157.68762 1.000 71.27473 73 MET F N 1
ATOM 5395 C CA . MET F 2 73 ? 157.58895 158.57704 156.38904 1.000 70.98321 73 MET F CA 1
ATOM 5396 C C . MET F 2 73 ? 158.56905 158.71583 155.22818 1.000 70.90873 73 MET F C 1
ATOM 5397 O O . MET F 2 73 ? 158.74706 157.78097 154.44113 1.000 73.91477 73 MET F O 1
ATOM 5402 N N . CYS F 2 74 ? 159.21445 159.87866 155.11548 1.000 67.08441 74 CYS F N 1
ATOM 5403 C CA . CYS F 2 74 ? 160.12665 160.10991 154.00098 1.000 66.78164 74 CYS F CA 1
ATOM 5404 C C . CYS F 2 74 ? 161.29678 159.13738 154.01973 1.000 70.80055 74 CYS F C 1
ATOM 5405 O O . CYS F 2 74 ? 161.87313 158.83962 152.96723 1.000 73.46151 74 CYS F O 1
ATOM 5407 N N . GLY F 2 75 ? 161.65507 158.62960 155.19401 1.000 70.14943 75 GLY F N 1
ATOM 5408 C CA . GLY F 2 75 ? 162.80872 157.77523 155.33293 1.000 71.16099 75 GLY F CA 1
ATOM 5409 C C . GLY F 2 75 ? 162.52419 156.33940 154.94825 1.000 74.26291 75 GLY F C 1
ATOM 5410 O O . GLY F 2 75 ? 161.53300 156.03558 154.27486 1.000 74.73704 75 GLY F O 1
ATOM 5411 N N . PRO F 2 76 ? 163.40027 155.42682 155.36394 1.000 77.21365 76 PRO F N 1
ATOM 5412 C CA . PRO F 2 76 ? 163.18945 154.00958 155.05224 1.000 73.33581 76 PRO F CA 1
ATOM 5413 C C . PRO F 2 76 ? 161.87637 153.50517 155.62887 1.000 79.40722 76 PRO F C 1
ATOM 5414 O O . PRO F 2 76 ? 161.42175 153.95160 156.68407 1.000 86.16423 76 PRO F O 1
ATOM 5418 N N . MET F 2 77 ? 161.25832 152.56912 154.91331 1.000 76.09006 77 MET F N 1
ATOM 5419 C CA . MET F 2 77 ? 160.03288 151.92923 155.36300 1.000 80.23954 77 MET F CA 1
ATOM 5420 C C . MET F 2 77 ? 160.32743 150.50719 155.81210 1.000 82.26133 77 MET F C 1
ATOM 5421 O O . MET F 2 77 ? 161.15159 149.81167 155.20863 1.000 85.39766 77 MET F O 1
ATOM 5426 N N . GLY F 2 78 ? 159.66327 150.09146 156.87741 1.000 84.21818 78 GLY F N 1
ATOM 5427 C CA . GLY F 2 78 ? 159.86065 148.78833 157.47184 1.000 89.90733 78 GLY F CA 1
ATOM 5428 C C . GLY F 2 78 ? 160.46163 148.88951 158.86411 1.000 94.05809 78 GLY F C 1
ATOM 5429 O O . GLY F 2 78 ? 161.05270 149.90165 159.25242 1.000 91.45279 78 GLY F O 1
ATOM 5430 N N . ASP F 2 79 ? 160.29908 147.80524 159.62525 1.000 96.67439 79 ASP F N 1
ATOM 5431 C CA . ASP F 2 79 ? 160.81284 147.73650 160.99089 1.000 98.59368 79 ASP F CA 1
ATOM 5432 C C . ASP F 2 79 ? 160.28622 148.89495 161.83640 1.000 101.37047 79 ASP F C 1
ATOM 5433 O O . ASP F 2 79 ? 161.00951 149.47483 162.64833 1.000 101.50562 79 ASP F O 1
ATOM 5438 N N . HIS F 2 80 ? 159.01940 149.24116 161.63209 1.000 99.87436 80 HIS F N 1
ATOM 5439 C CA . HIS F 2 80 ? 158.36654 150.32099 162.35352 1.000 96.56630 80 HIS F CA 1
ATOM 5440 C C . HIS F 2 80 ? 157.21778 149.76011 163.17779 1.000 97.10770 80 HIS F C 1
ATOM 5441 O O . HIS F 2 80 ? 156.39508 148.99540 162.66382 1.000 95.65960 80 HIS F O 1
ATOM 5448 N N . GLU F 2 81 ? 157.16786 150.13855 164.45096 1.000 99.76280 81 GLU F N 1
ATOM 5449 C CA . GLU F 2 81 ? 156.07475 149.77365 165.33795 1.000 99.27218 81 GLU F CA 1
ATOM 5450 C C . GLU F 2 81 ? 155.17194 150.98137 165.53606 1.000 98.17326 81 GLU F C 1
ATOM 5451 O O . GLU F 2 81 ? 155.64992 152.10837 165.68983 1.000 96.00545 81 GLU F O 1
ATOM 5457 N N . LEU F 2 82 ? 153.86167 150.74339 165.51066 1.000 95.62425 82 LEU F N 1
ATOM 5458 C CA . LEU F 2 82 ? 152.88178 151.81829 165.54335 1.000 92.09623 82 LEU F CA 1
ATOM 5459 C C . LEU F 2 82 ? 152.17706 151.97711 166.88155 1.000 92.58964 82 LEU F C 1
ATOM 5460 O O . LEU F 2 82 ? 151.66077 153.06334 167.15862 1.000 91.16775 82 LEU F O 1
ATOM 5465 N N . ASP F 2 83 ? 152.13803 150.93265 167.70837 1.000 96.73805 83 ASP F N 1
ATOM 5466 C CA . ASP F 2 83 ? 151.48718 151.04361 169.00885 1.000 99.18978 83 ASP F CA 1
ATOM 5467 C C . ASP F 2 83 ? 152.19233 152.06446 169.89366 1.000 97.14132 83 ASP F C 1
ATOM 5468 O O . ASP F 2 83 ? 151.55835 152.96423 170.45145 1.000 97.69984 83 ASP F O 1
ATOM 5473 N N . THR F 2 84 ? 153.51450 151.94403 170.02396 1.000 94.78325 84 THR F N 1
ATOM 5474 C CA . THR F 2 84 ? 154.25845 152.81941 170.92131 1.000 91.11430 84 THR F CA 1
ATOM 5475 C C . THR F 2 84 ? 154.62166 154.13734 170.25050 1.000 89.43255 84 THR F C 1
ATOM 5476 O O . THR F 2 84 ? 154.48882 155.20247 170.86170 1.000 92.08735 84 THR F O 1
ATOM 5480 N N . LEU F 2 85 ? 155.07340 154.08056 168.99689 1.000 87.88496 85 LEU F N 1
ATOM 5481 C CA . LEU F 2 85 ? 155.52240 155.28334 168.30681 1.000 86.07906 85 LEU F CA 1
ATOM 5482 C C . LEU F 2 85 ? 154.42054 156.33378 168.25298 1.000 85.20255 85 LEU F C 1
ATOM 5483 O O . LEU F 2 85 ? 154.64882 157.50970 168.56073 1.000 85.55809 85 LEU F O 1
ATOM 5488 N N . LEU F 2 86 ? 153.20914 155.92239 167.87496 1.000 86.27798 86 LEU F N 1
ATOM 5489 C CA . LEU F 2 86 ? 152.09471 156.86059 167.82183 1.000 83.98884 86 LEU F CA 1
ATOM 5490 C C . LEU F 2 86 ? 151.72414 157.37882 169.20620 1.000 85.62144 86 LEU F C 1
ATOM 5491 O O . LEU F 2 86 ? 151.21775 158.49893 169.32982 1.000 88.80359 86 LEU F O 1
ATOM 5496 N N . ASP F 2 87 ? 151.95857 156.58240 170.25060 1.000 85.59929 87 ASP F N 1
ATOM 5497 C CA . ASP F 2 87 ? 151.63596 157.02594 171.60327 1.000 81.37577 87 ASP F CA 1
ATOM 5498 C C . ASP F 2 87 ? 152.52442 158.18693 172.03351 1.000 80.19374 87 ASP F C 1
ATOM 5499 O O . ASP F 2 87 ? 152.03706 159.18661 172.57298 1.000 83.06934 87 ASP F O 1
ATOM 5504 N N . GLN F 2 88 ? 153.83630 158.06981 171.81228 1.000 76.61336 88 GLN F N 1
ATOM 5505 C CA . GLN F 2 88 ? 154.74422 159.13712 172.22033 1.000 75.48569 88 GLN F CA 1
ATOM 5506 C C . GLN F 2 88 ? 154.49368 160.41717 171.43439 1.000 76.42856 88 GLN F C 1
ATOM 5507 O O . GLN F 2 88 ? 154.54133 161.51529 171.99814 1.000 76.94356 88 GLN F O 1
ATOM 5513 N N . MET F 2 89 ? 154.24548 160.30035 170.12852 1.000 77.58692 89 MET F N 1
ATOM 5514 C CA . MET F 2 89 ? 153.98918 161.49034 169.32298 1.000 74.81032 89 MET F CA 1
ATOM 5515 C C . MET F 2 89 ? 152.69810 162.18018 169.74277 1.000 72.94079 89 MET F C 1
ATOM 5516 O O . MET F 2 89 ? 152.64908 163.41212 169.84076 1.000 73.71945 89 MET F O 1
ATOM 5521 N N . CYS F 2 90 ? 151.64098 161.40378 169.98575 1.000 72.49014 90 CYS F N 1
ATOM 5522 C CA . CYS F 2 90 ? 150.37842 161.99238 170.41776 1.000 69.03982 90 CYS F CA 1
ATOM 5523 C C . CYS F 2 90 ? 150.51064 162.64219 171.78828 1.000 73.36720 90 CYS F C 1
ATOM 5524 O O . CYS F 2 90 ? 149.91789 163.69693 172.04166 1.000 77.31838 90 CYS F O 1
ATOM 5526 N N . GLU F 2 91 ? 151.27383 162.01886 172.68772 1.000 72.21340 91 GLU F N 1
ATOM 5527 C CA . GLU F 2 91 ? 151.44387 162.57124 174.02820 1.000 72.63881 91 GLU F CA 1
ATOM 5528 C C . GLU F 2 91 ? 152.30197 163.82842 174.01045 1.000 73.58168 91 GLU F C 1
ATOM 5529 O O . GLU F 2 91 ? 152.05338 164.76589 174.77740 1.000 79.49952 91 GLU F O 1
ATOM 5535 N N . ARG F 2 92 ? 153.33127 163.85968 173.16090 1.000 70.89807 92 ARG F N 1
ATOM 5536 C CA . ARG F 2 92 ? 154.15829 165.05797 173.06046 1.000 67.64468 92 ARG F CA 1
ATOM 5537 C C . ARG F 2 92 ? 153.36636 166.22727 172.49667 1.000 67.91954 92 ARG F C 1
ATOM 5538 O O . ARG F 2 92 ? 153.49436 167.35973 172.97491 1.000 69.34865 92 ARG F O 1
ATOM 5546 N N . LEU F 2 93 ? 152.54751 165.97402 171.47454 1.000 69.75311 93 LEU F N 1
ATOM 5547 C CA . LEU F 2 93 ? 151.72258 167.04233 170.92120 1.000 70.09967 93 LEU F CA 1
ATOM 5548 C C . LEU F 2 93 ? 150.66132 167.48463 171.91843 1.000 70.01573 93 LEU F C 1
ATOM 5549 O O . LEU F 2 93 ? 150.32727 168.67192 171.99026 1.000 73.84861 93 LEU F O 1
ATOM 5554 N N . ALA F 2 94 ? 150.11645 166.54340 172.69219 1.000 65.96920 94 ALA F N 1
ATOM 5555 C CA . ALA F 2 94 ? 149.14937 166.90602 173.72170 1.000 66.32844 94 ALA F CA 1
ATOM 5556 C C . ALA F 2 94 ? 149.79079 167.77491 174.79464 1.000 71.33337 94 ALA F C 1
ATOM 5557 O O . ALA F 2 94 ? 149.17536 168.73117 175.28169 1.000 74.87257 94 ALA F O 1
ATOM 5559 N N . THR F 2 95 ? 151.02561 167.44956 175.18162 1.000 72.91287 95 THR F N 1
ATOM 5560 C CA . THR F 2 95 ? 151.73689 168.26739 176.15720 1.000 72.27958 95 THR F CA 1
ATOM 5561 C C . THR F 2 95 ? 151.96699 169.67528 175.62790 1.000 70.16669 95 THR F C 1
ATOM 5562 O O . THR F 2 95 ? 151.80464 170.65849 176.36045 1.000 72.07279 95 THR F O 1
ATOM 5566 N N . VAL F 2 96 ? 152.34717 169.79062 174.35488 1.000 69.51488 96 VAL F N 1
ATOM 5567 C CA . VAL F 2 96 ? 152.54981 171.10639 173.75847 1.000 69.79556 96 VAL F CA 1
ATOM 5568 C C . VAL F 2 96 ? 151.24466 171.88736 173.74771 1.000 72.26220 96 VAL F C 1
ATOM 5569 O O . VAL F 2 96 ? 151.19529 173.04727 174.16050 1.000 74.80469 96 VAL F O 1
ATOM 5573 N N . LEU F 2 97 ? 150.16124 171.24679 173.30016 1.000 71.20025 97 LEU F N 1
ATOM 5574 C CA . LEU F 2 97 ? 148.87700 171.93191 173.19459 1.000 66.59634 97 LEU F CA 1
ATOM 5575 C C . LEU F 2 97 ? 148.36155 172.37894 174.55467 1.000 73.32442 97 LEU F C 1
ATOM 5576 O O . LEU F 2 97 ? 147.67100 173.39872 174.65267 1.000 77.77401 97 LEU F O 1
ATOM 5581 N N . GLU F 2 98 ? 148.68445 171.63208 175.61226 1.000 76.30572 98 GLU F N 1
ATOM 5582 C CA . GLU F 2 98 ? 148.29056 172.03802 176.95566 1.000 80.31631 98 GLU F CA 1
ATOM 5583 C C . GLU F 2 98 ? 148.96131 173.33311 177.38324 1.000 83.42263 98 GLU F C 1
ATOM 5584 O O . GLU F 2 98 ? 148.50762 173.96637 178.34189 1.000 90.60960 98 GLU F O 1
ATOM 5590 N N . ASP F 2 99 ? 150.02769 173.73487 176.70181 1.000 79.50657 99 ASP F N 1
ATOM 5591 C CA . ASP F 2 99 ? 150.65510 175.01310 176.99829 1.000 80.98681 99 ASP F CA 1
ATOM 5592 C C . ASP F 2 99 ? 149.65829 176.13518 176.73295 1.000 82.50395 99 ASP F C 1
ATOM 5593 O O . ASP F 2 99 ? 149.09210 176.20527 175.63268 1.000 83.55938 99 ASP F O 1
ATOM 5598 N N . PRO F 2 100 ? 149.41012 177.02176 177.69927 1.000 87.91702 100 PRO F N 1
ATOM 5599 C CA . PRO F 2 100 ? 148.42201 178.08694 177.47032 1.000 88.78707 100 PRO F CA 1
ATOM 5600 C C . PRO F 2 100 ? 148.82081 179.05884 176.37492 1.000 89.14679 100 PRO F C 1
ATOM 5601 O O . PRO F 2 100 ? 147.96667 179.81564 175.89864 1.000 89.71683 100 PRO F O 1
ATOM 5605 N N . ASP F 2 101 ? 150.08690 179.06496 175.95887 1.000 89.71922 101 ASP F N 1
ATOM 5606 C CA . ASP F 2 101 ? 150.56323 180.00991 174.95881 1.000 89.53396 101 ASP F CA 1
ATOM 5607 C C . ASP F 2 101 ? 150.38074 179.50393 173.53233 1.000 84.97542 101 ASP F C 1
ATOM 5608 O O . ASP F 2 101 ? 150.01827 180.28226 172.64481 1.000 84.32702 101 ASP F O 1
ATOM 5613 N N . VAL F 2 102 ? 150.63337 178.21578 173.28756 1.000 82.98039 102 VAL F N 1
ATOM 5614 C CA . VAL F 2 102 ? 150.52241 177.69167 171.92874 1.000 81.79682 102 VAL F CA 1
ATOM 5615 C C . VAL F 2 102 ? 149.07930 177.75238 171.44395 1.000 84.04631 102 VAL F C 1
ATOM 5616 O O . VAL F 2 102 ? 148.81177 178.11404 170.29256 1.000 91.42283 102 VAL F O 1
ATOM 5620 N N . ILE F 2 103 ? 148.12916 177.40630 172.30816 1.000 81.15868 103 ILE F N 1
ATOM 5621 C CA . ILE F 2 103 ? 146.72023 177.36855 171.95553 1.000 83.22858 103 ILE F CA 1
ATOM 5622 C C . ILE F 2 103 ? 145.99774 178.44836 172.74586 1.000 89.53663 103 ILE F C 1
ATOM 5623 O O . ILE F 2 103 ? 146.41304 178.82924 173.84540 1.000 93.79536 103 ILE F O 1
ATOM 5628 N N . SER F 2 104 ? 144.90538 178.94370 172.17401 1.000 93.96515 104 SER F N 1
ATOM 5629 C CA . SER F 2 104 ? 144.13593 180.03316 172.75253 1.000 100.92197 104 SER F CA 1
ATOM 5630 C C . SER F 2 104 ? 142.78179 179.52124 173.22267 1.000 110.20728 104 SER F C 1
ATOM 5631 O O . SER F 2 104 ? 142.14122 178.71360 172.54352 1.000 111.46043 104 SER F O 1
ATOM 5634 N N . ASP F 2 105 ? 142.35498 179.99542 174.38802 1.000 116.54763 105 ASP F N 1
ATOM 5635 C CA . ASP F 2 105 ? 141.07996 179.59343 174.96448 1.000 123.28208 105 ASP F CA 1
ATOM 5636 C C . ASP F 2 105 ? 139.91922 180.18274 174.17024 1.000 120.82471 105 ASP F C 1
ATOM 5637 O O . ASP F 2 105 ? 140.08490 181.16390 173.44486 1.000 116.67500 105 ASP F O 1
#

Organism: Nocardiopsis dassonvillei (strain ATCC 23218 / DSM 43111 / CIP 107115 / JCM 7437 / KCTC 9190 / NBRC 14626 / NCTC 10488 / NRRL B-5397 / IMRU 509) (NCBI:txid446468)

Radius of gyration: 29.95 Å; Cα contacts (8 Å, |Δi|>4): 1290; chains: 6; bounding box: 64×81×84 Å

B-factor: mean 77.36, std 23.47, range [25.87, 159.07]

Solvent-accessible surface area: 29801 Å² total; per-residue (Å²): 124,85,110,108,15,53,91,6,24,101,1,0,45,60,11,51,30,9,47,7,20,37,146,132,95,2,72,71,85,44,0,54,54,0,2,73,0,0,13,5,4,20,18,38,24,27,47,4,12,6,2,1,2,2,0,73,86,121,47,18,3,39,2,2,52,4,0,0,2,18,3,23,56,52,1,23,0,2,0,2,0,2,1,11,101,74,84,15,23,35,84,133,16,58,4,10,9,15,0,0,4,0,0,0,0,0,4,0,0,0,34,9,48,41,3,5,1,13,24,12,20,21,11,29,104,36,11,1,64,95,20,3,25,16,43,144,74,0,34,4,8,7,1,0,2,0,0,13,50,62,76,117,81,42,106,35,62,107,51,81,88,129,106,2,14,10,81,56,107,75,78,114,120,79,105,79,18,69,117,5,21,112,12,0,38,52,13,40,25,2,39,9,9,26,147,148,112,6,92,75,88,41,4,63,34,0,3,67,0,0,10,5,10,17,27,29,28,34,71,11,6,3,1,0,0,2,1,79,107,140,61,27,5,25,5,1,47,3,0,0,2,21,1,23,63,54,2,20,0,0,2,0,0,0,1,9,78,84,82,30,56,227,23,82,3,18,10,12,0,0,2,0,0,0,0,0,2,0,0,0,41,1,40,44,6,5,3,22,25,14,14,20,1,24,107,32,9,0,58,80,21,1,25,13,42,137,78,1,67,5,14,7,0,0,3,0,0,26,46,65,69,127,70,52,90,24,57,98,70,88,83,99,102,4,8,3,60,64,114,76,73,65,72,135,51,112,89,11,0,24,77,0,2,88,10,0,27,44,4,2,62,7,1,58,18,16,59,115,57,80,85,93,95,4,2,49,66,10,0,16,0,0,59,98,0,8,54,32,4,31,58,20,1,12,149,48,107,38,14,83,49,2,73,31,76,0,49,106,14,54,54,64,98,186,45,147,52,107,13,60,61,29,0,58,107,0,3,68,95,0,0,79,1,0,64,53,102,111,4,0,72,105,133,55,107,120,6,0,12,76,0,0,14,12,0,0,0,4,1,0,1,0,44,0,14,31,90,15,22,132,85,43,10,3,46,24,10,1,1,0,0,17,18,0,5,41,23,0,23,58,34,7,4,143,49,107,60,11,69,42,0,84,32,94,0,41,88,12,26,9,2,52,60,38,138,73,103,12,64,72,28,1,52,90,0,28,116,60,1,42,93,5,20,136,52,110,107,4,29,75,189,133,46,104,102,10,0,17,80,0,3,86,10,0,24,44,4,2,62,9,0,59,20,15,48,116,57,81,120,89,78,4,1,54,72,11,0,16,0,0,60,101,0,8,54,33,4,34,59,13,2,14,148,50,109,39,14,84,52,2,76,32,79,0,49,109,17,51,92,23,119,174,42,138,68,111,15,65,57,31,0,63,113,1,2,64,101,0,0,77,1,0,50,50,104,108,2,1,60,79,126,52,115,105,3,0,13,71,0,1,14,13,0,0,0,4,2,0,1,0,40,0,19,41,100,24,32,135,94,44,10,2,44,26,10,1,1,0,0,6,25,0,6,44,20,0,27,57,25,2,12,142,48,107,43,12,68,49,0,82,34,82,0,31,88,15,29,7,4,50,60,35,125,76,109,17,80,67,24,1,52,81,0,28,115,63,0,43,82,3,21,134,52,112,118,4,37,75,196

Sequence (739 aa):
PSQRSSHALQTLTTRRAVRAFADRPVDDSLLDPMLDAMLAAPSASNKQAWAFVAVRERRALRLLRAFSPGIIELPPLVVAACFDRSRAVGGWDEGMLCVAMAVENLLLAAHCLGLGGCPSGSFRRGPVRRLLGLPDHLEPLLLVPIGHPARPLAPAPRRDRNEVVSHERWGTPSQRSSHALQTLTTRRAVRAFADRPVDDSLLDPMLDAMLAAPSASNKQAWAFVAVRERRALRLLRAFSPGIIELPPLVVAACFDRSRAVWDEGMLCVAMAVENLLLAAHCLGLGGCPSGSFRRGPVRRLLGLPDHLEPLLLVPIGHPARPLAPAPRRDRNEVVSHERWGTGEVRQVGEELLLLAAYLLSSGRGLLDEPRQYGTFRCLDAARRVLALAAGTGPHHPELDALRGRMDDVMCGPMGDHELDTLLDQMCERLATVLEDPDVISDEVRQVGEELLLLAAYLLSSGRGLLDEPRQYGTFRCLDAARRVLALAAGTGPHHPELDALRGRMDDVMCGPMGDHELDTLLDQMCERLATVLEDPDVISDEVRQVGEELLLLAAYLLSSGRGLLDEPRQYGTFRCLDAARRVLALAAGTGPHHPELDALRGRMDDVMCGPMGDHELDTLLDQMCERLATVLEDPDVISDEVRQVGEELLLLAAYLLSSGRGLLDEPRQYGTFRCLDAARRVLALAAGTGPHHPELDALRGRMDDVMCGPMGDHELDTLLDQMCERLATVLEDPDVISD

Nearest PDB structures (foldseek):
  8uc3-assembly1_B  TM=9.745E-01  e=1.761E-21  Streptomyces noursei ATCC 11455
  4dn2-assembly1_B  TM=9.131E-01  e=7.328E-17  Geobacter metallireducens GS-15
  4g8s-assembly1_B  TM=8.842E-01  e=5.870E-15  Geobacter sulfurreducens PCA
  8cqt-assembly1_A  TM=8.916E-01  e=5.977E-14  Bacteroides thetaiotaomicron
  3g14-assembly1_B  TM=7.958E-01  e=1.820E-12  Clostridium novyi NT

Secondary structure (DSSP, 8-state):
-HHHHHHHHHHHHT------B-S----GGGTHHHHHHHS-S--SSS---EEEEEE--HHHHHHHHHT-TT--S--SEEEEEEEEGGG-TT---HHHHHHHHHHHHHHHHHHHTT-EE-----S-HHHHHHHHT--TTEEEEEEEEEE-B-S---------GGGTEEESSS--/-HHHHHHHHHHHHT------B-SPPPPHHHHHHHHHHHHSS--SSS---EEEEEE--HHHHHHHHHH-TT--S--SEEEEEEEESTT----THHHHHHHHHHHHHHHHHHTT-EE--B--S-HHHHHHHHT--SSEEEEEEEEEE-B-S---PPP---HHHHEEESSSS--/-HHHHHHHHHHHHHHHHHHHHHHTTS-TTHHHHHHHHHHHHHHHHHHTTS---HHHHHHHHHHHHHHSS--S---HHHHHHHHHHHHHHHHTSTTT---/-HHHHHHHHHHHHHHHHHHHHHTTTS-TTHHHHHHHHHHHHHHHHHHHHS---HHHHHHHHHHHHHHHS--SS--SHHHHHHHHHHHHHHHHSTTTS--/-HHHHHHHHHHHHHHHHHHHHHHTTS-TTHHHHHHHHHHHHHHHHHHHHS---HHHHHHHHHHHHHHHS--S---HHHHHHHHHHHHHHHHHSTTT---/-HHHHHHHHHHHHHHHHHHHHHHTTS-TTHHHHHHHHHHHHHHHHHHHHS---HHHHHHHHHHHHHHTS--SS--SHHHHHHHHHHHHHHHTSTTTS--

Foldseek 3Di:
DVVVVVVVVCLLVLQFAFQAFDPDAQDVVLVPLLLVQLQPFDAPVVLSQKDKDKDQDQVLQVQQCVQFVQRRDRFNIKIWIWGQQVSFPPNVGPRLVRSVRSVSSSQSSLSVVQKHWDFRFRGDQVSNCVSRVPDPRTGTGTMIRIHHHDDPGDDDDDDDPQCPDDDPDHND/DVVVVVVLVVLLVPQFAFQAFDPDAQDPVLVVQLVVQLQPFDFDPVLSFKDKDKDQDQVLQVQLCVQAVQRRDRFNIKIWIWGQQVSAPVHPRVVRSVRSVSSSQSSCSVSQKGKHKDQRGDFVSNCVSRVDDDRITTGIMIRIHHHDDDGDDDDDDDCQQVDADPDPNHD/DVVVLVVLVVVLVVLVVVQVVCVVVPDPVCVLVSVLVSVLSVLVSCCVPADDDPLSVVLNVLSCVANPDDDDDPPDPVSVVVSVVSVVVVCPDCVRPPD/DVVVLVVVVVVLVVLVVVLVVCCVPDDPPCVVVSVLVSVLSVLVSCCVPAADDVLSVVLNVVSCCAPVHDDDPDDDPVVVVVSVVSVVVVCVPCPRHPD/DVVVLVVLVVVLVVLVVVLVVCVVVPDPVCVVVSVLVSVLSVLVSCCVPADDDPLSVVLSVVSCCQNVHDDDPDDCVVSVVVSVVSVVVVCPPCRRDVD/DVVVLVVLVVVLVVLVVVVVVCCVPDDPPCVVVSVLVSVLSVLVSCCVPADDDVLSVVLNVVSCCAPVHDDDPDDDPVVVVVSVVSVVVVCPPCPRDDD